Protein AF-A0A8H5ILB3-F1 (afdb_monomer)

Structure (mmCIF, N/CA/C/O backbone):
data_AF-A0A8H5ILB3-F1
#
_entry.id   AF-A0A8H5ILB3-F1
#
loop_
_atom_site.group_PDB
_atom_site.id
_atom_site.type_symbol
_atom_site.label_atom_id
_atom_site.label_alt_id
_atom_site.label_comp_id
_atom_site.label_asym_id
_atom_site.label_entity_id
_atom_site.label_seq_id
_atom_site.pdbx_PDB_ins_code
_atom_site.Cartn_x
_atom_site.Cartn_y
_atom_site.Cartn_z
_atom_site.occupancy
_atom_site.B_iso_or_equiv
_atom_site.auth_seq_id
_atom_site.auth_comp_id
_atom_site.auth_asym_id
_atom_site.auth_atom_id
_atom_site.pdbx_PDB_model_num
ATOM 1 N N . MET A 1 1 ? -3.597 3.595 -39.457 1.00 32.16 1 MET A N 1
ATOM 2 C CA . MET A 1 1 ? -3.509 2.310 -38.734 1.00 32.16 1 MET A CA 1
ATOM 3 C C . MET A 1 1 ? -4.910 1.921 -38.272 1.00 32.16 1 MET A C 1
ATOM 5 O O . MET A 1 1 ? -5.448 2.645 -37.449 1.00 32.16 1 MET A O 1
ATOM 9 N N . PRO A 1 2 ? -5.522 0.846 -38.797 1.00 24.64 2 PRO A N 1
ATOM 10 C CA . PRO A 1 2 ? -6.885 0.434 -38.424 1.00 24.64 2 PRO A CA 1
ATOM 11 C C . PRO A 1 2 ? -7.005 -0.183 -37.016 1.00 24.64 2 PRO A C 1
ATOM 13 O O . PRO A 1 2 ? -8.112 -0.353 -36.528 1.00 24.64 2 PRO A O 1
ATOM 16 N N . ALA A 1 3 ? -5.882 -0.511 -36.362 1.00 29.69 3 ALA A N 1
ATOM 17 C CA . ALA A 1 3 ? -5.843 -1.272 -35.107 1.00 29.69 3 ALA A CA 1
ATOM 18 C C . ALA A 1 3 ? -6.048 -0.444 -33.820 1.00 29.69 3 ALA A C 1
ATOM 20 O O . ALA A 1 3 ? -6.167 -1.019 -32.743 1.00 29.69 3 ALA A O 1
ATOM 21 N N . ILE A 1 4 ? -6.080 0.891 -33.908 1.00 30.83 4 ILE A N 1
ATOM 22 C CA . ILE A 1 4 ? -6.297 1.762 -32.735 1.00 30.83 4 ILE A CA 1
ATOM 23 C C . ILE A 1 4 ? -7.801 1.924 -32.447 1.00 30.83 4 ILE A C 1
ATOM 25 O O . ILE A 1 4 ? -8.192 2.034 -31.292 1.00 30.83 4 ILE A O 1
ATOM 29 N N . ASN A 1 5 ? -8.659 1.773 -33.465 1.00 26.22 5 ASN A N 1
ATOM 30 C CA . ASN A 1 5 ? -10.121 1.855 -33.333 1.00 26.22 5 ASN A CA 1
ATOM 31 C C . ASN A 1 5 ? -10.768 0.638 -32.637 1.00 26.22 5 ASN A C 1
ATOM 33 O O . ASN A 1 5 ? -11.984 0.609 -32.477 1.00 26.22 5 ASN A O 1
ATOM 37 N N . THR A 1 6 ? -9.991 -0.381 -32.254 1.00 27.75 6 THR A N 1
ATOM 38 C CA . THR A 1 6 ? -10.489 -1.605 -31.593 1.00 27.75 6 THR A CA 1
ATOM 39 C C . THR A 1 6 ? -10.186 -1.676 -30.096 1.00 27.75 6 THR A C 1
ATOM 41 O O . THR A 1 6 ? -10.576 -2.645 -29.450 1.00 27.75 6 THR A O 1
ATOM 44 N N . LEU A 1 7 ? -9.518 -0.674 -29.515 1.00 32.91 7 LEU A N 1
ATOM 45 C CA . LEU A 1 7 ? -9.335 -0.584 -28.065 1.00 32.91 7 LEU A CA 1
ATOM 46 C C . LEU A 1 7 ? -10.590 0.037 -27.437 1.00 32.91 7 LEU A C 1
ATOM 48 O O . LEU A 1 7 ? -10.611 1.218 -27.113 1.00 32.91 7 LEU A O 1
ATOM 52 N N . SER A 1 8 ? -11.649 -0.755 -27.253 1.00 27.66 8 SER A N 1
ATOM 53 C CA . SER A 1 8 ? -12.716 -0.389 -26.318 1.00 27.66 8 SER A CA 1
ATOM 54 C C . SER A 1 8 ? -12.145 -0.468 -24.900 1.00 27.66 8 SER A C 1
ATOM 56 O O . SER A 1 8 ? -12.172 -1.525 -24.267 1.00 27.66 8 SER A O 1
ATOM 58 N N . ILE A 1 9 ? -11.552 0.625 -24.425 1.00 37.00 9 ILE A N 1
ATOM 59 C CA . ILE A 1 9 ? -11.111 0.760 -23.037 1.00 37.00 9 ILE A CA 1
ATOM 60 C C . ILE A 1 9 ? -12.390 0.790 -22.194 1.00 37.00 9 ILE A C 1
ATOM 62 O O . ILE A 1 9 ? -13.141 1.762 -22.231 1.00 37.00 9 ILE A O 1
ATOM 66 N N . SER A 1 10 ? -12.697 -0.302 -21.489 1.00 28.42 10 SER A N 1
ATOM 67 C CA . SER A 1 10 ? -13.856 -0.349 -20.598 1.00 28.42 10 SER A CA 1
ATOM 68 C C . SER A 1 10 ? -13.665 0.682 -19.487 1.00 28.42 10 SER A C 1
ATOM 70 O O . SER A 1 10 ? -12.752 0.559 -18.669 1.00 28.42 10 SER A O 1
ATOM 72 N N . ALA A 1 11 ? -14.516 1.705 -19.474 1.00 31.69 11 ALA A N 1
ATOM 73 C CA . ALA A 1 11 ? -14.566 2.705 -18.422 1.00 31.69 11 ALA A CA 1
ATOM 74 C C . ALA A 1 11 ? -15.100 2.061 -17.132 1.00 31.69 11 ALA A C 1
ATOM 76 O O . ALA A 1 11 ? -16.307 2.029 -16.899 1.00 31.69 11 ALA A O 1
ATOM 77 N N . GLU A 1 12 ? -14.213 1.517 -16.296 1.00 31.14 12 GLU A N 1
ATOM 78 C CA . GLU A 1 12 ? -14.580 1.242 -14.909 1.00 31.14 12 GLU A CA 1
ATOM 79 C C . GLU A 1 12 ? -14.715 2.576 -14.141 1.00 31.14 12 GLU A C 1
ATOM 81 O O . GLU A 1 12 ? -13.792 3.396 -14.170 1.00 31.14 12 GLU A O 1
ATOM 86 N N . PRO A 1 13 ? -15.822 2.805 -13.407 1.00 30.56 13 PRO A N 1
ATOM 87 C CA . PRO A 1 13 ? -16.052 4.034 -12.634 1.00 30.56 13 PRO A CA 1
ATOM 88 C C . PRO A 1 13 ? -15.044 4.284 -11.495 1.00 30.56 13 PRO A C 1
ATOM 90 O O . PRO A 1 13 ? -15.031 5.363 -10.908 1.00 30.56 13 PRO A O 1
ATOM 93 N N . SER A 1 14 ? -14.192 3.306 -11.174 1.00 34.25 14 SER A N 1
ATOM 94 C CA . SER A 1 14 ? -13.179 3.349 -10.108 1.00 34.25 14 SER A CA 1
ATOM 95 C C . SER A 1 14 ? -11.934 4.191 -10.455 1.00 34.25 14 SER A C 1
ATOM 97 O O . SER A 1 14 ? -11.066 4.375 -9.602 1.00 34.25 14 SER A O 1
ATOM 99 N N . LEU A 1 15 ? -11.845 4.726 -11.683 1.00 41.03 15 LEU A N 1
ATOM 100 C CA . LEU A 1 15 ? -10.635 5.339 -12.258 1.00 41.03 15 LEU A CA 1
ATOM 101 C C . LEU A 1 15 ? -10.681 6.874 -12.432 1.00 41.03 15 LEU A C 1
ATOM 103 O O . LEU A 1 15 ? -9.700 7.455 -12.907 1.00 41.03 15 LEU A O 1
ATOM 107 N N . MET A 1 16 ? -11.776 7.543 -12.047 1.00 39.59 16 MET A N 1
ATOM 108 C CA . MET A 1 16 ? -11.887 9.010 -12.108 1.00 39.59 16 MET A CA 1
ATOM 109 C C . MET A 1 16 ? -11.169 9.689 -10.934 1.00 39.59 16 MET A C 1
ATOM 111 O O . MET A 1 16 ? -11.416 9.384 -9.765 1.00 39.59 16 MET A O 1
ATOM 115 N N . TYR A 1 17 ? -10.309 10.665 -11.234 1.00 37.97 17 TYR A N 1
ATOM 116 C CA . TYR A 1 17 ? -9.722 11.536 -10.219 1.00 37.97 17 TYR A CA 1
ATOM 117 C C . TYR A 1 17 ? -10.716 12.665 -9.903 1.00 37.97 17 TYR A C 1
ATOM 119 O O . TYR A 1 17 ? -10.871 13.592 -10.683 1.00 37.97 17 TYR A O 1
ATOM 127 N N . ARG A 1 18 ? -11.388 12.583 -8.746 1.00 41.00 18 ARG A N 1
ATOM 128 C CA . ARG A 1 18 ? -12.139 13.692 -8.117 1.00 41.00 18 ARG A CA 1
ATOM 129 C C . ARG A 1 18 ? -13.122 14.463 -9.024 1.00 41.00 18 ARG A C 1
ATOM 131 O O . ARG A 1 18 ? -12.971 15.662 -9.145 1.00 41.00 18 ARG A O 1
ATOM 138 N N . GLY A 1 19 ? -14.161 13.846 -9.586 1.00 44.94 19 GLY A N 1
ATOM 139 C CA . GLY A 1 19 ? -15.319 14.605 -10.113 1.00 44.94 19 GLY A CA 1
ATOM 140 C C . GLY A 1 19 ? -15.043 15.677 -11.190 1.00 44.94 19 GLY A C 1
ATOM 141 O O . GLY A 1 19 ? -15.964 16.414 -11.523 1.00 44.94 19 GLY A O 1
ATOM 142 N N . ASP A 1 20 ? -13.823 15.731 -11.729 1.00 53.34 20 ASP A N 1
ATOM 143 C CA . ASP A 1 20 ? -13.361 16.608 -12.798 1.00 53.34 20 ASP A CA 1
ATOM 144 C C . ASP A 1 20 ? -12.986 15.718 -13.999 1.00 53.34 20 ASP A C 1
ATOM 146 O O . ASP A 1 20 ? -12.512 14.595 -13.816 1.00 53.34 20 ASP A O 1
ATOM 150 N N . ASP A 1 21 ? -13.163 16.208 -15.230 1.00 81.38 21 ASP A N 1
ATOM 151 C CA . ASP A 1 21 ? -12.975 15.477 -16.503 1.00 81.38 21 ASP A CA 1
ATOM 152 C C . ASP A 1 21 ? -11.519 15.012 -16.802 1.00 81.38 21 ASP A C 1
ATOM 154 O O . ASP A 1 21 ? -11.167 14.758 -17.956 1.00 81.38 21 ASP A O 1
ATOM 158 N N . PHE A 1 22 ? -10.636 14.900 -15.803 1.00 86.06 22 PHE A N 1
ATOM 159 C CA . PHE A 1 22 ? -9.223 14.527 -15.953 1.00 86.06 22 PHE A CA 1
ATOM 160 C C . PHE A 1 22 ? -8.964 13.031 -15.725 1.00 86.06 22 PHE A C 1
ATOM 162 O O . PHE A 1 22 ? -9.469 12.405 -14.790 1.00 86.06 22 PHE A O 1
ATOM 169 N N . ALA A 1 23 ? -8.096 12.454 -16.555 1.00 86.50 23 ALA A N 1
ATOM 170 C CA . ALA A 1 23 ? -7.635 11.080 -16.414 1.00 86.50 23 ALA A CA 1
ATOM 171 C C . ALA A 1 23 ? -6.530 10.961 -15.354 1.00 86.50 23 ALA A C 1
ATOM 173 O O . ALA A 1 23 ? -5.608 11.778 -15.288 1.00 86.50 23 ALA A O 1
ATOM 174 N N . SER A 1 24 ? -6.575 9.899 -14.545 1.00 89.56 24 SER A N 1
ATOM 175 C CA . SER A 1 24 ? -5.477 9.598 -13.623 1.00 89.56 24 SER A CA 1
ATOM 176 C C . SER A 1 24 ? -4.210 9.177 -14.396 1.00 89.56 24 SER A C 1
ATOM 178 O O . SER A 1 24 ? -4.314 8.473 -15.405 1.00 89.56 24 SER A O 1
ATOM 180 N N . PRO A 1 25 ? -2.992 9.507 -13.921 1.00 92.25 25 PRO A N 1
ATOM 181 C CA . PRO A 1 25 ? -1.755 9.082 -14.588 1.00 92.25 25 PRO A CA 1
ATOM 182 C C . PRO A 1 25 ? -1.634 7.560 -14.748 1.00 92.25 25 PRO A C 1
ATOM 184 O O . PRO A 1 25 ? -1.048 7.079 -15.714 1.00 92.25 25 PRO A O 1
ATOM 187 N N . VAL A 1 26 ? -2.215 6.784 -13.823 1.00 91.12 26 VAL A N 1
ATOM 188 C CA . VAL A 1 26 ? -2.271 5.314 -13.907 1.00 91.12 26 VAL A CA 1
ATOM 189 C C . VAL A 1 26 ? -3.133 4.857 -15.084 1.00 91.12 26 VAL A C 1
ATOM 191 O O . VAL A 1 26 ? -2.754 3.924 -15.795 1.00 91.12 26 VAL A O 1
ATOM 194 N N . HIS A 1 27 ? -4.265 5.525 -15.318 1.00 90.19 27 HIS A N 1
ATOM 195 C CA . HIS A 1 27 ? -5.138 5.242 -16.452 1.00 90.19 27 HIS A CA 1
ATOM 196 C C . HIS A 1 27 ? -4.422 5.515 -17.780 1.00 90.19 27 HIS A C 1
ATOM 198 O O . HIS A 1 27 ? -4.328 4.619 -18.621 1.00 90.19 27 HIS A O 1
ATOM 204 N N . VAL A 1 28 ? -3.818 6.701 -17.929 1.00 95.00 28 VAL A N 1
ATOM 205 C CA . VAL A 1 28 ? -3.054 7.061 -19.138 1.00 95.00 28 VAL A CA 1
ATOM 206 C C . VAL A 1 28 ? -1.881 6.097 -19.350 1.00 95.00 28 VAL A C 1
ATOM 208 O O . VAL A 1 28 ? -1.667 5.613 -20.461 1.00 95.00 28 VAL A O 1
ATOM 211 N N . ARG A 1 29 ? -1.152 5.742 -18.282 1.00 95.38 29 ARG A N 1
ATOM 212 C CA . ARG A 1 29 ? -0.070 4.746 -18.327 1.00 95.38 29 ARG A CA 1
ATOM 213 C C . ARG A 1 29 ? -0.557 3.377 -18.782 1.00 95.38 29 ARG A C 1
ATOM 215 O O . ARG A 1 29 ? 0.105 2.754 -19.601 1.00 95.38 29 ARG A O 1
ATOM 222 N N . THR A 1 30 ? -1.712 2.925 -18.309 1.00 92.94 30 THR A N 1
ATOM 223 C CA . THR A 1 30 ? -2.283 1.632 -18.708 1.00 92.94 30 THR A CA 1
ATOM 224 C C . THR A 1 30 ? -2.681 1.615 -20.176 1.00 92.94 30 THR A C 1
ATOM 226 O O . THR A 1 30 ? -2.287 0.693 -20.893 1.00 92.94 30 THR A O 1
ATOM 229 N N . ALA A 1 31 ? -3.353 2.665 -20.654 1.00 92.88 31 ALA A N 1
ATOM 230 C CA . ALA A 1 31 ? -3.661 2.823 -22.073 1.00 92.88 31 ALA A CA 1
ATOM 231 C C . ALA A 1 31 ? -2.380 2.830 -22.930 1.00 92.88 31 ALA A C 1
ATOM 233 O O . ALA A 1 31 ? -2.296 2.123 -23.935 1.00 92.88 31 ALA A O 1
ATOM 234 N N . PHE A 1 32 ? -1.344 3.548 -22.483 1.00 95.38 32 PHE A N 1
ATOM 235 C CA . PHE A 1 32 ? -0.038 3.587 -23.140 1.00 95.38 32 PHE A CA 1
ATOM 236 C C . PHE A 1 32 ? 0.634 2.211 -23.202 1.00 95.38 32 PHE A C 1
ATOM 238 O O . PHE A 1 32 ? 1.083 1.800 -24.270 1.00 95.38 32 PHE A O 1
ATOM 245 N N . THR A 1 33 ? 0.689 1.471 -22.091 1.00 93.50 33 THR A N 1
ATOM 246 C CA . THR A 1 33 ? 1.309 0.137 -22.033 1.00 93.50 33 THR A CA 1
ATOM 247 C C . THR A 1 33 ? 0.614 -0.855 -22.965 1.00 93.50 33 THR A C 1
ATOM 249 O O . THR A 1 33 ? 1.290 -1.608 -23.670 1.00 93.50 33 THR A O 1
ATOM 252 N N . LEU A 1 34 ? -0.722 -0.851 -22.999 1.00 91.69 34 LEU A N 1
ATOM 253 C CA . LEU A 1 34 ? -1.508 -1.733 -23.864 1.00 91.69 34 LEU A CA 1
ATOM 254 C C . LEU A 1 34 ? -1.338 -1.381 -25.347 1.00 91.69 34 LEU A C 1
ATOM 256 O O . LEU A 1 34 ? -1.120 -2.275 -26.173 1.00 91.69 34 LEU A O 1
ATOM 260 N N . ALA A 1 35 ? -1.372 -0.089 -25.686 1.00 93.31 35 ALA A N 1
ATOM 261 C CA . ALA A 1 35 ? -1.130 0.382 -27.046 1.00 93.31 35 ALA A CA 1
ATOM 262 C C . ALA A 1 35 ? 0.285 0.017 -27.516 1.00 93.31 35 ALA A C 1
ATOM 264 O O . ALA A 1 35 ? 0.447 -0.556 -28.594 1.00 93.31 35 ALA A O 1
ATOM 265 N N . LEU A 1 36 ? 1.297 0.250 -26.674 1.00 93.06 36 LEU A N 1
ATOM 266 C CA . LEU A 1 36 ? 2.686 -0.069 -26.988 1.00 93.06 36 LEU A CA 1
ATOM 267 C C . LEU A 1 36 ? 2.900 -1.572 -27.186 1.00 93.06 36 LEU A C 1
ATOM 269 O O . LEU A 1 36 ? 3.560 -1.980 -28.140 1.00 93.06 36 LEU A O 1
ATOM 273 N N . SER A 1 37 ? 2.311 -2.404 -26.322 1.00 91.62 37 SER A N 1
ATOM 274 C CA . SER A 1 37 ? 2.369 -3.864 -26.457 1.00 91.62 37 SER A CA 1
ATOM 275 C C . SER A 1 37 ? 1.711 -4.342 -27.751 1.00 91.62 37 SER A C 1
ATOM 277 O O . SER A 1 37 ? 2.255 -5.211 -28.429 1.00 91.62 37 SER A O 1
ATOM 279 N N . THR A 1 38 ? 0.594 -3.727 -28.143 1.00 90.62 38 THR A N 1
ATOM 280 C CA . THR A 1 38 ? -0.105 -4.036 -29.398 1.00 90.62 38 THR A CA 1
ATOM 281 C C . THR A 1 38 ? 0.731 -3.655 -30.620 1.00 90.62 38 THR A C 1
ATOM 283 O O . THR A 1 38 ? 0.897 -4.470 -31.527 1.00 90.62 38 THR A O 1
ATOM 286 N N . VAL A 1 39 ? 1.301 -2.445 -30.639 1.00 89.56 39 VAL A N 1
ATOM 287 C CA . VAL A 1 39 ? 2.194 -1.988 -31.717 1.00 89.56 39 VAL A CA 1
ATOM 288 C C . VAL A 1 39 ? 3.404 -2.914 -31.831 1.00 89.56 39 VAL A C 1
ATOM 290 O O . VAL A 1 39 ? 3.675 -3.436 -32.911 1.00 89.56 39 VAL A O 1
ATOM 293 N N . TYR A 1 40 ? 4.073 -3.207 -30.714 1.00 89.81 40 TYR A N 1
ATOM 294 C CA . TYR A 1 40 ? 5.262 -4.056 -30.715 1.00 89.81 40 TYR A CA 1
ATOM 295 C C . TYR A 1 40 ? 4.958 -5.501 -31.135 1.00 89.81 40 TYR A C 1
ATOM 297 O O . TYR A 1 40 ? 5.730 -6.092 -31.883 1.00 89.81 40 TYR A O 1
ATOM 305 N N . ARG A 1 41 ? 3.806 -6.060 -30.737 1.00 89.50 41 ARG A N 1
ATOM 306 C CA . ARG A 1 41 ? 3.351 -7.391 -31.176 1.00 89.50 41 ARG A CA 1
ATOM 307 C C . ARG A 1 41 ? 3.121 -7.465 -32.683 1.00 89.50 41 ARG A C 1
ATOM 309 O O . ARG A 1 41 ? 3.440 -8.482 -33.291 1.00 89.50 41 ARG A O 1
ATOM 316 N N . ASN A 1 42 ? 2.581 -6.403 -33.277 1.00 88.38 42 ASN A N 1
ATOM 317 C CA . ASN A 1 42 ? 2.366 -6.334 -34.721 1.00 88.38 42 ASN A CA 1
ATOM 318 C C . ASN A 1 42 ? 3.689 -6.211 -35.493 1.00 88.38 42 ASN A C 1
ATOM 320 O O . ASN A 1 42 ? 3.804 -6.744 -36.593 1.00 88.38 42 ASN A O 1
ATOM 324 N N . GLU A 1 43 ? 4.682 -5.525 -34.922 1.00 86.19 43 GLU A N 1
ATOM 325 C CA . GLU A 1 43 ? 6.020 -5.395 -35.511 1.00 86.19 43 GLU A CA 1
ATOM 326 C C . GLU A 1 43 ? 6.876 -6.657 -35.325 1.00 86.19 43 GLU A C 1
ATOM 328 O O . GLU A 1 43 ? 7.649 -7.016 -36.211 1.00 86.19 43 GLU A O 1
ATOM 333 N N . VAL A 1 44 ? 6.732 -7.346 -34.189 1.00 87.69 44 VAL A N 1
ATOM 334 C CA . VAL A 1 44 ? 7.551 -8.497 -33.793 1.00 87.69 44 VAL A CA 1
ATOM 335 C C . VAL A 1 44 ? 6.641 -9.661 -33.370 1.00 87.69 44 VAL A C 1
ATOM 337 O O . VAL A 1 44 ? 6.370 -9.830 -32.182 1.00 87.69 44 VAL A O 1
ATOM 340 N N . PRO A 1 45 ? 6.178 -10.516 -34.304 1.00 88.12 45 PRO A N 1
ATOM 341 C CA . PRO A 1 45 ? 5.231 -11.590 -33.986 1.00 88.12 45 PRO A CA 1
ATOM 342 C C . PRO A 1 45 ? 5.699 -12.563 -32.891 1.00 88.12 45 PRO A C 1
ATOM 344 O O . PRO A 1 45 ? 4.890 -12.943 -32.048 1.00 88.12 45 PRO A O 1
ATOM 347 N N . LEU A 1 46 ? 7.004 -12.879 -32.817 1.00 89.38 46 LEU A N 1
ATOM 348 C CA . LEU A 1 46 ? 7.569 -13.752 -31.770 1.00 89.38 46 LEU A CA 1
ATOM 349 C C . LEU A 1 46 ? 7.422 -13.181 -30.346 1.00 89.38 46 LEU A C 1
ATOM 351 O O . LEU A 1 46 ? 7.451 -13.932 -29.372 1.00 89.38 46 LEU A O 1
ATOM 355 N N . TYR A 1 47 ? 7.229 -11.866 -30.191 1.00 90.31 47 TYR A N 1
ATOM 356 C CA . TYR A 1 47 ? 6.842 -11.288 -28.900 1.00 90.31 47 TYR A CA 1
ATOM 357 C C . TYR A 1 47 ? 5.432 -11.738 -28.490 1.00 90.31 47 TYR A C 1
ATOM 359 O O . TYR A 1 47 ? 5.163 -11.974 -27.314 1.00 90.31 47 TYR A O 1
ATOM 367 N N . GLY A 1 48 ? 4.527 -11.896 -29.458 1.00 90.19 48 GLY A N 1
ATOM 368 C CA . GLY A 1 48 ? 3.188 -12.415 -29.223 1.00 90.19 48 GLY A CA 1
ATOM 369 C C . GLY A 1 48 ? 3.187 -13.835 -28.667 1.00 90.19 48 GLY A C 1
ATOM 370 O O . GLY A 1 48 ? 2.390 -14.101 -27.765 1.00 90.19 48 GLY A O 1
ATOM 371 N N . ASP A 1 49 ? 4.089 -14.683 -29.163 1.00 90.50 49 ASP A N 1
ATOM 372 C CA . ASP A 1 49 ? 4.301 -16.051 -28.679 1.00 90.50 49 ASP A CA 1
ATOM 373 C C . ASP A 1 49 ? 4.914 -16.035 -27.273 1.00 90.50 49 ASP A C 1
ATOM 375 O O . ASP A 1 49 ? 4.430 -16.713 -26.368 1.00 90.50 49 ASP A O 1
ATOM 379 N N . LEU A 1 50 ? 5.908 -15.170 -27.037 1.00 92.06 50 LEU A N 1
ATOM 380 C CA . LEU A 1 50 ? 6.514 -14.982 -25.717 1.00 92.06 50 LEU A CA 1
ATOM 381 C C . LEU A 1 50 ? 5.481 -14.624 -24.643 1.00 92.06 50 LEU A C 1
ATOM 383 O O . LEU A 1 50 ? 5.485 -15.215 -23.566 1.00 92.06 50 LEU A O 1
ATOM 387 N N . VAL A 1 51 ? 4.590 -13.669 -24.924 1.00 91.81 51 VAL A N 1
ATOM 388 C CA . VAL A 1 51 ? 3.541 -13.259 -23.977 1.00 91.81 51 VAL A CA 1
ATOM 389 C C . VAL A 1 51 ? 2.618 -14.435 -23.637 1.00 91.81 51 VAL A C 1
ATOM 391 O O . VAL A 1 51 ? 2.222 -14.575 -22.482 1.00 91.81 51 VAL A O 1
ATOM 394 N N . GLN A 1 52 ? 2.316 -15.313 -24.599 1.00 92.00 52 GLN A N 1
ATOM 395 C CA . GLN A 1 52 ? 1.519 -16.519 -24.348 1.00 92.00 52 GLN A CA 1
ATOM 396 C C . GLN A 1 52 ? 2.272 -17.541 -23.487 1.00 92.00 52 GLN A C 1
ATOM 398 O O . GLN A 1 52 ? 1.683 -18.098 -22.560 1.00 92.00 52 GLN A O 1
ATOM 403 N N . ILE A 1 53 ? 3.569 -17.758 -23.745 1.00 93.12 53 ILE A N 1
ATOM 404 C CA . ILE A 1 53 ? 4.419 -18.626 -22.912 1.00 93.12 53 ILE A CA 1
ATOM 405 C C . ILE A 1 53 ? 4.430 -18.119 -21.468 1.00 93.12 53 ILE A C 1
ATOM 407 O O . ILE A 1 53 ? 4.209 -18.899 -20.542 1.00 93.12 53 ILE A O 1
ATOM 411 N N . VAL A 1 54 ? 4.668 -16.819 -21.283 1.00 93.00 54 VAL A N 1
ATOM 412 C CA . VAL A 1 54 ? 4.733 -16.176 -19.966 1.00 93.00 54 VAL A CA 1
ATOM 413 C C . VAL A 1 54 ? 3.412 -16.310 -19.226 1.00 93.00 54 VAL A C 1
ATOM 415 O O . VAL A 1 54 ? 3.417 -16.724 -18.070 1.00 93.00 54 VAL A O 1
ATOM 418 N N . HIS A 1 55 ? 2.294 -16.017 -19.893 1.00 91.56 55 HIS A N 1
ATOM 419 C CA . HIS A 1 55 ? 0.968 -16.176 -19.307 1.00 91.56 55 HIS A CA 1
ATOM 420 C C . HIS A 1 55 ? 0.748 -17.622 -18.845 1.00 91.56 55 HIS A C 1
ATOM 422 O O . HIS A 1 55 ? 0.420 -17.842 -17.685 1.00 91.56 55 HIS A O 1
ATOM 428 N N . ALA A 1 56 ? 1.025 -18.615 -19.700 1.00 91.25 56 ALA A N 1
ATOM 429 C CA . ALA A 1 56 ? 0.880 -20.025 -19.342 1.00 91.25 56 ALA A CA 1
ATOM 430 C C . ALA A 1 56 ? 1.752 -20.423 -18.137 1.00 91.25 56 ALA A C 1
ATOM 432 O O . ALA A 1 56 ? 1.263 -21.057 -17.213 1.00 91.25 56 ALA A O 1
ATOM 433 N N . VAL A 1 57 ? 3.031 -20.024 -18.110 1.00 92.50 57 VAL A N 1
ATOM 434 C CA . VAL A 1 57 ? 3.926 -20.303 -16.969 1.00 92.50 57 VAL A CA 1
ATOM 435 C C . VAL A 1 57 ? 3.439 -19.630 -15.689 1.00 92.50 57 VAL A C 1
ATOM 437 O O . VAL A 1 57 ? 3.478 -20.248 -14.631 1.00 92.50 57 VAL A O 1
ATOM 440 N N . ASN A 1 58 ? 2.975 -18.383 -15.763 1.00 91.94 58 ASN A N 1
ATOM 441 C CA . ASN A 1 58 ? 2.467 -17.676 -14.592 1.00 91.94 58 ASN A CA 1
ATOM 442 C C . ASN A 1 58 ? 1.193 -18.343 -14.057 1.00 91.94 58 ASN A C 1
ATOM 444 O O . ASN A 1 58 ? 1.073 -18.511 -12.847 1.00 91.94 58 ASN A O 1
ATOM 448 N N . THR A 1 59 ? 0.280 -18.770 -14.937 1.00 88.69 59 THR A N 1
ATOM 449 C CA . THR A 1 59 ? -0.910 -19.537 -14.546 1.00 88.69 59 THR A CA 1
ATOM 450 C C . THR A 1 59 ? -0.531 -20.855 -13.870 1.00 88.69 59 THR A C 1
ATOM 452 O O . THR A 1 59 ? -1.075 -21.152 -12.808 1.00 88.69 59 THR A O 1
ATOM 455 N N . ASP A 1 60 ? 0.428 -21.603 -14.429 1.00 89.81 60 ASP A N 1
ATOM 456 C CA . ASP A 1 60 ? 0.913 -22.862 -13.848 1.00 89.81 60 ASP A CA 1
ATOM 457 C C . ASP A 1 60 ? 1.453 -22.623 -12.422 1.00 89.81 60 ASP A C 1
ATOM 459 O O . ASP A 1 60 ? 0.982 -23.241 -11.468 1.00 89.81 60 ASP A O 1
ATOM 463 N N . VAL A 1 61 ? 2.353 -21.646 -12.246 1.00 87.19 61 VAL A N 1
ATOM 464 C CA . VAL A 1 61 ? 2.958 -21.317 -10.940 1.00 87.19 61 VAL A CA 1
ATOM 465 C C . VAL A 1 61 ? 1.914 -20.857 -9.917 1.00 87.19 61 VAL A C 1
ATOM 467 O O . VAL A 1 61 ? 1.978 -21.252 -8.754 1.00 87.19 61 VAL A O 1
ATOM 470 N N . LEU A 1 62 ? 0.943 -20.035 -10.325 1.00 84.12 62 LEU A N 1
ATOM 471 C CA . LEU A 1 62 ? -0.125 -19.571 -9.434 1.00 84.12 62 LEU A CA 1
ATOM 472 C C . LEU A 1 62 ? -1.089 -20.700 -9.047 1.00 84.12 62 LEU A C 1
ATOM 474 O O . LEU A 1 62 ? -1.639 -20.670 -7.950 1.00 84.12 62 LEU A O 1
ATOM 478 N N . SER A 1 63 ? -1.286 -21.698 -9.915 1.00 81.88 63 SER A N 1
ATOM 479 C CA . SER A 1 63 ? -2.140 -22.857 -9.624 1.00 81.88 63 SER A CA 1
ATOM 480 C C . SER A 1 63 ? -1.523 -23.831 -8.613 1.00 81.88 63 SER A C 1
ATOM 482 O O . SER A 1 63 ? -2.252 -24.516 -7.897 1.00 81.88 63 SER A O 1
ATOM 484 N N . GLU A 1 64 ? -0.190 -23.865 -8.523 1.00 79.00 64 GLU A N 1
ATOM 485 C CA . GLU A 1 64 ? 0.563 -24.704 -7.583 1.00 79.00 64 GLU A CA 1
ATOM 486 C C . GLU A 1 64 ? 0.668 -24.087 -6.172 1.00 79.00 64 GLU A C 1
ATOM 488 O O . GLU A 1 64 ? 0.982 -24.791 -5.210 1.00 79.00 64 GLU A O 1
ATOM 493 N N . GLN A 1 65 ? 0.392 -22.786 -6.013 1.00 68.31 65 GLN A N 1
ATOM 494 C CA . GLN A 1 65 ? 0.414 -22.097 -4.717 1.00 68.31 65 GLN A CA 1
ATOM 495 C C . GLN A 1 65 ? -0.953 -22.189 -4.004 1.00 68.31 65 GLN A C 1
ATOM 497 O O . GLN A 1 65 ? -1.997 -21.921 -4.595 1.00 68.31 65 GLN A O 1
ATOM 502 N N . SER A 1 66 ? -0.968 -22.561 -2.712 1.00 47.38 66 SER A N 1
ATOM 503 C CA . SER A 1 66 ? -2.206 -22.686 -1.912 1.00 47.38 66 SER A CA 1
ATOM 504 C C . SER A 1 66 ? -2.945 -21.347 -1.738 1.00 47.38 66 SER A C 1
ATOM 506 O O . SER A 1 66 ? -2.312 -20.295 -1.785 1.00 47.38 66 SER A O 1
ATOM 508 N N . ASP A 1 67 ? -4.254 -21.405 -1.450 1.00 47.00 67 ASP A N 1
ATOM 509 C CA . ASP A 1 67 ? -5.289 -20.343 -1.440 1.00 47.00 67 ASP A CA 1
ATOM 510 C C . ASP A 1 67 ? -4.959 -18.942 -0.852 1.00 47.00 67 ASP A C 1
ATOM 512 O O . ASP A 1 67 ? -5.753 -18.019 -1.024 1.00 47.00 67 ASP A O 1
ATOM 516 N N . SER A 1 68 ? -3.806 -18.711 -0.217 1.00 45.19 68 SER A N 1
ATOM 517 C CA . SER A 1 68 ? -3.414 -17.416 0.365 1.00 45.19 68 SER A CA 1
ATOM 518 C C . SER A 1 68 ? -2.851 -16.383 -0.628 1.00 45.19 68 SER A C 1
ATOM 520 O O . SER A 1 68 ? -2.503 -15.281 -0.204 1.00 45.19 68 SER A O 1
ATOM 522 N N . VAL A 1 69 ? -2.717 -16.715 -1.921 1.00 45.84 69 VAL A N 1
ATOM 523 C CA . VAL A 1 69 ? -2.187 -15.812 -2.977 1.00 45.84 69 VAL A CA 1
ATOM 524 C C . VAL A 1 69 ? -3.121 -15.740 -4.197 1.00 45.84 69 VAL A C 1
ATOM 526 O O . VAL A 1 69 ? -2.719 -15.380 -5.298 1.00 45.84 69 VAL A O 1
ATOM 529 N N . LYS A 1 70 ? -4.418 -16.018 -4.019 1.00 47.06 70 LYS A N 1
ATOM 530 C CA . LYS A 1 70 ? -5.455 -15.672 -5.012 1.00 47.06 70 LYS A CA 1
ATOM 531 C C . LYS A 1 70 ? -5.831 -14.192 -4.912 1.00 47.06 70 LYS A C 1
ATOM 533 O O . LYS A 1 70 ? -6.999 -13.835 -4.802 1.00 47.06 70 LYS A O 1
ATOM 538 N N . ASP A 1 71 ? -4.831 -13.318 -4.901 1.00 54.16 71 ASP A N 1
ATOM 539 C CA . ASP A 1 71 ? -5.071 -11.886 -4.975 1.00 54.16 71 ASP A CA 1
ATOM 540 C C . ASP A 1 71 ? -5.323 -11.544 -6.449 1.00 54.16 71 ASP A C 1
ATOM 542 O O . ASP A 1 71 ? -4.396 -11.524 -7.262 1.00 54.16 71 ASP A O 1
ATOM 546 N N . ALA A 1 72 ? -6.590 -11.333 -6.822 1.00 51.50 72 ALA A N 1
ATOM 547 C CA . ALA A 1 72 ? -6.980 -10.956 -8.186 1.00 51.50 72 ALA A CA 1
ATOM 548 C C . ALA A 1 72 ? -6.168 -9.747 -8.694 1.00 51.50 72 ALA A C 1
ATOM 550 O O . ALA A 1 72 ? -5.826 -9.660 -9.874 1.00 51.50 72 ALA A O 1
ATOM 551 N N . THR A 1 73 ? -5.771 -8.874 -7.767 1.00 56.19 73 THR A N 1
ATOM 552 C CA . THR A 1 73 ? -4.918 -7.707 -7.987 1.00 56.19 73 THR A CA 1
ATOM 553 C C . THR A 1 73 ? -3.502 -8.078 -8.450 1.00 56.19 73 THR A C 1
ATOM 555 O O . THR A 1 73 ? -2.939 -7.402 -9.310 1.00 56.19 73 THR A O 1
ATOM 558 N N . LEU A 1 74 ? -2.917 -9.169 -7.935 1.00 66.44 74 LEU A N 1
ATOM 559 C CA . LEU A 1 74 ? -1.595 -9.649 -8.354 1.00 66.44 74 LEU A CA 1
ATOM 560 C C . LEU A 1 74 ? -1.641 -10.232 -9.772 1.00 66.44 74 LEU A C 1
ATOM 562 O O . LEU A 1 74 ? -0.743 -9.959 -10.565 1.00 66.44 74 LEU A O 1
ATOM 566 N N . SER A 1 75 ? -2.695 -10.983 -10.107 1.00 65.06 75 SER A N 1
ATOM 567 C CA . SER A 1 75 ? -2.877 -11.526 -11.461 1.00 65.06 75 SER A CA 1
ATOM 568 C C . SER A 1 75 ? -3.026 -10.405 -12.493 1.00 65.06 75 SER A C 1
ATOM 570 O O . SER A 1 75 ? -2.317 -10.395 -13.495 1.00 65.06 75 SER A O 1
ATOM 572 N N . GLN A 1 76 ? -3.872 -9.407 -12.206 1.00 67.75 76 GLN A N 1
ATOM 573 C CA . GLN A 1 76 ? -4.043 -8.231 -13.066 1.00 67.75 76 GLN A CA 1
ATOM 574 C C . GLN A 1 76 ? -2.736 -7.445 -13.238 1.00 67.75 76 GLN A C 1
ATOM 576 O O . GLN A 1 76 ? -2.397 -7.037 -14.351 1.00 67.75 76 GLN A O 1
ATOM 581 N N . ARG A 1 77 ? -1.965 -7.270 -12.154 1.00 77.19 77 ARG A N 1
ATOM 582 C CA . ARG A 1 77 ? -0.638 -6.647 -12.215 1.00 77.19 77 ARG A CA 1
ATOM 583 C C . ARG A 1 77 ? 0.296 -7.422 -13.145 1.00 77.19 77 ARG A C 1
ATOM 585 O O . ARG A 1 77 ? 0.925 -6.802 -13.997 1.00 77.19 77 ARG A O 1
ATOM 592 N N . LEU A 1 78 ? 0.406 -8.743 -12.985 1.00 81.19 78 LEU A N 1
ATOM 593 C CA . LEU A 1 78 ? 1.345 -9.582 -13.741 1.00 81.19 78 LEU A CA 1
ATOM 594 C C . LEU A 1 78 ? 1.085 -9.542 -15.254 1.00 81.19 78 LEU A C 1
ATOM 596 O O . LEU A 1 78 ? 2.041 -9.477 -16.025 1.00 81.19 78 LEU A O 1
ATOM 600 N N . ASP A 1 79 ? -0.178 -9.499 -15.679 1.00 78.25 79 ASP A N 1
ATOM 601 C CA . ASP A 1 79 ? -0.541 -9.426 -17.102 1.00 78.25 79 ASP A CA 1
ATOM 602 C C . ASP A 1 79 ? -0.225 -8.065 -17.739 1.00 78.25 79 ASP A C 1
ATOM 604 O O . ASP A 1 79 ? 0.024 -7.962 -18.949 1.00 78.25 79 ASP A O 1
ATOM 608 N N . LEU A 1 80 ? -0.224 -6.996 -16.939 1.00 84.56 80 LEU A N 1
ATOM 609 C CA . LEU A 1 80 ? 0.138 -5.644 -17.369 1.00 84.56 80 LEU A CA 1
ATOM 610 C C . LEU A 1 80 ? 1.645 -5.377 -17.273 1.00 84.56 80 LEU A C 1
ATOM 612 O O . LEU A 1 80 ? 2.172 -4.557 -18.032 1.00 84.56 80 LEU A O 1
ATOM 616 N N . GLU A 1 81 ? 2.336 -6.084 -16.384 1.00 90.88 81 GLU A N 1
ATOM 617 C CA . GLU A 1 81 ? 3.713 -5.820 -16.003 1.00 90.88 81 GLU A CA 1
ATOM 618 C C . GLU A 1 81 ? 4.706 -6.030 -17.157 1.00 90.88 81 GLU A C 1
ATOM 620 O O . GLU A 1 81 ? 4.983 -7.146 -17.601 1.00 90.88 81 GLU A O 1
ATOM 625 N N . ARG A 1 82 ? 5.270 -4.913 -17.634 1.00 93.12 82 ARG A N 1
ATOM 626 C CA . ARG A 1 82 ? 6.245 -4.874 -18.730 1.00 93.12 82 ARG A CA 1
ATOM 627 C C . ARG A 1 82 ? 7.315 -3.816 -18.480 1.00 93.12 82 ARG A C 1
ATOM 629 O O . ARG A 1 82 ? 7.098 -2.879 -17.702 1.00 93.12 82 ARG A O 1
ATOM 636 N N . HIS A 1 83 ? 8.442 -3.924 -19.170 1.00 94.81 83 HIS A N 1
ATOM 637 C CA . HIS A 1 83 ? 9.339 -2.790 -19.368 1.00 94.81 83 HIS A CA 1
ATOM 638 C C . HIS A 1 83 ? 9.731 -2.639 -20.837 1.00 94.81 83 HIS A C 1
ATOM 640 O O . HIS A 1 83 ? 9.879 -3.629 -21.549 1.00 94.81 83 HIS A O 1
ATOM 646 N N . GLY A 1 84 ? 9.878 -1.400 -21.298 1.00 92.88 84 GLY A N 1
ATOM 647 C CA . GLY A 1 84 ? 10.450 -1.087 -22.607 1.00 92.88 84 GLY A CA 1
ATOM 648 C C . GLY A 1 84 ? 11.883 -0.578 -22.486 1.00 92.88 84 GLY A C 1
ATOM 649 O O . GLY A 1 84 ? 12.268 -0.067 -21.435 1.00 92.88 84 GLY A O 1
ATOM 650 N N . ALA A 1 85 ? 12.650 -0.645 -23.572 1.00 92.00 85 ALA A N 1
ATOM 651 C CA . ALA A 1 85 ? 13.931 0.050 -23.678 1.00 92.00 85 ALA A CA 1
ATOM 652 C C . ALA A 1 85 ? 14.019 0.892 -24.951 1.00 92.00 85 ALA A C 1
ATOM 654 O O . ALA A 1 85 ? 13.743 0.404 -26.049 1.00 92.00 85 ALA A O 1
ATOM 655 N N . ILE A 1 86 ? 14.477 2.137 -24.822 1.00 93.50 86 ILE A N 1
ATOM 656 C CA . ILE A 1 86 ? 14.630 3.096 -25.926 1.00 93.50 86 ILE A CA 1
ATOM 657 C C . ILE A 1 86 ? 16.002 3.768 -25.894 1.00 93.50 86 ILE A C 1
ATOM 659 O O . ILE A 1 86 ? 16.628 3.905 -24.840 1.00 93.50 86 ILE A O 1
ATOM 663 N N . ARG A 1 87 ? 16.453 4.223 -27.065 1.00 92.75 87 ARG A N 1
ATOM 664 C CA . ARG A 1 87 ? 17.723 4.932 -27.235 1.00 92.75 87 ARG A CA 1
ATOM 665 C C . ARG A 1 87 ? 17.494 6.296 -27.871 1.00 92.75 87 ARG A C 1
ATOM 667 O O . ARG A 1 87 ? 16.816 6.407 -28.888 1.00 92.75 87 ARG A O 1
ATOM 674 N N . LEU A 1 88 ? 18.084 7.325 -27.280 1.00 95.44 88 LEU A N 1
ATOM 675 C CA . LEU A 1 88 ? 17.990 8.716 -27.708 1.00 95.44 88 LEU A CA 1
ATOM 676 C C . LEU A 1 88 ? 19.376 9.237 -28.097 1.00 95.44 88 LEU A C 1
ATOM 678 O O . LEU A 1 88 ? 20.399 8.775 -27.589 1.00 95.44 88 LEU A O 1
ATOM 682 N N . GLY A 1 89 ? 19.411 10.192 -29.022 1.00 93.81 89 GLY A N 1
ATOM 683 C CA . GLY A 1 89 ? 20.651 10.683 -29.620 1.00 93.81 89 GLY A CA 1
ATOM 684 C C . GLY A 1 89 ? 21.117 12.029 -29.079 1.00 93.81 89 GLY A C 1
ATOM 685 O O . GLY A 1 89 ? 22.321 12.276 -29.049 1.00 93.81 89 GLY A O 1
ATOM 686 N N . ILE A 1 90 ? 20.192 12.899 -28.657 1.00 94.19 90 ILE A N 1
ATOM 687 C CA . ILE A 1 90 ? 20.514 14.266 -28.217 1.00 94.19 90 ILE A CA 1
ATOM 688 C C . ILE A 1 90 ? 19.763 14.675 -26.936 1.00 94.19 90 ILE A C 1
ATOM 690 O O . ILE A 1 90 ? 18.654 14.199 -26.687 1.00 94.19 90 ILE A O 1
ATOM 694 N N . PRO A 1 91 ? 20.314 15.604 -26.126 1.00 95.25 91 PRO A N 1
ATOM 695 C CA . PRO A 1 91 ? 19.698 16.042 -24.867 1.00 95.25 91 PRO A CA 1
ATOM 696 C C . PRO A 1 91 ? 18.261 16.573 -24.979 1.00 95.25 91 PRO A C 1
ATOM 698 O O . PRO A 1 91 ? 17.441 16.332 -24.095 1.00 95.25 91 PRO A O 1
ATOM 701 N N . SER A 1 92 ? 17.928 17.284 -26.061 1.00 94.69 92 SER A N 1
ATOM 702 C CA . SER A 1 92 ? 16.573 17.814 -26.273 1.00 94.69 92 SER A CA 1
ATOM 703 C C . SER A 1 92 ? 15.528 16.706 -26.417 1.00 94.69 92 SER A C 1
ATOM 705 O O . SER A 1 92 ? 14.399 16.875 -25.957 1.00 94.69 92 SER A O 1
ATOM 707 N N . GLU A 1 93 ? 15.906 15.560 -26.991 1.00 95.88 93 GLU A N 1
ATOM 708 C CA . GLU A 1 93 ? 15.039 14.385 -27.083 1.00 95.88 93 GLU A CA 1
ATOM 709 C C . GLU A 1 93 ? 14.777 13.786 -25.705 1.00 95.88 93 GLU A C 1
ATOM 711 O O . GLU A 1 93 ? 13.627 13.498 -25.384 1.00 95.88 93 GLU A O 1
ATOM 716 N N . LEU A 1 94 ? 15.817 13.655 -24.872 1.00 96.88 94 LEU A N 1
ATOM 717 C CA . LEU A 1 94 ? 15.683 13.146 -23.504 1.00 96.88 94 LEU A CA 1
ATOM 718 C C . LEU A 1 94 ? 14.746 14.025 -22.672 1.00 96.88 94 LEU A C 1
ATOM 720 O O . LEU A 1 94 ? 13.878 13.509 -21.972 1.00 96.88 94 LEU A O 1
ATOM 724 N N . ARG A 1 95 ? 14.867 15.350 -22.794 1.00 96.19 95 ARG A N 1
ATOM 725 C CA . ARG A 1 95 ? 14.012 16.297 -22.069 1.00 96.19 95 ARG A CA 1
ATOM 726 C C . ARG A 1 95 ? 12.552 16.235 -22.512 1.00 96.19 95 ARG A C 1
ATOM 728 O O . ARG A 1 95 ? 11.655 16.240 -21.674 1.00 96.19 95 ARG A O 1
ATOM 735 N N . ALA A 1 96 ? 12.297 16.168 -23.817 1.00 96.19 96 ALA A N 1
ATOM 736 C CA . ALA A 1 96 ? 10.939 16.011 -24.334 1.00 96.19 96 ALA A CA 1
ATOM 737 C C . ALA A 1 96 ? 10.334 14.653 -23.935 1.00 96.19 96 ALA A C 1
ATOM 739 O O . ALA A 1 96 ? 9.175 14.595 -23.526 1.00 96.19 96 ALA A O 1
ATOM 740 N N . MET A 1 97 ? 11.137 13.586 -23.960 1.00 97.06 97 MET A N 1
ATOM 741 C CA . MET A 1 97 ? 10.725 12.255 -23.522 1.00 97.06 97 MET A CA 1
ATOM 742 C C . MET A 1 97 ? 10.392 12.217 -22.025 1.00 97.06 97 MET A C 1
ATOM 744 O O . MET A 1 97 ? 9.371 11.660 -21.635 1.00 97.06 97 MET A O 1
ATOM 748 N N . ALA A 1 98 ? 11.195 12.873 -21.182 1.00 96.81 98 ALA A N 1
ATOM 749 C CA . ALA A 1 98 ? 10.923 12.987 -19.751 1.00 96.81 98 ALA A CA 1
ATOM 750 C C . ALA A 1 98 ? 9.581 13.684 -19.469 1.00 96.81 98 ALA A C 1
ATOM 752 O O . ALA A 1 98 ? 8.842 13.260 -18.583 1.00 96.81 98 ALA A O 1
ATOM 753 N N . ARG A 1 99 ? 9.234 14.714 -20.253 1.00 97.38 99 ARG A N 1
ATOM 754 C CA . ARG A 1 99 ? 7.943 15.418 -20.156 1.00 97.38 99 ARG A CA 1
ATOM 755 C C . ARG A 1 99 ? 6.771 14.541 -20.606 1.00 97.38 99 ARG A C 1
ATOM 757 O O . ARG A 1 99 ? 5.739 14.540 -19.948 1.00 97.38 99 ARG A O 1
ATOM 764 N N . LEU A 1 100 ? 6.942 13.750 -21.668 1.00 97.50 100 LEU A N 1
ATOM 765 C CA . LEU A 1 100 ? 5.955 12.743 -22.083 1.00 97.50 100 LEU A CA 1
ATOM 766 C C . LEU A 1 100 ? 5.719 11.717 -20.966 1.00 97.50 100 LEU A C 1
ATOM 768 O O . LEU A 1 100 ? 4.582 11.439 -20.595 1.00 97.50 100 LEU A O 1
ATOM 772 N N . PHE A 1 101 ? 6.795 11.185 -20.389 1.00 97.56 101 PHE A N 1
ATOM 773 C CA . PHE A 1 101 ? 6.735 10.202 -19.310 1.00 97.56 101 PHE A CA 1
ATOM 774 C C . PHE A 1 101 ? 6.172 10.758 -17.998 1.00 97.56 101 PHE A C 1
ATOM 776 O O . PHE A 1 101 ? 5.534 10.011 -17.255 1.00 97.56 101 PHE A O 1
ATOM 783 N N . ALA A 1 102 ? 6.307 12.061 -17.740 1.00 96.44 102 ALA A N 1
ATOM 784 C CA . ALA A 1 102 ? 5.681 12.707 -16.591 1.00 96.44 102 ALA A CA 1
ATOM 785 C C . ALA A 1 102 ? 4.141 12.622 -16.626 1.00 96.44 102 ALA A C 1
ATOM 787 O O . ALA A 1 102 ? 3.538 12.412 -15.576 1.00 96.44 102 ALA A O 1
ATOM 788 N N . ILE A 1 103 ? 3.519 12.685 -17.812 1.00 97.12 103 ILE A N 1
ATOM 789 C CA . ILE A 1 103 ? 2.061 12.510 -18.002 1.00 97.12 103 ILE A CA 1
ATOM 790 C C . ILE A 1 103 ? 1.619 11.092 -17.619 1.00 97.12 103 ILE A C 1
ATOM 792 O O . ILE A 1 103 ? 0.564 10.882 -17.028 1.00 97.12 103 ILE A O 1
ATOM 796 N N . LEU A 1 104 ? 2.469 10.101 -17.896 1.00 96.25 104 LEU A N 1
ATOM 797 C CA . LEU A 1 104 ? 2.256 8.710 -17.493 1.00 96.25 104 LEU A CA 1
ATOM 798 C C . LEU A 1 104 ? 2.535 8.479 -15.994 1.00 96.25 104 LEU A C 1
ATOM 800 O O . LEU A 1 104 ? 2.484 7.341 -15.524 1.00 96.25 104 LEU A O 1
ATOM 804 N N . GLY A 1 105 ? 2.887 9.518 -15.231 1.00 95.50 105 GLY A N 1
ATOM 805 C CA . GLY A 1 105 ? 3.274 9.407 -13.824 1.00 95.50 105 GLY A CA 1
ATOM 806 C C . GLY A 1 105 ? 4.631 8.729 -13.603 1.00 95.50 105 GLY A C 1
ATOM 807 O O . GLY A 1 105 ? 4.889 8.229 -12.511 1.00 95.50 105 GLY A O 1
ATOM 808 N N . LEU A 1 106 ? 5.494 8.682 -14.622 1.00 97.12 106 LEU A N 1
ATOM 809 C CA . LEU A 1 106 ? 6.828 8.097 -14.519 1.00 97.12 106 LEU A CA 1
ATOM 810 C C . LEU A 1 106 ? 7.854 9.165 -14.123 1.00 97.12 106 LEU A C 1
ATOM 812 O O . LEU A 1 106 ? 7.810 10.306 -14.588 1.00 97.12 106 LEU A O 1
ATOM 816 N N . LYS A 1 107 ? 8.816 8.786 -13.284 1.00 96.62 107 LYS A N 1
ATOM 817 C CA . LYS A 1 107 ? 9.947 9.618 -12.857 1.00 96.62 107 LYS A CA 1
ATOM 818 C C . LYS A 1 107 ? 11.256 8.935 -13.231 1.00 96.62 107 LYS A C 1
ATOM 820 O O . LYS A 1 107 ? 11.293 7.712 -13.301 1.00 96.62 107 LYS A O 1
ATOM 825 N N . ALA A 1 108 ? 12.305 9.720 -13.466 1.00 97.19 108 ALA A N 1
ATOM 826 C CA . ALA A 1 108 ? 13.645 9.200 -13.721 1.00 97.19 108 ALA A CA 1
ATOM 827 C C . ALA A 1 108 ? 14.272 8.692 -12.413 1.00 97.19 108 ALA A C 1
ATOM 829 O O . ALA A 1 108 ? 14.421 9.453 -11.454 1.00 97.19 108 ALA A O 1
ATOM 830 N N . VAL A 1 109 ? 14.615 7.409 -12.383 1.00 96.50 109 VAL A N 1
ATOM 831 C CA . VAL A 1 109 ? 15.128 6.686 -11.221 1.00 96.50 109 VAL A CA 1
ATOM 832 C C . VAL A 1 109 ? 16.410 5.954 -11.609 1.00 96.50 109 VAL A C 1
ATOM 834 O O . VAL A 1 109 ? 16.450 5.204 -12.588 1.00 96.50 109 VAL A O 1
ATOM 837 N N . GLY A 1 110 ? 17.460 6.168 -10.820 1.00 92.75 110 GLY A N 1
ATOM 838 C CA . GLY A 1 110 ? 18.764 5.539 -10.999 1.00 92.75 110 GLY A CA 1
ATOM 839 C C . GLY A 1 110 ? 19.566 6.068 -12.191 1.00 92.75 110 GLY A C 1
ATOM 840 O O . GLY A 1 110 ? 19.027 6.574 -13.178 1.00 92.75 110 GLY A O 1
ATOM 841 N N . TYR A 1 111 ? 20.884 5.911 -12.094 1.00 93.25 111 TYR A N 1
ATOM 842 C CA . TYR A 1 111 ? 21.845 6.242 -13.141 1.00 93.25 111 TYR A CA 1
ATOM 843 C C . TYR A 1 111 ? 22.609 4.991 -13.576 1.00 93.25 111 TYR A C 1
ATOM 845 O O . TYR A 1 111 ? 23.128 4.242 -12.748 1.00 93.25 111 TYR A O 1
ATOM 853 N N . TYR A 1 112 ? 22.699 4.784 -14.888 1.00 90.62 112 TYR A N 1
ATOM 854 C CA . TYR A 1 112 ? 23.331 3.620 -15.500 1.00 90.62 112 TYR A CA 1
ATOM 855 C C . TYR A 1 112 ? 24.406 4.071 -16.486 1.00 90.62 112 TYR A C 1
ATOM 857 O O . TYR A 1 112 ? 24.096 4.533 -17.585 1.00 90.62 112 TYR A O 1
ATOM 865 N N . ASP A 1 113 ? 25.679 3.926 -16.120 1.00 88.19 113 ASP A N 1
ATOM 866 C CA . ASP A 1 113 ? 26.785 4.130 -17.057 1.00 88.19 113 ASP A CA 1
ATOM 867 C C . ASP A 1 113 ? 27.028 2.844 -17.853 1.00 88.19 113 ASP A C 1
ATOM 869 O O . ASP A 1 113 ? 27.426 1.828 -17.289 1.00 88.19 113 ASP A O 1
ATOM 873 N N . LEU A 1 114 ? 26.785 2.879 -19.165 1.00 86.50 114 LEU A N 1
ATOM 874 C CA . LEU A 1 114 ? 26.976 1.722 -20.043 1.00 86.50 114 LEU A CA 1
ATOM 875 C C . LEU A 1 114 ? 28.366 1.713 -20.700 1.00 86.50 114 LEU A C 1
ATOM 877 O O . LEU A 1 114 ? 28.743 0.719 -21.327 1.00 86.50 114 LEU A O 1
ATOM 881 N N . SER A 1 115 ? 29.162 2.774 -20.514 1.00 82.38 115 SER A N 1
ATOM 882 C CA . SER A 1 115 ? 30.532 2.845 -21.041 1.00 82.38 115 SER A CA 1
ATOM 883 C C . SER A 1 115 ? 31.455 1.792 -20.431 1.00 82.38 115 SER A C 1
ATOM 885 O O . SER A 1 115 ? 32.350 1.292 -21.112 1.00 82.38 115 SER A O 1
ATOM 887 N N . VAL A 1 116 ? 31.148 1.339 -19.212 1.00 74.56 116 VAL A N 1
ATOM 888 C CA . VAL A 1 116 ? 31.832 0.221 -18.541 1.00 74.56 116 VAL A CA 1
ATOM 889 C C . VAL A 1 116 ? 31.711 -1.107 -19.297 1.00 74.56 116 VAL A C 1
ATOM 891 O O . VAL A 1 116 ? 32.563 -1.974 -19.141 1.00 74.56 116 VAL A O 1
ATOM 894 N N . ALA A 1 117 ? 30.692 -1.270 -20.150 1.00 71.19 117 ALA A N 1
ATOM 895 C CA . ALA A 1 117 ? 30.540 -2.435 -21.025 1.00 71.19 117 ALA A CA 1
ATOM 896 C C . ALA A 1 117 ? 30.981 -2.168 -22.471 1.00 71.19 117 ALA A C 1
ATOM 898 O O . ALA A 1 117 ? 30.739 -2.991 -23.351 1.00 71.19 117 ALA A O 1
ATOM 899 N N . GLY A 1 118 ? 31.644 -1.038 -22.727 1.00 74.75 118 GLY A N 1
ATOM 900 C CA . GLY A 1 118 ? 32.092 -0.646 -24.061 1.00 74.75 118 GLY A CA 1
ATOM 901 C C . GLY A 1 118 ? 30.999 -0.017 -24.926 1.00 74.75 118 GLY A C 1
ATOM 902 O O . GLY A 1 118 ? 31.160 0.047 -26.136 1.00 74.75 118 GLY A O 1
ATOM 903 N N . LEU A 1 119 ? 29.896 0.455 -24.335 1.00 82.44 119 LEU A N 1
ATOM 904 C CA . LEU A 1 119 ? 28.803 1.096 -25.069 1.00 82.44 119 LEU A CA 1
ATOM 905 C C . LEU A 1 119 ? 28.890 2.620 -24.925 1.00 82.44 119 LEU A C 1
ATOM 907 O O . LEU A 1 119 ? 28.997 3.112 -23.802 1.00 82.44 119 LEU A O 1
ATOM 911 N N . PRO A 1 120 ? 28.790 3.409 -26.009 1.00 87.81 120 PRO A N 1
ATOM 912 C CA . PRO A 1 120 ? 28.975 4.859 -25.949 1.00 87.81 120 PRO A CA 1
ATOM 913 C C . PRO A 1 120 ? 27.724 5.589 -25.418 1.00 87.81 120 PRO A C 1
ATOM 915 O O . PRO A 1 120 ? 27.228 6.515 -26.053 1.00 87.81 120 PRO A O 1
ATOM 918 N N . MET A 1 121 ? 27.159 5.155 -24.287 1.00 89.75 121 MET A N 1
ATOM 919 C CA . MET A 1 121 ? 25.879 5.638 -23.755 1.00 89.75 121 MET A CA 1
ATOM 920 C C . MET A 1 121 ? 25.827 5.614 -22.221 1.00 89.75 121 MET A C 1
ATOM 922 O O . MET A 1 121 ? 26.604 4.937 -21.554 1.00 89.75 121 MET A O 1
ATOM 926 N N . HIS A 1 122 ? 24.856 6.332 -21.673 1.00 92.56 122 HIS A N 1
ATOM 927 C CA . HIS A 1 122 ? 24.407 6.271 -20.277 1.00 92.56 122 HIS A CA 1
ATOM 928 C C . HIS A 1 122 ? 22.870 6.311 -20.240 1.00 92.56 122 HIS A C 1
ATOM 930 O O . HIS A 1 122 ? 22.257 6.665 -21.246 1.00 92.56 122 HIS A O 1
ATOM 936 N N . GLY A 1 123 ? 22.223 5.934 -19.139 1.00 93.38 123 GLY A N 1
ATOM 937 C CA . GLY A 1 123 ? 20.761 5.874 -19.075 1.00 93.38 123 GLY A CA 1
ATOM 938 C C . GLY A 1 123 ? 20.160 5.972 -17.678 1.00 93.38 123 GLY A C 1
ATOM 939 O O . GLY A 1 123 ? 20.871 6.021 -16.678 1.00 93.38 123 GLY A O 1
ATOM 940 N N . THR A 1 124 ? 18.828 5.986 -17.641 1.00 96.00 124 THR A N 1
ATOM 941 C CA . THR A 1 124 ? 17.984 6.004 -16.435 1.00 96.00 124 THR A CA 1
ATOM 942 C C . THR A 1 124 ? 16.736 5.139 -16.648 1.00 96.00 124 THR A C 1
ATOM 944 O O . THR A 1 124 ? 16.386 4.811 -17.787 1.00 96.00 124 THR A O 1
ATOM 947 N N . CYS A 1 125 ? 16.051 4.772 -15.567 1.00 95.88 125 CYS A N 1
ATOM 948 C CA . CYS A 1 125 ? 14.757 4.098 -15.612 1.00 95.88 125 CYS A CA 1
ATOM 949 C C . CYS A 1 125 ? 13.633 5.112 -15.381 1.00 95.88 125 CYS A C 1
ATOM 951 O O . CYS A 1 125 ? 13.578 5.738 -14.329 1.00 95.88 125 CYS A O 1
ATOM 953 N N . PHE A 1 126 ? 12.702 5.252 -16.324 1.00 97.94 126 PHE A N 1
ATOM 954 C CA . PHE A 1 126 ? 11.454 5.969 -16.068 1.00 97.94 126 PHE A CA 1
ATOM 955 C C . PHE A 1 126 ? 10.404 5.013 -15.516 1.00 97.94 126 PHE A C 1
ATOM 957 O O . PHE A 1 126 ? 9.989 4.092 -16.222 1.00 97.94 126 PHE A O 1
ATOM 964 N N . ARG A 1 127 ? 9.958 5.230 -14.275 1.00 97.12 127 ARG A N 1
ATOM 965 C CA . ARG A 1 127 ? 8.968 4.368 -13.608 1.00 97.12 127 ARG A CA 1
ATOM 966 C C . ARG A 1 127 ? 8.089 5.109 -12.594 1.00 97.12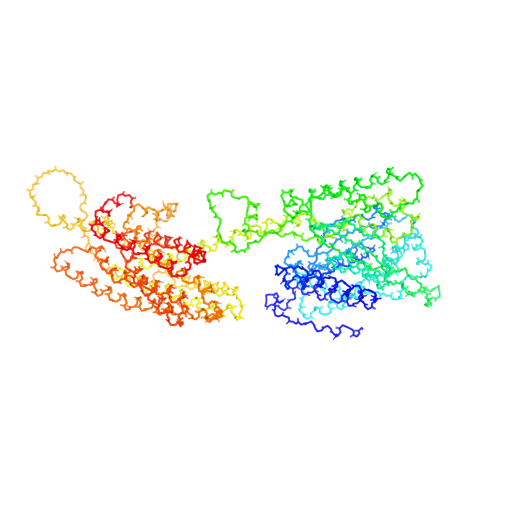 127 ARG A C 1
ATOM 968 O O . ARG A 1 127 ? 8.479 6.192 -12.152 1.00 97.12 127 ARG A O 1
ATOM 975 N N . PRO A 1 128 ? 6.937 4.549 -12.182 1.00 96.00 128 PRO A N 1
ATOM 976 C CA . PRO A 1 128 ? 6.213 5.033 -11.013 1.00 96.00 128 PRO A CA 1
ATOM 977 C C . PRO A 1 128 ? 7.055 4.833 -9.746 1.00 96.00 128 PRO A C 1
ATOM 979 O O . PRO A 1 128 ? 7.901 3.935 -9.673 1.00 96.00 128 PRO A O 1
ATOM 982 N N . VAL A 1 129 ? 6.825 5.677 -8.742 1.00 92.44 129 VAL A N 1
ATOM 983 C CA . VAL A 1 129 ? 7.597 5.662 -7.486 1.00 92.44 129 VAL A CA 1
ATOM 984 C C . VAL A 1 129 ? 6.743 5.375 -6.257 1.00 92.44 129 VAL A C 1
ATOM 986 O O . VAL A 1 129 ? 7.270 4.898 -5.258 1.00 92.44 129 VAL A O 1
ATOM 989 N N . ASP A 1 130 ? 5.435 5.621 -6.322 1.00 84.88 130 ASP A N 1
ATOM 990 C CA . ASP A 1 130 ? 4.509 5.309 -5.241 1.00 84.88 130 ASP A CA 1
ATOM 991 C C . ASP A 1 130 ? 4.018 3.855 -5.312 1.00 84.88 130 ASP A C 1
ATOM 993 O O . ASP A 1 130 ? 3.761 3.300 -6.384 1.00 84.88 130 ASP A O 1
ATOM 997 N N . LEU A 1 131 ? 3.876 3.236 -4.138 1.00 85.12 131 LEU A N 1
ATOM 998 C CA . LEU A 1 131 ? 3.533 1.819 -4.013 1.00 85.12 131 LEU A CA 1
ATOM 999 C C . LEU A 1 131 ? 2.160 1.486 -4.622 1.00 85.12 131 LEU A C 1
ATOM 1001 O O . LEU A 1 131 ? 2.001 0.425 -5.216 1.00 85.12 131 LEU A O 1
ATOM 1005 N N . GLU A 1 132 ? 1.177 2.379 -4.495 1.00 85.25 132 GLU A N 1
ATOM 1006 C CA . GLU A 1 132 ? -0.177 2.153 -5.018 1.00 85.25 132 GLU A CA 1
ATOM 1007 C C . GLU A 1 132 ? -0.196 2.168 -6.557 1.00 85.25 132 GLU A C 1
ATOM 1009 O O . GLU A 1 132 ? -0.773 1.273 -7.177 1.00 85.25 132 GLU A O 1
ATOM 1014 N N . SER A 1 133 ? 0.512 3.105 -7.198 1.00 88.38 133 SER A N 1
ATOM 1015 C CA . SER A 1 133 ? 0.685 3.127 -8.656 1.00 88.38 133 SER A CA 1
ATOM 1016 C C . SER A 1 133 ? 1.463 1.926 -9.179 1.00 88.38 133 SER A C 1
ATOM 1018 O O . SER A 1 133 ? 1.126 1.422 -10.251 1.00 88.38 133 SER A O 1
ATOM 1020 N N . LEU A 1 134 ? 2.490 1.469 -8.451 1.00 89.38 134 LEU A N 1
ATOM 1021 C CA . LEU A 1 134 ? 3.260 0.267 -8.796 1.00 89.38 134 LEU A CA 1
ATOM 1022 C C . LEU A 1 134 ? 2.409 -1.005 -8.701 1.00 89.38 134 LEU A C 1
ATOM 1024 O O . LEU A 1 134 ? 2.538 -1.889 -9.545 1.00 89.38 134 LEU A O 1
ATOM 1028 N N . LYS A 1 135 ? 1.509 -1.095 -7.713 1.00 86.12 135 LYS A N 1
ATOM 1029 C CA . LYS A 1 135 ? 0.564 -2.216 -7.592 1.00 86.12 135 LYS A CA 1
ATOM 1030 C C . LYS A 1 135 ? -0.409 -2.282 -8.769 1.00 86.12 135 LYS A C 1
ATOM 1032 O O . LYS A 1 135 ? -0.687 -3.378 -9.237 1.00 86.12 135 LYS A O 1
ATOM 1037 N N . GLN A 1 136 ? -0.895 -1.136 -9.248 1.00 86.94 136 GLN A N 1
ATOM 1038 C CA . GLN A 1 136 ? -1.859 -1.078 -10.354 1.00 86.94 136 GLN A CA 1
ATOM 1039 C C . GLN A 1 136 ? -1.201 -1.261 -11.726 1.00 86.94 136 GLN A C 1
ATOM 1041 O O . GLN A 1 136 ? -1.660 -2.056 -12.539 1.00 86.94 136 GLN A O 1
ATOM 1046 N N . ASN A 1 137 ? -0.127 -0.517 -12.004 1.00 91.88 137 ASN A N 1
ATOM 1047 C CA . ASN A 1 137 ? 0.602 -0.619 -13.263 1.00 91.88 137 ASN A CA 1
ATOM 1048 C C . ASN A 1 137 ? 2.075 -0.208 -13.069 1.00 91.88 137 ASN A C 1
ATOM 1050 O O . ASN A 1 137 ? 2.368 0.997 -13.055 1.00 91.88 137 ASN A O 1
ATOM 1054 N N . PRO A 1 138 ? 3.001 -1.181 -12.981 1.00 94.00 138 PRO A N 1
ATOM 1055 C CA . PRO A 1 138 ? 4.427 -0.940 -12.781 1.00 94.00 138 PRO A CA 1
ATOM 1056 C C . PRO A 1 138 ? 5.196 -0.722 -14.096 1.00 94.00 138 PRO A C 1
ATOM 1058 O O . PRO A 1 138 ? 6.379 -1.023 -14.156 1.00 94.00 138 PRO A O 1
ATOM 1061 N N . PHE A 1 139 ? 4.573 -0.253 -15.182 1.00 96.31 139 PHE A N 1
ATOM 1062 C CA . PHE A 1 139 ? 5.267 -0.067 -16.460 1.00 96.31 139 PHE A CA 1
ATOM 1063 C C . PHE A 1 139 ? 6.518 0.819 -16.330 1.00 96.31 139 PHE A C 1
ATOM 1065 O O . PHE A 1 139 ? 6.471 1.903 -15.747 1.00 96.31 139 PHE A O 1
ATOM 1072 N N . ARG A 1 140 ? 7.634 0.347 -16.896 1.00 96.75 140 ARG A N 1
ATOM 1073 C CA . ARG A 1 140 ? 8.954 0.995 -16.829 1.00 96.75 140 ARG A CA 1
ATOM 1074 C C . ARG A 1 140 ? 9.521 1.213 -18.227 1.00 96.75 140 ARG A C 1
ATOM 1076 O O . ARG A 1 140 ? 9.287 0.396 -19.118 1.00 96.75 140 ARG A O 1
ATOM 1083 N N . VAL A 1 141 ? 10.318 2.263 -18.410 1.00 96.94 141 VAL A N 1
ATOM 1084 C CA . VAL A 1 141 ? 11.075 2.475 -19.652 1.00 96.94 141 VAL A CA 1
ATOM 1085 C C . VAL A 1 141 ? 12.540 2.776 -19.356 1.00 96.94 141 VAL A C 1
ATOM 1087 O O . VAL A 1 141 ? 12.878 3.843 -18.840 1.00 96.94 141 VAL A O 1
ATOM 1090 N N . PHE A 1 142 ? 13.424 1.854 -19.731 1.00 95.62 142 PHE A N 1
ATOM 1091 C CA . PHE A 1 142 ? 14.864 2.073 -19.705 1.00 95.62 142 PHE A CA 1
ATOM 1092 C C . PHE A 1 142 ? 15.263 2.991 -20.862 1.00 95.62 142 PHE A C 1
ATOM 1094 O O . PHE A 1 142 ? 15.108 2.647 -22.034 1.00 95.62 142 PHE A O 1
ATOM 1101 N N . THR A 1 143 ? 15.741 4.189 -20.542 1.00 96.19 143 THR A N 1
ATOM 1102 C CA . THR A 1 143 ? 16.012 5.237 -21.531 1.00 96.19 143 THR A CA 1
ATOM 1103 C C . THR A 1 143 ? 17.488 5.583 -21.523 1.00 96.19 143 THR A C 1
ATOM 1105 O O . THR A 1 143 ? 18.010 6.077 -20.522 1.00 96.19 143 THR A O 1
ATOM 1108 N N . THR A 1 144 ? 18.162 5.348 -22.648 1.00 94.69 144 THR A N 1
ATOM 1109 C CA . THR A 1 144 ? 19.587 5.658 -22.808 1.00 94.69 144 THR A CA 1
ATOM 1110 C C . THR A 1 144 ? 19.802 6.872 -23.698 1.00 94.69 144 THR A C 1
ATOM 1112 O O . THR A 1 144 ? 19.098 7.047 -24.690 1.00 94.69 144 THR A O 1
ATOM 1115 N N . LEU A 1 145 ? 20.828 7.659 -23.398 1.00 95.44 145 LEU A N 1
ATOM 1116 C CA . LEU A 1 145 ? 21.308 8.774 -24.201 1.00 95.44 145 LEU A CA 1
ATOM 1117 C C . LEU A 1 145 ? 22.696 8.446 -24.773 1.00 95.44 145 LEU A C 1
ATOM 1119 O O . LEU A 1 145 ? 23.583 7.966 -24.060 1.00 95.44 145 LEU A O 1
ATOM 1123 N N . LEU A 1 146 ? 22.881 8.704 -26.067 1.00 92.88 146 LEU A N 1
ATOM 1124 C CA . LEU A 1 146 ? 24.178 8.620 -26.732 1.00 92.88 146 LEU A CA 1
ATOM 1125 C C . LEU A 1 146 ? 25.170 9.617 -26.114 1.00 92.88 146 LEU A C 1
ATOM 1127 O O . LEU A 1 146 ? 24.812 10.756 -25.831 1.00 92.88 146 LEU A O 1
ATOM 1131 N N . ARG A 1 147 ? 26.430 9.197 -25.955 1.00 89.94 147 ARG A N 1
ATOM 1132 C CA . ARG A 1 147 ? 27.568 10.022 -25.523 1.00 89.94 147 ARG A CA 1
ATOM 1133 C C . ARG A 1 147 ? 28.531 10.210 -26.699 1.00 89.94 147 ARG A C 1
ATOM 1135 O O . ARG A 1 147 ? 29.474 9.431 -26.850 1.00 89.94 147 ARG A O 1
ATOM 1142 N N . PRO A 1 148 ? 28.329 11.227 -27.553 1.00 81.56 148 PRO A N 1
ATOM 1143 C CA . PRO A 1 148 ? 29.097 11.386 -28.786 1.00 81.56 148 PRO A CA 1
ATOM 1144 C C . PRO A 1 148 ? 30.595 11.611 -28.551 1.00 81.56 148 PRO A C 1
ATOM 1146 O O . PRO A 1 148 ? 31.406 11.311 -29.421 1.00 81.56 148 PRO A O 1
ATOM 1149 N N . GLN A 1 149 ? 30.974 12.091 -27.363 1.00 82.50 149 GLN A N 1
ATOM 1150 C CA . GLN A 1 149 ? 32.363 12.238 -26.926 1.00 82.50 149 GLN A CA 1
ATOM 1151 C C . GLN A 1 149 ? 33.124 10.906 -26.827 1.00 82.50 149 GLN A C 1
ATOM 1153 O O . GLN A 1 149 ? 34.350 10.915 -26.850 1.00 82.50 149 GLN A O 1
ATOM 1158 N N . LEU A 1 150 ? 32.415 9.775 -26.730 1.00 85.38 150 LEU A N 1
ATOM 1159 C CA . LEU A 1 150 ? 33.015 8.440 -26.703 1.00 85.38 150 LEU A CA 1
ATOM 1160 C C . LEU A 1 150 ? 33.242 7.862 -28.112 1.00 85.38 150 LEU A C 1
ATOM 1162 O O . LEU A 1 150 ? 33.874 6.821 -28.242 1.00 85.38 150 LEU A O 1
ATOM 1166 N N . ILE A 1 151 ? 32.762 8.527 -29.170 1.00 84.31 151 ILE A N 1
ATOM 1167 C CA . ILE A 1 151 ? 32.954 8.091 -30.561 1.00 84.31 151 ILE A CA 1
ATOM 1168 C C . ILE A 1 151 ? 34.345 8.530 -31.034 1.00 84.31 151 ILE A C 1
ATOM 1170 O O . ILE A 1 151 ? 34.621 9.732 -31.141 1.00 84.31 151 ILE A O 1
ATOM 1174 N N . ALA A 1 152 ? 35.215 7.565 -31.337 1.00 81.00 152 ALA A N 1
ATOM 1175 C CA . ALA A 1 152 ? 36.615 7.817 -31.666 1.00 81.00 152 ALA A CA 1
ATOM 1176 C C . ALA A 1 152 ? 36.764 8.576 -32.993 1.00 81.00 152 ALA A C 1
ATOM 1178 O O . ALA A 1 152 ? 37.468 9.587 -33.049 1.00 81.00 152 ALA A O 1
ATOM 1179 N N . ASN A 1 153 ? 36.059 8.145 -34.043 1.00 88.31 153 ASN A N 1
ATOM 1180 C CA . ASN A 1 153 ? 36.143 8.772 -35.360 1.00 88.31 153 ASN A CA 1
ATOM 1181 C C . ASN A 1 153 ? 35.374 10.109 -35.422 1.00 88.31 153 ASN A C 1
ATOM 1183 O O . ASN A 1 153 ? 34.148 10.147 -35.283 1.00 88.31 153 ASN A O 1
ATOM 1187 N N . ALA A 1 154 ? 36.093 11.210 -35.667 1.00 87.88 154 ALA A N 1
ATOM 1188 C CA . ALA A 1 154 ? 35.520 12.554 -35.745 1.00 87.88 154 ALA A CA 1
ATOM 1189 C C . ALA A 1 154 ? 34.518 12.716 -36.904 1.00 87.88 154 ALA A C 1
ATOM 1191 O O . ALA A 1 154 ? 33.447 13.280 -36.698 1.00 87.88 154 ALA A O 1
ATOM 1192 N N . GLU A 1 155 ? 34.802 12.156 -38.084 1.00 90.19 155 GLU A N 1
ATOM 1193 C CA . GLU A 1 155 ? 33.894 12.243 -39.236 1.00 90.19 155 GLU A CA 1
ATOM 1194 C C . GLU A 1 155 ? 32.583 11.491 -38.981 1.00 90.19 155 GLU A C 1
ATOM 1196 O O . GLU A 1 155 ? 31.501 11.962 -39.330 1.00 90.19 155 GLU A O 1
ATOM 1201 N N . THR A 1 156 ? 32.666 10.306 -38.368 1.00 89.12 156 THR A N 1
ATOM 1202 C CA . THR A 1 156 ? 31.481 9.506 -38.029 1.00 89.12 156 THR A CA 1
ATOM 1203 C C . THR A 1 156 ? 30.644 10.194 -36.951 1.00 89.12 156 THR A C 1
ATOM 1205 O O . THR A 1 156 ? 29.414 10.184 -37.014 1.00 89.12 156 THR A O 1
ATOM 1208 N N . ARG A 1 157 ? 31.302 10.847 -35.987 1.00 90.06 157 ARG A N 1
ATOM 1209 C CA . ARG A 1 157 ? 30.652 11.656 -34.951 1.00 90.06 157 ARG A CA 1
ATOM 1210 C C . ARG A 1 157 ? 29.899 12.844 -35.554 1.00 90.06 157 ARG A C 1
ATOM 1212 O O . ARG A 1 157 ? 28.735 13.054 -35.221 1.00 90.06 157 ARG A O 1
ATOM 1219 N N . GLU A 1 158 ? 30.530 13.593 -36.456 1.00 91.00 158 GLU A N 1
ATOM 1220 C CA . GLU A 1 158 ? 29.897 14.714 -37.163 1.00 91.00 158 GLU A CA 1
ATOM 1221 C C . GLU A 1 158 ? 28.714 14.257 -38.022 1.00 91.00 158 GLU A C 1
ATOM 1223 O O . GLU A 1 158 ? 27.654 14.887 -37.998 1.00 91.00 158 GLU A O 1
ATOM 1228 N N . LEU A 1 159 ? 28.850 13.125 -38.721 1.00 91.44 159 LEU A N 1
ATOM 1229 C CA . LEU A 1 159 ? 27.758 12.528 -39.487 1.00 91.44 159 LEU A CA 1
ATOM 1230 C C . LEU A 1 159 ? 26.566 12.161 -38.590 1.00 91.44 159 LEU A C 1
ATOM 1232 O O . LEU A 1 159 ? 25.428 12.504 -38.916 1.00 91.44 159 LEU A O 1
ATOM 1236 N N . ALA A 1 160 ? 26.814 11.517 -37.447 1.00 90.69 160 ALA A N 1
ATOM 1237 C CA . ALA A 1 160 ? 25.764 11.175 -36.492 1.00 90.69 160 ALA A CA 1
ATOM 1238 C C . ALA A 1 160 ? 25.022 12.429 -36.004 1.00 90.69 160 ALA A C 1
ATOM 1240 O O . ALA A 1 160 ? 23.793 12.471 -36.042 1.00 90.69 160 ALA A O 1
ATOM 1241 N N . PHE A 1 161 ? 25.743 13.491 -35.631 1.00 90.25 161 PHE A N 1
ATOM 1242 C CA . PHE A 1 161 ? 25.126 14.762 -35.238 1.00 90.25 161 PHE A CA 1
ATOM 1243 C C . PHE A 1 161 ? 24.341 15.428 -36.373 1.00 90.25 161 PHE A C 1
ATOM 1245 O O . PHE A 1 161 ? 23.265 15.984 -36.140 1.00 90.25 161 PHE A O 1
ATOM 1252 N N . LYS A 1 162 ? 24.838 15.362 -37.611 1.00 91.56 162 LYS A N 1
ATOM 1253 C CA . LYS A 1 162 ? 24.143 15.900 -38.787 1.00 91.56 162 LYS A CA 1
ATOM 1254 C C . LYS A 1 162 ? 22.810 15.191 -39.035 1.00 91.56 162 LYS A C 1
ATOM 1256 O O . LYS A 1 162 ? 21.838 15.848 -39.393 1.00 91.56 162 LYS A O 1
ATOM 1261 N N . LEU A 1 163 ? 22.745 13.875 -38.842 1.00 91.12 163 LEU A N 1
ATOM 1262 C CA . LEU A 1 163 ? 21.499 13.114 -38.975 1.00 91.12 163 LEU A CA 1
ATOM 1263 C C . LEU A 1 163 ? 20.546 13.379 -37.801 1.00 91.12 163 LEU A C 1
ATOM 1265 O O . LEU A 1 163 ? 19.372 13.678 -38.017 1.00 91.12 163 LEU A O 1
ATOM 1269 N N . LEU A 1 164 ? 21.063 13.366 -36.568 1.00 91.62 164 LEU A N 1
ATOM 1270 C CA . LEU A 1 164 ? 20.281 13.616 -35.353 1.00 91.62 164 LEU A CA 1
ATOM 1271 C C . LEU A 1 164 ? 19.703 15.038 -35.288 1.00 91.62 164 LEU A C 1
ATOM 1273 O O . LEU A 1 164 ? 18.584 15.227 -34.832 1.00 91.62 164 LEU A O 1
ATOM 1277 N N . SER A 1 165 ? 20.421 16.046 -35.786 1.00 89.38 165 SER A N 1
ATOM 1278 C CA . SER A 1 165 ? 19.927 17.433 -35.828 1.00 89.38 165 SER A CA 1
ATOM 1279 C C . SER A 1 165 ? 18.800 17.660 -36.839 1.00 89.38 165 SER A C 1
ATOM 1281 O O . SER A 1 165 ? 18.068 18.640 -36.726 1.00 89.38 165 SER A O 1
ATOM 1283 N N . ARG A 1 166 ? 18.643 16.766 -37.823 1.00 88.56 166 ARG A N 1
ATOM 1284 C CA . ARG A 1 166 ? 17.602 16.848 -38.859 1.00 88.56 166 ARG A CA 1
ATOM 1285 C C . ARG A 1 166 ? 16.334 16.072 -38.512 1.00 88.56 166 ARG A C 1
ATOM 1287 O O . ARG A 1 166 ? 15.341 16.216 -39.225 1.00 88.56 166 ARG A O 1
ATOM 1294 N N . ARG A 1 167 ? 16.358 15.212 -37.488 1.00 89.50 167 ARG A N 1
ATOM 1295 C CA . ARG A 1 167 ? 15.196 14.389 -37.133 1.00 89.50 167 ARG A CA 1
ATOM 1296 C C . ARG A 1 167 ? 14.315 15.075 -36.094 1.00 89.50 167 ARG A C 1
ATOM 1298 O O . ARG A 1 167 ? 14.787 15.794 -35.219 1.00 89.50 167 ARG A O 1
ATOM 1305 N N . HIS A 1 168 ? 13.025 14.774 -36.165 1.00 89.75 168 HIS A N 1
ATOM 1306 C CA . HIS A 1 168 ? 12.031 15.207 -35.192 1.00 89.75 168 HIS A CA 1
ATOM 1307 C C . HIS A 1 168 ? 11.267 13.979 -34.697 1.00 89.75 168 HIS A C 1
ATOM 1309 O O . HIS A 1 168 ? 10.453 13.426 -35.430 1.00 89.75 168 HIS A O 1
ATOM 1315 N N . LEU A 1 169 ? 11.556 13.541 -33.467 1.00 91.81 169 LEU A N 1
ATOM 1316 C CA . LEU A 1 169 ? 10.943 12.343 -32.872 1.00 91.81 169 LEU A CA 1
ATOM 1317 C C . LEU A 1 169 ? 9.475 12.541 -32.464 1.00 91.81 169 LEU A C 1
ATOM 1319 O O . LEU A 1 169 ? 8.707 11.581 -32.412 1.00 91.81 169 LEU A O 1
ATOM 1323 N N . PHE A 1 170 ? 9.103 13.775 -32.126 1.00 94.88 170 PHE A N 1
ATOM 1324 C CA . PHE A 1 170 ? 7.795 14.1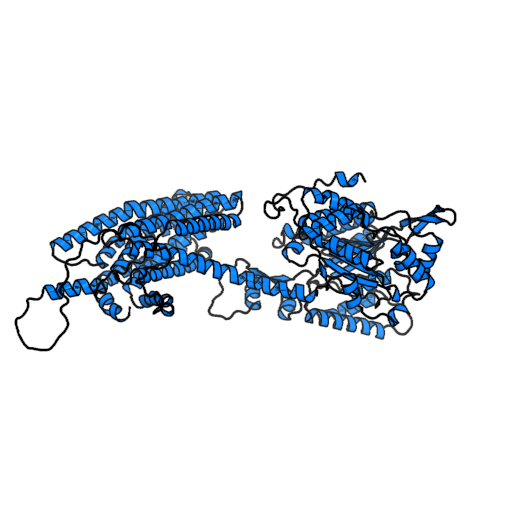23 -31.575 1.00 94.88 170 PHE A CA 1
ATOM 1325 C C . PHE A 1 170 ? 7.013 14.933 -32.604 1.00 94.88 170 PHE A C 1
ATOM 1327 O O . PHE A 1 170 ? 7.551 15.876 -33.191 1.00 94.88 170 PHE A O 1
ATOM 1334 N N . SER A 1 171 ? 5.746 14.577 -32.827 1.00 94.88 171 SER A N 1
ATOM 1335 C CA . SER A 1 171 ? 4.865 15.371 -33.682 1.00 94.88 171 SER A CA 1
ATOM 1336 C C . SER A 1 171 ? 4.570 16.728 -33.034 1.00 94.88 171 SER A C 1
ATOM 1338 O O . SER A 1 171 ? 4.610 16.865 -31.809 1.00 94.88 171 SER A O 1
ATOM 1340 N N . GLY A 1 172 ? 4.242 17.739 -33.847 1.00 96.56 172 GLY A N 1
ATOM 1341 C CA . GLY A 1 172 ? 3.826 19.047 -33.323 1.00 96.56 172 GLY A CA 1
ATOM 1342 C C . GLY A 1 172 ? 2.640 18.918 -32.363 1.00 96.56 172 GLY A C 1
ATOM 1343 O O . GLY A 1 172 ? 2.682 19.451 -31.259 1.00 96.56 172 GLY A O 1
ATOM 1344 N N . ARG A 1 173 ? 1.654 18.085 -32.726 1.00 96.62 173 ARG A N 1
ATOM 1345 C CA . ARG A 1 173 ? 0.480 17.824 -31.888 1.00 96.62 173 ARG A CA 1
ATOM 1346 C C . ARG A 1 173 ? 0.832 17.156 -30.555 1.00 96.62 173 ARG A C 1
ATOM 1348 O O . ARG A 1 173 ? 0.285 17.549 -29.530 1.00 96.62 173 ARG A O 1
ATOM 1355 N N . LEU A 1 174 ? 1.762 16.197 -30.543 1.00 97.25 174 LEU A N 1
ATOM 1356 C CA . LEU A 1 174 ? 2.235 15.575 -29.302 1.00 97.25 174 LEU A CA 1
ATOM 1357 C C . LEU A 1 174 ? 2.874 16.606 -28.369 1.00 97.25 174 LEU A C 1
ATOM 1359 O O . LEU A 1 174 ? 2.609 16.604 -27.170 1.00 97.25 174 LEU A O 1
ATOM 1363 N N . LEU A 1 175 ? 3.699 17.503 -28.915 1.00 97.69 175 LEU A N 1
ATOM 1364 C CA . LEU A 1 175 ? 4.318 18.572 -28.133 1.00 97.69 175 LEU A CA 1
ATOM 1365 C C . LEU A 1 175 ? 3.273 19.550 -27.583 1.00 97.69 175 LEU A C 1
ATOM 1367 O O . LEU A 1 175 ? 3.404 19.968 -26.434 1.00 97.69 175 LEU A O 1
ATOM 1371 N N . ASP A 1 176 ? 2.229 19.872 -28.348 1.00 97.44 176 ASP A N 1
ATOM 1372 C CA . ASP A 1 176 ? 1.119 20.710 -27.880 1.00 97.44 176 ASP A CA 1
ATOM 1373 C C . ASP A 1 176 ? 0.364 20.063 -26.713 1.00 97.44 176 ASP A C 1
ATOM 1375 O O . ASP A 1 176 ? 0.116 20.729 -25.707 1.00 97.44 176 ASP A O 1
ATOM 1379 N N . LEU A 1 177 ? 0.063 18.763 -26.808 1.00 97.06 177 LEU A N 1
ATOM 1380 C CA . LEU A 1 177 ? -0.564 17.996 -25.725 1.00 97.06 177 LEU A CA 1
ATOM 1381 C C . LEU A 1 177 ? 0.327 17.952 -24.478 1.00 97.06 177 LEU A C 1
ATOM 1383 O O . LEU A 1 177 ? -0.153 18.190 -23.374 1.00 97.06 177 LEU A O 1
ATOM 1387 N N . ILE A 1 178 ? 1.638 17.743 -24.644 1.00 97.44 178 ILE A N 1
ATOM 1388 C CA . ILE A 1 178 ? 2.596 17.774 -23.528 1.00 97.44 178 ILE A CA 1
ATOM 1389 C C . ILE A 1 178 ? 2.644 19.160 -22.871 1.00 97.44 178 ILE A C 1
ATOM 1391 O O . ILE A 1 178 ? 2.629 19.263 -21.646 1.00 97.44 178 ILE A O 1
ATOM 1395 N N . ASN A 1 179 ? 2.679 20.233 -23.668 1.00 97.19 179 ASN A N 1
ATOM 1396 C CA . ASN A 1 179 ? 2.657 21.609 -23.166 1.00 97.19 179 ASN A CA 1
ATOM 1397 C C . ASN A 1 179 ? 1.348 21.918 -22.417 1.00 97.19 179 ASN A C 1
ATOM 1399 O O . ASN A 1 179 ? 1.365 22.662 -21.436 1.00 97.19 179 ASN A O 1
ATOM 1403 N N . CYS A 1 180 ? 0.221 21.379 -22.890 1.00 94.62 180 CYS A N 1
ATOM 1404 C CA . CYS A 1 180 ? -1.081 21.513 -22.242 1.00 94.62 180 CYS A CA 1
ATOM 1405 C C . CYS A 1 180 ? -1.089 20.805 -20.883 1.00 94.62 180 CYS A C 1
ATOM 1407 O O . CYS A 1 180 ? -1.349 21.444 -19.862 1.00 94.62 180 CYS A O 1
ATOM 1409 N N . ALA A 1 181 ? -0.686 19.532 -20.867 1.00 94.81 181 ALA A N 1
ATOM 1410 C CA . ALA A 1 181 ? -0.607 18.725 -19.659 1.00 94.81 181 ALA A CA 1
ATOM 1411 C C . ALA A 1 181 ? 0.329 19.350 -18.618 1.00 94.81 181 ALA A C 1
ATOM 1413 O O . ALA A 1 181 ? -0.017 19.424 -17.446 1.00 94.81 181 ALA A O 1
ATOM 1414 N N . GLU A 1 182 ? 1.490 19.879 -19.020 1.00 94.56 182 GLU A N 1
ATOM 1415 C CA . GLU A 1 182 ? 2.422 20.552 -18.104 1.00 94.56 182 GLU A CA 1
ATOM 1416 C C . GLU A 1 182 ? 1.777 21.751 -17.383 1.00 94.56 182 GLU A C 1
ATOM 1418 O O . GLU A 1 182 ? 1.953 21.911 -16.175 1.00 94.56 182 GLU A O 1
ATOM 1423 N N . ARG A 1 183 ? 0.954 22.553 -18.080 1.00 94.75 183 ARG A N 1
ATOM 1424 C CA . ARG A 1 183 ? 0.178 23.648 -17.458 1.00 94.75 183 ARG A CA 1
ATOM 1425 C C . ARG A 1 183 ? -0.929 23.141 -16.531 1.00 94.75 183 ARG A C 1
ATOM 1427 O O . ARG A 1 183 ? -1.337 23.863 -15.628 1.00 94.75 183 ARG A O 1
ATOM 1434 N N . GLN A 1 184 ? -1.395 21.916 -16.751 1.00 91.75 184 GLN A N 1
ATOM 1435 C CA . GLN A 1 184 ? -2.419 21.219 -15.972 1.00 91.75 184 GLN A CA 1
ATOM 1436 C C . GLN A 1 184 ? -1.803 20.247 -14.948 1.00 91.75 184 GLN A C 1
ATOM 1438 O O . GLN A 1 184 ? -2.430 19.269 -14.547 1.00 91.75 184 GLN A O 1
ATOM 1443 N N . ASN A 1 185 ? -0.564 20.504 -14.510 1.00 91.75 185 ASN A N 1
ATOM 1444 C CA . ASN A 1 185 ? 0.151 19.680 -13.531 1.00 91.75 185 ASN A CA 1
ATOM 1445 C C . ASN A 1 185 ? 0.286 18.199 -13.949 1.00 91.75 185 ASN A C 1
ATOM 1447 O O . ASN A 1 185 ? 0.123 17.286 -13.140 1.00 91.75 185 ASN A O 1
ATOM 1451 N N . TRP A 1 186 ? 0.615 17.983 -15.222 1.00 93.88 186 TRP A N 1
ATOM 1452 C CA . TRP A 1 186 ? 0.819 16.684 -15.875 1.00 93.88 186 TRP A CA 1
ATOM 1453 C C . TRP A 1 186 ? -0.437 15.818 -16.020 1.00 93.88 186 TRP A C 1
ATOM 1455 O O . TRP A 1 186 ? -0.322 14.621 -16.275 1.00 93.88 186 TRP A O 1
ATOM 1465 N N . LEU A 1 187 ? -1.626 16.406 -15.882 1.00 92.31 187 LEU A N 1
ATOM 1466 C CA . LEU A 1 187 ? -2.902 15.730 -16.108 1.00 92.31 187 LEU A CA 1
ATOM 1467 C C . LEU A 1 187 ? -3.409 15.998 -17.529 1.00 92.31 187 LEU A C 1
ATOM 1469 O O . LEU A 1 187 ? -3.171 17.067 -18.081 1.00 92.31 187 LEU A O 1
ATOM 1473 N N . LEU A 1 188 ? -4.104 15.015 -18.103 1.00 91.31 188 LEU A N 1
ATOM 1474 C CA . LEU A 1 188 ? -4.812 15.128 -19.381 1.00 91.31 188 LEU A CA 1
ATOM 1475 C C . LEU A 1 188 ? -6.314 15.046 -19.143 1.00 91.31 188 LEU A C 1
ATOM 1477 O O . LEU A 1 188 ? -6.753 14.305 -18.256 1.00 91.31 188 LEU A O 1
ATOM 1481 N N . GLN A 1 189 ? -7.105 15.745 -19.953 1.00 90.56 189 GLN A N 1
ATOM 1482 C CA . GLN A 1 189 ? -8.546 15.506 -19.985 1.00 90.56 189 GLN A CA 1
ATOM 1483 C C . GLN A 1 189 ? -8.830 14.109 -20.542 1.00 90.56 189 GLN A C 1
ATOM 1485 O O . GLN A 1 189 ? -8.097 13.608 -21.395 1.00 90.56 189 GLN A O 1
ATOM 1490 N N . MET A 1 190 ? -9.917 13.478 -20.100 1.00 86.94 190 MET A N 1
ATOM 1491 C CA . MET A 1 190 ? -10.283 12.129 -20.537 1.00 86.94 190 MET A CA 1
ATOM 1492 C C . MET A 1 190 ? -10.446 12.043 -22.064 1.00 86.94 190 MET A C 1
ATOM 1494 O O . MET A 1 190 ? -10.020 11.070 -22.679 1.00 86.94 190 MET A O 1
ATOM 1498 N N . SER A 1 191 ? -10.971 13.101 -22.692 1.00 88.19 191 SER A N 1
ATOM 1499 C CA . SER A 1 191 ? -11.101 13.217 -24.151 1.00 88.19 191 SER A CA 1
ATOM 1500 C C . SER A 1 191 ? -9.768 13.338 -24.897 1.00 88.19 191 SER A C 1
ATOM 1502 O O . SER A 1 191 ? -9.710 13.050 -26.088 1.00 88.19 191 SER A O 1
ATOM 1504 N N . GLU A 1 192 ? -8.700 13.777 -24.229 1.00 92.25 192 GLU A N 1
ATOM 1505 C CA . GLU A 1 192 ? -7.374 13.958 -24.833 1.00 92.25 192 GLU A CA 1
ATOM 1506 C C . GLU A 1 192 ? -6.523 12.683 -24.761 1.00 92.25 192 GLU A C 1
ATOM 1508 O O . GLU A 1 192 ? -5.520 12.579 -25.468 1.00 92.25 192 GLU A O 1
ATOM 1513 N N . VAL A 1 193 ? -6.903 11.705 -23.927 1.00 92.62 193 VAL A N 1
ATOM 1514 C CA . VAL A 1 193 ? -6.108 10.489 -23.688 1.00 92.62 193 VAL A CA 1
ATOM 1515 C C . VAL A 1 193 ? -5.896 9.705 -24.978 1.00 92.62 193 VAL A C 1
ATOM 1517 O O . VAL A 1 193 ? -4.757 9.388 -25.311 1.00 92.62 193 VAL A O 1
ATOM 1520 N N . GLU A 1 194 ? -6.956 9.412 -25.732 1.00 92.44 194 GLU A N 1
ATOM 1521 C CA . GLU A 1 194 ? -6.845 8.624 -26.968 1.00 92.44 194 GLU A CA 1
ATOM 1522 C C . GLU A 1 194 ? -5.940 9.301 -28.004 1.00 92.44 194 GLU A C 1
ATOM 1524 O O . GLU A 1 194 ? -5.073 8.653 -28.599 1.00 92.44 194 GLU A O 1
ATOM 1529 N N . GLU A 1 195 ? -6.091 10.616 -28.179 1.00 95.50 195 GLU A N 1
ATOM 1530 C CA . GLU A 1 195 ? -5.266 11.403 -29.095 1.00 95.50 195 GLU A CA 1
ATOM 1531 C C . GLU A 1 195 ? -3.801 11.431 -28.642 1.00 95.50 195 GLU A C 1
ATOM 1533 O O . GLU A 1 195 ? -2.893 11.223 -29.450 1.00 95.50 195 GLU A O 1
ATOM 1538 N N . PHE A 1 196 ? -3.560 11.620 -27.342 1.00 97.12 196 PHE A N 1
ATOM 1539 C CA . PHE A 1 196 ? -2.223 11.567 -26.763 1.00 97.12 196 PHE A CA 1
ATOM 1540 C C . PHE A 1 196 ? -1.553 10.213 -27.004 1.00 97.12 196 PHE A C 1
ATOM 1542 O O . PHE A 1 196 ? -0.409 10.180 -27.458 1.00 97.12 196 PHE A O 1
ATOM 1549 N N . ILE A 1 197 ? -2.253 9.099 -26.759 1.00 96.69 197 ILE A N 1
ATOM 1550 C CA . ILE A 1 197 ? -1.717 7.755 -27.010 1.00 96.69 197 ILE A CA 1
ATOM 1551 C C . ILE A 1 197 ? -1.407 7.573 -28.496 1.00 96.69 197 ILE A C 1
ATOM 1553 O O . ILE A 1 197 ? -0.312 7.122 -28.839 1.00 96.69 197 ILE A O 1
ATOM 1557 N N . PHE A 1 198 ? -2.322 7.967 -29.383 1.00 94.50 198 PHE A N 1
ATOM 1558 C CA . PHE A 1 198 ? -2.125 7.877 -30.827 1.00 94.50 198 PHE A CA 1
ATOM 1559 C C . PHE A 1 198 ? -0.880 8.643 -31.295 1.00 94.50 198 PHE A C 1
ATOM 1561 O O . PHE A 1 198 ? -0.051 8.102 -32.032 1.00 94.50 198 PHE A O 1
ATOM 1568 N N . GLU A 1 199 ? -0.721 9.893 -30.858 1.00 96.00 199 GLU A N 1
ATOM 1569 C CA . GLU A 1 199 ? 0.427 10.721 -31.219 1.00 96.00 199 GLU A CA 1
ATOM 1570 C C . GLU A 1 199 ? 1.730 10.214 -30.586 1.00 96.00 199 GLU A C 1
ATOM 1572 O O . GLU A 1 199 ? 2.759 10.180 -31.263 1.00 96.00 199 GLU A O 1
ATOM 1577 N N . ALA A 1 200 ? 1.694 9.748 -29.334 1.00 96.00 200 ALA A N 1
ATOM 1578 C CA . ALA A 1 200 ? 2.856 9.189 -28.648 1.00 96.00 200 ALA A CA 1
ATOM 1579 C C . ALA A 1 200 ? 3.363 7.900 -29.315 1.00 96.00 200 ALA A C 1
ATOM 1581 O O . ALA A 1 200 ? 4.572 7.719 -29.462 1.00 96.00 200 ALA A O 1
ATOM 1582 N N . MET A 1 201 ? 2.472 7.018 -29.788 1.00 95.00 201 MET A N 1
ATOM 1583 C CA . MET A 1 201 ? 2.869 5.774 -30.466 1.00 95.00 201 MET A CA 1
ATOM 1584 C C . MET A 1 201 ? 3.684 6.019 -31.743 1.00 95.00 201 MET A C 1
ATOM 1586 O O . MET A 1 201 ? 4.547 5.204 -32.077 1.00 95.00 201 MET A O 1
ATOM 1590 N N . LYS A 1 202 ? 3.500 7.157 -32.428 1.00 92.56 202 LYS A N 1
ATOM 1591 C CA . LYS A 1 202 ? 4.308 7.524 -33.607 1.00 92.56 202 LYS A CA 1
ATOM 1592 C C . LYS A 1 202 ? 5.791 7.693 -33.275 1.00 92.56 202 LYS A C 1
ATOM 1594 O O . LYS A 1 202 ? 6.629 7.445 -34.136 1.00 92.56 202 LYS A O 1
ATOM 1599 N N . THR A 1 203 ? 6.121 8.079 -32.042 1.00 94.00 203 THR A N 1
ATOM 1600 C CA . THR A 1 203 ? 7.510 8.217 -31.584 1.00 94.00 203 THR A CA 1
ATOM 1601 C C . THR A 1 203 ? 8.200 6.861 -31.406 1.00 94.00 203 THR A C 1
ATOM 1603 O O . THR A 1 203 ? 9.406 6.770 -31.638 1.00 94.00 203 THR A O 1
ATOM 1606 N N . PHE A 1 204 ? 7.449 5.817 -31.039 1.00 92.12 204 PHE A N 1
ATOM 1607 C CA . PHE A 1 204 ? 7.978 4.490 -30.682 1.00 92.12 204 PHE A CA 1
ATOM 1608 C C . PHE A 1 204 ? 7.797 3.419 -31.764 1.00 92.12 204 PHE A C 1
ATOM 1610 O O . PHE A 1 204 ? 8.368 2.335 -31.647 1.00 92.12 204 PHE A O 1
ATOM 1617 N N . SER A 1 205 ? 7.009 3.703 -32.802 1.00 84.56 205 SER A N 1
ATOM 1618 C CA . SER A 1 205 ? 6.762 2.757 -33.893 1.00 84.56 205 SER A CA 1
ATOM 1619 C C . SER A 1 205 ? 8.008 2.575 -34.769 1.00 84.56 205 SER A C 1
ATOM 1621 O O . SER A 1 205 ? 8.728 3.534 -35.082 1.00 84.56 205 SER A O 1
ATOM 1623 N N . GLY A 1 206 ? 8.252 1.339 -35.193 1.00 70.56 206 GLY A N 1
ATOM 1624 C CA . GLY A 1 206 ? 9.272 0.994 -36.173 1.00 70.56 206 GLY A CA 1
ATOM 1625 C C . GLY A 1 206 ? 8.962 1.585 -37.548 1.00 70.56 206 GLY A C 1
ATOM 1626 O O . GLY A 1 206 ? 7.813 1.621 -37.989 1.00 70.56 206 GLY A O 1
ATOM 1627 N N . MET A 1 207 ? 10.000 2.046 -38.249 1.00 71.75 207 MET A N 1
ATOM 1628 C CA . MET A 1 207 ? 9.881 2.587 -39.604 1.00 71.75 207 MET A CA 1
ATOM 1629 C C . MET A 1 207 ? 10.675 1.722 -40.588 1.00 71.75 207 MET A C 1
ATOM 1631 O O . MET A 1 207 ? 11.868 1.511 -40.382 1.00 71.75 207 MET A O 1
ATOM 1635 N N . PRO A 1 208 ? 10.070 1.277 -41.704 1.00 71.38 208 PRO A N 1
ATOM 1636 C CA . PRO A 1 208 ? 10.754 0.461 -42.708 1.00 71.38 208 PRO A CA 1
ATOM 1637 C C . PRO A 1 208 ? 11.681 1.277 -43.628 1.00 71.38 208 PRO A C 1
ATOM 1639 O O . PRO A 1 208 ? 12.189 0.735 -44.607 1.00 71.38 208 PRO A O 1
ATOM 1642 N N . GLU A 1 209 ? 11.850 2.581 -43.390 1.00 82.69 209 GLU A N 1
ATOM 1643 C CA . GLU A 1 209 ? 12.702 3.482 -44.177 1.00 82.69 209 GLU A CA 1
ATOM 1644 C C . GLU A 1 209 ? 13.685 4.212 -43.253 1.00 82.69 209 GLU A C 1
ATOM 1646 O O . GLU A 1 209 ? 13.275 4.881 -42.298 1.00 82.69 209 GLU A O 1
ATOM 1651 N N . ALA A 1 210 ? 14.979 4.092 -43.550 1.00 85.50 210 ALA A N 1
ATOM 1652 C CA . ALA A 1 210 ? 16.034 4.816 -42.854 1.00 85.50 210 ALA A CA 1
ATOM 1653 C C . ALA A 1 210 ? 16.101 6.280 -43.321 1.00 85.50 210 ALA A C 1
ATOM 1655 O O . ALA A 1 210 ? 15.878 6.607 -44.485 1.00 85.50 210 ALA A O 1
ATOM 1656 N N . SER A 1 211 ? 16.446 7.178 -42.402 1.00 84.88 211 SER A N 1
ATOM 1657 C CA . SER A 1 211 ? 16.765 8.583 -42.703 1.00 84.88 211 SER A CA 1
ATOM 1658 C C . SER A 1 211 ? 18.161 8.766 -43.303 1.00 84.88 211 SER A C 1
ATOM 1660 O O . SER A 1 211 ? 18.397 9.781 -43.954 1.00 84.88 211 SER A O 1
ATOM 1662 N N . ALA A 1 212 ? 19.069 7.820 -43.061 1.00 86.44 212 ALA A N 1
ATOM 1663 C CA . ALA A 1 212 ? 20.409 7.797 -43.634 1.00 86.44 212 ALA A CA 1
ATOM 1664 C C . ALA A 1 212 ? 20.417 7.077 -44.993 1.00 86.44 212 ALA A C 1
ATOM 1666 O O . ALA A 1 212 ? 19.633 6.150 -45.218 1.00 86.44 212 ALA A O 1
ATOM 1667 N N . SER A 1 213 ? 21.335 7.466 -45.876 1.00 89.19 213 SER A N 1
ATOM 1668 C CA . SER A 1 213 ? 21.685 6.654 -47.048 1.00 89.19 213 SER A CA 1
ATOM 1669 C C . SER A 1 213 ? 22.354 5.340 -46.629 1.00 89.19 213 SER A C 1
ATOM 1671 O O . SER A 1 213 ? 22.846 5.206 -45.504 1.00 89.19 213 SER A O 1
ATOM 1673 N N . GLU A 1 214 ? 22.399 4.353 -47.526 1.00 86.81 214 GLU A N 1
ATOM 1674 C CA . GLU A 1 214 ? 23.050 3.068 -47.224 1.00 86.81 214 GLU A CA 1
ATOM 1675 C C . GLU A 1 214 ? 24.538 3.249 -46.872 1.00 86.81 214 GLU A C 1
ATOM 1677 O O . GLU A 1 214 ? 25.056 2.599 -45.961 1.00 86.81 214 GLU A O 1
ATOM 1682 N N . GLU A 1 215 ? 25.227 4.161 -47.559 1.00 88.00 215 GLU A N 1
ATOM 1683 C CA . GLU A 1 215 ? 26.635 4.461 -47.303 1.00 88.00 215 GLU A CA 1
ATOM 1684 C C . GLU A 1 215 ? 26.840 5.086 -45.915 1.00 88.00 215 GLU A C 1
ATOM 1686 O O . GLU A 1 215 ? 27.697 4.631 -45.151 1.00 88.00 215 GLU A O 1
ATOM 1691 N N . GLU A 1 216 ? 26.014 6.073 -45.553 1.00 90.38 216 GLU A N 1
ATOM 1692 C CA . GLU A 1 216 ? 26.034 6.701 -44.228 1.00 90.38 216 GLU A CA 1
ATOM 1693 C C . GLU A 1 216 ? 25.735 5.676 -43.124 1.00 90.38 216 GLU A C 1
ATOM 1695 O O . GLU A 1 216 ? 26.461 5.613 -42.129 1.00 90.38 216 GLU A O 1
ATOM 1700 N N . TYR A 1 217 ? 24.726 4.819 -43.323 1.00 88.94 217 TYR A N 1
ATOM 1701 C CA . TYR A 1 217 ? 24.384 3.742 -42.393 1.00 88.94 217 TYR A CA 1
ATOM 1702 C C . TYR A 1 217 ? 25.558 2.776 -42.193 1.00 88.94 217 TYR A C 1
ATOM 1704 O O . TYR A 1 217 ? 25.943 2.482 -41.059 1.00 88.94 217 TYR A O 1
ATOM 1712 N N . ARG A 1 218 ? 26.184 2.312 -43.284 1.00 88.31 218 ARG A N 1
ATOM 1713 C CA . ARG A 1 218 ? 27.347 1.414 -43.219 1.00 88.31 218 ARG A CA 1
ATOM 1714 C C . ARG A 1 218 ? 28.541 2.083 -42.536 1.00 88.31 218 ARG A C 1
ATOM 1716 O O . ARG A 1 218 ? 29.242 1.410 -41.781 1.00 88.31 218 ARG A O 1
ATOM 1723 N N . LYS A 1 219 ? 28.770 3.384 -42.755 1.00 89.75 219 LYS A N 1
ATOM 1724 C CA . LYS A 1 219 ? 29.838 4.145 -42.080 1.00 89.75 219 LYS A CA 1
ATOM 1725 C C . LYS A 1 219 ? 29.617 4.182 -40.566 1.00 89.75 219 LYS A C 1
ATOM 1727 O O . LYS A 1 219 ? 30.535 3.860 -39.817 1.00 89.75 219 LYS A O 1
ATOM 1732 N N . LEU A 1 220 ? 28.397 4.485 -40.121 1.00 89.19 220 LEU A N 1
ATOM 1733 C CA . LEU A 1 220 ? 28.031 4.480 -38.700 1.00 89.19 220 LEU A CA 1
ATOM 1734 C C . LEU A 1 220 ? 28.119 3.074 -38.094 1.00 89.19 220 LEU A C 1
ATOM 1736 O O . LEU A 1 220 ? 28.664 2.905 -37.007 1.00 89.19 220 LEU A O 1
ATOM 1740 N N . SER A 1 221 ? 27.632 2.058 -38.810 1.00 85.94 221 SER A N 1
ATOM 1741 C CA . SER A 1 221 ? 27.587 0.680 -38.313 1.00 85.94 221 SER A CA 1
ATOM 1742 C C . SER A 1 221 ? 28.974 0.053 -38.174 1.00 85.94 221 SER A C 1
ATOM 1744 O O . SER A 1 221 ? 29.141 -0.818 -37.323 1.00 85.94 221 SER A O 1
ATOM 1746 N N . ARG A 1 222 ? 29.950 0.466 -38.996 1.00 85.81 222 ARG A N 1
ATOM 1747 C CA . ARG A 1 222 ? 31.355 0.035 -38.880 1.00 85.81 222 ARG A CA 1
ATOM 1748 C C . ARG A 1 222 ? 32.047 0.608 -37.648 1.00 85.81 222 ARG A C 1
ATOM 1750 O O . ARG A 1 222 ? 32.930 -0.053 -37.114 1.00 85.81 222 ARG A O 1
ATOM 1757 N N . GLU A 1 223 ? 31.677 1.821 -37.239 1.00 84.50 223 GLU A N 1
ATOM 1758 C CA . GLU A 1 223 ? 32.187 2.434 -36.009 1.00 84.50 223 GLU A CA 1
ATOM 1759 C C . GLU A 1 223 ? 31.543 1.783 -34.784 1.00 84.50 223 GLU A C 1
ATOM 1761 O O . GLU A 1 223 ? 32.244 1.336 -33.883 1.00 84.50 223 GLU A O 1
ATOM 1766 N N . HIS A 1 224 ? 30.207 1.731 -34.750 1.00 82.62 224 HIS A N 1
ATOM 1767 C CA . HIS A 1 224 ? 29.471 1.039 -33.700 1.00 82.62 224 HIS A CA 1
ATOM 1768 C C . HIS A 1 224 ? 28.021 0.745 -34.142 1.00 82.62 224 HIS A C 1
ATOM 1770 O O . HIS A 1 224 ? 27.288 1.679 -34.477 1.00 82.62 224 HIS A O 1
ATOM 1776 N N . PRO A 1 225 ? 27.514 -0.501 -34.058 1.00 82.00 225 PRO A N 1
ATOM 1777 C CA . PRO A 1 225 ? 26.151 -0.835 -34.497 1.00 82.00 225 PRO A CA 1
ATOM 1778 C C . PRO A 1 225 ? 25.045 -0.018 -33.810 1.00 82.00 225 PRO A C 1
ATOM 1780 O O . PRO A 1 225 ? 24.111 0.433 -34.465 1.00 82.00 225 PRO A O 1
ATOM 1783 N N . ILE A 1 226 ? 25.175 0.246 -32.502 1.00 83.00 226 ILE A N 1
ATOM 1784 C CA . ILE A 1 226 ? 24.228 1.113 -31.768 1.00 83.00 226 ILE A CA 1
ATOM 1785 C C . ILE A 1 226 ? 24.238 2.561 -32.285 1.00 83.00 226 ILE A C 1
ATOM 1787 O O . ILE A 1 226 ? 23.215 3.235 -32.250 1.00 83.00 226 ILE A O 1
ATOM 1791 N N . LEU A 1 227 ? 25.368 3.061 -32.792 1.00 86.62 227 LEU A N 1
ATOM 1792 C CA . LEU A 1 227 ? 25.415 4.412 -33.346 1.00 86.62 227 LEU A CA 1
ATOM 1793 C C . LEU A 1 227 ? 24.574 4.506 -34.626 1.00 86.62 227 LEU A C 1
ATOM 1795 O O . LEU A 1 227 ? 23.841 5.478 -34.806 1.00 86.62 227 LEU A O 1
ATOM 1799 N N . ALA A 1 228 ? 24.641 3.481 -35.481 1.00 87.00 228 ALA A N 1
ATOM 1800 C CA . ALA A 1 228 ? 23.794 3.383 -36.665 1.00 87.00 228 ALA A CA 1
ATOM 1801 C C . ALA A 1 228 ? 22.311 3.268 -36.288 1.00 87.00 228 ALA A C 1
ATOM 1803 O O . ALA A 1 228 ? 21.489 3.980 -36.862 1.00 87.00 228 ALA A O 1
ATOM 1804 N N . ASP A 1 229 ? 21.995 2.446 -35.289 1.00 86.56 229 ASP A N 1
ATOM 1805 C CA . ASP A 1 229 ? 20.647 2.274 -34.737 1.00 86.56 229 ASP A CA 1
ATOM 1806 C C . ASP A 1 229 ? 2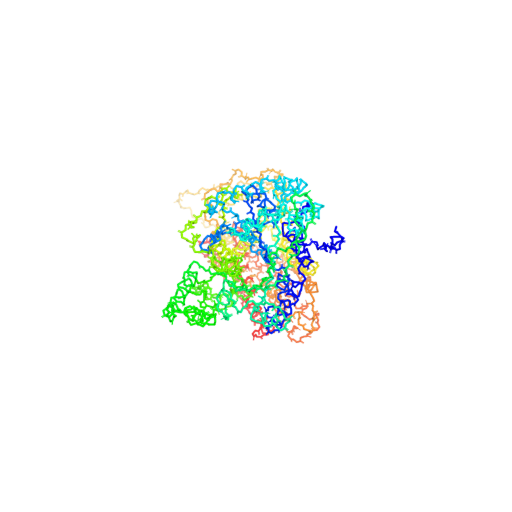0.054 3.576 -34.171 1.00 86.56 229 ASP A C 1
ATOM 1808 O O . ASP A 1 229 ? 18.875 3.865 -34.332 1.00 86.56 229 ASP A O 1
ATOM 1812 N N . ILE A 1 230 ? 20.873 4.426 -33.556 1.00 89.25 230 ILE A N 1
ATOM 1813 C CA . ILE A 1 230 ? 20.389 5.691 -32.998 1.00 89.25 230 ILE A CA 1
ATOM 1814 C C . ILE A 1 230 ? 20.275 6.764 -34.076 1.00 89.25 230 ILE A C 1
ATOM 1816 O O . ILE A 1 230 ? 19.255 7.442 -34.145 1.00 89.25 230 ILE A O 1
ATOM 1820 N N . ALA A 1 231 ? 21.304 6.964 -34.899 1.00 90.31 231 ALA A N 1
ATOM 1821 C CA . ALA A 1 231 ? 21.374 8.120 -35.795 1.00 90.31 231 ALA A CA 1
ATOM 1822 C C . ALA A 1 231 ? 20.617 7.931 -37.119 1.00 90.31 231 ALA A C 1
ATOM 1824 O O . ALA A 1 231 ? 20.267 8.919 -37.764 1.00 90.31 231 ALA A O 1
ATOM 1825 N N . SER A 1 232 ? 20.350 6.691 -37.538 1.00 89.19 232 SER A N 1
ATOM 1826 C CA . SER A 1 232 ? 19.832 6.423 -38.888 1.00 89.19 232 SER A CA 1
ATOM 1827 C C . SER A 1 232 ? 18.311 6.432 -38.992 1.00 89.19 232 SER A C 1
ATOM 1829 O O . SER A 1 232 ? 17.806 6.419 -40.114 1.00 89.19 232 SER A O 1
ATOM 1831 N N . PHE A 1 233 ? 17.567 6.510 -37.884 1.00 88.31 233 PHE A N 1
ATOM 1832 C CA . PHE A 1 233 ? 16.099 6.432 -37.880 1.00 88.31 233 PHE A CA 1
ATOM 1833 C C . PHE A 1 233 ? 15.415 7.699 -37.360 1.00 88.31 233 PHE A C 1
ATOM 1835 O O . PHE A 1 233 ? 15.937 8.433 -36.514 1.00 88.31 233 PHE A O 1
ATOM 1842 N N . LYS A 1 234 ? 14.198 7.926 -37.874 1.00 86.25 234 LYS A N 1
ATOM 1843 C CA . LYS A 1 234 ? 13.333 9.068 -37.535 1.00 86.25 234 LYS A CA 1
ATOM 1844 C C . LYS A 1 234 ? 12.505 8.862 -36.262 1.00 86.25 234 LYS A C 1
ATOM 1846 O O . LYS A 1 234 ? 11.873 9.812 -35.817 1.00 86.25 234 LYS A O 1
ATOM 1851 N N . THR A 1 235 ? 12.488 7.655 -35.704 1.00 88.44 235 THR A N 1
ATOM 1852 C CA . THR A 1 235 ? 11.739 7.291 -34.494 1.00 88.44 235 THR A CA 1
ATOM 1853 C C . THR A 1 235 ? 12.684 6.757 -33.423 1.00 88.44 235 THR A C 1
ATOM 1855 O O . THR A 1 235 ? 13.777 6.276 -33.728 1.00 88.44 235 THR A O 1
ATOM 1858 N N . ALA A 1 236 ? 12.262 6.840 -32.161 1.00 89.62 236 ALA A N 1
ATOM 1859 C CA . ALA A 1 236 ? 12.921 6.181 -31.038 1.00 89.62 236 ALA A CA 1
ATOM 1860 C C . ALA A 1 236 ? 12.238 4.830 -30.815 1.00 89.62 236 ALA A C 1
ATOM 1862 O O . ALA A 1 236 ? 11.526 4.630 -29.829 1.00 89.62 236 ALA A O 1
ATOM 1863 N N . HIS A 1 237 ? 12.393 3.944 -31.799 1.00 87.25 237 HIS A N 1
ATOM 1864 C CA . HIS A 1 237 ? 11.727 2.651 -31.814 1.00 87.25 237 HIS A CA 1
ATOM 1865 C C . HIS A 1 237 ? 12.052 1.827 -30.557 1.00 87.25 237 HIS A C 1
ATOM 1867 O O . HIS A 1 237 ? 13.122 1.959 -29.953 1.00 87.25 237 HIS A O 1
ATOM 1873 N N . ILE A 1 238 ? 11.112 0.976 -30.144 1.00 87.94 238 ILE A N 1
ATOM 1874 C CA . ILE A 1 238 ? 11.315 0.087 -28.996 1.00 87.94 238 ILE A CA 1
ATOM 1875 C C . ILE A 1 238 ? 12.375 -0.962 -29.339 1.00 87.94 238 ILE A C 1
ATOM 1877 O O . ILE A 1 238 ? 12.179 -1.771 -30.245 1.00 87.94 238 ILE A O 1
ATOM 1881 N N . ASN A 1 239 ? 13.468 -0.986 -28.573 1.00 85.88 239 ASN A N 1
ATOM 1882 C CA . ASN A 1 239 ? 14.522 -1.991 -28.731 1.00 85.88 239 ASN A CA 1
ATOM 1883 C C . ASN A 1 239 ? 13.997 -3.384 -28.371 1.00 85.88 239 ASN A C 1
ATOM 1885 O O . ASN A 1 239 ? 14.124 -4.335 -29.140 1.00 85.88 239 ASN A O 1
ATOM 1889 N N . HIS A 1 240 ? 13.389 -3.476 -27.191 1.00 87.25 240 HIS A N 1
ATOM 1890 C CA . HIS A 1 240 ? 12.705 -4.653 -26.682 1.00 87.25 240 HIS A CA 1
ATOM 1891 C C . HIS A 1 240 ? 11.563 -4.226 -25.763 1.00 87.25 240 HIS A C 1
ATOM 1893 O O . HIS A 1 240 ? 11.607 -3.158 -25.140 1.00 87.25 240 HIS A O 1
ATOM 1899 N N . LEU A 1 241 ? 10.545 -5.078 -25.689 1.00 91.56 241 LEU A N 1
ATOM 1900 C CA . LEU A 1 241 ? 9.472 -4.987 -24.713 1.00 91.56 241 LEU A CA 1
ATOM 1901 C C . LEU A 1 241 ? 9.442 -6.299 -23.935 1.00 91.56 241 LEU A C 1
ATOM 1903 O O . LEU A 1 241 ? 9.220 -7.363 -24.511 1.00 91.56 241 LEU A O 1
ATOM 1907 N N . THR A 1 242 ? 9.674 -6.211 -22.636 1.00 93.38 242 THR A N 1
ATOM 1908 C CA . THR A 1 242 ? 9.967 -7.360 -21.784 1.00 93.38 242 THR A CA 1
ATOM 1909 C C . THR A 1 242 ? 8.779 -7.641 -20.870 1.00 93.38 242 THR A C 1
ATOM 1911 O O . THR A 1 242 ? 8.425 -6.769 -20.072 1.00 93.38 242 THR A O 1
ATOM 1914 N N . PRO A 1 243 ? 8.124 -8.809 -20.976 1.00 94.62 243 PRO A N 1
ATOM 1915 C CA . PRO A 1 243 ? 7.109 -9.245 -20.025 1.00 94.62 243 PRO A CA 1
ATOM 1916 C C . PRO A 1 243 ? 7.739 -9.876 -18.772 1.00 94.62 243 PRO A C 1
ATOM 1918 O O . PRO A 1 243 ? 8.831 -10.452 -18.834 1.00 94.62 243 PRO A O 1
ATOM 1921 N N . ARG A 1 244 ? 7.016 -9.819 -17.646 1.00 94.56 244 ARG A N 1
ATOM 1922 C CA . ARG A 1 244 ? 7.417 -10.474 -16.393 1.00 94.56 244 ARG A CA 1
ATOM 1923 C C . ARG A 1 244 ? 6.900 -11.911 -16.301 1.00 94.56 244 ARG A C 1
ATOM 1925 O O . ARG A 1 244 ? 5.701 -12.157 -16.403 1.00 94.56 244 ARG A O 1
ATOM 1932 N N . THR A 1 245 ? 7.793 -12.845 -15.988 1.00 94.69 245 THR A N 1
ATOM 1933 C CA . THR A 1 245 ? 7.457 -14.220 -15.597 1.00 94.69 245 THR A CA 1
ATOM 1934 C C . THR A 1 245 ? 7.742 -14.475 -14.117 1.00 94.69 245 THR A C 1
ATOM 1936 O O . THR A 1 245 ? 8.661 -13.897 -13.538 1.00 94.69 245 THR A O 1
ATOM 1939 N N . LEU A 1 246 ? 6.949 -15.352 -13.500 1.00 92.12 246 LEU A N 1
ATOM 1940 C CA . LEU A 1 246 ? 7.168 -15.866 -12.148 1.00 92.12 246 LEU A CA 1
ATOM 1941 C C . LEU A 1 246 ? 8.221 -16.979 -12.094 1.00 92.12 246 LEU A C 1
ATOM 1943 O O . LEU A 1 246 ? 8.699 -17.297 -11.013 1.00 92.12 246 LEU A O 1
ATOM 1947 N N . ASN A 1 247 ? 8.564 -17.590 -13.234 1.00 93.69 247 ASN A N 1
ATOM 1948 C CA . ASN A 1 247 ? 9.600 -18.616 -13.313 1.00 93.69 247 ASN A CA 1
ATOM 1949 C C . ASN A 1 247 ? 10.311 -18.549 -14.670 1.00 93.69 247 ASN A C 1
ATOM 1951 O O . ASN A 1 247 ? 9.863 -19.107 -15.681 1.00 93.69 247 ASN A O 1
ATOM 1955 N N . ILE A 1 248 ? 11.460 -17.873 -14.694 1.00 94.31 248 ILE A N 1
ATOM 1956 C CA . ILE A 1 248 ? 12.235 -17.700 -15.928 1.00 94.31 248 ILE A CA 1
ATOM 1957 C C . ILE A 1 248 ? 12.850 -19.005 -16.432 1.00 94.31 248 ILE A C 1
ATOM 1959 O O . ILE A 1 248 ? 13.028 -19.156 -17.635 1.00 94.31 248 ILE A O 1
ATOM 1963 N N . GLY A 1 249 ? 13.130 -19.972 -15.551 1.00 93.25 249 GLY A N 1
ATOM 1964 C CA . GLY A 1 249 ? 13.662 -21.278 -15.952 1.00 93.25 249 GLY A CA 1
ATOM 1965 C C . GLY A 1 249 ? 12.644 -22.085 -16.758 1.00 93.25 249 GLY A C 1
ATOM 1966 O O . GLY A 1 249 ? 12.966 -22.604 -17.827 1.00 93.25 249 GLY A O 1
ATOM 1967 N N . ALA A 1 250 ? 11.396 -22.129 -16.286 1.00 94.00 250 ALA A N 1
ATOM 1968 C CA . ALA A 1 250 ? 10.293 -22.775 -16.993 1.00 94.00 250 ALA A CA 1
ATOM 1969 C C . ALA A 1 250 ? 9.980 -22.069 -18.322 1.00 94.00 250 ALA A C 1
ATOM 1971 O O . ALA A 1 250 ? 9.829 -22.727 -19.354 1.00 94.00 250 ALA A O 1
ATOM 1972 N N . SER A 1 251 ? 9.949 -20.732 -18.317 1.00 94.56 251 SER A N 1
ATOM 1973 C CA . SER A 1 251 ? 9.748 -19.943 -19.537 1.00 94.56 251 SER A CA 1
ATOM 1974 C C . SER A 1 251 ? 10.862 -20.176 -20.560 1.00 94.56 251 SER A C 1
ATOM 1976 O O . SER A 1 251 ? 10.572 -20.437 -21.724 1.00 94.56 251 SER A O 1
ATOM 1978 N N . HIS A 1 252 ? 12.128 -20.179 -20.133 1.00 93.50 252 HIS A N 1
ATOM 1979 C CA . HIS A 1 252 ? 13.287 -20.444 -20.993 1.00 93.50 252 HIS A CA 1
ATOM 1980 C C . HIS A 1 252 ? 13.225 -21.829 -21.651 1.00 93.50 252 HIS A C 1
ATOM 1982 O O . HIS A 1 252 ? 13.443 -21.956 -22.858 1.00 93.50 252 HIS A O 1
ATOM 1988 N N . ALA A 1 253 ? 12.845 -22.859 -20.889 1.00 93.25 253 ALA A N 1
ATOM 1989 C CA . ALA A 1 253 ? 12.649 -24.207 -21.415 1.00 93.25 253 ALA A CA 1
ATOM 1990 C C . ALA A 1 253 ? 11.509 -24.269 -22.449 1.00 93.25 253 ALA A C 1
ATOM 1992 O O . ALA A 1 253 ? 11.702 -24.827 -23.532 1.00 93.25 253 ALA A O 1
ATOM 1993 N N . LYS A 1 254 ? 10.349 -23.655 -22.161 1.00 94.19 254 LYS A N 1
ATOM 1994 C CA . LYS A 1 254 ? 9.211 -23.592 -23.099 1.00 94.19 254 LYS A CA 1
ATOM 1995 C C . LYS A 1 254 ? 9.563 -22.813 -24.373 1.00 94.19 254 LYS A C 1
ATOM 1997 O O . LYS A 1 254 ? 9.228 -23.259 -25.466 1.00 94.19 254 LYS A O 1
ATOM 2002 N N . MET A 1 255 ? 10.303 -21.707 -24.264 1.00 92.75 255 MET A N 1
ATOM 2003 C CA . MET A 1 255 ? 10.785 -20.948 -25.426 1.00 92.75 255 MET A CA 1
ATOM 2004 C C . MET A 1 255 ? 11.672 -21.806 -26.340 1.00 92.75 255 MET A C 1
ATOM 2006 O O . MET A 1 255 ? 11.476 -21.805 -27.555 1.00 92.75 255 MET A O 1
ATOM 2010 N N . ARG A 1 256 ? 12.605 -22.589 -25.776 1.00 91.25 256 ARG A N 1
ATOM 2011 C CA . ARG A 1 256 ? 13.432 -23.531 -26.554 1.00 91.25 256 ARG A CA 1
ATOM 2012 C C . ARG A 1 256 ? 12.594 -24.619 -27.228 1.00 91.25 256 ARG A C 1
ATOM 2014 O O . ARG A 1 256 ? 12.838 -24.933 -28.389 1.00 91.25 256 ARG A O 1
ATOM 2021 N N . GLN A 1 257 ? 11.600 -25.171 -26.529 1.00 92.38 257 GLN A N 1
ATOM 2022 C CA . GLN A 1 257 ? 10.686 -26.176 -27.091 1.00 92.38 257 GLN A CA 1
ATOM 2023 C C . GLN A 1 257 ? 9.870 -25.631 -28.272 1.00 92.38 257 GLN A C 1
ATOM 2025 O O . GLN A 1 257 ? 9.631 -26.358 -29.231 1.00 92.38 257 GLN A O 1
ATOM 2030 N N . GLN A 1 258 ? 9.488 -24.351 -28.231 1.00 89.81 258 GLN A N 1
ATOM 2031 C CA . GLN A 1 258 ? 8.779 -23.669 -29.319 1.00 89.81 258 GLN A CA 1
ATOM 2032 C C . GLN A 1 258 ? 9.706 -23.144 -30.432 1.00 89.81 258 GLN A C 1
ATOM 2034 O O . GLN A 1 258 ? 9.250 -22.482 -31.360 1.00 89.81 258 GLN A O 1
ATOM 2039 N N . GLY A 1 259 ? 11.007 -23.449 -30.375 1.00 86.81 259 GLY A N 1
ATOM 2040 C CA . GLY A 1 259 ? 11.963 -23.112 -31.431 1.00 86.81 259 GLY A CA 1
ATOM 2041 C C . GLY A 1 259 ? 12.475 -21.668 -31.412 1.00 86.81 259 GLY A C 1
ATOM 2042 O O . GLY A 1 259 ? 13.128 -21.252 -32.372 1.00 86.81 259 GLY A O 1
ATOM 2043 N N . LEU A 1 260 ? 12.234 -20.899 -30.341 1.00 86.69 260 LEU A N 1
ATOM 2044 C CA . LEU A 1 260 ? 12.834 -19.572 -30.189 1.00 86.69 260 LEU A CA 1
ATOM 2045 C C . LEU A 1 260 ? 14.350 -19.714 -29.985 1.00 86.69 260 LEU A C 1
ATOM 2047 O O . LEU A 1 260 ? 14.826 -20.542 -29.206 1.00 86.69 260 LEU A O 1
ATOM 2051 N N . ARG A 1 261 ? 15.130 -18.864 -30.660 1.00 85.50 261 ARG A N 1
ATOM 2052 C CA . ARG A 1 261 ? 16.598 -18.824 -30.543 1.00 85.50 261 ARG A CA 1
ATOM 2053 C C . ARG A 1 261 ? 17.019 -18.041 -29.300 1.00 85.50 261 ARG A C 1
ATOM 2055 O O . ARG A 1 261 ? 17.440 -16.887 -29.397 1.00 85.50 261 ARG A O 1
ATOM 2062 N N . VAL A 1 262 ? 16.843 -18.657 -28.135 1.00 85.81 262 VAL A N 1
ATOM 2063 C CA . VAL A 1 262 ? 17.170 -18.068 -26.827 1.00 85.81 262 VAL A CA 1
ATOM 2064 C C . VAL A 1 262 ? 18.647 -18.243 -26.501 1.00 85.81 262 VAL A C 1
ATOM 2066 O O . VAL A 1 262 ? 19.235 -19.272 -26.826 1.00 85.81 262 VAL A O 1
ATOM 2069 N N . LYS A 1 263 ? 19.245 -17.255 -25.830 1.00 82.75 263 LYS A N 1
ATOM 2070 C CA . LYS A 1 263 ? 20.597 -17.389 -25.282 1.00 82.75 263 LYS A CA 1
ATOM 2071 C C . LYS A 1 263 ? 20.649 -18.476 -24.214 1.00 82.75 263 LYS A C 1
ATOM 2073 O O . LYS A 1 263 ? 19.708 -18.651 -23.444 1.00 82.75 263 LYS A O 1
ATOM 2078 N N . ASP A 1 264 ? 21.784 -19.162 -24.121 1.00 77.06 264 ASP A N 1
ATOM 2079 C CA . ASP A 1 264 ? 21.944 -20.253 -23.157 1.00 77.06 264 ASP A CA 1
ATOM 2080 C C . ASP A 1 264 ? 22.029 -19.782 -21.705 1.00 77.06 264 ASP A C 1
ATOM 2082 O O . ASP A 1 264 ? 21.617 -20.507 -20.804 1.00 77.06 264 ASP A O 1
ATOM 2086 N N . ARG A 1 265 ? 22.526 -18.562 -21.485 1.00 81.06 265 ARG A N 1
ATOM 2087 C CA . ARG A 1 265 ? 22.743 -17.993 -20.156 1.00 81.06 265 ARG A CA 1
ATOM 2088 C C . ARG A 1 265 ? 21.578 -17.099 -19.725 1.00 81.06 265 ARG A C 1
ATOM 2090 O O . ARG A 1 265 ? 21.059 -16.306 -20.515 1.00 81.06 265 ARG A O 1
ATOM 2097 N N . ILE A 1 266 ? 21.219 -17.202 -18.448 1.00 86.00 266 ILE A N 1
ATOM 2098 C CA . ILE A 1 266 ? 20.296 -16.296 -17.757 1.00 86.00 266 ILE A CA 1
ATOM 2099 C C . ILE A 1 266 ? 21.145 -15.371 -16.889 1.00 86.00 266 ILE A C 1
ATOM 2101 O O . ILE A 1 266 ? 21.964 -15.831 -16.097 1.00 86.00 266 ILE A O 1
ATOM 2105 N N . GLU A 1 267 ? 20.991 -14.067 -17.066 1.00 83.19 267 GLU A N 1
ATOM 2106 C CA . GLU A 1 267 ? 21.709 -13.065 -16.290 1.00 83.19 267 GLU A CA 1
ATOM 2107 C C . GLU A 1 267 ? 20.991 -12.761 -14.970 1.00 83.19 267 GLU A C 1
ATOM 2109 O O . GLU A 1 267 ? 19.780 -12.949 -14.852 1.00 83.19 267 GLU A O 1
ATOM 2114 N N . GLY A 1 268 ? 21.741 -12.265 -13.983 1.00 85.56 268 GLY A N 1
ATOM 2115 C CA . GLY A 1 268 ? 21.258 -12.033 -12.621 1.00 85.56 268 GLY A CA 1
ATOM 2116 C C . GLY A 1 268 ? 21.638 -13.164 -11.658 1.00 85.56 268 GLY A C 1
ATOM 2117 O O . GLY A 1 268 ? 22.496 -13.983 -11.989 1.00 85.56 268 GLY A O 1
ATOM 2118 N N . PRO A 1 269 ? 21.043 -13.200 -10.453 1.00 88.38 269 PRO A N 1
ATOM 2119 C CA . PRO A 1 269 ? 21.273 -14.261 -9.479 1.00 88.38 269 PRO A CA 1
ATOM 2120 C C . PRO A 1 269 ? 20.908 -15.656 -10.034 1.00 88.38 269 PRO A C 1
ATOM 2122 O O . PRO A 1 269 ? 20.069 -15.770 -10.935 1.00 88.38 269 PRO A O 1
ATOM 2125 N N . PRO A 1 270 ? 21.473 -16.745 -9.481 1.00 89.38 270 PRO A N 1
ATOM 2126 C CA . PRO A 1 270 ? 21.029 -18.099 -9.785 1.00 89.38 270 PRO A CA 1
ATOM 2127 C C . PRO A 1 270 ? 19.589 -18.314 -9.269 1.00 89.38 270 PRO A C 1
ATOM 2129 O O . PRO A 1 270 ? 19.070 -17.471 -8.536 1.00 89.38 270 PRO A O 1
ATOM 2132 N N . PRO A 1 271 ? 18.918 -19.424 -9.632 1.00 90.69 271 PRO A N 1
ATOM 2133 C CA . PRO A 1 271 ? 17.614 -19.773 -9.066 1.00 90.69 271 PRO A CA 1
ATOM 2134 C C . PRO A 1 271 ? 17.648 -19.830 -7.532 1.00 90.69 271 PRO A C 1
ATOM 2136 O O . PRO A 1 271 ? 18.606 -20.354 -6.959 1.00 90.69 271 PRO A O 1
ATOM 2139 N N . ARG A 1 272 ? 16.602 -19.302 -6.889 1.00 90.69 272 ARG A N 1
ATOM 2140 C CA . ARG A 1 272 ? 16.476 -19.137 -5.432 1.00 90.69 272 ARG A CA 1
ATOM 2141 C C . ARG A 1 272 ? 15.040 -19.374 -4.978 1.00 90.69 272 ARG A C 1
ATOM 2143 O O . ARG A 1 272 ? 14.120 -19.125 -5.754 1.00 90.69 272 ARG A O 1
ATOM 2150 N N . GLN A 1 273 ? 14.853 -19.806 -3.732 1.00 90.50 273 GLN A N 1
ATOM 2151 C CA . GLN A 1 273 ? 13.527 -19.886 -3.107 1.00 90.50 273 GLN A CA 1
ATOM 2152 C C . GLN A 1 273 ? 12.958 -18.495 -2.823 1.00 90.50 273 GLN A C 1
ATOM 2154 O O . GLN A 1 273 ? 11.762 -18.274 -2.999 1.00 90.50 273 GLN A O 1
ATOM 2159 N N . CYS A 1 274 ? 13.822 -17.557 -2.428 1.00 92.88 274 CYS A N 1
ATOM 2160 C CA . CYS A 1 274 ? 13.490 -16.151 -2.238 1.00 92.88 274 CYS A CA 1
ATOM 2161 C C . CYS A 1 274 ? 14.232 -15.323 -3.301 1.00 92.88 274 CYS A C 1
ATOM 2163 O O . CYS A 1 274 ? 15.376 -14.909 -3.072 1.00 92.88 274 CYS A O 1
ATOM 2165 N N . PRO A 1 275 ? 13.636 -15.103 -4.494 1.00 93.94 275 PRO A N 1
ATOM 2166 C CA . PRO A 1 275 ? 14.279 -14.336 -5.552 1.00 93.94 275 PRO A CA 1
ATOM 2167 C C . PRO A 1 275 ? 14.621 -12.921 -5.079 1.00 93.94 275 PRO A C 1
ATOM 2169 O O . PRO A 1 275 ? 13.819 -12.261 -4.420 1.00 93.94 275 PRO A O 1
ATOM 2172 N N . ILE A 1 276 ? 15.796 -12.432 -5.465 1.00 94.06 276 ILE A N 1
ATOM 2173 C CA . ILE A 1 276 ? 16.278 -11.072 -5.188 1.00 94.06 276 ILE A CA 1
ATOM 2174 C C . ILE A 1 276 ? 16.617 -10.372 -6.501 1.00 94.06 276 ILE A C 1
ATOM 2176 O O . ILE A 1 276 ? 16.971 -11.037 -7.475 1.00 94.06 276 ILE A O 1
ATOM 2180 N N . LEU A 1 277 ? 16.554 -9.040 -6.519 1.00 93.25 277 LEU A N 1
ATOM 2181 C CA . LEU A 1 277 ? 16.840 -8.232 -7.707 1.00 93.25 277 LEU A CA 1
ATOM 2182 C C . LEU A 1 277 ? 15.992 -8.706 -8.902 1.00 93.25 277 LEU A C 1
ATOM 2184 O O . LEU A 1 277 ? 14.767 -8.764 -8.808 1.00 93.25 277 LEU A O 1
ATOM 2188 N N . LEU A 1 278 ? 16.624 -9.050 -10.022 1.00 93.62 278 LEU A N 1
ATOM 2189 C CA . LEU A 1 278 ? 15.959 -9.646 -11.172 1.00 93.62 278 LEU A CA 1
ATOM 2190 C C . LEU A 1 278 ? 16.859 -10.666 -11.858 1.00 93.62 278 LEU A C 1
ATOM 2192 O O . LEU A 1 278 ? 18.083 -10.641 -11.703 1.00 93.62 278 LEU A O 1
ATOM 2196 N N . ARG A 1 279 ? 16.234 -11.524 -12.656 1.00 92.06 279 ARG A N 1
ATOM 2197 C CA . ARG A 1 279 ? 16.873 -12.467 -13.569 1.00 92.06 279 ARG A CA 1
ATOM 2198 C C . ARG A 1 279 ? 16.315 -12.239 -14.963 1.00 92.06 279 ARG A C 1
ATOM 2200 O O . ARG A 1 279 ? 15.120 -12.001 -15.097 1.00 92.06 279 ARG A O 1
ATOM 2207 N N . GLN A 1 280 ? 17.150 -12.306 -15.991 1.00 90.88 280 GLN A N 1
ATOM 2208 C CA . GLN A 1 280 ? 16.726 -11.969 -17.352 1.00 90.88 280 GLN A CA 1
ATOM 2209 C C . GLN A 1 280 ? 17.481 -12.749 -18.424 1.00 90.88 280 GLN A C 1
ATOM 2211 O O . GLN A 1 280 ? 18.603 -13.209 -18.218 1.00 90.88 280 GLN A O 1
ATOM 2216 N N . THR A 1 281 ? 16.862 -12.920 -19.588 1.00 89.38 281 THR A N 1
ATOM 2217 C CA . THR A 1 281 ? 17.498 -13.530 -20.762 1.00 89.38 281 THR A CA 1
ATOM 2218 C C . THR A 1 281 ? 16.877 -12.992 -22.047 1.00 89.38 281 THR A C 1
ATOM 2220 O O . THR A 1 281 ? 15.773 -12.451 -22.040 1.00 89.38 281 THR A O 1
ATOM 2223 N N . SER A 1 282 ? 17.594 -13.130 -23.159 1.00 87.25 282 SER A N 1
ATOM 2224 C CA . SER A 1 282 ? 17.198 -12.590 -24.462 1.00 87.25 282 SER A CA 1
ATOM 2225 C C . SER A 1 282 ? 17.174 -13.665 -25.544 1.00 87.25 282 SER A C 1
ATOM 2227 O O . SER A 1 282 ? 17.815 -14.713 -25.434 1.00 87.25 282 SER A O 1
ATOM 2229 N N . PHE A 1 283 ? 16.430 -13.396 -26.612 1.00 85.00 283 PHE A N 1
ATOM 2230 C CA . PHE A 1 283 ? 16.342 -14.245 -27.794 1.00 85.00 283 PHE A CA 1
ATOM 2231 C C . PHE A 1 283 ? 16.317 -13.408 -29.069 1.00 85.00 283 PHE A C 1
ATOM 2233 O O . PHE A 1 283 ? 15.921 -12.241 -29.069 1.00 85.00 283 PHE A O 1
ATOM 2240 N N . LEU A 1 284 ? 16.742 -14.015 -30.174 1.00 81.94 284 LEU A N 1
ATOM 2241 C CA . LEU A 1 284 ? 16.661 -13.392 -31.490 1.00 81.94 284 LEU A CA 1
ATOM 2242 C C . LEU A 1 284 ? 15.200 -13.385 -31.957 1.00 81.94 284 LEU A C 1
ATOM 2244 O O . LEU A 1 284 ? 14.639 -14.457 -32.184 1.00 81.94 284 LEU A O 1
ATOM 2248 N N . ALA A 1 285 ? 14.589 -12.205 -32.089 1.00 73.19 285 ALA A N 1
ATOM 2249 C CA . ALA A 1 285 ? 13.162 -12.094 -32.375 1.00 73.19 285 ALA A CA 1
ATOM 2250 C C . ALA A 1 285 ? 12.852 -11.907 -33.869 1.00 73.19 285 ALA A C 1
ATOM 2252 O O . ALA A 1 285 ? 11.967 -12.574 -34.396 1.00 73.19 285 ALA A O 1
ATOM 2253 N N . LEU A 1 286 ? 13.555 -11.013 -34.571 1.00 75.19 286 LEU A N 1
ATOM 2254 C CA . LEU A 1 286 ? 13.290 -10.760 -35.994 1.00 75.19 286 LEU A CA 1
ATOM 2255 C C . LEU A 1 286 ? 14.461 -10.041 -36.668 1.00 75.19 286 LEU A C 1
ATOM 2257 O O . LEU A 1 286 ? 14.926 -9.042 -36.137 1.00 75.19 286 LEU A O 1
ATOM 2261 N N . GLU A 1 287 ? 14.893 -10.474 -37.854 1.00 71.38 287 GLU A N 1
ATOM 2262 C CA . GLU A 1 287 ? 15.749 -9.660 -38.736 1.00 71.38 287 GLU A CA 1
ATOM 2263 C C . GLU A 1 287 ? 14.897 -8.683 -39.557 1.00 71.38 287 GLU A C 1
ATOM 2265 O O . GLU A 1 287 ? 13.995 -9.098 -40.290 1.00 71.38 287 GLU A O 1
ATOM 2270 N N . GLU A 1 288 ? 15.164 -7.379 -39.438 1.00 72.62 288 GLU A N 1
ATOM 2271 C CA . GLU A 1 288 ? 14.346 -6.351 -40.083 1.00 72.62 288 GLU A CA 1
ATOM 2272 C C . GLU A 1 288 ? 14.837 -6.009 -41.490 1.00 72.62 288 GLU A C 1
ATOM 2274 O O . GLU A 1 288 ? 16.006 -5.696 -41.734 1.00 72.62 288 GLU A O 1
ATOM 2279 N N . LYS A 1 289 ? 13.895 -5.994 -42.434 1.00 78.25 289 LYS A N 1
ATOM 2280 C CA . LYS A 1 289 ? 14.118 -5.468 -43.783 1.00 78.25 289 LYS A CA 1
ATOM 2281 C C . LYS A 1 289 ? 13.938 -3.954 -43.747 1.00 78.25 289 LYS A C 1
ATOM 2283 O O . LYS A 1 289 ? 12.844 -3.480 -43.447 1.00 78.25 289 LYS A O 1
ATOM 2288 N N . ILE A 1 290 ? 14.987 -3.207 -44.086 1.00 82.19 290 ILE A N 1
ATOM 2289 C CA . ILE A 1 290 ? 14.983 -1.738 -44.058 1.00 82.19 290 ILE A CA 1
ATOM 2290 C C . ILE A 1 290 ? 15.296 -1.194 -45.442 1.00 82.19 290 ILE A C 1
ATOM 2292 O O . ILE A 1 290 ? 16.162 -1.704 -46.143 1.00 82.19 290 ILE A O 1
ATOM 2296 N N . ARG A 1 291 ? 14.573 -0.153 -45.849 1.00 86.44 291 ARG A N 1
ATOM 2297 C CA . ARG A 1 291 ? 14.806 0.549 -47.110 1.00 86.44 291 ARG A CA 1
ATOM 2298 C C . ARG A 1 291 ? 15.711 1.752 -46.875 1.00 86.44 291 ARG A C 1
ATOM 2300 O O . ARG A 1 291 ? 15.436 2.568 -45.995 1.00 86.44 291 ARG A O 1
ATOM 2307 N N . PHE A 1 292 ? 16.763 1.855 -47.673 1.00 86.44 292 PHE A N 1
ATOM 2308 C CA . PHE A 1 292 ? 17.698 2.976 -47.682 1.00 86.44 292 PHE A CA 1
ATOM 2309 C C . PHE A 1 292 ? 17.519 3.781 -48.963 1.00 86.44 292 PHE A C 1
ATOM 2311 O O . PHE A 1 292 ? 17.037 3.255 -49.963 1.00 86.44 292 PHE A O 1
ATOM 2318 N N . ARG A 1 293 ? 17.919 5.052 -48.937 1.00 84.88 293 ARG A N 1
ATOM 2319 C CA . ARG A 1 293 ? 18.044 5.857 -50.156 1.00 84.88 293 ARG A CA 1
ATOM 2320 C C . ARG A 1 293 ? 19.453 5.710 -50.712 1.00 84.88 293 ARG A C 1
ATOM 2322 O O . ARG A 1 293 ? 20.420 5.797 -49.950 1.00 84.88 293 ARG A O 1
ATOM 2329 N N . ASP A 1 294 ? 19.558 5.457 -52.007 1.00 81.75 294 ASP A N 1
ATOM 2330 C CA . ASP A 1 294 ? 20.835 5.446 -52.714 1.00 81.75 294 ASP A CA 1
ATOM 2331 C C . ASP A 1 294 ? 21.300 6.874 -53.072 1.00 81.75 294 ASP A C 1
ATOM 2333 O O . ASP A 1 294 ? 20.665 7.871 -52.716 1.00 81.75 294 ASP A O 1
ATOM 2337 N N . SER A 1 295 ? 22.427 6.980 -53.779 1.00 75.50 295 SER A N 1
ATOM 2338 C CA . SER A 1 295 ? 23.024 8.250 -54.220 1.00 75.50 295 SER A CA 1
ATOM 2339 C C . SER A 1 295 ? 22.130 9.063 -55.170 1.00 75.50 295 SER A C 1
ATOM 2341 O O . SER A 1 295 ? 22.311 10.274 -55.281 1.00 75.50 295 SER A O 1
ATOM 2343 N N . ASN A 1 296 ? 21.182 8.407 -55.847 1.00 75.31 296 ASN A N 1
ATOM 2344 C CA . ASN A 1 296 ? 20.253 9.001 -56.809 1.00 75.31 296 ASN A CA 1
ATOM 2345 C C . ASN A 1 296 ? 18.885 9.324 -56.176 1.00 75.31 296 ASN A C 1
ATOM 2347 O O . ASN A 1 296 ? 18.059 9.990 -56.798 1.00 75.31 296 ASN A O 1
ATOM 2351 N N . GLY A 1 297 ? 18.663 8.905 -54.926 1.00 73.81 297 GLY A N 1
ATOM 2352 C CA . GLY A 1 297 ? 17.430 9.114 -54.170 1.00 73.81 297 GLY A CA 1
ATOM 2353 C C . GLY A 1 297 ? 16.421 7.965 -54.264 1.00 73.81 297 GLY A C 1
ATOM 2354 O O . GLY A 1 297 ? 15.348 8.078 -53.657 1.00 73.81 297 GLY A O 1
ATOM 2355 N N . ASP A 1 298 ? 16.763 6.876 -54.957 1.00 83.19 298 ASP A N 1
ATOM 2356 C CA . ASP A 1 298 ? 15.926 5.691 -55.126 1.00 83.19 298 ASP A CA 1
ATOM 2357 C C . ASP A 1 298 ? 15.957 4.803 -53.874 1.00 83.19 298 ASP A C 1
ATOM 2359 O O . ASP A 1 298 ? 16.954 4.721 -53.152 1.00 83.19 298 ASP A O 1
ATOM 2363 N N . LEU A 1 299 ? 14.830 4.141 -53.587 1.00 84.31 299 LEU A N 1
ATOM 2364 C CA . LEU A 1 299 ? 14.697 3.260 -52.426 1.00 84.31 299 LEU A CA 1
ATOM 2365 C C . LEU A 1 299 ? 15.245 1.867 -52.740 1.00 84.31 299 LEU A C 1
ATOM 2367 O O . LEU A 1 299 ? 14.628 1.099 -53.477 1.00 84.31 299 LEU A O 1
ATOM 2371 N N . ILE A 1 300 ? 16.354 1.517 -52.101 1.00 85.25 300 ILE A N 1
ATOM 2372 C CA . ILE A 1 300 ? 16.968 0.193 -52.167 1.00 85.25 300 ILE A CA 1
ATOM 2373 C C . ILE A 1 300 ? 16.665 -0.609 -50.906 1.00 85.25 300 ILE A C 1
ATOM 2375 O O . ILE A 1 300 ? 16.571 -0.076 -49.798 1.00 85.25 300 ILE A O 1
ATOM 2379 N N . GLN A 1 301 ? 16.494 -1.916 -51.069 1.00 81.69 301 GLN A N 1
ATOM 2380 C CA . GLN A 1 301 ? 16.251 -2.817 -49.953 1.00 81.69 301 GLN A CA 1
ATOM 2381 C C . GLN A 1 301 ? 17.579 -3.254 -49.332 1.00 81.69 301 GLN A C 1
ATOM 2383 O O . GLN A 1 301 ? 18.407 -3.873 -49.994 1.00 81.69 301 GLN A O 1
ATOM 2388 N N . GLY A 1 302 ? 17.744 -2.974 -48.045 1.00 78.56 302 GLY A N 1
ATOM 2389 C CA . GLY A 1 302 ? 18.813 -3.498 -47.211 1.00 78.56 302 GLY A CA 1
ATOM 2390 C C . GLY A 1 302 ? 18.266 -4.283 -46.019 1.00 78.56 302 GLY A C 1
ATOM 2391 O O . GLY A 1 302 ? 17.062 -4.524 -45.872 1.00 78.56 302 GLY A O 1
ATOM 2392 N N . SER A 1 303 ? 19.178 -4.687 -45.147 1.00 70.25 303 SER A N 1
ATOM 2393 C CA . SER A 1 303 ? 18.870 -5.343 -43.878 1.00 70.25 303 SER A CA 1
ATOM 2394 C C . SER A 1 303 ? 19.419 -4.510 -42.732 1.00 70.25 303 SER A C 1
ATOM 2396 O O . SER A 1 303 ? 20.568 -4.068 -42.780 1.00 70.25 303 SER A O 1
ATOM 2398 N N . HIS A 1 304 ? 18.611 -4.341 -41.695 1.00 69.94 304 HIS A N 1
ATOM 2399 C CA . HIS A 1 304 ? 19.058 -3.857 -40.400 1.00 69.94 304 HIS A CA 1
ATOM 2400 C C . HIS A 1 304 ? 19.139 -5.025 -39.432 1.00 69.94 304 HIS A C 1
ATOM 2402 O O . HIS A 1 304 ? 18.472 -6.047 -39.595 1.00 69.94 304 HIS A O 1
ATOM 2408 N N . ARG A 1 305 ? 19.998 -4.870 -38.430 1.00 64.56 305 ARG A N 1
ATOM 2409 C CA . ARG A 1 305 ? 20.273 -5.888 -37.425 1.00 64.56 305 ARG A CA 1
ATOM 2410 C C . ARG A 1 305 ? 18.990 -6.390 -36.759 1.00 64.56 305 ARG A C 1
ATOM 2412 O O . ARG A 1 305 ? 17.998 -5.672 -36.669 1.00 64.56 305 ARG A O 1
ATOM 2419 N N . ALA A 1 306 ? 19.038 -7.624 -36.272 1.00 62.38 306 ALA A N 1
ATOM 2420 C CA . ALA A 1 306 ? 17.889 -8.263 -35.663 1.00 62.38 306 ALA A CA 1
ATOM 2421 C C . ALA A 1 306 ? 17.403 -7.556 -34.387 1.00 62.38 306 ALA A C 1
ATOM 2423 O O . ALA A 1 306 ? 18.208 -7.201 -33.523 1.00 62.38 306 ALA A O 1
ATOM 2424 N N . ARG A 1 307 ? 16.080 -7.417 -34.246 1.00 74.31 307 ARG A N 1
ATOM 2425 C CA . ARG A 1 307 ? 15.424 -7.107 -32.976 1.00 74.31 307 ARG A CA 1
ATOM 2426 C C . ARG A 1 307 ? 15.557 -8.297 -32.038 1.00 74.31 307 ARG A C 1
ATOM 2428 O O . ARG A 1 307 ? 15.399 -9.453 -32.445 1.00 74.31 307 ARG A O 1
ATOM 2435 N N . PHE A 1 308 ? 15.817 -7.997 -30.775 1.00 74.38 308 PHE A N 1
ATOM 2436 C CA . PHE A 1 308 ? 15.888 -8.989 -29.714 1.00 74.38 308 PHE A CA 1
ATOM 2437 C C . PHE A 1 308 ? 14.636 -8.888 -28.857 1.00 74.38 308 PHE A C 1
ATOM 2439 O O . PHE A 1 308 ? 14.177 -7.791 -28.546 1.00 74.38 308 PHE A O 1
ATOM 2446 N N . GLY A 1 309 ? 14.091 -10.039 -28.486 1.00 84.00 309 GLY A N 1
ATOM 2447 C CA . GLY A 1 309 ? 13.109 -10.126 -27.420 1.00 84.00 309 GLY A CA 1
ATOM 2448 C C . GLY A 1 309 ? 13.813 -10.433 -26.106 1.00 84.00 309 GLY A C 1
ATOM 2449 O O . GLY A 1 309 ? 14.902 -11.014 -26.087 1.00 84.00 309 GLY A O 1
ATOM 2450 N N . GLU A 1 310 ? 13.190 -10.044 -25.007 1.00 89.94 310 GLU A N 1
ATOM 2451 C CA . GLU A 1 310 ? 13.724 -10.217 -23.661 1.00 89.94 310 GLU A CA 1
ATOM 2452 C C . GLU A 1 310 ? 12.602 -10.664 -22.723 1.00 89.94 310 GLU A C 1
ATOM 2454 O O . GLU A 1 310 ? 11.428 -10.403 -22.985 1.00 89.94 310 GLU A O 1
ATOM 2459 N N . ILE A 1 311 ? 12.958 -11.391 -21.666 1.00 92.81 311 ILE A N 1
ATOM 2460 C CA . ILE A 1 311 ? 12.054 -11.874 -20.617 1.00 92.81 311 ILE A CA 1
ATOM 2461 C C . ILE A 1 311 ? 12.736 -11.719 -19.257 1.00 92.81 311 ILE A C 1
ATOM 2463 O O . ILE A 1 311 ? 13.942 -11.960 -19.145 1.00 92.81 311 ILE A O 1
ATOM 2467 N N . GLU A 1 312 ? 11.969 -11.358 -18.225 1.00 94.00 312 GLU A N 1
ATOM 2468 C CA . GLU A 1 312 ? 12.502 -11.133 -16.879 1.00 94.00 312 GLU A CA 1
ATOM 2469 C C . GLU A 1 312 ? 11.677 -11.789 -15.763 1.00 94.00 312 GLU A C 1
ATOM 2471 O O . GLU A 1 312 ? 10.454 -11.898 -15.838 1.00 94.00 312 GLU A O 1
ATOM 2476 N N . GLU A 1 313 ? 12.357 -12.168 -14.687 1.00 94.62 313 GLU A N 1
ATOM 2477 C CA . GLU A 1 313 ? 11.801 -12.575 -13.397 1.00 94.62 313 GLU A CA 1
ATOM 2478 C C . GLU A 1 313 ? 12.270 -11.569 -12.342 1.00 94.62 313 GLU A C 1
ATOM 2480 O O . GLU A 1 313 ? 13.468 -11.325 -12.200 1.00 94.62 313 GLU A O 1
ATOM 2485 N N . ARG A 1 314 ? 11.333 -10.966 -11.603 1.00 94.25 314 ARG A N 1
ATOM 2486 C CA . ARG A 1 314 ? 11.620 -9.933 -10.592 1.00 94.25 314 ARG A CA 1
ATOM 2487 C C . ARG A 1 314 ? 11.406 -10.470 -9.184 1.00 94.25 314 ARG A C 1
ATOM 2489 O O . ARG A 1 314 ? 10.315 -10.954 -8.871 1.00 94.25 314 ARG A O 1
ATOM 2496 N N . GLY A 1 315 ? 12.443 -10.338 -8.361 1.00 94.19 315 GLY A N 1
ATOM 2497 C CA . GLY A 1 315 ? 12.469 -10.696 -6.949 1.00 94.19 315 GLY A CA 1
ATOM 2498 C C . GLY A 1 315 ? 12.363 -9.488 -6.020 1.00 94.19 315 GLY A C 1
ATOM 2499 O O . GLY A 1 315 ? 11.836 -8.439 -6.391 1.00 94.19 315 GLY A O 1
ATOM 2500 N N . ALA A 1 316 ? 12.865 -9.641 -4.797 1.00 95.00 316 ALA A N 1
ATOM 2501 C CA . ALA A 1 316 ? 12.852 -8.606 -3.773 1.00 95.00 316 ALA A CA 1
ATOM 2502 C C . ALA A 1 316 ? 13.910 -7.517 -4.006 1.00 95.00 316 ALA A C 1
ATOM 2504 O O . ALA A 1 316 ? 15.053 -7.798 -4.386 1.00 95.00 316 ALA A O 1
ATOM 2505 N N . ALA A 1 317 ? 13.539 -6.272 -3.717 1.00 94.50 317 ALA A N 1
ATOM 2506 C CA . ALA A 1 317 ? 14.455 -5.150 -3.624 1.00 94.50 317 ALA A CA 1
ATOM 2507 C C . ALA A 1 317 ? 15.379 -5.338 -2.414 1.00 94.50 317 ALA A C 1
ATOM 2509 O O . ALA A 1 317 ? 14.929 -5.549 -1.284 1.00 94.50 317 ALA A O 1
ATOM 2510 N N . VAL A 1 318 ? 16.683 -5.255 -2.661 1.00 94.06 318 VAL A N 1
ATOM 2511 C CA . VAL A 1 318 ? 17.716 -5.416 -1.633 1.00 94.06 318 VAL A CA 1
ATOM 2512 C C . VAL A 1 318 ? 18.093 -4.067 -1.031 1.00 94.06 318 VAL A C 1
ATOM 2514 O O . VAL A 1 318 ? 18.072 -3.045 -1.717 1.00 94.06 318 VAL A O 1
ATOM 2517 N N . THR A 1 319 ? 18.478 -4.065 0.242 1.00 94.12 319 THR A N 1
ATOM 2518 C CA . THR A 1 319 ? 19.034 -2.877 0.903 1.00 94.12 319 THR A CA 1
ATOM 2519 C C . THR A 1 319 ? 20.445 -2.586 0.406 1.00 94.12 319 THR A C 1
ATOM 2521 O O . THR A 1 319 ? 21.067 -3.403 -0.273 1.00 94.12 319 THR A O 1
ATOM 2524 N N . THR A 1 320 ? 21.021 -1.451 0.806 1.00 90.12 320 THR A N 1
ATOM 2525 C CA . THR A 1 320 ? 22.441 -1.161 0.553 1.00 90.12 320 THR A CA 1
ATOM 2526 C C . THR A 1 320 ? 23.361 -2.267 1.084 1.00 90.12 320 THR A C 1
ATOM 2528 O O . THR A 1 320 ? 24.364 -2.589 0.450 1.00 90.12 320 THR A O 1
ATOM 2531 N N . MET A 1 321 ? 23.021 -2.880 2.223 1.00 92.00 321 MET A N 1
ATOM 2532 C CA . MET A 1 321 ? 23.760 -4.025 2.764 1.00 92.00 321 MET A CA 1
ATOM 2533 C C . MET A 1 321 ? 23.579 -5.275 1.904 1.00 92.00 321 MET A C 1
ATOM 2535 O O . MET A 1 321 ? 24.570 -5.899 1.528 1.00 92.00 321 MET A O 1
ATOM 2539 N N . GLY A 1 322 ? 22.335 -5.602 1.538 1.00 92.81 322 GLY A N 1
ATOM 2540 C CA . GLY A 1 322 ? 22.050 -6.725 0.644 1.00 92.81 322 GLY A CA 1
ATOM 2541 C C . GLY A 1 322 ? 22.739 -6.577 -0.712 1.00 92.81 322 GLY A C 1
ATOM 2542 O O . GLY A 1 322 ? 23.277 -7.547 -1.243 1.00 92.81 322 GLY A O 1
ATOM 2543 N N . ARG A 1 323 ? 22.810 -5.352 -1.244 1.00 89.81 323 ARG A N 1
ATOM 2544 C CA . ARG A 1 323 ? 23.494 -5.072 -2.505 1.00 89.81 323 ARG A CA 1
ATOM 2545 C C . ARG A 1 323 ? 25.005 -5.253 -2.408 1.00 89.81 323 ARG A C 1
ATOM 2547 O O . ARG A 1 323 ? 25.576 -5.900 -3.279 1.00 89.81 323 ARG A O 1
ATOM 2554 N N . LYS A 1 324 ? 25.638 -4.735 -1.350 1.00 90.06 324 LYS A N 1
ATOM 2555 C CA . LYS A 1 324 ? 27.076 -4.930 -1.105 1.00 90.06 324 LYS A CA 1
ATOM 2556 C C . LYS A 1 324 ? 27.430 -6.412 -1.021 1.00 90.06 324 LYS A C 1
ATOM 2558 O O . LYS A 1 324 ? 28.341 -6.847 -1.717 1.00 90.06 324 LYS A O 1
ATOM 2563 N N . LEU A 1 325 ? 26.661 -7.188 -0.253 1.00 92.25 325 LEU A N 1
ATOM 2564 C CA . LEU A 1 325 ? 26.863 -8.633 -0.142 1.00 92.25 325 LEU A CA 1
ATOM 2565 C C . LEU A 1 325 ? 26.712 -9.326 -1.504 1.00 92.25 325 LEU A C 1
ATOM 2567 O O . LEU A 1 325 ? 27.543 -10.148 -1.878 1.00 92.25 325 LEU A O 1
ATOM 2571 N N . TYR A 1 326 ? 25.681 -8.973 -2.277 1.00 90.56 326 TYR A N 1
ATOM 2572 C CA . TYR A 1 326 ? 25.497 -9.518 -3.622 1.00 90.56 326 TYR A CA 1
ATOM 2573 C C . TYR A 1 326 ? 26.695 -9.217 -4.538 1.00 90.56 326 TYR A C 1
ATOM 2575 O O . TYR A 1 326 ? 27.218 -10.128 -5.184 1.00 90.56 326 TYR A O 1
ATOM 2583 N N . ASP A 1 327 ? 27.160 -7.966 -4.566 1.00 86.62 327 ASP A N 1
ATOM 2584 C CA . ASP A 1 327 ? 28.282 -7.542 -5.406 1.00 86.62 327 ASP A CA 1
ATOM 2585 C C . ASP A 1 327 ? 29.606 -8.216 -4.966 1.00 86.62 327 ASP A C 1
ATOM 2587 O O . ASP A 1 327 ? 30.403 -8.637 -5.808 1.00 86.62 327 ASP A O 1
ATOM 2591 N N . GLU A 1 328 ? 29.837 -8.404 -3.662 1.00 88.06 328 GLU A N 1
ATOM 2592 C CA . GLU A 1 328 ? 30.986 -9.150 -3.121 1.00 88.06 328 GLU A CA 1
ATOM 2593 C C . GLU A 1 328 ? 30.989 -10.620 -3.567 1.00 88.06 328 GLU A C 1
ATOM 2595 O O . GLU A 1 328 ? 32.012 -11.132 -4.038 1.00 88.06 328 GLU A O 1
ATOM 2600 N N . LEU A 1 329 ? 29.842 -11.298 -3.476 1.00 88.56 329 LEU A N 1
ATOM 2601 C CA . LEU A 1 329 ? 29.704 -12.696 -3.892 1.00 88.56 329 LEU A CA 1
ATOM 2602 C C . LEU A 1 329 ? 29.817 -12.853 -5.415 1.00 88.56 329 LEU A C 1
ATOM 2604 O O . LEU A 1 329 ? 30.448 -13.801 -5.893 1.00 88.56 329 LEU A O 1
ATOM 2608 N N . LEU A 1 330 ? 29.289 -11.897 -6.184 1.00 83.81 330 LEU A N 1
ATOM 2609 C CA . LEU A 1 330 ? 29.458 -11.838 -7.636 1.00 83.81 330 LEU A CA 1
ATOM 2610 C C . LEU A 1 330 ? 30.940 -11.704 -8.028 1.00 83.81 330 LEU A C 1
ATOM 2612 O O . LEU A 1 330 ? 31.426 -12.412 -8.918 1.00 83.81 330 LEU A O 1
ATOM 2616 N N . ASN A 1 331 ? 31.682 -10.838 -7.337 1.00 82.56 331 ASN A N 1
ATOM 2617 C CA . ASN A 1 331 ? 33.117 -10.658 -7.552 1.00 82.56 331 ASN A CA 1
ATOM 2618 C C . ASN A 1 331 ? 33.910 -11.920 -7.171 1.00 82.56 331 ASN A C 1
ATOM 2620 O O . ASN A 1 331 ? 34.803 -12.342 -7.913 1.00 82.56 331 ASN A O 1
ATOM 2624 N N . LYS A 1 332 ? 33.548 -12.580 -6.063 1.00 83.69 332 LYS A N 1
ATOM 2625 C CA . LYS A 1 332 ? 34.126 -13.867 -5.636 1.00 83.69 332 LYS A CA 1
ATOM 2626 C C . LYS A 1 332 ? 33.932 -14.946 -6.707 1.00 83.69 332 LYS A C 1
ATOM 2628 O O . LYS A 1 332 ? 34.916 -15.587 -7.094 1.00 83.69 332 LYS A O 1
ATOM 2633 N N . ALA A 1 333 ? 32.720 -15.093 -7.246 1.00 82.19 333 ALA A N 1
ATOM 2634 C CA . ALA A 1 333 ? 32.419 -16.034 -8.329 1.00 82.19 333 ALA A CA 1
ATOM 2635 C C . ALA A 1 333 ? 33.259 -15.746 -9.586 1.00 82.19 333 ALA A C 1
ATOM 2637 O O . ALA A 1 333 ? 33.957 -16.629 -10.087 1.00 82.19 333 ALA A O 1
ATOM 2638 N N . THR A 1 334 ? 33.283 -14.485 -10.027 1.00 77.69 334 THR A N 1
ATOM 2639 C CA . THR A 1 334 ? 34.039 -14.050 -11.215 1.00 77.69 334 THR A CA 1
ATOM 2640 C C . THR A 1 334 ? 35.542 -14.317 -11.057 1.00 77.69 334 THR A C 1
ATOM 2642 O O . THR A 1 334 ? 36.183 -14.869 -11.952 1.00 77.69 334 THR A O 1
ATOM 2645 N N . SER A 1 335 ? 36.113 -14.009 -9.887 1.00 76.62 335 SER A N 1
ATOM 2646 C CA . SER A 1 335 ? 37.538 -14.234 -9.607 1.00 76.62 335 SER A CA 1
ATOM 2647 C C . SER A 1 335 ? 37.930 -15.717 -9.598 1.00 76.62 335 SER A C 1
ATOM 2649 O O . SER A 1 335 ? 39.047 -16.066 -9.983 1.00 76.62 335 SER A O 1
ATOM 2651 N N . THR A 1 336 ? 37.014 -16.598 -9.191 1.00 77.06 336 THR A N 1
ATOM 2652 C CA . THR A 1 336 ? 37.236 -18.051 -9.152 1.00 77.06 336 THR A CA 1
ATOM 2653 C C . THR A 1 336 ? 37.357 -18.613 -10.567 1.00 77.06 336 THR A C 1
ATOM 2655 O O . THR A 1 336 ? 38.255 -19.405 -10.855 1.00 77.06 336 THR A O 1
ATOM 2658 N N . ILE A 1 337 ? 36.529 -18.120 -11.488 1.00 70.38 337 ILE A N 1
ATOM 2659 C CA . ILE A 1 337 ? 36.570 -18.516 -12.900 1.00 70.38 337 ILE A CA 1
ATOM 2660 C C . ILE A 1 337 ? 37.859 -18.041 -13.559 1.00 70.38 337 ILE A C 1
ATOM 2662 O O . ILE A 1 337 ? 38.533 -18.851 -14.197 1.00 70.38 337 ILE A O 1
ATOM 2666 N N . CYS A 1 338 ? 38.249 -16.779 -13.345 1.00 63.97 338 CYS A N 1
ATOM 2667 C CA . CYS A 1 338 ? 39.499 -16.230 -13.876 1.00 63.97 338 CYS A CA 1
ATOM 2668 C C . CYS A 1 338 ? 40.736 -17.020 -13.418 1.00 63.97 338 CYS A C 1
ATOM 2670 O O . CYS A 1 338 ? 41.698 -17.132 -14.169 1.00 63.97 338 CYS A O 1
ATOM 2672 N N . LYS A 1 339 ? 40.715 -17.596 -12.208 1.00 64.75 339 LYS A N 1
ATOM 2673 C CA . LYS A 1 339 ? 41.803 -18.448 -11.694 1.00 64.75 339 LYS A CA 1
ATOM 2674 C C . LYS A 1 339 ? 41.784 -19.866 -12.272 1.00 64.75 339 LYS A C 1
ATOM 2676 O O . LYS A 1 339 ? 42.843 -20.455 -12.454 1.00 64.75 339 LYS A O 1
ATOM 2681 N N . SER A 1 340 ? 40.600 -20.415 -12.547 1.00 58.81 340 SER A N 1
ATOM 2682 C CA . SER A 1 340 ? 40.430 -21.771 -13.101 1.00 58.81 340 SER A CA 1
ATOM 2683 C C . SER A 1 340 ? 40.680 -21.860 -14.614 1.00 58.81 340 SER A C 1
ATOM 2685 O O . SER A 1 340 ? 41.076 -22.908 -15.119 1.00 58.81 340 SER A O 1
ATOM 2687 N N . SER A 1 341 ? 40.486 -20.754 -15.336 1.00 52.81 341 SER A N 1
ATOM 2688 C CA . SER A 1 341 ? 40.669 -20.659 -16.785 1.00 52.81 341 SER A CA 1
ATOM 2689 C C . SER A 1 341 ? 42.052 -20.080 -17.088 1.00 52.81 341 SER A C 1
ATOM 2691 O O . SER A 1 341 ? 42.203 -18.870 -17.237 1.00 52.81 341 SER A O 1
ATOM 2693 N N . GLY A 1 342 ? 43.084 -20.927 -17.158 1.00 45.00 342 GLY A N 1
ATOM 2694 C CA . GLY A 1 342 ? 44.384 -20.522 -17.713 1.00 45.00 342 GLY A CA 1
ATOM 2695 C C . GLY A 1 342 ? 44.240 -19.919 -19.123 1.00 45.00 342 GLY A C 1
ATOM 2696 O O . GLY A 1 342 ? 43.203 -20.077 -19.762 1.00 45.00 342 GLY A O 1
ATOM 2697 N N . ALA A 1 343 ? 45.282 -19.238 -19.610 1.00 39.69 343 ALA A N 1
ATOM 2698 C CA . ALA A 1 343 ? 45.313 -18.329 -20.771 1.00 39.69 343 ALA A CA 1
ATOM 2699 C C . ALA A 1 343 ? 44.812 -18.837 -22.160 1.00 39.69 343 ALA A C 1
ATOM 2701 O O . ALA A 1 343 ? 45.043 -18.162 -23.159 1.00 39.69 343 ALA A O 1
ATOM 2702 N N . SER A 1 344 ? 44.099 -19.965 -22.271 1.00 38.53 344 SER A N 1
ATOM 2703 C CA . SER A 1 344 ? 43.456 -20.456 -23.502 1.00 38.53 344 SER A CA 1
ATOM 2704 C C . SER A 1 344 ? 41.914 -20.451 -23.425 1.00 38.53 344 SER A C 1
ATOM 2706 O O . SER A 1 344 ? 41.252 -21.485 -23.412 1.00 38.53 344 SER A O 1
ATOM 2708 N N . GLY A 1 345 ? 41.336 -19.254 -23.356 1.00 45.09 345 GLY A N 1
ATOM 2709 C CA . GLY A 1 345 ? 40.258 -18.773 -24.236 1.00 45.09 345 GLY A CA 1
ATOM 2710 C C . GLY A 1 345 ? 39.090 -19.661 -24.702 1.00 45.09 345 GLY A C 1
ATOM 2711 O O . GLY A 1 345 ? 38.703 -19.522 -25.854 1.00 45.09 345 GLY A O 1
ATOM 2712 N N . THR A 1 346 ? 38.454 -20.489 -23.867 1.00 37.38 346 THR A N 1
ATOM 2713 C CA . THR A 1 346 ? 37.035 -20.869 -24.089 1.00 37.38 346 THR A CA 1
ATOM 2714 C C . THR A 1 346 ? 36.281 -20.933 -22.760 1.00 37.38 346 THR A C 1
ATOM 2716 O O . THR A 1 346 ? 36.296 -21.937 -22.054 1.00 37.38 346 THR A O 1
ATOM 2719 N N . GLN A 1 347 ? 35.626 -19.829 -22.390 1.00 53.97 347 GLN A N 1
ATOM 2720 C CA . GLN A 1 347 ? 34.750 -19.779 -21.217 1.00 53.97 347 GLN A CA 1
ATOM 2721 C C . GLN A 1 347 ? 33.480 -20.588 -21.509 1.00 53.97 347 GLN A C 1
ATOM 2723 O O . GLN A 1 347 ? 32.677 -20.191 -22.351 1.00 53.97 347 GLN A O 1
ATOM 2728 N N . ARG A 1 348 ? 33.279 -21.724 -20.829 1.00 58.62 348 ARG A N 1
ATOM 2729 C CA . ARG A 1 348 ? 31.982 -22.420 -20.858 1.00 58.62 348 ARG A CA 1
ATOM 2730 C C . ARG A 1 348 ? 30.963 -21.592 -20.060 1.00 58.62 348 ARG A C 1
ATOM 2732 O O . ARG A 1 348 ? 31.225 -21.351 -18.882 1.00 58.62 348 ARG A O 1
ATOM 2739 N N . PRO A 1 349 ? 29.811 -21.192 -20.636 1.00 60.28 349 PRO A N 1
ATOM 2740 C CA . PRO A 1 349 ? 28.778 -20.431 -19.921 1.00 60.28 349 PRO A CA 1
ATOM 2741 C C . PRO A 1 349 ? 28.318 -21.100 -18.615 1.00 60.28 349 PRO A C 1
ATOM 2743 O O . PRO A 1 349 ? 28.132 -20.425 -17.607 1.00 60.28 349 PRO A O 1
ATOM 2746 N N . GLU A 1 350 ? 28.251 -22.433 -18.605 1.00 67.25 350 GLU A N 1
ATOM 2747 C CA . GLU A 1 350 ? 27.863 -23.252 -17.447 1.00 67.25 350 GLU A CA 1
ATOM 2748 C C . GLU A 1 350 ? 28.794 -23.084 -16.231 1.00 67.25 350 GLU A C 1
ATOM 2750 O O . GLU A 1 350 ? 28.350 -23.189 -15.089 1.00 67.25 350 GLU A O 1
ATOM 2755 N N . ALA A 1 351 ? 30.080 -22.781 -16.451 1.00 71.75 351 ALA A N 1
ATOM 2756 C CA . ALA A 1 351 ? 31.050 -22.613 -15.367 1.00 71.75 351 ALA A CA 1
ATOM 2757 C C . ALA A 1 351 ? 30.788 -21.343 -14.539 1.00 71.75 351 ALA A C 1
ATOM 2759 O O . ALA A 1 351 ? 31.080 -21.318 -13.343 1.00 71.75 351 ALA A O 1
ATOM 2760 N N . MET A 1 352 ? 30.217 -20.301 -15.159 1.00 72.25 352 MET A N 1
ATOM 2761 C CA . MET A 1 352 ? 29.834 -19.073 -14.459 1.00 72.25 352 MET A CA 1
ATOM 2762 C C . MET A 1 352 ? 28.617 -19.287 -13.573 1.00 72.25 352 MET A C 1
ATOM 2764 O O . MET A 1 352 ? 28.623 -18.861 -12.420 1.00 72.25 352 MET A O 1
ATOM 2768 N N . ASP A 1 353 ? 27.609 -19.985 -14.084 1.00 74.94 353 ASP A N 1
ATOM 2769 C CA . ASP A 1 353 ? 26.385 -20.254 -13.335 1.00 74.94 353 ASP A CA 1
ATOM 2770 C C . ASP A 1 353 ? 26.663 -21.177 -12.136 1.00 74.94 353 ASP A C 1
ATOM 2772 O O . ASP A 1 353 ? 26.114 -20.961 -11.056 1.00 74.94 353 ASP A O 1
ATOM 2776 N N . GLU A 1 354 ? 27.571 -22.150 -12.280 1.00 81.44 354 GLU A N 1
ATOM 2777 C CA . GLU A 1 354 ? 28.005 -23.010 -11.173 1.00 81.44 354 GLU A CA 1
ATOM 2778 C C . GLU A 1 354 ? 28.817 -22.241 -10.120 1.00 81.44 354 GLU A C 1
ATOM 2780 O O . GLU A 1 354 ? 28.534 -22.334 -8.925 1.00 81.44 354 GLU A O 1
ATOM 2785 N N . ALA A 1 355 ? 29.778 -21.412 -10.543 1.00 82.50 355 ALA A N 1
ATOM 2786 C CA . ALA A 1 355 ? 30.544 -20.569 -9.623 1.00 82.50 355 ALA A CA 1
ATOM 2787 C C . ALA A 1 355 ? 29.647 -19.565 -8.881 1.00 82.50 355 ALA A C 1
ATOM 2789 O O . ALA A 1 355 ? 29.842 -19.311 -7.691 1.00 82.50 355 ALA A O 1
ATOM 2790 N N . MET A 1 356 ? 28.645 -19.013 -9.567 1.00 81.25 356 MET A N 1
ATOM 2791 C CA . MET A 1 356 ? 27.675 -18.097 -8.983 1.00 81.25 356 MET A CA 1
ATOM 2792 C C . MET A 1 356 ? 26.747 -18.814 -7.998 1.00 81.25 356 MET A C 1
ATOM 2794 O O . MET A 1 356 ? 26.515 -18.294 -6.910 1.00 81.25 356 MET A O 1
ATOM 2798 N N . ARG A 1 357 ? 26.273 -20.025 -8.324 1.00 86.06 357 ARG A N 1
ATOM 2799 C CA . ARG A 1 357 ? 25.496 -20.878 -7.409 1.00 86.06 357 ARG A CA 1
ATOM 2800 C C . ARG A 1 357 ? 26.292 -21.224 -6.150 1.00 86.06 357 ARG A C 1
ATOM 2802 O O . ARG A 1 357 ? 25.748 -21.146 -5.051 1.00 86.06 357 ARG A O 1
ATOM 2809 N N . ALA A 1 358 ? 27.577 -21.548 -6.296 1.00 86.94 358 ALA A N 1
ATOM 2810 C CA . ALA A 1 358 ? 28.461 -21.826 -5.169 1.00 86.94 358 ALA A CA 1
ATOM 2811 C C . ALA A 1 358 ? 28.699 -20.585 -4.292 1.00 86.94 358 ALA A C 1
ATOM 2813 O O . ALA A 1 358 ? 28.631 -20.685 -3.070 1.00 86.94 358 ALA A O 1
ATOM 2814 N N . ALA A 1 359 ? 28.940 -19.415 -4.895 1.00 87.00 359 ALA A N 1
ATOM 2815 C CA . ALA A 1 359 ? 29.164 -18.174 -4.154 1.00 87.00 359 ALA A CA 1
ATOM 2816 C C . ALA A 1 359 ? 27.894 -17.669 -3.449 1.00 87.00 359 ALA A C 1
ATOM 2818 O O . ALA A 1 359 ? 27.955 -17.287 -2.285 1.00 87.00 359 ALA A O 1
ATOM 2819 N N . LEU A 1 360 ? 26.731 -17.702 -4.113 1.00 88.62 360 LEU A N 1
ATOM 2820 C CA . LEU A 1 360 ? 25.465 -17.208 -3.551 1.00 88.62 360 LEU A CA 1
ATOM 2821 C C . LEU A 1 360 ? 24.817 -18.152 -2.530 1.00 88.62 360 LEU A C 1
ATOM 2823 O O . LEU A 1 360 ? 23.775 -17.807 -1.968 1.00 88.62 360 LEU A O 1
ATOM 2827 N N . LYS A 1 361 ? 25.446 -19.296 -2.236 1.00 89.00 361 LYS A N 1
ATOM 2828 C CA . LYS A 1 361 ? 25.113 -20.115 -1.065 1.00 89.00 361 LYS A CA 1
ATOM 2829 C C . LYS A 1 361 ? 25.339 -19.352 0.248 1.00 89.00 361 LYS A C 1
ATOM 2831 O O . LYS A 1 361 ? 24.629 -19.603 1.214 1.00 89.00 361 LYS A O 1
ATOM 2836 N N . ASP A 1 362 ? 26.270 -18.395 0.250 1.00 88.75 362 ASP A N 1
ATOM 2837 C CA . ASP A 1 362 ? 26.549 -17.506 1.386 1.00 88.75 362 ASP A CA 1
ATOM 2838 C C . ASP A 1 362 ? 25.481 -16.388 1.537 1.00 88.75 362 ASP A C 1
ATOM 2840 O O . ASP A 1 362 ? 25.530 -15.614 2.490 1.00 88.75 362 ASP A O 1
ATOM 2844 N N . PHE A 1 363 ? 24.510 -16.283 0.615 1.00 92.56 363 PHE A N 1
ATOM 2845 C CA . PHE A 1 363 ? 23.395 -15.329 0.687 1.00 92.56 363 PHE A CA 1
ATOM 2846 C C . PHE A 1 363 ? 22.134 -16.029 1.245 1.00 92.56 363 PHE A C 1
ATOM 2848 O O . PHE A 1 363 ? 21.691 -17.003 0.623 1.00 92.56 363 PHE A O 1
ATOM 2855 N N . PRO A 1 364 ? 21.506 -15.552 2.341 1.00 94.81 364 PRO A N 1
ATOM 2856 C CA . PRO A 1 364 ? 20.342 -16.205 2.961 1.00 94.81 364 PRO A CA 1
ATOM 2857 C C . PRO A 1 364 ? 19.154 -16.379 2.007 1.00 94.81 364 PRO A C 1
ATOM 2859 O O . PRO A 1 364 ? 18.818 -15.454 1.272 1.00 94.81 364 PRO A O 1
ATOM 2862 N N . ASP A 1 365 ? 18.501 -17.544 1.996 1.00 94.56 365 ASP A N 1
ATOM 2863 C CA . ASP A 1 365 ? 17.412 -17.862 1.044 1.00 94.56 365 ASP A CA 1
ATOM 2864 C C 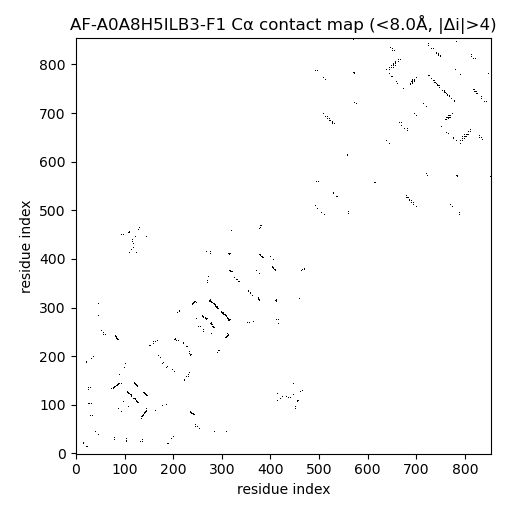. ASP A 1 365 ? 16.046 -18.093 1.709 1.00 94.56 365 ASP A C 1
ATOM 2866 O O . ASP A 1 365 ? 15.187 -18.789 1.175 1.00 94.56 365 ASP A O 1
ATOM 2870 N N . SER A 1 366 ? 15.844 -17.487 2.881 1.00 94.56 366 SER A N 1
ATOM 2871 C CA . SER A 1 366 ? 14.566 -17.447 3.595 1.00 94.56 366 SER A CA 1
ATOM 2872 C C . SER A 1 366 ? 14.127 -16.002 3.819 1.00 94.56 366 SER A C 1
ATOM 2874 O O . SER A 1 366 ? 14.926 -15.175 4.268 1.00 94.56 366 SER A O 1
ATOM 2876 N N . TRP A 1 367 ? 12.845 -15.698 3.583 1.00 92.62 367 TRP A N 1
ATOM 2877 C CA . TRP A 1 367 ? 12.278 -14.365 3.814 1.00 92.62 367 TRP A CA 1
ATOM 2878 C C . TRP A 1 367 ? 12.490 -13.863 5.247 1.00 92.62 367 TRP A C 1
ATOM 2880 O O . TRP A 1 367 ? 12.743 -12.676 5.448 1.00 92.62 367 TRP A O 1
ATOM 2890 N N . SER A 1 368 ? 12.429 -14.753 6.245 1.00 91.50 368 SER A N 1
ATOM 2891 C CA . SER A 1 368 ? 12.642 -14.383 7.648 1.00 91.50 368 SER A CA 1
ATOM 2892 C C . SER A 1 368 ? 14.084 -13.956 7.913 1.00 91.50 368 SER A C 1
ATOM 2894 O O . SER A 1 368 ? 14.319 -12.928 8.541 1.00 91.50 368 SER A O 1
ATOM 2896 N N . GLU A 1 369 ? 15.055 -14.703 7.396 1.00 93.19 369 GLU A N 1
ATOM 2897 C CA . GLU A 1 369 ? 16.477 -14.448 7.618 1.00 93.19 369 GLU A CA 1
ATOM 2898 C C . GLU A 1 369 ? 16.959 -13.214 6.842 1.00 93.19 369 GLU A C 1
ATOM 2900 O O . GLU A 1 369 ? 17.659 -12.366 7.396 1.00 93.19 369 GLU A O 1
ATOM 2905 N N . LEU A 1 370 ? 16.490 -13.051 5.600 1.00 94.25 370 LEU A N 1
ATOM 2906 C CA . LEU A 1 370 ? 16.731 -11.861 4.780 1.00 94.25 370 LEU A CA 1
ATOM 2907 C C . LEU A 1 370 ? 16.239 -10.576 5.457 1.00 94.25 370 LEU A C 1
ATOM 2909 O O . LEU A 1 370 ? 16.923 -9.551 5.414 1.00 94.25 370 LEU A O 1
ATOM 2913 N N . ARG A 1 371 ? 15.065 -10.632 6.093 1.00 93.31 371 ARG A N 1
ATOM 2914 C CA . ARG A 1 371 ? 14.479 -9.507 6.828 1.00 93.31 371 ARG A CA 1
ATOM 2915 C C . ARG A 1 371 ? 15.221 -9.236 8.138 1.00 93.31 371 ARG A C 1
ATOM 2917 O O . ARG A 1 371 ? 15.622 -8.096 8.358 1.00 93.31 371 ARG A O 1
ATOM 2924 N N . LYS A 1 372 ? 15.496 -10.270 8.948 1.00 91.50 372 LYS A N 1
ATOM 2925 C CA . LYS A 1 372 ? 16.231 -10.155 10.226 1.00 91.50 372 LYS A CA 1
ATOM 2926 C C . LYS A 1 372 ? 17.635 -9.575 10.053 1.00 91.50 372 LYS A C 1
ATOM 2928 O O . LYS A 1 372 ? 18.079 -8.788 10.881 1.00 91.50 372 LYS A O 1
ATOM 2933 N N . GLN A 1 373 ? 18.320 -9.926 8.965 1.00 93.69 373 GLN A N 1
ATOM 2934 C CA . GLN A 1 373 ? 19.641 -9.381 8.632 1.00 93.69 373 GLN A CA 1
ATOM 2935 C C . GLN A 1 373 ? 19.581 -8.022 7.907 1.00 93.69 373 GLN A C 1
ATOM 2937 O O . GLN A 1 373 ? 20.623 -7.458 7.574 1.00 93.69 373 GLN A O 1
ATOM 2942 N N . GLY A 1 374 ? 18.385 -7.487 7.635 1.00 92.69 374 GLY A N 1
ATOM 2943 C CA . GLY A 1 374 ? 18.208 -6.208 6.948 1.00 92.69 374 GLY A CA 1
ATOM 2944 C C . GLY A 1 374 ? 18.735 -6.207 5.510 1.00 92.69 374 GLY A C 1
ATOM 2945 O O . GLY A 1 374 ? 19.229 -5.182 5.043 1.00 92.69 374 GLY A O 1
ATOM 2946 N N . LEU A 1 375 ? 18.678 -7.343 4.808 1.00 95.19 375 LEU A N 1
ATOM 2947 C CA . LEU A 1 375 ? 19.203 -7.499 3.443 1.00 95.19 375 LEU A CA 1
ATOM 2948 C C . LEU A 1 375 ? 18.181 -7.126 2.361 1.00 95.19 375 LEU A C 1
ATOM 2950 O O . LEU A 1 375 ? 18.572 -6.826 1.232 1.00 95.19 375 LEU A O 1
ATOM 2954 N N . ILE A 1 376 ? 16.890 -7.105 2.699 1.00 95.62 376 ILE A N 1
ATOM 2955 C CA . ILE A 1 376 ? 15.787 -6.733 1.801 1.00 95.62 376 ILE A CA 1
ATOM 2956 C C . ILE A 1 376 ? 14.874 -5.684 2.434 1.00 95.62 376 ILE A C 1
ATOM 2958 O O . ILE A 1 376 ? 14.807 -5.568 3.658 1.00 95.62 376 ILE A O 1
ATOM 2962 N N . TYR A 1 377 ? 14.138 -4.959 1.595 1.00 94.25 377 TYR A N 1
ATOM 2963 C CA . TYR A 1 377 ? 13.053 -4.093 2.050 1.00 94.25 377 TYR A CA 1
ATOM 2964 C C . TYR A 1 377 ? 11.725 -4.857 2.115 1.00 94.25 377 TYR A C 1
ATOM 2966 O O . TYR A 1 377 ? 11.410 -5.640 1.215 1.00 94.25 377 TYR A O 1
ATOM 2974 N N . CYS A 1 378 ? 10.924 -4.586 3.148 1.00 92.94 378 CYS A N 1
ATOM 2975 C CA . CYS A 1 378 ? 9.601 -5.187 3.339 1.00 92.94 378 CYS A CA 1
ATOM 2976 C C . CYS A 1 378 ? 8.520 -4.125 3.589 1.00 92.94 378 CYS A C 1
ATOM 2978 O O . CYS A 1 378 ? 8.765 -3.103 4.229 1.00 92.94 378 CYS A O 1
ATOM 2980 N N . THR A 1 379 ? 7.297 -4.402 3.142 1.00 91.44 379 THR A N 1
ATOM 2981 C CA . THR A 1 379 ? 6.082 -3.723 3.613 1.00 91.44 379 THR A CA 1
ATOM 2982 C C . THR A 1 379 ? 5.404 -4.535 4.701 1.00 91.44 379 THR A C 1
ATOM 2984 O O . THR A 1 379 ? 5.378 -5.762 4.625 1.00 91.44 379 THR A O 1
ATOM 2987 N N . TYR A 1 380 ? 4.812 -3.847 5.673 1.00 88.56 380 TYR A N 1
ATOM 2988 C CA . TYR A 1 380 ? 4.097 -4.457 6.789 1.00 88.56 380 TYR A CA 1
ATOM 2989 C C . TYR A 1 380 ? 2.602 -4.168 6.686 1.00 88.56 380 TYR A C 1
ATOM 2991 O O . TYR A 1 380 ? 2.197 -3.054 6.342 1.00 88.56 380 TYR A O 1
ATOM 2999 N N . GLN A 1 381 ? 1.790 -5.186 6.957 1.00 86.12 381 GLN A N 1
ATOM 3000 C CA . GLN A 1 381 ? 0.332 -5.104 6.969 1.00 86.12 381 GLN A CA 1
ATOM 3001 C C . GLN A 1 381 ? -0.207 -5.845 8.194 1.00 86.12 381 GLN A C 1
ATOM 3003 O O . GLN A 1 381 ? 0.286 -6.923 8.522 1.00 86.12 381 GLN A O 1
ATOM 3008 N N . CYS A 1 382 ? -1.225 -5.302 8.859 1.00 82.12 382 CYS A N 1
ATOM 3009 C CA . CYS A 1 382 ? -1.905 -6.009 9.945 1.00 82.12 382 CYS A CA 1
ATOM 3010 C C . CYS A 1 382 ? -2.651 -7.232 9.388 1.00 82.12 382 CYS A C 1
ATOM 3012 O O . CYS A 1 382 ? -3.396 -7.116 8.416 1.00 82.12 382 CYS A O 1
ATOM 3014 N N . THR A 1 383 ? -2.469 -8.402 10.001 1.00 73.75 383 THR A N 1
ATOM 3015 C CA . THR A 1 383 ? -3.087 -9.675 9.567 1.00 73.75 383 THR A CA 1
ATOM 3016 C C . THR A 1 383 ? -4.541 -9.836 10.011 1.00 73.75 383 THR A C 1
ATOM 3018 O O . THR A 1 383 ? -5.180 -10.824 9.661 1.00 73.75 383 THR A O 1
ATOM 3021 N N . GLY A 1 384 ? -5.057 -8.901 10.814 1.00 67.06 384 GLY A N 1
ATOM 3022 C CA . GLY A 1 384 ? -6.351 -9.028 11.490 1.00 67.06 384 GLY A CA 1
ATOM 3023 C C . GLY A 1 384 ? -6.307 -9.891 12.757 1.00 67.06 384 GLY A C 1
ATOM 3024 O O . GLY A 1 384 ? -7.337 -10.058 13.402 1.00 67.06 384 GLY A O 1
ATOM 3025 N N . LYS A 1 385 ? -5.135 -10.422 13.147 1.00 66.94 385 LYS A N 1
ATOM 3026 C CA . LYS A 1 385 ? -4.944 -11.074 14.449 1.00 66.94 385 LYS A CA 1
ATOM 3027 C C . LYS A 1 385 ? -5.009 -10.013 15.555 1.00 66.94 385 LYS A C 1
ATOM 3029 O O . LYS A 1 385 ? -4.192 -9.095 15.572 1.00 66.94 385 LYS A O 1
ATOM 3034 N N . GLU A 1 386 ? -5.988 -10.120 16.452 1.00 61.41 386 GLU A N 1
ATOM 3035 C CA . GLU A 1 386 ? -6.225 -9.113 17.493 1.00 61.41 386 GLU A CA 1
ATOM 3036 C C . GLU A 1 386 ? -5.310 -9.275 18.716 1.00 61.41 386 GLU A C 1
ATOM 3038 O O . GLU A 1 386 ? -5.120 -10.388 19.199 1.00 61.41 386 GLU A O 1
ATOM 3043 N N . CYS A 1 387 ? -4.841 -8.124 19.220 1.00 53.12 387 CYS A N 1
ATOM 3044 C CA . CYS A 1 387 ? -4.172 -7.850 20.499 1.00 53.12 387 CYS A CA 1
ATOM 3045 C C . CYS A 1 387 ? -2.918 -8.680 20.843 1.00 53.12 387 CYS A C 1
ATOM 3047 O O . CYS A 1 387 ? -2.959 -9.897 20.978 1.00 53.12 387 CYS A O 1
ATOM 3049 N N . PHE A 1 388 ? -1.812 -7.983 21.103 1.00 50.88 388 PHE A N 1
ATOM 3050 C CA . PHE A 1 388 ? -0.645 -8.531 21.794 1.00 50.88 388 PHE A CA 1
ATOM 3051 C C . PHE A 1 388 ? -0.718 -8.198 23.291 1.00 50.88 388 PHE A C 1
ATOM 3053 O O . PHE A 1 388 ? -1.374 -7.229 23.685 1.00 50.88 388 PHE A O 1
ATOM 3060 N N . ASP A 1 389 ? -0.066 -9.001 24.132 1.00 45.12 389 ASP A N 1
ATOM 3061 C CA . ASP A 1 389 ? 0.036 -8.726 25.565 1.00 45.12 389 ASP A CA 1
ATOM 3062 C C . ASP A 1 389 ? 0.943 -7.499 25.772 1.00 45.12 389 ASP A C 1
ATOM 3064 O O . ASP A 1 389 ? 2.136 -7.530 25.476 1.00 45.12 389 ASP A O 1
ATOM 3068 N N . VAL A 1 390 ? 0.369 -6.379 26.226 1.00 49.34 390 VAL A N 1
ATOM 3069 C CA . VAL A 1 390 ? 1.054 -5.069 26.333 1.00 49.34 390 VAL A CA 1
ATOM 3070 C C . VAL A 1 390 ? 2.141 -5.077 27.425 1.00 49.34 390 VAL A C 1
ATOM 3072 O O . VAL A 1 390 ? 2.885 -4.110 27.581 1.00 49.34 390 VAL A O 1
ATOM 3075 N N . ALA A 1 391 ? 2.247 -6.166 28.193 1.00 45.78 391 ALA A N 1
ATOM 3076 C CA . ALA A 1 391 ? 3.266 -6.348 29.219 1.00 45.78 391 ALA A CA 1
ATOM 3077 C C . ALA A 1 391 ? 4.685 -6.563 28.651 1.00 45.78 391 ALA A C 1
ATOM 3079 O O . ALA A 1 391 ? 5.656 -6.279 29.354 1.00 45.78 391 ALA A O 1
ATOM 3080 N N . GLU A 1 392 ? 4.826 -7.017 27.400 1.00 51.38 392 GLU A N 1
ATOM 3081 C CA . GLU A 1 392 ? 6.127 -7.250 26.761 1.00 51.38 392 GLU A CA 1
ATOM 3082 C C . GLU A 1 392 ? 6.434 -6.196 25.686 1.00 51.38 392 GLU A C 1
ATOM 3084 O O . GLU A 1 392 ? 5.610 -5.874 24.829 1.00 51.38 392 GLU A O 1
ATOM 3089 N N . ILE A 1 393 ? 7.657 -5.655 25.708 1.00 54.88 393 ILE A N 1
ATOM 3090 C CA . ILE A 1 393 ? 8.170 -4.799 24.630 1.00 54.88 393 ILE A CA 1
ATOM 3091 C C . ILE A 1 393 ? 8.492 -5.712 23.442 1.00 54.88 393 ILE A C 1
ATOM 3093 O O . ILE A 1 393 ? 9.606 -6.219 23.327 1.00 54.88 393 ILE A O 1
ATOM 3097 N N . LEU A 1 394 ? 7.502 -5.948 22.581 1.00 66.62 394 LEU A N 1
ATOM 3098 C CA . LEU A 1 394 ? 7.663 -6.760 21.376 1.00 66.62 394 LEU A CA 1
ATOM 3099 C C . LEU A 1 394 ? 8.375 -5.967 20.276 1.00 66.62 394 LEU A C 1
ATOM 3101 O O . LEU A 1 394 ? 8.016 -4.826 19.968 1.00 66.62 394 LEU A O 1
ATOM 3105 N N . SER A 1 395 ? 9.381 -6.580 19.656 1.00 79.81 395 SER A N 1
ATOM 3106 C CA . SER A 1 395 ? 10.022 -6.039 18.460 1.00 79.81 395 SER A CA 1
ATOM 3107 C C . SER A 1 395 ? 9.143 -6.243 17.218 1.00 79.81 395 SER A C 1
ATOM 3109 O O . SER A 1 395 ? 8.217 -7.054 17.202 1.00 79.81 395 SER A O 1
ATOM 3111 N N . LEU A 1 396 ? 9.455 -5.534 16.128 1.00 80.81 396 LEU A N 1
ATOM 3112 C CA . LEU A 1 396 ? 8.782 -5.724 14.835 1.00 80.81 396 LEU A CA 1
ATOM 3113 C C . LEU A 1 396 ? 8.893 -7.174 14.331 1.00 80.81 396 LEU A C 1
ATOM 3115 O O . LEU A 1 396 ? 7.978 -7.682 13.687 1.00 80.81 396 LEU A O 1
ATOM 3119 N N . GLU A 1 397 ? 10.007 -7.841 14.637 1.00 85.06 397 GLU A N 1
ATOM 3120 C CA . GLU A 1 397 ? 10.215 -9.248 14.307 1.00 85.06 397 GLU A CA 1
ATOM 3121 C C . GLU A 1 397 ? 9.284 -10.149 15.108 1.00 85.06 397 GLU A C 1
ATOM 3123 O O . GLU A 1 397 ? 8.640 -11.009 14.513 1.00 85.06 397 GLU A O 1
ATOM 3128 N N . ASP A 1 398 ? 9.126 -9.889 16.406 1.00 83.00 398 ASP A N 1
ATOM 3129 C CA . ASP A 1 398 ? 8.209 -10.648 17.257 1.00 83.00 398 ASP A CA 1
ATOM 3130 C C . ASP A 1 398 ? 6.762 -10.488 16.784 1.00 83.00 398 ASP A C 1
ATOM 3132 O O . ASP A 1 398 ? 6.016 -11.461 16.737 1.00 83.00 398 ASP A O 1
ATOM 3136 N N . LEU A 1 399 ? 6.370 -9.286 16.348 1.00 83.12 399 LEU A N 1
ATOM 3137 C CA . LEU A 1 399 ? 5.035 -9.041 15.797 1.00 83.12 399 LEU A CA 1
ATOM 3138 C C . LEU A 1 399 ? 4.768 -9.832 14.509 1.00 83.12 399 LEU A C 1
ATOM 3140 O O . LEU A 1 399 ? 3.632 -10.249 14.273 1.00 83.12 399 LEU A O 1
ATOM 3144 N N . VAL A 1 400 ? 5.789 -10.055 13.679 1.00 87.00 400 VAL A N 1
ATOM 3145 C CA . VAL A 1 400 ? 5.656 -10.878 12.469 1.00 87.00 400 VAL A CA 1
ATOM 3146 C C . VAL A 1 400 ? 5.709 -12.367 12.796 1.00 87.00 400 VAL A C 1
ATOM 3148 O O . VAL A 1 400 ? 4.863 -13.117 12.315 1.00 87.00 400 VAL A O 1
ATOM 3151 N N . ASP A 1 401 ? 6.645 -12.797 13.642 1.00 85.81 401 ASP A N 1
ATOM 3152 C CA . ASP A 1 401 ? 6.809 -14.200 14.040 1.00 85.81 401 ASP A CA 1
ATOM 3153 C C . ASP A 1 401 ? 5.569 -14.699 14.812 1.00 85.81 401 ASP A C 1
ATOM 3155 O O . ASP A 1 401 ? 5.136 -15.839 14.641 1.00 85.81 401 ASP A O 1
ATOM 3159 N N . GLN A 1 402 ? 4.928 -13.823 15.593 1.00 82.69 402 GLN A N 1
ATOM 3160 C CA . GLN A 1 402 ? 3.654 -14.092 16.267 1.00 82.69 402 GLN A CA 1
ATOM 3161 C C . GLN A 1 402 ? 2.431 -13.893 15.355 1.00 82.69 402 GLN A C 1
ATOM 3163 O O . GLN A 1 402 ? 1.307 -14.181 15.771 1.00 82.69 402 GLN A O 1
ATOM 3168 N N . GLY A 1 403 ? 2.609 -13.439 14.113 1.00 83.12 403 GLY A N 1
ATOM 3169 C CA . GLY A 1 403 ? 1.550 -13.343 13.108 1.00 83.12 403 GLY A CA 1
ATOM 3170 C C . GLY A 1 403 ? 0.575 -12.178 13.284 1.00 83.12 403 GLY A C 1
ATOM 3171 O O . GLY A 1 403 ? -0.526 -12.257 12.746 1.00 83.12 403 GLY A O 1
ATOM 3172 N N . TYR A 1 404 ? 0.935 -11.119 14.017 1.00 79.88 404 TYR A N 1
ATOM 3173 C CA . TYR A 1 404 ? 0.168 -9.860 14.074 1.00 79.88 404 TYR A CA 1
ATOM 3174 C C . TYR A 1 404 ? 0.414 -8.982 12.846 1.00 79.88 404 TYR A C 1
ATOM 3176 O O . TYR A 1 404 ? -0.484 -8.294 12.358 1.00 79.88 404 TYR A O 1
ATOM 3184 N N . LEU A 1 405 ? 1.640 -9.029 12.328 1.00 85.12 405 LEU A N 1
ATOM 3185 C CA . LEU A 1 405 ? 2.029 -8.351 11.103 1.00 85.12 405 LEU A CA 1
ATOM 3186 C C . LEU A 1 405 ? 2.401 -9.376 10.035 1.00 85.12 405 LEU A C 1
ATOM 3188 O O . LEU A 1 405 ? 3.122 -10.337 10.284 1.00 85.12 405 LEU A O 1
ATOM 3192 N N . LYS A 1 406 ? 1.945 -9.133 8.812 1.00 88.00 406 LYS A N 1
ATOM 3193 C CA . LYS A 1 406 ? 2.435 -9.797 7.611 1.00 88.00 406 LYS A CA 1
ATOM 3194 C C . LYS A 1 406 ? 3.521 -8.914 7.019 1.00 88.00 406 LYS A C 1
ATOM 3196 O O . LYS A 1 406 ? 3.248 -7.769 6.658 1.00 88.00 406 LYS A O 1
ATOM 3201 N N . ALA A 1 407 ? 4.736 -9.441 6.928 1.00 90.44 407 ALA A N 1
ATOM 3202 C CA . ALA A 1 407 ? 5.811 -8.811 6.176 1.00 90.44 407 ALA A CA 1
ATOM 3203 C C . ALA A 1 407 ? 5.816 -9.361 4.746 1.00 90.44 407 ALA A C 1
ATOM 3205 O O . ALA A 1 407 ? 5.911 -10.570 4.543 1.00 90.44 407 ALA A O 1
ATOM 3206 N N . GLU A 1 408 ? 5.726 -8.474 3.762 1.00 90.44 408 GLU A N 1
ATOM 3207 C CA . GLU A 1 408 ? 5.811 -8.817 2.342 1.00 90.44 408 GLU A CA 1
ATOM 3208 C C . GLU A 1 408 ? 7.040 -8.137 1.724 1.00 90.44 408 GLU A C 1
ATOM 3210 O O . GLU A 1 408 ? 7.219 -6.930 1.921 1.00 90.44 408 GLU A O 1
ATOM 3215 N N . PRO A 1 409 ? 7.895 -8.868 0.987 1.00 93.12 409 PRO A N 1
ATOM 3216 C CA . PRO A 1 409 ? 9.064 -8.280 0.348 1.00 93.12 409 PRO A CA 1
ATOM 3217 C C . PRO A 1 409 ? 8.643 -7.289 -0.742 1.00 93.12 409 PRO A C 1
ATOM 3219 O O . PRO A 1 409 ? 7.756 -7.565 -1.553 1.00 93.12 409 PRO A O 1
ATOM 3222 N N . ILE A 1 410 ? 9.307 -6.135 -0.797 1.00 92.69 410 ILE A N 1
ATOM 3223 C CA . ILE A 1 410 ? 9.056 -5.149 -1.853 1.00 92.69 410 ILE A CA 1
ATOM 3224 C C . ILE A 1 410 ? 9.654 -5.672 -3.159 1.00 92.69 410 ILE A C 1
ATOM 3226 O O . ILE A 1 410 ? 10.820 -6.054 -3.189 1.00 92.69 410 ILE A O 1
ATOM 3230 N N . THR A 1 411 ? 8.877 -5.695 -4.245 1.00 93.25 411 THR A N 1
ATOM 3231 C CA . THR A 1 411 ? 9.376 -6.107 -5.570 1.00 93.25 411 THR A CA 1
ATOM 3232 C C . THR A 1 411 ? 10.436 -5.126 -6.079 1.00 93.25 411 THR A C 1
ATOM 3234 O O . THR A 1 411 ? 10.297 -3.916 -5.921 1.00 93.25 411 THR A O 1
ATOM 3237 N N . TYR A 1 412 ? 11.497 -5.641 -6.698 1.00 94.69 412 TYR A N 1
ATOM 3238 C CA . TYR A 1 412 ? 12.530 -4.832 -7.334 1.00 94.69 412 TYR A CA 1
ATOM 3239 C C . TYR A 1 412 ? 12.039 -4.273 -8.677 1.00 94.69 412 TYR A C 1
ATOM 3241 O O . TYR A 1 412 ? 11.816 -5.016 -9.633 1.00 94.69 412 TYR A O 1
ATOM 3249 N N . GLU A 1 413 ? 11.892 -2.953 -8.756 1.00 94.31 413 GLU A N 1
ATOM 3250 C CA . GLU A 1 413 ? 11.339 -2.206 -9.897 1.00 94.31 413 GLU A CA 1
ATOM 3251 C C . GLU A 1 413 ? 12.409 -1.597 -10.821 1.00 94.31 413 GLU A C 1
ATOM 3253 O O . GLU A 1 413 ? 12.080 -0.979 -11.833 1.00 94.31 413 GLU A O 1
ATOM 3258 N N . ASP A 1 414 ? 13.691 -1.761 -10.488 1.00 92.69 414 ASP A N 1
ATOM 3259 C CA . ASP A 1 414 ? 14.819 -1.168 -11.217 1.00 92.69 414 ASP A CA 1
ATOM 3260 C C . ASP A 1 414 ? 15.578 -2.217 -12.048 1.00 92.69 414 ASP A C 1
ATOM 3262 O O . ASP A 1 414 ? 15.105 -3.340 -12.238 1.00 92.69 414 ASP A O 1
ATOM 3266 N N . PHE A 1 415 ? 16.742 -1.840 -12.585 1.00 89.38 415 PHE A N 1
ATOM 3267 C CA . PHE A 1 415 ? 17.590 -2.689 -13.425 1.00 89.38 415 PHE A CA 1
ATOM 3268 C C . PHE A 1 415 ? 18.953 -2.978 -12.792 1.00 89.38 415 PHE A C 1
ATOM 3270 O O . PHE A 1 415 ? 19.498 -2.169 -12.039 1.00 89.38 415 PHE A O 1
ATOM 3277 N N . LEU A 1 416 ? 19.549 -4.110 -13.170 1.00 78.31 416 LEU A N 1
ATOM 3278 C CA . LEU A 1 416 ? 20.913 -4.474 -12.792 1.00 78.31 416 LEU A CA 1
ATOM 3279 C C . LEU A 1 416 ? 21.944 -3.658 -13.602 1.00 78.31 416 LEU A C 1
ATOM 3281 O O . LEU A 1 416 ? 21.950 -3.763 -14.832 1.00 78.31 416 LEU A O 1
ATOM 3285 N N . PRO A 1 417 ? 22.880 -2.930 -12.959 1.00 58.69 417 PRO A N 1
ATOM 3286 C CA . PRO A 1 417 ? 23.837 -2.067 -13.661 1.00 58.69 417 PRO A CA 1
ATOM 3287 C C . PRO A 1 417 ? 24.725 -2.795 -14.679 1.00 58.69 417 PRO A C 1
ATOM 3289 O O . PRO A 1 417 ? 24.880 -2.334 -15.805 1.00 58.69 417 PRO A O 1
ATOM 3292 N N . PHE A 1 418 ? 25.264 -3.965 -14.314 1.00 55.59 418 PHE A N 1
ATOM 3293 C CA . PHE A 1 418 ? 26.130 -4.756 -15.198 1.00 55.59 418 PHE A CA 1
ATOM 3294 C C . PHE A 1 418 ? 25.359 -5.616 -16.206 1.00 55.59 418 PHE A C 1
ATOM 3296 O O . PHE A 1 418 ? 25.881 -5.897 -17.279 1.00 55.59 418 PHE A O 1
ATOM 3303 N N . SER A 1 419 ? 24.126 -6.022 -15.889 1.00 50.56 419 SER A N 1
ATOM 3304 C CA . SER A 1 419 ? 23.334 -6.904 -16.758 1.00 50.56 419 SER A CA 1
ATOM 3305 C C . SER A 1 419 ? 22.675 -6.138 -17.903 1.00 50.56 419 SER A C 1
ATOM 3307 O O . SER A 1 419 ? 22.705 -6.600 -19.036 1.00 50.56 419 SER A O 1
ATOM 3309 N N . ALA A 1 420 ? 22.187 -4.912 -17.661 1.00 48.47 420 ALA A N 1
ATOM 3310 C CA . ALA A 1 420 ? 21.723 -4.041 -18.742 1.00 48.47 420 ALA A CA 1
ATOM 3311 C C . ALA A 1 420 ? 22.838 -3.852 -19.787 1.00 48.47 420 ALA A C 1
ATOM 3313 O O . ALA A 1 420 ? 22.642 -4.069 -20.978 1.00 48.47 420 ALA A O 1
ATOM 3314 N N . ALA A 1 421 ? 24.052 -3.554 -19.323 1.00 46.47 421 ALA A N 1
ATOM 3315 C CA . ALA A 1 421 ? 25.225 -3.372 -20.166 1.00 46.47 421 ALA A CA 1
ATOM 3316 C C . ALA A 1 421 ? 25.713 -4.690 -20.822 1.00 46.47 421 ALA A C 1
ATOM 3318 O O . ALA A 1 421 ? 26.122 -4.688 -21.984 1.00 46.47 421 ALA A O 1
ATOM 3319 N N . GLY A 1 422 ? 25.609 -5.819 -20.112 1.00 45.12 422 GLY A N 1
ATOM 3320 C CA . GLY A 1 422 ? 25.972 -7.168 -20.560 1.00 45.12 422 GLY A CA 1
ATOM 3321 C C . GLY A 1 422 ? 25.055 -7.750 -21.639 1.00 45.12 422 GLY A C 1
ATOM 3322 O O . GLY A 1 422 ? 25.559 -8.334 -22.600 1.00 45.12 422 GLY A O 1
ATOM 3323 N N . ILE A 1 423 ? 23.741 -7.520 -21.572 1.00 51.66 423 ILE A N 1
ATOM 3324 C CA . ILE A 1 423 ? 22.803 -7.890 -22.646 1.00 51.66 423 ILE A CA 1
ATOM 3325 C C . ILE A 1 423 ? 23.130 -7.116 -23.920 1.00 51.66 423 ILE A C 1
ATOM 3327 O O . ILE A 1 423 ? 23.222 -7.702 -25.001 1.00 51.66 423 ILE A O 1
ATOM 3331 N N . PHE A 1 424 ? 23.365 -5.807 -23.807 1.00 53.94 424 PHE A N 1
ATOM 3332 C CA . PHE A 1 424 ? 23.719 -4.979 -24.957 1.00 53.94 424 PHE A CA 1
ATOM 3333 C C . PHE A 1 424 ? 25.086 -5.356 -25.554 1.00 53.94 424 PHE A C 1
ATOM 3335 O O . PHE A 1 424 ? 25.201 -5.423 -26.777 1.00 53.94 424 PHE A O 1
ATOM 3342 N N . ALA A 1 425 ? 26.092 -5.657 -24.724 1.00 50.78 425 ALA A N 1
ATOM 3343 C CA . ALA A 1 425 ? 27.423 -6.074 -25.172 1.00 50.78 425 ALA A CA 1
ATOM 3344 C C . ALA A 1 425 ? 27.446 -7.500 -25.751 1.00 50.78 425 ALA A C 1
ATOM 3346 O O . ALA A 1 425 ? 28.094 -7.739 -26.764 1.00 50.78 425 ALA A O 1
ATOM 3347 N N . SER A 1 426 ? 26.710 -8.447 -25.160 1.00 43.84 426 SER A N 1
ATOM 3348 C CA . SER A 1 426 ? 26.595 -9.827 -25.665 1.00 43.84 426 SER A CA 1
ATOM 3349 C C . SER A 1 426 ? 25.760 -9.933 -26.942 1.00 43.84 426 SER A C 1
ATOM 3351 O O . SER A 1 426 ? 25.812 -10.946 -27.633 1.00 43.84 426 SER A O 1
ATOM 3353 N N . ASN A 1 427 ? 25.005 -8.883 -27.271 1.00 47.84 427 ASN A N 1
ATOM 3354 C CA . ASN A 1 427 ? 24.362 -8.716 -28.566 1.00 47.84 427 ASN A CA 1
ATOM 3355 C C . ASN A 1 427 ? 25.312 -8.123 -29.621 1.00 47.84 427 ASN A C 1
ATOM 3357 O O . ASN A 1 427 ? 24.852 -7.904 -30.732 1.00 47.84 427 ASN A O 1
ATOM 3361 N N . LEU A 1 428 ? 26.588 -7.821 -29.336 1.00 51.97 428 LEU A N 1
ATOM 3362 C CA . LEU A 1 428 ? 27.577 -7.216 -30.254 1.00 51.97 428 LEU A CA 1
ATOM 3363 C C . LEU A 1 428 ? 28.778 -8.161 -30.486 1.00 51.97 428 LEU A C 1
ATOM 3365 O O . LEU A 1 428 ? 29.174 -8.889 -29.579 1.00 51.97 428 LEU A O 1
ATOM 3369 N N . ASP A 1 429 ? 29.371 -8.153 -31.689 1.00 47.56 429 ASP A N 1
ATOM 3370 C CA . ASP A 1 429 ? 30.563 -8.965 -31.993 1.00 47.56 429 ASP A CA 1
ATOM 3371 C C . ASP A 1 429 ? 31.791 -8.447 -31.216 1.00 47.56 429 ASP A C 1
ATOM 3373 O O . ASP A 1 429 ? 32.074 -7.250 -31.188 1.00 47.56 429 ASP A O 1
ATOM 3377 N N . GLN A 1 430 ? 32.538 -9.354 -30.575 1.00 42.94 430 GLN A N 1
ATOM 3378 C CA . GLN A 1 430 ? 33.493 -9.058 -29.487 1.00 42.94 430 GLN A CA 1
ATOM 3379 C C . GLN A 1 430 ? 34.741 -8.223 -29.869 1.00 42.94 430 GLN A C 1
ATOM 3381 O O . GLN A 1 430 ? 35.527 -7.866 -28.992 1.00 42.94 430 GLN A O 1
ATOM 3386 N N . GLY A 1 431 ? 34.948 -7.893 -31.148 1.00 42.78 431 GLY A N 1
ATOM 3387 C CA . GLY A 1 431 ? 36.209 -7.335 -31.658 1.00 42.78 431 GLY A CA 1
ATOM 3388 C C . GLY A 1 431 ? 36.467 -5.841 -31.404 1.00 42.78 431 GLY A C 1
ATOM 3389 O O . GLY A 1 431 ? 37.622 -5.428 -31.449 1.00 42.78 431 GLY A O 1
ATOM 3390 N N . GLN A 1 432 ? 35.441 -5.021 -31.131 1.00 45.12 432 GLN A N 1
ATOM 3391 C CA . GLN A 1 432 ? 35.568 -3.547 -31.041 1.00 45.12 432 GLN A CA 1
ATOM 3392 C C . GLN A 1 432 ? 35.457 -2.967 -29.612 1.00 45.12 432 GLN A C 1
ATOM 3394 O O . GLN A 1 432 ? 35.664 -1.771 -29.409 1.00 45.12 432 GLN A O 1
ATOM 3399 N N . ASN A 1 433 ? 35.191 -3.798 -28.596 1.00 50.84 433 ASN A N 1
ATOM 3400 C CA . ASN A 1 433 ? 34.766 -3.342 -27.261 1.00 50.84 433 ASN A CA 1
ATOM 3401 C C . ASN A 1 433 ? 35.902 -2.891 -26.310 1.00 50.84 433 ASN A C 1
ATOM 3403 O O . ASN A 1 433 ? 35.625 -2.248 -25.298 1.00 50.84 433 ASN A O 1
ATOM 3407 N N . GLN A 1 434 ? 37.177 -3.191 -26.599 1.00 48.31 434 GLN A N 1
ATOM 3408 C CA . GLN A 1 434 ? 38.283 -2.994 -25.637 1.00 48.31 434 GLN A CA 1
ATOM 3409 C C . GLN A 1 434 ? 38.728 -1.529 -25.447 1.00 48.31 434 GLN A C 1
ATOM 3411 O O . GLN A 1 434 ? 39.128 -1.153 -24.348 1.00 48.31 434 GLN A O 1
ATOM 3416 N N . LEU A 1 435 ? 38.644 -0.678 -26.479 1.00 46.25 435 LEU A N 1
ATOM 3417 C CA . LEU A 1 435 ? 39.109 0.721 -26.406 1.00 46.25 435 LEU A CA 1
ATOM 3418 C C . LEU A 1 435 ? 38.136 1.648 -25.654 1.00 46.25 435 LEU A C 1
ATOM 3420 O O . LEU A 1 435 ? 38.566 2.598 -25.000 1.00 46.25 435 LEU A O 1
ATOM 3424 N N . LEU A 1 436 ? 36.830 1.366 -25.717 1.00 53.56 436 LEU A N 1
ATOM 3425 C CA . LEU A 1 436 ? 35.780 2.154 -25.054 1.00 53.56 436 LEU A CA 1
ATOM 3426 C C . LEU A 1 436 ? 35.755 1.926 -23.534 1.00 53.56 436 LEU A C 1
ATOM 3428 O O . LEU A 1 436 ? 35.532 2.869 -22.776 1.00 53.56 436 LEU A O 1
ATOM 3432 N N . GLN A 1 437 ? 36.068 0.705 -23.088 1.00 55.38 437 GLN A N 1
ATOM 3433 C CA . GLN A 1 437 ? 36.120 0.341 -21.666 1.00 55.38 437 GLN A CA 1
ATOM 3434 C C . GLN A 1 437 ? 37.237 1.066 -20.895 1.00 55.38 437 GLN A C 1
ATOM 3436 O O . GLN A 1 437 ? 37.090 1.319 -19.704 1.00 55.38 437 GLN A O 1
ATOM 3441 N N . ALA A 1 438 ? 38.335 1.447 -21.558 1.00 50.38 438 ALA A N 1
ATOM 3442 C CA . ALA A 1 438 ? 39.470 2.116 -20.915 1.00 50.38 438 ALA A CA 1
ATOM 3443 C C . ALA A 1 438 ? 39.257 3.626 -20.665 1.00 50.38 438 ALA A C 1
ATOM 3445 O O . ALA A 1 438 ? 39.912 4.199 -19.796 1.00 50.38 438 ALA A O 1
ATOM 3446 N N . ASN A 1 439 ? 38.348 4.272 -21.409 1.00 54.19 439 ASN A N 1
ATOM 3447 C CA . ASN A 1 439 ? 38.146 5.731 -21.396 1.00 54.19 439 ASN A CA 1
ATOM 3448 C C . ASN A 1 439 ? 36.786 6.178 -20.817 1.00 54.19 439 ASN A C 1
ATOM 3450 O O . ASN A 1 439 ? 36.557 7.378 -20.646 1.00 54.19 439 ASN A O 1
ATOM 3454 N N . GLY A 1 440 ? 35.878 5.244 -20.519 1.00 60.44 440 GLY A N 1
ATOM 3455 C CA . GLY A 1 440 ? 34.568 5.529 -19.935 1.00 60.44 440 GLY A CA 1
ATOM 3456 C C . GLY A 1 440 ? 34.663 5.989 -18.478 1.00 60.44 440 GLY A C 1
ATOM 3457 O O . GLY A 1 440 ? 35.210 5.289 -17.630 1.00 60.44 440 GLY A O 1
ATOM 3458 N N . ARG A 1 441 ? 34.130 7.178 -18.176 1.00 73.75 441 ARG A N 1
ATOM 3459 C CA . ARG A 1 441 ? 33.894 7.651 -16.802 1.00 73.75 441 ARG A CA 1
ATOM 3460 C C . ARG A 1 441 ? 32.402 7.931 -16.604 1.00 73.75 441 ARG A C 1
ATOM 3462 O O . ARG A 1 441 ? 31.781 8.442 -17.555 1.00 73.75 441 ARG A O 1
ATOM 3469 N N . PRO A 1 442 ? 31.856 7.680 -15.398 1.00 83.56 442 PRO A N 1
ATOM 3470 C CA . PRO A 1 442 ? 30.483 8.039 -15.081 1.00 83.56 442 PRO A CA 1
ATOM 3471 C C . PRO A 1 442 ? 30.308 9.553 -15.198 1.00 83.56 442 PRO A C 1
ATOM 3473 O O . PRO A 1 442 ? 31.154 10.334 -14.764 1.00 83.56 442 PRO A O 1
ATOM 3476 N N . ASP A 1 443 ? 29.210 9.956 -15.823 1.00 89.56 443 ASP A N 1
ATOM 3477 C CA . ASP A 1 443 ? 28.843 11.346 -16.089 1.00 89.56 443 ASP A CA 1
ATOM 3478 C C . ASP A 1 443 ? 27.365 11.541 -15.740 1.00 89.56 443 ASP A C 1
ATOM 3480 O O . ASP A 1 443 ? 26.501 11.714 -16.607 1.00 89.56 443 ASP A O 1
ATOM 3484 N N . GLN A 1 444 ? 27.075 11.403 -14.444 1.00 91.81 444 GLN A N 1
ATOM 3485 C CA . GLN A 1 444 ? 25.731 11.570 -13.900 1.00 91.81 444 GLN A CA 1
ATOM 3486 C C . GLN A 1 444 ? 25.271 13.024 -14.042 1.00 91.81 444 GLN A C 1
ATOM 3488 O O . GLN A 1 444 ? 24.182 13.272 -14.550 1.00 91.81 444 GLN A O 1
ATOM 3493 N N . GLN A 1 445 ? 26.130 13.985 -13.689 1.00 92.62 445 GLN A N 1
ATOM 3494 C CA . GLN A 1 445 ? 25.817 15.411 -13.785 1.00 92.62 445 GLN A CA 1
ATOM 3495 C C . GLN A 1 445 ? 25.500 15.832 -15.227 1.00 92.62 445 GLN A C 1
ATOM 3497 O O . GLN A 1 445 ? 24.543 16.569 -15.460 1.00 92.62 445 GLN A O 1
ATOM 3502 N N . GLY A 1 446 ? 26.271 15.358 -16.214 1.00 92.69 446 GLY A N 1
ATOM 3503 C CA . GLY A 1 446 ? 25.988 15.613 -17.625 1.00 92.69 446 GLY A CA 1
ATOM 3504 C C . GLY A 1 446 ? 24.645 15.029 -18.065 1.00 92.69 446 GLY A C 1
ATOM 3505 O O . GLY A 1 446 ? 23.909 15.681 -18.809 1.00 92.69 446 GLY A O 1
ATOM 3506 N N . PHE A 1 447 ? 24.284 13.845 -17.558 1.00 94.62 447 PHE A N 1
ATOM 3507 C CA . PHE A 1 447 ? 22.978 13.238 -17.817 1.00 94.62 447 PHE A CA 1
ATOM 3508 C C . PHE A 1 447 ? 21.828 14.032 -17.185 1.00 94.62 447 PHE A C 1
ATOM 3510 O O . PHE A 1 447 ? 20.842 14.298 -17.864 1.00 94.62 447 PHE A O 1
ATOM 3517 N N . GLU A 1 448 ? 21.955 14.471 -15.932 1.00 95.69 448 GLU A N 1
ATOM 3518 C CA . GLU A 1 448 ? 20.942 15.293 -15.246 1.00 95.69 448 GLU A CA 1
ATOM 3519 C C . GLU A 1 448 ? 20.747 16.645 -15.933 1.00 95.69 448 GLU A C 1
ATOM 3521 O O . GLU A 1 448 ? 19.617 17.091 -16.137 1.00 95.69 448 GLU A O 1
ATOM 3526 N N . ASN A 1 449 ? 21.837 17.265 -16.392 1.00 95.31 449 ASN A N 1
ATOM 3527 C CA . ASN A 1 449 ? 21.780 18.493 -17.182 1.00 95.31 449 ASN A CA 1
ATOM 3528 C C . ASN A 1 449 ? 21.030 18.275 -18.511 1.00 95.31 449 ASN A C 1
ATOM 3530 O O . ASN A 1 449 ? 20.239 19.124 -18.938 1.00 95.31 449 ASN A O 1
ATOM 3534 N N . ALA A 1 450 ? 21.252 17.133 -19.171 1.00 94.69 450 ALA A N 1
ATOM 3535 C CA . ALA A 1 450 ? 20.520 16.765 -20.380 1.00 94.69 450 ALA A CA 1
ATOM 3536 C C . ALA A 1 450 ? 19.030 16.524 -20.083 1.00 94.69 450 ALA A C 1
ATOM 3538 O O . ALA A 1 450 ? 18.165 17.095 -20.753 1.00 94.69 450 ALA A O 1
ATOM 3539 N N . LEU A 1 451 ? 18.743 15.757 -19.031 1.00 94.44 451 LEU A N 1
ATOM 3540 C CA . LEU A 1 451 ? 17.406 15.412 -18.558 1.00 94.44 451 LEU A CA 1
ATOM 3541 C C . LEU A 1 451 ? 16.596 16.649 -18.131 1.00 94.44 451 LEU A C 1
ATOM 3543 O O . LEU A 1 451 ? 15.402 16.732 -18.411 1.00 94.44 451 LEU A O 1
ATOM 3547 N N . GLY A 1 452 ? 17.248 17.641 -17.519 1.00 91.94 452 GLY A N 1
ATOM 3548 C CA . GLY A 1 452 ? 16.621 18.851 -16.977 1.00 91.94 452 GLY A CA 1
ATOM 3549 C C . GLY A 1 452 ? 16.062 18.689 -15.559 1.00 91.94 452 GLY A C 1
ATOM 3550 O O . GLY A 1 452 ? 15.359 19.575 -15.081 1.00 91.94 452 GLY A O 1
ATOM 3551 N N . THR A 1 453 ? 16.351 17.573 -14.889 1.00 90.06 453 THR A N 1
ATOM 3552 C CA . THR A 1 453 ? 15.990 17.320 -13.489 1.00 90.06 453 THR A CA 1
ATOM 3553 C C . THR A 1 453 ? 16.983 16.345 -12.852 1.00 90.06 453 THR A C 1
ATOM 3555 O O . THR A 1 453 ? 17.750 15.691 -13.562 1.00 90.06 453 THR A O 1
ATOM 3558 N N . VAL A 1 454 ? 16.973 16.263 -11.523 1.00 92.19 454 VAL A N 1
ATOM 3559 C CA . VAL A 1 454 ? 17.814 15.342 -10.746 1.00 92.19 454 VAL A CA 1
ATOM 3560 C C . VAL A 1 454 ? 17.172 13.956 -10.755 1.00 92.19 454 VAL A C 1
ATOM 3562 O O . VAL A 1 454 ? 15.950 13.836 -10.635 1.00 92.19 454 VAL A O 1
ATOM 3565 N N . MET A 1 455 ? 17.978 12.906 -10.917 1.00 93.94 455 MET A N 1
ATOM 3566 C CA . MET A 1 455 ? 17.469 11.534 -10.865 1.00 93.94 455 MET A CA 1
ATOM 3567 C C . MET A 1 455 ? 17.191 11.123 -9.421 1.00 93.94 455 MET A C 1
ATOM 3569 O O . MET A 1 455 ? 17.931 11.469 -8.504 1.00 93.94 455 MET A O 1
ATOM 3573 N N . LEU A 1 456 ? 16.126 10.353 -9.217 1.00 94.75 456 LEU A N 1
ATOM 3574 C CA . LEU A 1 456 ? 15.813 9.798 -7.906 1.00 94.75 456 LEU A CA 1
ATOM 3575 C C . LEU A 1 456 ? 16.710 8.594 -7.614 1.00 94.75 456 LEU A C 1
ATOM 3577 O O . LEU A 1 456 ? 16.951 7.764 -8.494 1.00 94.75 456 LEU A O 1
ATOM 3581 N N . GLU A 1 457 ? 17.158 8.472 -6.369 1.00 91.38 457 GLU A N 1
ATOM 3582 C CA . GLU A 1 457 ? 17.928 7.316 -5.914 1.00 91.38 457 GLU A CA 1
ATOM 3583 C C . GLU A 1 457 ? 16.990 6.125 -5.641 1.00 91.38 457 GLU A C 1
ATOM 3585 O O . GLU A 1 457 ? 16.094 6.240 -4.796 1.00 91.38 457 GLU A O 1
ATOM 3590 N N . PRO A 1 458 ? 17.166 4.978 -6.327 1.00 89.81 458 PRO A N 1
ATOM 3591 C CA . PRO A 1 458 ? 16.334 3.793 -6.126 1.00 89.81 458 PRO A CA 1
ATOM 3592 C C . PRO A 1 458 ? 16.264 3.353 -4.660 1.00 89.81 458 PRO A C 1
ATOM 3594 O O . PRO A 1 458 ? 15.188 3.063 -4.138 1.00 89.81 458 PRO A O 1
ATOM 3597 N N . GLU A 1 459 ? 17.412 3.333 -3.983 1.00 87.44 459 GLU A N 1
ATOM 3598 C CA . GLU A 1 459 ? 17.556 2.875 -2.603 1.00 87.44 459 GLU A CA 1
ATOM 3599 C C . GLU A 1 459 ? 16.757 3.750 -1.632 1.00 87.44 459 GLU A C 1
ATOM 3601 O O . GLU A 1 459 ? 16.101 3.228 -0.729 1.00 87.44 459 GLU A O 1
ATOM 3606 N N . ALA A 1 460 ? 16.754 5.069 -1.845 1.00 90.06 460 ALA A N 1
ATOM 3607 C CA . ALA A 1 460 ? 15.988 6.009 -1.033 1.00 90.06 460 ALA A CA 1
ATOM 3608 C C . ALA A 1 460 ? 14.475 5.782 -1.175 1.00 90.06 460 ALA A C 1
ATOM 3610 O O . ALA A 1 460 ? 13.745 5.849 -0.186 1.00 90.06 460 ALA A O 1
ATOM 3611 N N . LEU A 1 461 ? 14.004 5.452 -2.384 1.00 91.44 461 LEU A N 1
ATOM 3612 C CA . LEU A 1 461 ? 12.590 5.158 -2.632 1.00 91.44 461 LEU A CA 1
ATOM 3613 C C . LEU A 1 461 ? 12.137 3.892 -1.897 1.00 91.44 461 LEU A C 1
ATOM 3615 O O . LEU A 1 461 ? 11.096 3.905 -1.243 1.00 91.44 461 LEU A O 1
ATOM 3619 N N . TYR A 1 462 ? 12.916 2.808 -1.952 1.00 90.62 462 TYR A N 1
ATOM 3620 C CA . TYR A 1 462 ? 12.577 1.591 -1.205 1.00 90.62 462 TYR A CA 1
ATOM 3621 C C . TYR A 1 462 ? 12.660 1.797 0.312 1.00 90.62 462 TYR A C 1
ATOM 3623 O O . TYR A 1 462 ? 11.790 1.319 1.046 1.00 90.62 462 TYR A O 1
ATOM 3631 N N . ALA A 1 463 ? 13.662 2.548 0.780 1.00 88.75 463 ALA A N 1
ATOM 3632 C CA . ALA A 1 463 ? 13.841 2.867 2.193 1.00 88.75 463 ALA A CA 1
ATOM 3633 C C . ALA A 1 463 ? 12.704 3.720 2.773 1.00 88.75 463 ALA A C 1
ATOM 3635 O O . ALA A 1 463 ? 12.420 3.607 3.961 1.00 88.75 463 ALA A O 1
ATOM 3636 N N . ASP A 1 464 ? 12.037 4.536 1.955 1.00 88.69 464 ASP A N 1
ATOM 3637 C CA . ASP A 1 464 ? 10.896 5.364 2.359 1.00 88.69 464 ASP A CA 1
ATOM 3638 C C . ASP A 1 464 ? 9.578 4.566 2.465 1.00 88.69 464 ASP A C 1
ATOM 3640 O O . ASP A 1 464 ? 8.744 4.836 3.335 1.00 88.69 464 ASP A O 1
ATOM 3644 N N . ILE A 1 465 ? 9.391 3.528 1.639 1.00 87.31 465 ILE A N 1
ATOM 3645 C CA . ILE A 1 465 ? 8.160 2.715 1.629 1.00 87.31 465 ILE A CA 1
ATOM 3646 C C . ILE A 1 465 ? 7.988 1.920 2.935 1.00 87.31 465 ILE A C 1
ATOM 3648 O O . ILE A 1 465 ? 6.892 1.877 3.505 1.00 87.31 465 ILE A O 1
ATOM 3652 N N . GLN A 1 466 ? 9.062 1.298 3.426 1.00 86.12 466 GLN A N 1
ATOM 3653 C CA . GLN A 1 466 ? 9.030 0.447 4.618 1.00 86.12 466 GLN A CA 1
ATOM 3654 C C . GLN A 1 466 ? 8.506 1.168 5.884 1.00 86.12 466 GLN A C 1
ATOM 3656 O O . GLN A 1 466 ? 7.503 0.709 6.440 1.00 86.12 466 GLN A O 1
ATOM 3661 N N . PRO A 1 467 ? 9.088 2.293 6.351 1.00 83.44 467 PRO A N 1
ATOM 3662 C CA . PRO A 1 467 ? 8.624 2.983 7.556 1.00 83.44 467 PRO A CA 1
ATOM 3663 C C . PRO A 1 467 ? 7.202 3.529 7.406 1.00 83.44 467 PRO A C 1
ATOM 3665 O O . PRO A 1 467 ? 6.425 3.468 8.358 1.00 83.44 467 PRO A O 1
ATOM 3668 N N . LYS A 1 468 ? 6.810 3.988 6.208 1.00 83.88 468 LYS A N 1
ATOM 3669 C CA . LYS A 1 468 ? 5.430 4.419 5.934 1.00 83.88 468 LYS A CA 1
ATOM 3670 C C . LYS A 1 468 ? 4.421 3.289 6.132 1.00 83.88 468 LYS A C 1
ATOM 3672 O O . LYS A 1 468 ? 3.344 3.534 6.676 1.00 83.88 468 LYS A O 1
ATOM 3677 N N . SER A 1 469 ? 4.766 2.060 5.741 1.00 84.38 469 SER A N 1
ATOM 3678 C CA . SER A 1 469 ? 3.901 0.893 5.969 1.00 84.38 469 SER A CA 1
ATOM 3679 C C . SER A 1 469 ? 3.736 0.568 7.460 1.00 84.38 469 SER A C 1
ATOM 3681 O O . SER A 1 469 ? 2.622 0.304 7.906 1.00 84.38 469 SER A O 1
ATOM 3683 N N . ILE A 1 470 ? 4.806 0.703 8.250 1.00 82.50 470 ILE A N 1
ATOM 3684 C CA . ILE A 1 470 ? 4.782 0.495 9.706 1.00 82.50 470 ILE A CA 1
ATOM 3685 C C . ILE A 1 470 ? 3.923 1.568 10.387 1.00 82.50 470 ILE A C 1
ATOM 3687 O O . ILE A 1 470 ? 3.046 1.247 11.185 1.00 82.50 470 ILE A O 1
ATOM 3691 N N . ILE A 1 471 ? 4.118 2.843 10.034 1.00 78.38 471 ILE A N 1
ATOM 3692 C CA . ILE A 1 471 ? 3.348 3.964 10.594 1.00 78.38 471 ILE A CA 1
ATOM 3693 C C . ILE A 1 471 ? 1.850 3.796 10.319 1.00 78.38 471 ILE A C 1
ATOM 3695 O O . ILE A 1 471 ? 1.030 4.010 11.214 1.00 78.38 471 ILE A O 1
ATOM 3699 N N . ARG A 1 472 ? 1.485 3.378 9.101 1.00 74.44 472 ARG A N 1
ATOM 3700 C CA . ARG A 1 472 ? 0.089 3.120 8.722 1.00 74.44 472 ARG A CA 1
ATOM 3701 C C . ARG A 1 472 ? -0.569 2.052 9.600 1.00 74.44 472 ARG A C 1
ATOM 3703 O O . ARG A 1 472 ? -1.768 2.139 9.821 1.00 74.44 472 ARG A O 1
ATOM 3710 N N . CYS A 1 473 ? 0.195 1.090 10.114 1.00 72.69 473 CYS A N 1
ATOM 3711 C CA . CYS A 1 473 ? -0.328 0.072 11.022 1.00 72.69 473 CYS A CA 1
ATOM 3712 C C . CYS A 1 473 ? -0.649 0.625 12.427 1.00 72.69 473 CYS A C 1
ATOM 3714 O O . CYS A 1 473 ? -1.526 0.084 13.081 1.00 72.69 473 CYS A O 1
ATOM 3716 N N . GLY A 1 474 ? 0.010 1.698 12.895 1.00 61.31 474 GLY A N 1
ATOM 3717 C CA . GLY A 1 474 ? -0.156 2.198 14.273 1.00 61.31 474 GLY A CA 1
ATOM 3718 C C . GLY A 1 474 ? -0.956 3.499 14.442 1.00 61.31 474 GLY A C 1
ATOM 3719 O O . GLY A 1 474 ? -1.632 3.688 15.450 1.00 61.31 474 GLY A O 1
ATOM 3720 N N . LEU A 1 475 ? -0.885 4.436 13.490 1.00 51.03 475 LEU A N 1
ATOM 3721 C CA . LEU A 1 475 ? -1.282 5.836 13.733 1.00 51.03 475 LEU A CA 1
ATOM 3722 C C . LEU A 1 475 ? -2.778 6.119 13.482 1.00 51.03 475 LEU A C 1
ATOM 3724 O O . LEU A 1 475 ? -3.375 6.974 14.139 1.00 51.03 475 LEU A O 1
ATOM 3728 N N . THR A 1 476 ? -3.408 5.386 12.563 1.00 55.66 476 THR A N 1
ATOM 3729 C CA . THR A 1 476 ? -4.833 5.540 12.217 1.00 55.66 476 THR A CA 1
ATOM 3730 C C . THR A 1 476 ? -5.776 5.119 13.342 1.00 55.66 476 THR A C 1
ATOM 3732 O O . THR A 1 476 ? -6.789 5.782 13.564 1.00 55.66 476 THR A O 1
ATOM 3735 N N . GLU A 1 477 ? -5.440 4.061 14.079 1.00 54.78 477 GLU A N 1
ATOM 3736 C CA . GLU A 1 477 ? -6.289 3.533 15.155 1.00 54.78 477 GLU A CA 1
ATOM 3737 C C . GLU A 1 477 ? -6.260 4.439 16.392 1.00 54.78 477 GLU A C 1
ATOM 3739 O O . GLU A 1 477 ? -7.304 4.745 16.972 1.00 54.78 477 GLU A O 1
ATOM 3744 N N . ILE A 1 478 ? -5.079 4.966 16.734 1.00 53.38 478 ILE A N 1
ATOM 3745 C CA . ILE A 1 478 ? -4.886 5.858 17.884 1.00 53.38 478 ILE A CA 1
ATOM 3746 C C . ILE A 1 478 ? -5.628 7.190 17.684 1.00 53.38 478 ILE A C 1
ATOM 3748 O O . ILE A 1 478 ? -6.360 7.631 18.575 1.00 53.38 478 ILE A O 1
ATOM 3752 N N . ILE A 1 479 ? -5.489 7.827 16.513 1.00 54.84 479 ILE A N 1
ATOM 3753 C CA . ILE A 1 479 ? -6.141 9.120 16.235 1.00 54.84 479 ILE A CA 1
ATOM 3754 C C . ILE A 1 479 ? -7.667 8.971 16.157 1.00 54.84 479 ILE A C 1
ATOM 3756 O O . ILE A 1 479 ? -8.393 9.782 16.738 1.00 54.84 479 ILE A O 1
ATOM 3760 N N . GLY A 1 480 ? -8.167 7.931 15.478 1.00 56.47 480 GLY A N 1
ATOM 3761 C CA . GLY A 1 480 ? -9.607 7.672 15.380 1.00 56.47 480 GLY A CA 1
ATOM 3762 C C . GLY A 1 480 ? -10.247 7.388 16.744 1.00 56.47 480 GLY A C 1
ATOM 3763 O O . GLY A 1 480 ? -11.323 7.911 17.056 1.00 56.47 480 GLY A O 1
ATOM 3764 N N . GLY A 1 481 ? -9.552 6.624 17.593 1.00 56.66 481 GLY A N 1
ATOM 3765 C CA . GLY A 1 481 ? -9.974 6.345 18.963 1.00 56.66 481 GLY A CA 1
ATOM 3766 C C . GLY A 1 481 ? -10.121 7.618 19.797 1.00 56.66 481 GLY A C 1
ATOM 3767 O O . GLY A 1 481 ? -11.192 7.860 20.353 1.00 56.66 481 GLY A O 1
ATOM 3768 N N . PHE A 1 482 ? -9.091 8.468 19.830 1.00 59.91 482 PHE A N 1
ATOM 3769 C CA . PHE A 1 482 ? -9.100 9.695 20.634 1.00 59.91 482 PHE A CA 1
ATOM 3770 C C . PHE A 1 482 ? -10.204 10.677 20.204 1.00 59.91 482 PHE A C 1
ATOM 3772 O O 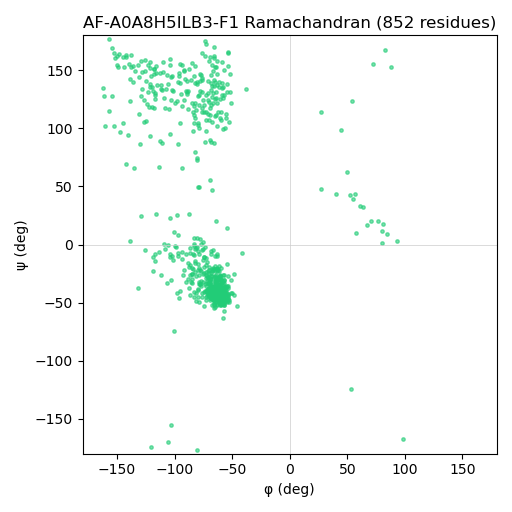. PHE A 1 482 ? -10.971 11.159 21.041 1.00 59.91 482 PHE A O 1
ATOM 3779 N N . ALA A 1 483 ? -10.341 10.926 18.897 1.00 62.25 483 ALA A N 1
ATOM 3780 C CA . ALA A 1 483 ? -11.327 11.870 18.369 1.00 62.25 483 ALA A CA 1
ATOM 3781 C C . ALA A 1 483 ? -12.780 11.420 18.616 1.00 62.25 483 ALA A C 1
ATOM 3783 O O . ALA A 1 483 ? -13.620 12.231 19.004 1.00 62.25 483 ALA A O 1
ATOM 3784 N N . SER A 1 484 ? -13.079 10.125 18.449 1.00 63.12 484 SER A N 1
ATOM 3785 C CA . SER A 1 484 ? -14.445 9.600 18.616 1.00 63.12 484 SER A CA 1
ATOM 3786 C C . SER A 1 484 ? -14.947 9.591 20.066 1.00 63.12 484 SER A C 1
ATOM 3788 O O . SER A 1 484 ? -16.153 9.534 20.294 1.00 63.12 484 SER A O 1
ATOM 3790 N N . ARG A 1 485 ? -14.053 9.610 21.067 1.00 65.75 485 ARG A N 1
ATOM 3791 C CA . ARG A 1 485 ? -14.443 9.611 22.490 1.00 65.75 485 ARG A CA 1
ATOM 3792 C C . ARG A 1 485 ? -14.723 11.009 23.030 1.00 65.75 485 ARG A C 1
ATOM 3794 O O . ARG A 1 485 ? -15.607 11.165 23.872 1.00 65.75 485 ARG A O 1
ATOM 3801 N N . ALA A 1 486 ? -14.027 12.024 22.518 1.00 64.94 486 ALA A N 1
ATOM 3802 C CA . ALA A 1 486 ? -14.243 13.408 22.928 1.00 64.94 486 ALA A CA 1
ATOM 3803 C C . ALA A 1 486 ? -15.699 13.854 22.683 1.00 64.94 486 ALA A C 1
ATOM 3805 O O . ALA A 1 486 ? -16.309 14.468 23.557 1.00 64.94 486 ALA A O 1
ATOM 3806 N N . SER A 1 487 ? -16.293 13.479 21.543 1.00 68.94 487 SER A N 1
ATOM 3807 C CA . SER A 1 487 ? -17.644 13.912 21.151 1.00 68.94 487 SER A CA 1
ATOM 3808 C C . SER A 1 487 ? -18.762 13.431 22.078 1.00 68.94 487 SER A C 1
ATOM 3810 O O . SER A 1 487 ? -19.752 14.136 22.252 1.00 68.94 487 SER A O 1
ATOM 3812 N N . GLU A 1 488 ? -18.629 12.253 22.689 1.00 69.69 488 GLU A N 1
ATOM 3813 C CA . GLU A 1 488 ? -19.695 11.682 23.523 1.00 69.69 488 GLU A CA 1
ATOM 3814 C C . GLU A 1 488 ? -19.827 12.380 24.883 1.00 69.69 488 GLU A C 1
ATOM 3816 O O . GLU A 1 488 ? -20.898 12.392 25.485 1.00 69.69 488 GLU A O 1
ATOM 3821 N N . THR A 1 489 ? -18.746 13.004 25.350 1.00 69.94 489 THR A N 1
ATOM 3822 C CA . THR A 1 489 ? -18.688 13.608 26.686 1.00 69.94 489 THR A CA 1
ATOM 3823 C C . THR A 1 489 ? -19.248 15.031 26.715 1.00 69.94 489 THR A C 1
ATOM 3825 O O . THR A 1 489 ? -19.740 15.475 27.750 1.00 69.94 489 THR A O 1
ATOM 3828 N N . PHE A 1 490 ? -19.233 15.743 25.583 1.00 74.94 490 PHE A N 1
ATOM 3829 C CA . PHE A 1 490 ? -19.697 17.133 25.512 1.00 74.94 490 PHE A CA 1
ATOM 3830 C C . PHE A 1 490 ? -21.204 17.284 25.722 1.00 74.94 490 PHE A C 1
ATOM 3832 O O . PHE A 1 490 ? -21.635 18.165 26.459 1.00 74.94 490 PHE A O 1
ATOM 3839 N N . ALA A 1 491 ? -22.016 16.432 25.097 1.00 76.38 491 ALA A N 1
ATOM 3840 C CA . ALA A 1 491 ? -23.471 16.552 25.170 1.00 76.38 491 ALA A CA 1
ATOM 3841 C C . ALA A 1 491 ? -24.033 16.436 26.606 1.00 76.38 491 ALA A C 1
ATOM 3843 O O . ALA A 1 491 ? -24.841 17.284 26.983 1.00 76.38 491 ALA A O 1
ATOM 3844 N N . PRO A 1 492 ? -23.600 15.475 27.445 1.00 69.75 492 PRO A N 1
ATOM 3845 C CA . PRO A 1 492 ? -24.023 15.438 28.838 1.00 69.75 492 PRO A CA 1
ATOM 3846 C C . PRO A 1 492 ? -23.606 16.683 29.644 1.00 69.75 492 PRO A C 1
ATOM 3848 O O . PRO A 1 492 ? -24.397 17.160 30.455 1.00 69.75 492 PRO A O 1
ATOM 3851 N N . VAL A 1 493 ? -22.415 17.242 29.394 1.00 71.25 493 VAL A N 1
ATOM 3852 C CA . VAL A 1 493 ? -21.956 18.486 30.044 1.00 71.25 493 VAL A CA 1
ATOM 3853 C C . VAL A 1 493 ? -22.857 19.663 29.661 1.00 71.25 493 VAL A C 1
ATOM 3855 O O . VAL A 1 493 ? -23.377 20.340 30.542 1.00 71.25 493 VAL A O 1
ATOM 3858 N N . ILE A 1 494 ? -23.145 19.829 28.366 1.00 75.31 494 ILE A N 1
ATOM 3859 C CA . ILE A 1 494 ? -24.063 20.859 27.853 1.00 75.31 494 ILE A CA 1
ATOM 3860 C C . ILE A 1 494 ? -25.458 20.728 28.487 1.00 75.31 494 ILE A C 1
ATOM 3862 O O . ILE A 1 494 ? -26.092 21.720 28.844 1.00 75.31 494 ILE A O 1
ATOM 3866 N N . ILE A 1 495 ? -25.955 19.501 28.658 1.00 72.38 495 ILE A N 1
ATOM 3867 C CA . ILE A 1 495 ? -27.244 19.259 29.320 1.00 72.38 495 ILE A CA 1
ATOM 3868 C C . ILE A 1 495 ? -27.192 19.677 30.796 1.00 72.38 495 ILE A C 1
ATOM 3870 O O . ILE A 1 495 ? -28.149 20.283 31.278 1.00 72.38 495 ILE A O 1
ATOM 3874 N N . GLY A 1 496 ? -26.087 19.389 31.491 1.00 64.44 496 GLY A N 1
ATOM 3875 C CA . GLY A 1 496 ? -25.842 19.835 32.866 1.00 64.44 496 GLY A CA 1
ATOM 3876 C C . GLY A 1 496 ? -25.826 21.358 33.018 1.00 64.44 496 GLY A C 1
ATOM 3877 O O . GLY A 1 496 ? -26.333 21.882 34.013 1.00 64.44 496 GLY A O 1
ATOM 3878 N N . ASP A 1 497 ? -25.319 22.068 32.013 1.00 67.19 497 ASP A N 1
ATOM 3879 C CA . ASP A 1 497 ? -25.297 23.529 31.998 1.00 67.19 497 ASP A CA 1
ATOM 3880 C C . ASP A 1 497 ? -26.700 24.135 31.816 1.00 67.19 497 ASP A C 1
ATOM 3882 O O . ASP A 1 497 ? -27.057 25.089 32.508 1.00 67.19 497 ASP A O 1
ATOM 3886 N N . ILE A 1 498 ? -27.516 23.566 30.917 1.00 71.00 498 ILE A N 1
ATOM 3887 C CA . ILE A 1 498 ? -28.815 24.136 30.511 1.00 71.00 498 ILE A CA 1
ATOM 3888 C C . ILE A 1 498 ? -29.963 23.751 31.463 1.00 71.00 498 ILE A C 1
ATOM 3890 O O . ILE A 1 498 ? -30.900 24.531 31.647 1.00 71.00 498 ILE A O 1
ATOM 3894 N N . TRP A 1 499 ? -29.939 22.550 32.055 1.00 62.72 499 TRP A N 1
ATOM 3895 C CA . TRP A 1 499 ? -31.074 22.015 32.818 1.00 62.72 499 TRP A CA 1
ATOM 3896 C C . TRP A 1 499 ? -30.896 22.115 34.341 1.00 62.72 499 TRP A C 1
ATOM 3898 O O . TRP A 1 499 ? -29.879 21.717 34.914 1.00 62.72 499 TRP A O 1
ATOM 3908 N N . TYR A 1 500 ? -31.944 22.593 35.020 1.00 59.34 500 TYR A N 1
ATOM 3909 C CA . TYR A 1 500 ? -32.058 22.569 36.484 1.00 59.34 500 TYR A CA 1
ATOM 3910 C C . TYR A 1 500 ? -32.340 21.155 37.017 1.00 59.34 500 TYR A C 1
ATOM 3912 O O . TYR A 1 500 ? -32.786 20.281 36.271 1.00 59.34 500 TYR A O 1
ATOM 3920 N N . GLU A 1 501 ? -32.104 20.943 38.316 1.00 54.03 501 GLU A N 1
ATOM 3921 C CA . GLU A 1 501 ? -32.175 19.636 38.997 1.00 54.03 501 GLU A CA 1
ATOM 3922 C C . GLU A 1 501 ? -33.482 18.872 38.713 1.00 54.03 501 GLU A C 1
ATOM 3924 O O . GLU A 1 501 ? -33.440 17.690 38.373 1.00 54.03 501 GLU A O 1
ATOM 3929 N N . ASP A 1 502 ? -34.624 19.567 38.712 1.00 51.38 502 ASP A N 1
ATOM 3930 C CA . ASP A 1 502 ? -35.951 18.970 38.498 1.00 51.38 502 ASP A CA 1
ATOM 3931 C C . ASP A 1 502 ? -36.170 18.399 37.080 1.00 51.38 502 ASP A C 1
ATOM 3933 O O . ASP A 1 502 ? -37.028 17.538 36.872 1.00 51.38 502 ASP A O 1
ATOM 3937 N N . GLY A 1 503 ? -35.396 18.853 36.086 1.00 58.97 503 GLY A N 1
ATOM 3938 C CA . GLY A 1 503 ? -35.505 18.424 34.685 1.00 58.97 503 GLY A CA 1
ATOM 3939 C C . GLY A 1 503 ? -34.263 17.720 34.127 1.00 58.97 503 GLY A C 1
ATOM 3940 O O . GLY A 1 503 ? -34.349 17.058 33.089 1.00 58.97 503 GLY A O 1
ATOM 3941 N N . LEU A 1 504 ? -33.129 17.806 34.828 1.00 62.28 504 LEU A N 1
ATOM 3942 C CA . LEU A 1 504 ? -31.828 17.299 34.389 1.00 62.28 504 LEU A CA 1
ATOM 3943 C C . LEU A 1 504 ? -31.852 15.794 34.098 1.00 62.28 504 LEU A C 1
ATOM 3945 O O . LEU A 1 504 ? -31.399 15.353 33.042 1.00 62.28 504 LEU A O 1
ATOM 3949 N N . ALA A 1 505 ? -32.447 15.001 34.991 1.00 60.34 505 ALA A N 1
ATOM 3950 C CA . ALA A 1 505 ? -32.543 13.551 34.817 1.00 60.34 505 ALA A CA 1
ATOM 3951 C C . ALA A 1 505 ? -33.361 13.158 33.571 1.00 60.34 505 ALA A C 1
ATOM 3953 O O . ALA A 1 505 ? -33.031 12.188 32.888 1.00 60.34 505 ALA A O 1
ATOM 3954 N N . THR A 1 506 ? -34.403 13.927 33.237 1.00 69.06 506 THR A N 1
ATOM 3955 C CA . THR A 1 506 ? -35.235 13.689 32.047 1.00 69.06 506 THR A CA 1
ATOM 3956 C C . THR A 1 506 ? -34.463 14.001 30.767 1.00 69.06 506 THR A C 1
ATOM 3958 O O . THR A 1 506 ? -34.480 13.204 29.828 1.00 69.06 506 THR A O 1
ATOM 3961 N N . ALA A 1 507 ? -33.744 15.126 30.737 1.00 70.88 507 ALA A N 1
ATOM 3962 C CA . ALA A 1 507 ? -32.924 15.522 29.596 1.00 70.88 507 ALA A CA 1
ATOM 3963 C C . ALA A 1 507 ? -31.767 14.538 29.348 1.00 70.88 507 ALA A C 1
ATOM 3965 O O . ALA A 1 507 ? -31.556 14.099 28.216 1.00 70.88 507 ALA A O 1
ATOM 3966 N N . LEU A 1 508 ? -31.076 14.111 30.410 1.00 70.88 508 LEU A N 1
ATOM 3967 C CA . LEU A 1 508 ? -30.034 13.082 30.333 1.00 70.88 508 LEU A CA 1
ATOM 3968 C C . LEU A 1 508 ? -30.591 11.717 29.913 1.00 70.88 508 LEU A C 1
ATOM 3970 O O . LEU A 1 508 ? -29.949 10.999 29.144 1.00 70.88 508 LEU A O 1
ATOM 3974 N N . GLY A 1 509 ? -31.799 11.370 30.364 1.00 71.06 509 GLY A N 1
ATOM 3975 C CA . GLY A 1 509 ? -32.507 10.170 29.923 1.00 71.06 509 GLY A CA 1
ATOM 3976 C C . GLY A 1 509 ? -32.813 10.189 28.423 1.00 71.06 509 GLY A C 1
ATOM 3977 O O . GLY A 1 509 ? -32.569 9.199 27.734 1.00 71.06 509 GLY A O 1
ATOM 3978 N N . PHE A 1 510 ? -33.272 11.327 27.893 1.00 78.19 510 PHE A N 1
ATOM 3979 C CA . PHE A 1 510 ? -33.512 11.498 26.458 1.00 78.19 510 PHE A CA 1
ATOM 3980 C C . PHE A 1 510 ? -32.215 11.448 25.639 1.00 78.19 510 PHE A C 1
ATOM 3982 O O . PHE A 1 510 ? -32.161 10.763 24.621 1.00 78.19 510 PHE A O 1
ATOM 3989 N N . PHE A 1 511 ? -31.146 12.098 26.105 1.00 79.88 511 PHE A N 1
ATOM 3990 C CA . PHE A 1 511 ? -29.826 11.995 25.478 1.00 79.88 511 PHE A CA 1
ATOM 3991 C C . PHE A 1 511 ? -29.333 10.546 25.419 1.00 79.88 511 PHE A C 1
ATOM 3993 O O . PHE A 1 511 ? -28.935 10.070 24.358 1.00 79.88 511 PHE A O 1
ATOM 4000 N N . THR A 1 512 ? -29.422 9.825 26.538 1.00 76.75 512 THR A N 1
ATOM 4001 C CA . THR A 1 512 ? -29.022 8.414 26.616 1.00 76.75 512 THR A CA 1
ATOM 4002 C C . THR A 1 512 ? -29.821 7.568 25.624 1.00 76.75 512 THR A C 1
ATOM 4004 O O . THR A 1 512 ? -29.242 6.765 24.896 1.00 76.75 512 THR A O 1
ATOM 4007 N N . LEU A 1 513 ? -31.137 7.788 25.530 1.00 83.56 513 LEU A N 1
ATOM 4008 C CA . LEU A 1 513 ? -31.990 7.133 24.539 1.00 83.56 513 LEU A CA 1
ATOM 4009 C C . LEU A 1 513 ? -31.510 7.404 23.106 1.00 83.56 513 LEU A C 1
ATOM 4011 O O . LEU A 1 513 ? -31.339 6.453 22.347 1.00 83.56 513 LEU A O 1
ATOM 4015 N N . CYS A 1 514 ? -31.261 8.664 22.742 1.00 86.00 514 CYS A N 1
ATOM 4016 C CA . CYS A 1 514 ? -30.778 9.033 21.410 1.00 86.00 514 CYS A CA 1
ATOM 4017 C C . CYS A 1 514 ? -29.429 8.383 21.079 1.00 86.00 514 CYS A C 1
ATOM 4019 O O . CYS A 1 514 ? -29.273 7.833 19.991 1.00 86.00 514 CYS A O 1
ATOM 4021 N N . THR A 1 515 ? -28.481 8.382 22.018 1.00 82.69 515 THR A N 1
ATOM 4022 C CA . THR A 1 515 ? -27.154 7.773 21.837 1.00 82.69 515 THR A CA 1
ATOM 4023 C C . THR A 1 515 ? -27.255 6.268 21.595 1.00 82.69 515 THR A C 1
ATOM 4025 O O . THR A 1 515 ? -26.671 5.740 20.647 1.00 82.69 515 THR A O 1
ATOM 4028 N N . LEU A 1 516 ? -28.045 5.565 22.409 1.00 84.31 516 LEU A N 1
ATOM 4029 C CA . LEU A 1 516 ? -28.205 4.116 22.291 1.00 84.31 516 LEU A CA 1
ATOM 4030 C C . LEU A 1 516 ? -29.019 3.714 21.051 1.00 84.31 516 LEU A C 1
ATOM 4032 O O . LEU A 1 516 ? -28.685 2.743 20.369 1.00 84.31 516 LEU A O 1
ATOM 4036 N N . ALA A 1 517 ? -30.072 4.468 20.733 1.00 87.50 517 ALA A N 1
ATOM 4037 C CA . ALA A 1 517 ? -30.892 4.244 19.549 1.00 87.50 517 ALA A CA 1
ATOM 4038 C C . ALA A 1 517 ? -30.094 4.514 18.263 1.00 87.50 517 ALA A C 1
ATOM 4040 O O . ALA A 1 517 ? -30.138 3.711 17.330 1.00 87.50 517 ALA A O 1
ATOM 4041 N N . GLY A 1 518 ? -29.313 5.599 18.244 1.00 87.69 518 GLY A N 1
ATOM 4042 C CA . GLY A 1 518 ? -28.431 5.967 17.139 1.00 87.69 518 GLY A CA 1
ATOM 4043 C C . GLY A 1 518 ? -27.375 4.903 16.852 1.00 87.69 518 GLY A C 1
ATOM 4044 O O . GLY A 1 518 ? -27.174 4.559 15.690 1.00 87.69 518 GLY A O 1
ATOM 4045 N N . ALA A 1 519 ? -26.773 4.304 17.887 1.00 83.38 519 ALA A N 1
ATOM 4046 C CA . ALA A 1 519 ? -25.830 3.197 17.715 1.00 83.38 519 ALA A CA 1
ATOM 4047 C C . ALA A 1 519 ? -26.466 1.992 16.992 1.00 83.38 519 ALA A C 1
ATOM 4049 O O . ALA A 1 519 ? -25.860 1.418 16.088 1.00 83.38 519 ALA A O 1
ATOM 4050 N N . CYS A 1 520 ? -27.713 1.645 17.333 1.00 86.50 520 CYS A N 1
ATOM 4051 C CA . CYS A 1 520 ? -28.427 0.538 16.691 1.00 86.50 520 CYS A CA 1
ATOM 4052 C C . CYS A 1 520 ? -28.823 0.863 15.239 1.00 86.50 520 CYS A C 1
ATOM 4054 O O . CYS A 1 520 ? -28.695 0.014 14.358 1.00 86.50 520 CYS A O 1
ATOM 4056 N N . LEU A 1 521 ? -29.278 2.093 14.974 1.00 89.50 521 LEU A N 1
ATOM 4057 C CA . LEU A 1 521 ? -29.608 2.552 13.618 1.00 89.50 521 LEU A CA 1
ATOM 4058 C C . LEU A 1 521 ? -28.365 2.632 12.724 1.00 89.50 521 LEU A C 1
ATOM 4060 O O . LEU A 1 521 ? -28.429 2.266 11.552 1.00 89.50 521 LEU A O 1
ATOM 4064 N N . GLY A 1 522 ? -27.231 3.059 13.283 1.00 87.62 522 GLY A N 1
ATOM 4065 C CA . GLY A 1 522 ? -25.950 3.105 12.584 1.00 87.62 522 GLY A CA 1
ATOM 4066 C C . GLY A 1 522 ? -25.492 1.723 12.122 1.00 87.62 522 GLY A C 1
ATOM 4067 O O . GLY A 1 522 ? -25.069 1.580 10.979 1.00 87.62 522 GLY A O 1
ATOM 4068 N N . GLN A 1 523 ? -25.650 0.690 12.958 1.00 84.75 523 GLN A N 1
ATOM 4069 C CA . GLN A 1 523 ? -25.361 -0.694 12.560 1.00 84.75 523 GLN A CA 1
ATOM 4070 C C . GLN A 1 523 ? -26.271 -1.182 11.426 1.00 84.75 523 GLN A C 1
ATOM 4072 O O . GLN A 1 523 ? -25.796 -1.834 10.497 1.00 84.75 523 GLN A O 1
ATOM 4077 N N . ALA A 1 524 ? -27.560 -0.833 11.467 1.00 88.94 524 ALA A N 1
ATOM 4078 C CA . ALA A 1 524 ? -28.487 -1.182 10.396 1.00 88.94 524 ALA A CA 1
ATOM 4079 C C . ALA A 1 524 ? -28.097 -0.515 9.069 1.00 88.94 524 ALA A C 1
ATOM 4081 O O . ALA A 1 524 ? -28.010 -1.196 8.050 1.00 88.94 524 ALA A O 1
ATOM 4082 N N . ALA A 1 525 ? -27.790 0.786 9.088 1.00 89.12 525 ALA A N 1
ATOM 4083 C CA . ALA A 1 525 ? -27.314 1.508 7.909 1.00 89.12 525 ALA A CA 1
ATOM 4084 C C . ALA A 1 525 ? -25.992 0.931 7.374 1.00 89.12 525 ALA A C 1
ATOM 4086 O O . ALA A 1 525 ? -25.847 0.737 6.168 1.00 89.12 525 ALA A O 1
ATOM 4087 N N . LEU A 1 526 ? -25.055 0.593 8.266 1.00 84.69 526 LEU A N 1
ATOM 4088 C CA . LEU A 1 526 ? -23.756 0.024 7.907 1.00 84.69 526 LEU A CA 1
ATOM 4089 C C . LEU A 1 526 ? -23.881 -1.301 7.143 1.00 84.69 526 LEU A C 1
ATOM 4091 O O . LEU A 1 526 ? -23.112 -1.527 6.207 1.00 84.69 526 LEU A O 1
ATOM 4095 N N . GLY A 1 527 ? -24.840 -2.155 7.514 1.00 84.62 527 GLY A N 1
ATOM 4096 C CA . GLY A 1 527 ? -25.095 -3.424 6.826 1.00 84.62 527 GLY A CA 1
ATOM 4097 C C . GLY A 1 527 ? -25.402 -3.234 5.339 1.00 84.62 527 GLY A C 1
ATOM 4098 O O . GLY A 1 527 ? -24.738 -3.839 4.500 1.00 84.62 527 GLY A O 1
ATOM 4099 N N . TYR A 1 528 ? -26.334 -2.331 5.014 1.00 87.25 528 TYR A N 1
ATOM 4100 C CA . TYR A 1 528 ? -26.696 -1.999 3.627 1.00 87.25 528 TYR A CA 1
ATOM 4101 C C . TYR A 1 528 ? -25.566 -1.285 2.881 1.00 87.25 528 TYR A C 1
ATOM 4103 O O . TYR A 1 528 ? -25.242 -1.636 1.752 1.00 87.25 528 TYR A O 1
ATOM 4111 N N . MET A 1 529 ? -24.905 -0.320 3.526 1.00 86.75 529 MET A N 1
ATOM 4112 C CA . MET A 1 529 ? -23.788 0.397 2.904 1.00 86.75 529 MET A CA 1
ATOM 4113 C C . MET A 1 529 ? -22.636 -0.536 2.524 1.00 86.75 529 MET A C 1
ATOM 4115 O O . MET A 1 529 ? -22.008 -0.355 1.482 1.00 86.75 529 MET A O 1
ATOM 4119 N N . THR A 1 530 ? -22.349 -1.529 3.366 1.00 80.06 530 THR A N 1
ATOM 4120 C CA . THR A 1 530 ? -21.282 -2.503 3.112 1.00 80.06 530 THR A CA 1
ATOM 4121 C C . THR A 1 530 ? -21.591 -3.379 1.900 1.00 80.06 530 THR A C 1
ATOM 4123 O O . THR A 1 530 ? -20.663 -3.717 1.168 1.00 80.06 530 THR A O 1
ATOM 4126 N N . GLU A 1 531 ? -22.865 -3.702 1.673 1.00 78.88 531 GLU A N 1
ATOM 4127 C CA . GLU A 1 531 ? -23.326 -4.517 0.544 1.00 78.88 531 GLU A CA 1
ATOM 4128 C C . GLU A 1 531 ? -23.344 -3.728 -0.777 1.00 78.88 531 GLU A C 1
ATOM 4130 O O . GLU A 1 531 ? -22.817 -4.217 -1.773 1.00 78.88 531 GLU A O 1
ATOM 4135 N N . ASP A 1 532 ? -23.860 -2.493 -0.777 1.00 81.50 532 ASP A N 1
ATOM 4136 C CA . ASP A 1 532 ? -24.094 -1.728 -2.015 1.00 81.50 532 ASP A CA 1
ATOM 4137 C C . ASP A 1 532 ? -22.875 -0.928 -2.504 1.00 81.50 532 ASP A C 1
ATOM 4139 O O . ASP A 1 532 ? -22.593 -0.863 -3.701 1.00 81.50 532 ASP A O 1
ATOM 4143 N N . VAL A 1 533 ? -22.165 -0.258 -1.589 1.00 81.06 533 VAL A N 1
ATOM 4144 C CA . VAL A 1 533 ? -21.106 0.721 -1.921 1.00 81.06 533 VAL A CA 1
ATOM 4145 C C . VAL A 1 533 ? -19.764 0.415 -1.245 1.00 81.06 533 VAL A C 1
ATOM 4147 O O . VAL A 1 533 ? -18.755 1.066 -1.521 1.00 81.06 533 VAL A O 1
ATOM 4150 N N . GLY A 1 534 ? -19.727 -0.604 -0.384 1.00 73.94 534 GLY A N 1
ATOM 4151 C CA . GLY A 1 534 ? -18.546 -1.062 0.337 1.00 73.94 534 GLY A CA 1
ATOM 4152 C C . GLY A 1 534 ? -18.316 -0.354 1.677 1.00 73.94 534 GLY A C 1
ATOM 4153 O O . GLY A 1 534 ? -18.650 0.813 1.883 1.00 73.94 534 GLY A O 1
ATOM 4154 N N . TRP A 1 535 ? -17.658 -1.058 2.602 1.00 75.31 535 TRP A N 1
ATOM 4155 C CA . TRP A 1 535 ? -17.460 -0.629 3.998 1.00 75.31 535 TRP A CA 1
ATOM 4156 C C . TRP A 1 535 ? -16.761 0.733 4.162 1.00 75.31 535 TRP A C 1
ATOM 4158 O O . TRP A 1 535 ? -16.980 1.432 5.150 1.00 75.31 535 TRP A O 1
ATOM 4168 N N . ARG A 1 536 ? -15.939 1.156 3.189 1.00 77.25 536 ARG A N 1
ATOM 4169 C CA . ARG A 1 536 ? -15.224 2.445 3.238 1.00 77.25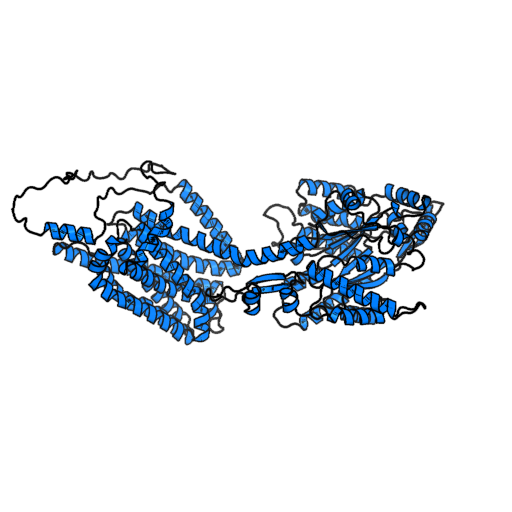 536 ARG A CA 1
ATOM 4170 C C . ARG A 1 536 ? -16.172 3.646 3.240 1.00 77.25 536 ARG A C 1
ATOM 4172 O O . ARG A 1 536 ? -15.856 4.670 3.843 1.00 77.25 536 ARG A O 1
ATOM 4179 N N . TRP A 1 537 ? -17.339 3.522 2.611 1.00 83.62 537 TRP A N 1
ATOM 4180 C CA . TRP A 1 537 ? -18.338 4.591 2.571 1.00 83.62 537 TRP A CA 1
ATOM 4181 C C . TRP A 1 537 ? -18.954 4.902 3.933 1.00 83.62 537 TRP A C 1
ATOM 4183 O O . TRP A 1 537 ? -19.415 6.025 4.135 1.00 83.62 53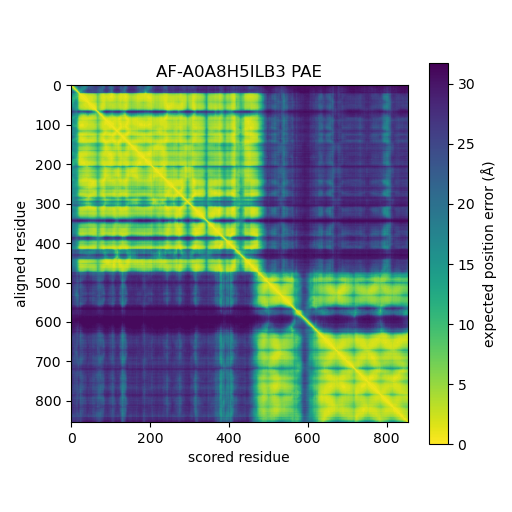7 TRP A O 1
ATOM 4193 N N . ALA A 1 538 ? -18.881 3.979 4.896 1.00 79.69 538 ALA A N 1
ATOM 4194 C CA . ALA A 1 538 ? -19.276 4.249 6.275 1.00 79.69 538 ALA A CA 1
ATOM 4195 C C . ALA A 1 538 ? -18.512 5.448 6.863 1.00 79.69 538 ALA A C 1
ATOM 4197 O O . ALA A 1 538 ? -19.102 6.301 7.531 1.00 79.69 538 ALA A O 1
ATOM 4198 N N . PHE A 1 539 ? -17.216 5.569 6.554 1.00 81.06 539 PHE A N 1
ATOM 4199 C CA . PHE A 1 539 ? -16.393 6.690 7.012 1.00 81.06 539 PHE A CA 1
ATOM 4200 C C . PHE A 1 539 ? -16.766 7.994 6.315 1.00 81.06 539 PHE A C 1
ATOM 4202 O O . PHE A 1 539 ? -16.810 9.029 6.972 1.00 81.06 539 PHE A O 1
ATOM 4209 N N . TRP A 1 540 ? -17.086 7.952 5.019 1.00 85.25 540 TRP A N 1
ATOM 4210 C CA . TRP A 1 540 ? -17.514 9.139 4.276 1.00 85.25 540 TRP A CA 1
ATOM 4211 C C . TRP A 1 540 ? -18.851 9.680 4.776 1.00 85.25 540 TRP A C 1
ATOM 4213 O O . TRP A 1 540 ? -18.964 10.877 5.021 1.00 85.25 540 TRP A O 1
ATOM 4223 N N . VAL A 1 541 ? -19.842 8.815 5.001 1.00 86.56 541 VAL A N 1
ATOM 4224 C CA . VAL A 1 541 ? -21.137 9.238 5.560 1.00 86.56 541 VAL A CA 1
ATOM 4225 C C . VAL A 1 541 ? -20.975 9.776 6.977 1.00 86.56 541 VAL A C 1
ATOM 4227 O O . VAL A 1 541 ? -21.521 10.833 7.287 1.00 86.56 541 VAL A O 1
ATOM 4230 N N . THR A 1 542 ? -20.172 9.112 7.813 1.00 83.56 542 THR A N 1
ATOM 4231 C CA . THR A 1 542 ? -19.861 9.610 9.161 1.00 83.56 542 THR A CA 1
ATOM 4232 C C . THR A 1 542 ? -19.159 10.967 9.097 1.00 83.56 542 THR A C 1
ATOM 4234 O O . THR A 1 542 ? -19.520 11.873 9.841 1.00 83.56 542 THR A O 1
ATOM 4237 N N . PHE A 1 543 ? -18.206 11.154 8.179 1.00 85.69 543 PHE A N 1
ATOM 4238 C CA . PHE A 1 543 ? -17.522 12.429 7.974 1.00 85.69 543 PHE A CA 1
ATOM 4239 C C . PHE A 1 543 ? -18.503 13.531 7.569 1.00 85.69 543 PHE A C 1
ATOM 4241 O O . PHE A 1 543 ? -18.531 14.571 8.216 1.00 85.69 543 PHE A O 1
ATOM 4248 N N . ILE A 1 544 ? -19.358 13.281 6.572 1.00 90.94 544 ILE A N 1
ATOM 4249 C CA . ILE A 1 544 ? -20.379 14.234 6.115 1.00 90.94 544 ILE A CA 1
ATOM 4250 C C . ILE A 1 544 ? -21.321 14.609 7.265 1.00 90.94 544 ILE A C 1
ATOM 4252 O O . ILE A 1 544 ? -21.552 15.794 7.503 1.00 90.94 544 ILE A O 1
ATOM 4256 N N . ALA A 1 545 ? -21.823 13.623 8.013 1.00 87.12 545 ALA A N 1
ATOM 4257 C CA . ALA A 1 545 ? -22.703 13.851 9.155 1.00 87.12 545 ALA A CA 1
ATOM 4258 C C . ALA A 1 545 ? -22.011 14.664 10.263 1.00 87.12 545 ALA A C 1
ATOM 4260 O O . ALA A 1 545 ? -22.596 15.610 10.786 1.00 87.12 545 ALA A O 1
ATOM 4261 N N . CYS A 1 546 ? -20.752 14.354 10.582 1.00 85.62 546 CYS A N 1
ATOM 4262 C CA . CYS A 1 546 ? -19.958 15.109 11.551 1.00 85.62 546 CYS A CA 1
ATOM 4263 C C . CYS A 1 546 ? -19.653 16.536 11.073 1.00 85.62 546 CYS A C 1
ATOM 4265 O O . CYS A 1 546 ? -19.728 17.463 11.875 1.00 85.62 546 CYS A O 1
ATOM 4267 N N . SER A 1 547 ? -19.345 16.743 9.788 1.00 86.81 547 SER A N 1
ATOM 4268 C CA . SER A 1 547 ? -19.119 18.073 9.205 1.00 86.81 547 SER A CA 1
ATOM 4269 C C . SER A 1 547 ? -20.387 18.923 9.219 1.00 86.81 547 SER A C 1
ATOM 4271 O O . SER A 1 547 ? -20.330 20.098 9.580 1.00 86.81 547 SER A O 1
ATOM 4273 N N . LEU A 1 548 ? -21.535 18.328 8.885 1.00 91.81 548 LEU A N 1
ATOM 4274 C CA . LEU A 1 548 ? -22.841 18.972 9.010 1.00 91.81 548 LEU A CA 1
ATOM 4275 C C . LEU A 1 548 ? -23.127 19.328 10.470 1.00 91.81 548 LEU A C 1
ATOM 4277 O O . LEU A 1 548 ? -23.453 20.477 10.749 1.00 91.81 548 LEU A O 1
ATOM 4281 N N . ASN A 1 549 ? -22.935 18.393 11.405 1.00 85.81 549 ASN A N 1
ATOM 4282 C CA . ASN A 1 549 ? -23.138 18.650 12.830 1.00 85.81 549 ASN A CA 1
ATOM 4283 C C . ASN A 1 549 ? -22.245 19.798 13.331 1.00 85.81 549 ASN A C 1
ATOM 4285 O O . ASN A 1 549 ? -22.738 20.730 13.961 1.00 85.81 549 ASN A O 1
ATOM 4289 N N . LEU A 1 550 ? -20.957 19.798 12.975 1.00 85.25 550 LEU A N 1
ATOM 4290 C CA . LEU A 1 550 ? -20.024 20.876 13.309 1.00 85.25 550 LEU A CA 1
ATOM 4291 C C . LEU A 1 550 ? -20.502 22.232 12.774 1.00 85.25 550 LEU A C 1
ATOM 4293 O O . LEU A 1 550 ? -20.501 23.216 13.511 1.00 85.25 550 LEU A O 1
ATOM 4297 N N . PHE A 1 551 ? -20.948 22.280 11.516 1.00 86.88 551 PHE A N 1
ATOM 4298 C CA . PHE A 1 551 ? -21.518 23.490 10.929 1.00 86.88 551 PHE A CA 1
ATOM 4299 C C . PHE A 1 551 ? -22.760 23.958 11.700 1.00 86.88 551 PHE A C 1
ATOM 4301 O O . PHE A 1 551 ? -22.865 25.135 12.042 1.00 86.88 551 PHE A O 1
ATOM 4308 N N . THR A 1 552 ? -23.674 23.044 12.045 1.00 84.88 552 THR A N 1
ATOM 4309 C CA . THR A 1 552 ? -24.873 23.394 12.820 1.00 84.88 552 THR A CA 1
ATOM 4310 C C . THR A 1 552 ? -24.548 23.886 14.229 1.00 84.88 552 THR A C 1
ATOM 4312 O O . THR A 1 552 ? -25.162 24.849 14.682 1.00 84.88 552 THR A O 1
ATOM 4315 N N . MET A 1 553 ? -23.553 23.298 14.902 1.00 79.50 553 MET A N 1
ATOM 4316 C CA . MET A 1 553 ? -23.099 23.761 16.215 1.00 79.50 553 MET A CA 1
ATOM 4317 C C . MET A 1 553 ? -22.488 25.161 16.117 1.00 79.50 553 MET A C 1
ATOM 4319 O O . MET A 1 553 ? -22.812 26.017 16.929 1.00 79.50 553 MET A O 1
ATOM 4323 N N . PHE A 1 554 ? -21.678 25.431 15.090 1.00 79.69 554 PHE A N 1
ATOM 4324 C CA . PHE A 1 554 ? -21.076 26.750 14.886 1.00 79.69 554 PHE A CA 1
ATOM 4325 C C . PHE A 1 554 ? -22.116 27.861 14.662 1.00 79.69 554 PHE A C 1
ATOM 4327 O O . PHE A 1 554 ? -21.924 28.985 15.116 1.00 79.69 554 PHE A O 1
ATOM 4334 N N . VAL A 1 555 ? -23.218 27.559 13.965 1.00 80.31 555 VAL A N 1
ATOM 4335 C CA . VAL A 1 555 ? -24.249 28.554 13.624 1.00 80.31 555 VAL A CA 1
ATOM 4336 C C . VAL A 1 555 ? -25.308 28.710 14.722 1.00 80.31 555 VAL A C 1
ATOM 4338 O O . VAL A 1 555 ? -25.777 29.824 14.955 1.00 80.31 555 VAL A O 1
ATOM 4341 N N . TRP A 1 556 ? -25.711 27.619 15.383 1.00 78.44 556 TRP A N 1
ATOM 4342 C CA . TRP A 1 556 ? -26.904 27.601 16.241 1.00 78.44 556 TRP A CA 1
ATOM 4343 C C . TRP A 1 556 ? -26.663 27.271 17.713 1.00 78.44 556 TRP A C 1
ATOM 4345 O O . TRP A 1 556 ? -27.597 27.442 18.496 1.00 78.44 556 TRP A O 1
ATOM 4355 N N . LEU A 1 557 ? -25.473 26.816 18.119 1.00 73.50 557 LEU A N 1
ATOM 4356 C CA . LEU A 1 557 ? -25.199 26.504 19.523 1.00 73.50 557 LEU A CA 1
ATOM 4357 C C . LEU A 1 557 ? -24.520 27.705 20.212 1.00 73.50 557 LEU A C 1
ATOM 4359 O O . LEU A 1 557 ? -23.338 27.950 19.969 1.00 73.50 557 LEU A O 1
ATOM 4363 N N . PRO A 1 558 ? -25.235 28.480 21.052 1.00 70.62 558 PRO A N 1
ATOM 4364 C CA . PRO A 1 558 ? -24.605 29.516 21.866 1.00 70.62 558 PRO A CA 1
ATOM 4365 C C . PRO A 1 558 ? -23.725 28.892 22.961 1.00 70.62 558 PRO A C 1
ATOM 4367 O O . PRO A 1 558 ? -23.905 27.729 23.316 1.00 70.62 558 PRO A O 1
ATOM 4370 N N . GLU A 1 559 ? -22.802 29.674 23.527 1.00 69.19 559 GLU A N 1
ATOM 4371 C CA . GLU A 1 559 ? -22.023 29.269 24.706 1.00 69.19 559 GLU A CA 1
ATOM 4372 C C . GLU A 1 559 ? -22.955 28.935 25.880 1.00 69.19 559 GLU A C 1
ATOM 4374 O O . GLU A 1 559 ? -23.806 29.747 26.252 1.00 69.19 559 GLU A O 1
ATOM 4379 N N . THR A 1 560 ? -22.793 27.739 26.449 1.00 67.69 560 THR A N 1
ATOM 4380 C CA . THR A 1 560 ? -23.683 27.198 27.487 1.00 67.69 560 THR A CA 1
ATOM 4381 C C . THR A 1 560 ? -23.109 27.323 28.892 1.00 67.69 560 THR A C 1
ATOM 4383 O O . THR A 1 560 ? -23.862 27.184 29.850 1.00 67.69 560 THR A O 1
ATOM 4386 N N . THR A 1 561 ? -21.815 27.626 29.040 1.00 60.91 561 THR A N 1
ATOM 4387 C CA . THR A 1 561 ? -21.139 27.659 30.344 1.00 60.91 561 THR A CA 1
ATOM 4388 C C . THR A 1 561 ? -21.784 28.679 31.292 1.00 60.91 561 THR A C 1
ATOM 4390 O O . THR A 1 561 ? -21.676 29.891 31.087 1.00 60.91 561 THR A O 1
ATOM 4393 N N . PHE A 1 562 ? -22.393 28.199 32.383 1.00 54.75 562 PHE A N 1
ATOM 4394 C CA . PHE A 1 562 ? -23.020 29.031 33.416 1.00 54.75 562 PHE A CA 1
ATOM 4395 C C . PHE A 1 562 ? -22.437 28.732 34.805 1.00 54.75 562 PHE A C 1
ATOM 4397 O O . PHE A 1 562 ? -22.533 27.614 35.312 1.00 54.75 562 PHE A O 1
ATOM 4404 N N . GLN A 1 563 ? -21.855 29.737 35.470 1.00 51.88 563 GLN A N 1
ATOM 4405 C CA . GLN A 1 563 ? -21.399 29.588 36.856 1.00 51.88 563 GLN A CA 1
ATOM 4406 C C . GLN A 1 563 ? -22.591 29.687 37.813 1.00 51.88 563 GLN A C 1
ATOM 4408 O O . GLN A 1 563 ? -23.042 30.777 38.163 1.00 51.88 563 GLN A O 1
ATOM 4413 N N . ARG A 1 564 ? -23.092 28.537 38.278 1.00 50.97 564 ARG A N 1
ATOM 4414 C CA . ARG A 1 564 ? -24.038 28.498 39.400 1.00 50.97 564 ARG A CA 1
ATOM 4415 C C . ARG A 1 564 ? -23.302 29.021 40.636 1.00 50.97 564 ARG A C 1
ATOM 4417 O O . ARG A 1 564 ? -22.389 28.362 41.123 1.00 50.97 564 ARG A O 1
ATOM 4424 N N . GLY A 1 565 ? -23.678 30.200 41.133 1.00 41.19 565 GLY A N 1
ATOM 4425 C CA . GLY A 1 565 ? -23.141 30.820 42.354 1.00 41.19 565 GLY A CA 1
ATOM 4426 C C . GLY A 1 565 ? -23.507 30.068 43.642 1.00 41.19 565 GLY A C 1
ATOM 4427 O O . GLY A 1 565 ? -23.983 30.669 44.600 1.00 41.19 565 GLY A O 1
ATOM 4428 N N . LEU A 1 566 ? -23.343 28.745 43.658 1.00 40.88 566 LEU A N 1
ATOM 4429 C CA . LEU A 1 566 ? -23.595 27.879 44.801 1.00 40.88 566 LEU A CA 1
ATOM 4430 C C . LEU A 1 566 ? -22.404 27.970 45.758 1.00 40.88 566 LEU A C 1
ATOM 4432 O O . LEU A 1 566 ? -21.335 27.411 45.514 1.00 40.88 566 LEU A O 1
ATOM 4436 N N . GLY A 1 567 ? -22.588 28.690 46.864 1.00 36.69 567 GLY A N 1
ATOM 4437 C CA . GLY A 1 567 ? -21.666 28.636 47.992 1.00 36.69 567 GLY A CA 1
ATOM 4438 C C . GLY A 1 567 ? -21.662 27.239 48.620 1.00 36.69 567 GLY A C 1
ATOM 4439 O O . GLY A 1 567 ? -22.721 26.731 48.958 1.00 36.69 567 GLY A O 1
ATOM 4440 N N . VAL A 1 568 ? -20.471 26.643 48.750 1.00 37.72 568 VAL A N 1
ATOM 4441 C CA . VAL A 1 568 ? -20.035 25.573 49.684 1.00 37.72 568 VAL A CA 1
ATOM 4442 C C . VAL A 1 568 ? -21.118 24.598 50.204 1.00 37.72 568 VAL A C 1
ATOM 4444 O O . VAL A 1 568 ? -21.183 24.303 51.394 1.00 37.72 568 VAL A O 1
ATOM 4447 N N . ILE A 1 569 ? -21.964 24.057 49.331 1.00 42.59 569 ILE A N 1
ATOM 4448 C CA . ILE A 1 569 ? -22.743 22.841 49.601 1.00 42.59 569 ILE A CA 1
ATOM 4449 C C . ILE A 1 569 ? -22.333 21.867 48.503 1.00 42.59 569 ILE A C 1
ATOM 4451 O O . ILE A 1 569 ? -22.795 21.940 47.369 1.00 42.59 569 ILE A O 1
ATOM 4455 N N . THR A 1 570 ? -21.334 21.050 48.819 1.00 52.28 570 THR A N 1
ATOM 4456 C CA . THR A 1 570 ? -20.511 20.337 47.837 1.00 52.28 570 THR A CA 1
ATOM 4457 C C . THR A 1 570 ? -21.095 18.991 47.393 1.00 52.28 570 THR A C 1
ATOM 4459 O O . THR A 1 570 ? -20.734 18.508 46.323 1.00 52.28 570 THR A O 1
ATOM 4462 N N . THR A 1 571 ? -22.050 18.413 48.133 1.00 53.44 571 THR A N 1
ATOM 4463 C CA . THR A 1 571 ? -22.716 17.134 47.820 1.00 53.44 571 THR A CA 1
ATOM 4464 C C . THR A 1 571 ? -24.118 17.014 48.425 1.00 53.44 571 THR A C 1
ATOM 4466 O O . THR A 1 571 ? -24.489 17.763 49.328 1.00 53.44 571 THR A O 1
ATOM 4469 N N . ALA A 1 572 ? -24.877 15.990 48.014 1.00 49.69 572 ALA A N 1
ATOM 4470 C CA . ALA A 1 572 ? -26.115 15.606 48.699 1.00 49.69 572 ALA A CA 1
ATOM 4471 C C . ALA A 1 572 ? -25.896 15.262 50.192 1.00 49.69 572 ALA A C 1
ATOM 4473 O O . ALA A 1 572 ? -26.806 15.438 50.995 1.00 49.69 572 ALA A O 1
ATOM 4474 N N . GLY A 1 573 ? -24.691 14.828 50.593 1.00 48.50 573 GLY A N 1
ATOM 4475 C CA . GLY A 1 573 ? -24.332 14.643 52.008 1.00 48.50 573 GLY A CA 1
ATOM 4476 C C . GLY A 1 573 ? -24.230 15.964 52.782 1.00 48.50 573 GLY A C 1
ATOM 4477 O O . GLY A 1 573 ? -24.609 16.030 53.951 1.00 48.50 573 GLY A O 1
ATOM 4478 N N . ASP A 1 574 ? -23.811 17.048 52.125 1.00 51.22 574 ASP A N 1
ATOM 4479 C CA . ASP A 1 574 ? -23.753 18.384 52.733 1.00 51.22 574 ASP A CA 1
ATOM 4480 C C . ASP A 1 574 ? -25.155 18.983 52.932 1.00 51.22 574 ASP A C 1
ATOM 4482 O O . ASP A 1 574 ? -25.404 19.636 53.949 1.00 51.22 574 ASP A O 1
ATOM 4486 N N . LEU A 1 575 ? -26.098 18.680 52.028 1.00 54.34 575 LEU A N 1
ATOM 4487 C CA . LEU A 1 575 ? -27.528 18.972 52.209 1.00 54.34 575 LEU A CA 1
ATOM 4488 C C . LEU A 1 575 ? -28.109 18.206 53.413 1.00 54.34 575 LEU A C 1
ATOM 4490 O O . LEU A 1 575 ? -28.735 18.813 54.284 1.00 54.34 575 LEU A O 1
ATOM 4494 N N . GLU A 1 576 ? -27.834 16.899 53.529 1.00 51.16 576 GLU A N 1
ATOM 4495 C CA . GLU A 1 576 ? -28.264 16.091 54.684 1.00 51.16 576 GLU A CA 1
ATOM 4496 C C . GLU A 1 576 ? -27.658 16.581 56.012 1.00 51.16 576 GLU A C 1
ATOM 4498 O O . GLU A 1 576 ? -28.317 16.567 57.059 1.00 51.16 576 GLU A O 1
ATOM 4503 N N . ARG A 1 577 ? -26.391 17.018 55.997 1.00 49.97 577 ARG A N 1
ATOM 4504 C CA . ARG A 1 577 ? -25.691 17.555 57.172 1.00 49.97 577 ARG A CA 1
ATOM 4505 C C . ARG A 1 577 ? -26.262 18.901 57.608 1.00 49.97 577 ARG A C 1
ATOM 4507 O O . ARG A 1 577 ? -26.456 19.103 58.808 1.00 49.97 577 ARG A O 1
ATOM 4514 N N . SER A 1 578 ? -26.566 19.780 56.653 1.00 50.94 578 SER A N 1
ATOM 4515 C CA . SER A 1 578 ? -27.227 21.064 56.905 1.00 50.94 578 SER A CA 1
ATOM 4516 C C . SER A 1 578 ? -28.606 20.864 57.544 1.00 50.94 578 SER A C 1
ATOM 4518 O O . SER A 1 578 ? -28.933 21.506 58.543 1.00 50.94 578 SER A O 1
ATOM 4520 N N . GLU A 1 579 ? -29.389 19.892 57.067 1.00 50.12 579 GLU A N 1
ATOM 4521 C CA . GLU A 1 579 ? -30.683 19.558 57.669 1.00 50.12 579 GLU A CA 1
ATOM 4522 C C . GLU A 1 579 ? -30.579 18.953 59.074 1.00 50.12 579 GLU A C 1
ATOM 4524 O O . GLU A 1 579 ? -31.392 19.286 59.939 1.00 50.12 579 GLU A O 1
ATOM 4529 N N . LYS A 1 580 ? -29.592 18.081 59.333 1.00 51.88 580 LYS A N 1
ATOM 4530 C CA . LYS A 1 580 ? -29.344 17.549 60.687 1.00 51.88 580 LYS A CA 1
ATOM 4531 C C . LYS A 1 580 ? -28.977 18.663 61.664 1.00 51.88 580 LYS A C 1
ATOM 4533 O O . LYS A 1 580 ? -29.527 18.696 62.759 1.00 51.88 580 LYS A O 1
ATOM 4538 N N . GLN A 1 581 ? -28.128 19.603 61.247 1.00 51.91 581 GLN A N 1
ATOM 4539 C CA . GLN A 1 581 ? -27.795 20.789 62.045 1.00 51.91 581 GLN A CA 1
ATOM 4540 C C . GLN A 1 581 ? -29.006 21.706 62.269 1.00 51.91 581 GLN A C 1
ATOM 4542 O O . GLN A 1 581 ? -29.112 22.329 63.320 1.00 51.91 581 GLN A O 1
ATOM 4547 N N . ARG A 1 582 ? -29.958 21.753 61.327 1.00 51.06 582 ARG A N 1
ATOM 4548 C CA . ARG A 1 582 ? -31.207 22.524 61.457 1.00 51.06 582 ARG A CA 1
ATOM 4549 C C . ARG A 1 582 ? -32.236 21.886 62.403 1.00 51.06 582 ARG A C 1
ATOM 4551 O O . ARG A 1 582 ? -33.152 22.577 62.839 1.00 51.06 582 ARG A O 1
ATOM 4558 N N . LYS A 1 583 ? -32.117 20.582 62.690 1.00 43.03 583 LYS A N 1
ATOM 4559 C CA . LYS A 1 583 ? -33.039 19.806 63.544 1.00 43.03 583 LYS A CA 1
ATOM 4560 C C . LYS A 1 583 ? -32.578 19.653 64.999 1.00 43.03 583 LYS A C 1
ATOM 4562 O O . LYS A 1 583 ? -33.375 19.192 65.814 1.00 43.03 583 LYS A O 1
ATOM 4567 N N . GLU A 1 584 ? -31.350 20.033 65.351 1.00 37.41 584 GLU A N 1
ATOM 4568 C CA . GLU A 1 584 ? -30.941 20.093 66.759 1.00 37.41 584 GLU A CA 1
ATOM 4569 C C . GLU A 1 584 ? -31.537 21.342 67.439 1.00 37.41 584 GLU A C 1
ATOM 4571 O O . GLU A 1 584 ? -31.454 22.442 66.884 1.00 37.41 584 GLU A O 1
ATOM 4576 N N . PRO A 1 585 ? -32.163 21.219 68.627 1.00 36.84 585 PRO A N 1
ATOM 4577 C CA . PRO A 1 585 ? -32.639 22.382 69.360 1.00 36.84 585 PRO A CA 1
ATOM 4578 C C . PRO A 1 585 ? -31.431 23.219 69.780 1.00 36.84 585 PRO A C 1
ATOM 4580 O O . PRO A 1 585 ? -30.515 22.715 70.427 1.00 36.84 585 PRO A O 1
ATOM 4583 N N . ILE A 1 586 ? -31.442 24.502 69.417 1.00 39.47 586 ILE A N 1
ATOM 4584 C CA . ILE A 1 586 ? -30.440 25.486 69.832 1.00 39.47 586 ILE A CA 1
ATOM 4585 C C . ILE A 1 586 ? -30.401 25.495 71.365 1.00 39.47 586 ILE A C 1
ATOM 4587 O O . ILE A 1 586 ? -31.252 26.100 72.018 1.00 39.47 586 ILE A O 1
ATOM 4591 N N . SER A 1 587 ? -29.416 24.818 71.955 1.00 34.31 587 SER A N 1
ATOM 4592 C CA . SER A 1 587 ? -29.088 24.990 73.362 1.00 34.31 587 SER A CA 1
ATOM 4593 C C . SER A 1 587 ? -28.469 26.374 73.511 1.00 34.31 587 SER A C 1
ATOM 4595 O O . SER A 1 587 ? -27.345 26.624 73.074 1.00 34.31 587 SER A O 1
ATOM 4597 N N . THR A 1 588 ? -29.229 27.287 74.102 1.00 36.66 588 THR A N 1
ATOM 4598 C CA . THR A 1 588 ? -28.758 28.593 74.546 1.00 36.66 588 THR A CA 1
ATOM 4599 C C . THR A 1 588 ? -27.573 28.421 75.489 1.00 36.66 588 THR A C 1
ATOM 4601 O O . THR A 1 588 ? -27.751 28.011 76.630 1.00 36.66 588 THR A O 1
ATOM 4604 N N . ASN A 1 589 ? -26.379 28.773 75.022 1.00 32.31 589 ASN A N 1
ATOM 4605 C CA . ASN A 1 589 ? -25.300 29.264 75.867 1.00 32.31 589 ASN A CA 1
ATOM 4606 C C . ASN A 1 589 ? -24.518 30.313 75.074 1.00 32.31 589 ASN A C 1
ATOM 4608 O O . ASN A 1 589 ? -23.771 29.999 74.150 1.00 32.31 589 ASN A O 1
ATOM 4612 N N . LEU A 1 590 ? -24.740 31.581 75.432 1.00 39.06 590 LEU A N 1
ATOM 4613 C CA . LEU A 1 590 ? -23.875 32.688 75.047 1.00 39.06 590 LEU A CA 1
ATOM 4614 C C . LEU A 1 590 ? -22.487 32.467 75.669 1.00 39.06 590 LEU A C 1
ATOM 4616 O O . LEU A 1 590 ? -22.351 32.431 76.889 1.00 39.06 590 LEU A O 1
ATOM 4620 N N . GLY A 1 591 ? -21.463 32.396 74.823 1.00 27.70 591 GLY A N 1
ATOM 4621 C CA . GLY A 1 591 ? -20.053 32.483 75.195 1.00 27.70 591 GLY A CA 1
ATOM 4622 C C . GLY A 1 591 ? -19.252 32.938 73.978 1.00 27.70 591 GLY A C 1
ATOM 4623 O O . GLY A 1 591 ? -19.247 32.270 72.952 1.00 27.70 591 GLY A O 1
ATOM 4624 N N . ALA A 1 592 ? -18.659 34.125 74.065 1.00 35.09 592 ALA A N 1
ATOM 4625 C CA . ALA A 1 592 ? -18.036 34.846 72.962 1.00 35.09 592 ALA A CA 1
ATOM 4626 C C . ALA A 1 592 ? -16.815 34.129 72.350 1.00 35.09 592 ALA A C 1
ATOM 4628 O O . ALA A 1 592 ? -15.881 33.795 73.074 1.00 35.09 592 ALA A O 1
ATOM 4629 N N . ALA A 1 593 ? -16.782 34.006 71.015 1.00 26.69 593 ALA A N 1
ATOM 4630 C CA . ALA A 1 593 ? -15.555 33.935 70.213 1.00 26.69 593 ALA A CA 1
ATOM 4631 C C . ALA A 1 593 ? -15.831 34.292 68.731 1.00 26.69 593 ALA A C 1
ATOM 4633 O O . ALA A 1 593 ? -16.381 33.505 67.972 1.00 26.69 593 ALA A O 1
ATOM 4634 N N . ASN A 1 594 ? -15.476 35.528 68.378 1.00 26.50 594 ASN A N 1
ATOM 4635 C CA . ASN A 1 594 ? -15.048 36.091 67.090 1.00 26.50 594 ASN A CA 1
ATOM 4636 C C . ASN A 1 594 ? -15.494 35.468 65.745 1.00 26.50 594 ASN A C 1
ATOM 4638 O O . ASN A 1 594 ? -15.010 34.431 65.307 1.00 26.50 594 ASN A O 1
ATOM 4642 N N . SER A 1 595 ? -16.288 36.278 65.030 1.00 32.88 595 SER A N 1
ATOM 4643 C CA . SER A 1 595 ? -16.243 36.547 63.582 1.00 32.88 595 SER A CA 1
ATOM 4644 C C . SER A 1 595 ? -16.072 35.360 62.626 1.00 32.88 595 SER A C 1
ATOM 4646 O O . SER A 1 595 ? -14.965 34.976 62.255 1.00 32.88 595 SER A O 1
ATOM 4648 N N . SER A 1 596 ? -17.192 34.904 62.073 1.00 26.80 596 SER A N 1
ATOM 4649 C CA . SER A 1 596 ? -17.263 34.407 60.698 1.00 26.80 596 SER A CA 1
ATOM 4650 C C . SER A 1 596 ? -18.557 34.933 60.089 1.00 26.80 596 SER A C 1
ATOM 4652 O O . SER A 1 596 ? -19.633 34.820 60.669 1.00 26.80 596 SER A O 1
ATOM 4654 N N . THR A 1 597 ? -18.401 35.626 58.974 1.00 24.92 597 THR A N 1
ATOM 4655 C CA . THR A 1 597 ? -19.361 36.489 58.297 1.00 24.92 597 THR A CA 1
ATOM 4656 C C . THR A 1 597 ? -20.663 35.752 57.979 1.00 24.92 597 THR A C 1
ATOM 4658 O O . THR A 1 597 ? -20.698 34.861 57.137 1.00 24.92 597 THR A O 1
ATOM 4661 N N . CYS A 1 598 ? -21.752 36.149 58.638 1.00 22.56 598 CYS A N 1
ATOM 4662 C CA . CYS A 1 598 ? -23.103 35.801 58.221 1.00 22.56 598 CYS A CA 1
ATOM 4663 C C . CYS A 1 598 ? -23.419 36.636 56.973 1.00 22.56 598 CYS A C 1
ATOM 4665 O O . CYS A 1 598 ? -23.729 37.823 57.078 1.00 22.56 598 CYS A O 1
ATOM 4667 N N . VAL A 1 599 ? -23.266 36.045 55.787 1.00 25.94 599 VAL A N 1
ATOM 4668 C CA . VAL A 1 599 ? -23.818 36.624 54.560 1.00 25.94 599 VAL A CA 1
ATOM 4669 C C . VAL A 1 599 ? -25.326 36.420 54.642 1.00 25.94 599 VAL A C 1
ATOM 4671 O O . VAL A 1 599 ? -25.818 35.296 54.555 1.00 25.94 599 VAL A O 1
ATOM 4674 N N . GLN A 1 600 ? -26.049 37.513 54.889 1.00 27.47 600 GLN A N 1
ATOM 4675 C CA . GLN A 1 600 ? -27.499 37.562 54.760 1.00 27.47 600 GLN A CA 1
ATOM 4676 C C . GLN A 1 600 ? -27.883 37.018 53.383 1.00 27.47 600 GLN A C 1
ATOM 4678 O O . GLN A 1 600 ? -27.435 37.539 52.364 1.00 27.47 600 GLN A O 1
ATOM 4683 N N . GLY A 1 601 ? -28.703 35.965 53.366 1.00 29.56 601 GLY A N 1
ATOM 4684 C CA . GLY A 1 601 ? -29.318 35.470 52.147 1.00 29.56 601 GLY A CA 1
ATOM 4685 C C . GLY A 1 601 ? -30.159 36.579 51.531 1.00 29.56 601 GLY A C 1
ATOM 4686 O O . GLY A 1 601 ? -31.223 36.915 52.050 1.00 29.56 601 GLY A O 1
ATOM 4687 N N . SER A 1 602 ? -29.675 37.151 50.431 1.00 28.27 602 SER A N 1
ATOM 4688 C CA . SER A 1 602 ? -30.542 37.822 49.479 1.00 28.27 602 SER A CA 1
ATOM 4689 C C . SER A 1 602 ? -31.553 36.789 48.998 1.00 28.27 602 SER A C 1
ATOM 4691 O O . SER A 1 602 ? -31.171 35.687 48.596 1.00 28.27 602 SER A O 1
ATOM 4693 N N . SER A 1 603 ? -32.836 37.136 49.070 1.00 29.00 603 SER A N 1
ATOM 4694 C CA . SER A 1 603 ? -33.917 36.438 48.379 1.00 29.00 603 SER A CA 1
ATOM 4695 C C . SER A 1 603 ? -33.426 36.007 46.992 1.00 29.00 603 SER A C 1
ATOM 4697 O O . SER A 1 603 ? -32.797 36.838 46.331 1.00 29.00 603 SER A O 1
ATOM 4699 N N . PRO A 1 604 ? -33.655 34.761 46.537 1.00 35.59 604 PRO A N 1
ATOM 4700 C CA . PRO A 1 604 ? -33.312 34.411 45.171 1.00 35.59 604 PRO A CA 1
ATOM 4701 C C . PRO A 1 604 ? -34.132 35.337 44.273 1.00 35.59 604 PRO A C 1
ATOM 4703 O O . PRO A 1 604 ? -35.359 35.230 44.228 1.00 35.59 604 PRO A O 1
ATOM 4706 N N . GLU A 1 605 ? -33.478 36.301 43.618 1.00 29.58 605 GLU A N 1
ATOM 4707 C CA . GLU A 1 605 ? -34.104 36.968 42.485 1.00 29.58 605 GLU A CA 1
ATOM 4708 C C . GLU A 1 605 ? -34.565 35.850 41.545 1.00 29.58 605 GLU A C 1
ATOM 4710 O O . GLU A 1 605 ? -33.788 34.920 41.292 1.00 29.58 605 GLU A O 1
ATOM 4715 N N . PRO A 1 606 ? -35.822 35.865 41.071 1.00 31.66 606 PRO A N 1
ATOM 4716 C CA . PRO A 1 606 ? -36.229 34.920 40.055 1.00 31.66 606 PRO A CA 1
ATOM 4717 C C . PRO A 1 606 ? -35.373 35.242 38.836 1.00 31.66 606 PRO A C 1
ATOM 4719 O O . PRO A 1 606 ? -35.601 36.244 38.160 1.00 31.66 606 PRO A O 1
ATOM 4722 N N . LEU A 1 607 ? -34.342 34.426 38.616 1.00 39.19 607 LEU A N 1
ATOM 4723 C CA . LEU A 1 607 ? -33.485 34.495 37.446 1.00 39.19 607 LEU A CA 1
ATOM 4724 C C . LEU A 1 607 ? -34.404 34.326 36.241 1.00 39.19 607 LEU A C 1
ATOM 4726 O O . LEU A 1 607 ? -34.846 33.225 35.912 1.00 39.19 607 LEU A O 1
ATOM 4730 N N . THR A 1 608 ? -34.759 35.450 35.626 1.00 33.62 608 THR A N 1
ATOM 4731 C CA . THR A 1 608 ? -35.398 35.466 34.325 1.00 33.62 608 THR A CA 1
ATOM 4732 C C . THR A 1 608 ? -34.456 34.728 33.393 1.00 33.62 608 THR A C 1
ATOM 4734 O O . THR A 1 608 ? -33.254 34.994 33.383 1.00 33.62 608 THR A O 1
ATOM 4737 N N . SER A 1 609 ? -34.983 33.748 32.654 1.00 36.00 609 SER A N 1
ATOM 4738 C CA . SER A 1 609 ? -34.222 33.084 31.600 1.00 36.00 609 SER A CA 1
ATOM 4739 C C . SER A 1 609 ? -33.686 34.200 30.701 1.00 36.00 609 SER A C 1
ATOM 4741 O O . SER A 1 609 ? -34.450 34.875 30.008 1.00 36.00 609 SER A O 1
ATOM 4743 N N . MET A 1 610 ? -32.387 34.493 30.803 1.00 39.28 610 MET A N 1
ATOM 4744 C CA . MET A 1 610 ? -31.790 35.519 29.967 1.00 39.28 610 MET A CA 1
ATOM 4745 C C . MET A 1 610 ? -31.981 35.049 28.529 1.00 39.28 610 MET A C 1
ATOM 4747 O O . MET A 1 610 ? -31.657 33.909 28.193 1.00 39.28 610 MET A O 1
ATOM 4751 N N . GLY A 1 611 ? -32.591 35.903 27.706 1.00 43.69 611 GLY A N 1
ATOM 4752 C CA . GLY A 1 611 ? -32.724 35.659 26.275 1.00 43.69 611 GLY A CA 1
ATOM 4753 C C . GLY A 1 611 ? -31.360 35.368 25.633 1.00 43.69 611 GLY A C 1
ATOM 4754 O O . GLY A 1 611 ? -30.322 35.619 26.251 1.00 43.69 611 GLY A O 1
ATOM 4755 N N . PRO A 1 612 ? -31.349 34.835 24.401 1.00 41.78 612 PRO A N 1
ATOM 4756 C CA . PRO A 1 612 ? -30.158 34.298 23.752 1.00 41.78 612 PRO A CA 1
ATOM 4757 C C . PRO A 1 612 ? -29.135 35.409 23.483 1.00 41.78 612 PRO A C 1
ATOM 4759 O O . PRO A 1 612 ? -29.124 36.026 22.421 1.00 41.78 612 PRO A O 1
ATOM 4762 N N . ASN A 1 613 ? -28.271 35.686 24.457 1.00 44.44 613 ASN A N 1
ATOM 4763 C CA . ASN A 1 613 ? -27.119 36.552 24.275 1.00 44.44 613 ASN A CA 1
ATOM 4764 C C . ASN A 1 613 ? -25.996 35.718 23.654 1.00 44.44 613 ASN A C 1
ATOM 4766 O O . ASN A 1 613 ? -25.410 34.842 24.283 1.00 44.44 613 ASN A O 1
ATOM 4770 N N . LEU A 1 614 ? -25.744 36.011 22.381 1.00 48.50 614 LEU A N 1
ATOM 4771 C CA . LEU A 1 614 ? -24.857 35.342 21.428 1.00 48.50 614 LEU A CA 1
ATOM 4772 C C . LEU A 1 614 ? -23.355 35.517 21.752 1.00 48.50 614 LEU A C 1
ATOM 4774 O O . LEU A 1 614 ? -22.583 35.990 20.919 1.00 48.50 614 LEU A O 1
ATOM 4778 N N . TRP A 1 615 ? -22.902 35.155 22.953 1.00 53.38 615 TRP A N 1
ATOM 4779 C CA . TRP A 1 615 ? -21.467 35.112 23.266 1.00 53.38 615 TRP A CA 1
ATOM 4780 C C . TRP A 1 615 ? -20.848 33.813 22.738 1.00 53.38 615 TRP A C 1
ATOM 4782 O O . TRP A 1 615 ? -20.515 32.924 23.500 1.00 53.38 615 TRP A O 1
ATOM 4792 N N . PHE A 1 616 ? -20.690 33.698 21.419 1.00 53.88 616 PHE A N 1
ATOM 4793 C CA . PHE A 1 616 ? -20.294 32.462 20.723 1.00 53.88 616 PHE A CA 1
ATOM 4794 C C . PHE A 1 616 ? -18.903 31.884 21.048 1.00 53.88 616 PHE A C 1
ATOM 4796 O O . PHE A 1 616 ? -18.579 30.811 20.551 1.00 53.88 616 PHE A O 1
ATOM 4803 N N . ILE A 1 617 ? -18.041 32.584 21.798 1.00 52.47 617 ILE A N 1
ATOM 4804 C CA . ILE A 1 617 ? -16.626 32.175 21.932 1.00 52.47 617 ILE A CA 1
ATOM 4805 C C . ILE A 1 617 ? -16.130 32.145 23.381 1.00 52.47 617 ILE A C 1
ATOM 4807 O O . ILE A 1 617 ? -15.324 31.279 23.714 1.00 52.47 617 ILE A O 1
ATOM 4811 N N . ARG A 1 618 ? -16.547 33.083 24.244 1.00 51.00 618 ARG A N 1
ATOM 4812 C CA . ARG A 1 618 ? -16.155 33.102 25.664 1.00 51.00 618 ARG A CA 1
ATOM 4813 C C . ARG A 1 618 ? -17.183 33.824 26.518 1.00 51.00 618 ARG A C 1
ATOM 4815 O O . ARG A 1 618 ? -17.471 34.995 26.273 1.00 51.00 618 ARG A O 1
ATOM 4822 N N . HIS A 1 619 ? -17.629 33.167 27.586 1.00 54.69 619 HIS A N 1
ATOM 4823 C CA . HIS A 1 619 ? -18.323 33.845 28.675 1.00 54.69 619 HIS A CA 1
ATOM 4824 C C . HIS A 1 619 ? -17.342 34.794 29.407 1.00 54.69 619 HIS A C 1
ATOM 4826 O O . HIS A 1 619 ? -16.323 34.317 29.917 1.00 54.69 619 HIS A O 1
ATOM 4832 N N . PRO A 1 620 ? -17.606 36.114 29.500 1.00 53.44 620 PRO A N 1
ATOM 4833 C CA . PRO A 1 620 ? -16.654 37.104 30.032 1.00 53.44 620 PRO A CA 1
ATOM 4834 C C . PRO A 1 620 ? -16.235 36.899 31.496 1.00 53.44 620 PRO A C 1
ATOM 4836 O O . PRO A 1 620 ? -15.245 37.472 31.939 1.00 53.44 620 PRO A O 1
ATOM 4839 N N . GLN A 1 621 ? -17.006 36.117 32.256 1.00 54.06 621 GLN A N 1
ATOM 4840 C CA . GLN A 1 621 ? -16.836 35.929 33.702 1.00 54.06 621 GLN A CA 1
ATOM 4841 C C . GLN A 1 621 ? -16.105 34.627 34.086 1.00 54.06 621 GLN A C 1
ATOM 4843 O O . GLN A 1 621 ? -15.900 34.378 35.270 1.00 54.06 621 GLN A O 1
ATOM 4848 N N . VAL A 1 622 ? -15.715 33.786 33.119 1.00 55.44 622 VAL A N 1
ATOM 4849 C CA . VAL A 1 622 ? -15.055 32.495 33.388 1.00 55.44 622 VAL A CA 1
ATOM 4850 C C . VAL A 1 622 ? -13.561 32.592 33.071 1.00 55.44 622 VAL A C 1
ATOM 4852 O O . VAL A 1 622 ? -13.172 32.801 31.922 1.00 55.44 622 VAL A O 1
ATOM 4855 N N . ASP A 1 623 ? -12.710 32.430 34.088 1.00 56.41 623 ASP A N 1
ATOM 4856 C CA . ASP A 1 623 ? -11.256 32.357 33.908 1.00 56.41 623 ASP A CA 1
ATOM 4857 C C . ASP A 1 623 ? -10.822 30.931 33.534 1.00 56.41 623 ASP A C 1
ATOM 4859 O O . ASP A 1 623 ? -10.653 30.049 34.377 1.00 56.41 623 ASP A O 1
ATOM 4863 N N . TYR A 1 624 ? -10.636 30.715 32.234 1.00 57.06 624 TYR A N 1
ATOM 4864 C CA . TYR A 1 624 ? -10.193 29.440 31.668 1.00 57.06 624 TYR A CA 1
ATOM 4865 C C . TYR A 1 624 ? -8.692 29.157 31.884 1.00 57.06 624 TYR A C 1
ATOM 4867 O O . TYR A 1 624 ? -8.243 28.034 31.651 1.00 57.06 624 TYR A O 1
ATOM 4875 N N . SER A 1 625 ? -7.893 30.150 32.297 1.00 55.84 625 SER A N 1
ATOM 4876 C CA . SER A 1 625 ? -6.426 30.053 32.303 1.00 55.84 625 SER A CA 1
ATOM 4877 C C . SER A 1 625 ? -5.850 29.380 33.553 1.00 55.84 625 SER A C 1
ATOM 4879 O O . SER A 1 625 ? -4.826 28.702 33.467 1.00 55.84 625 SER A O 1
ATOM 4881 N N . ALA A 1 626 ? -6.531 29.494 34.697 1.00 55.03 626 ALA A N 1
ATOM 4882 C CA . ALA A 1 626 ? -5.980 29.104 35.994 1.00 55.03 626 ALA A CA 1
ATOM 4883 C C . ALA A 1 626 ? -5.871 27.581 36.227 1.00 55.03 626 ALA A C 1
ATOM 4885 O O . ALA A 1 626 ? -5.135 27.161 37.114 1.00 55.03 626 ALA A O 1
ATOM 4886 N N . ASN A 1 627 ? -6.576 26.738 35.457 1.00 56.34 627 ASN A N 1
ATOM 4887 C CA . ASN A 1 627 ? -6.726 25.304 35.766 1.00 56.34 627 ASN A CA 1
ATOM 4888 C C . ASN A 1 627 ? -6.629 24.342 34.568 1.00 56.34 627 ASN A C 1
ATOM 4890 O O . ASN A 1 627 ? -6.763 23.129 34.751 1.00 56.34 627 ASN A O 1
ATOM 4894 N N . TRP A 1 628 ? -6.366 24.849 33.360 1.00 65.00 628 TRP A N 1
ATOM 4895 C CA . TRP A 1 628 ? -6.369 24.049 32.129 1.00 65.00 628 TRP A CA 1
ATOM 4896 C C . TRP A 1 628 ? -5.479 22.782 32.155 1.00 65.00 628 TRP A C 1
ATOM 4898 O O . TRP A 1 628 ? -5.941 21.762 31.641 1.00 65.00 628 TRP A O 1
ATOM 4908 N N . PRO A 1 629 ? -4.271 22.761 32.774 1.00 69.50 629 PRO A N 1
ATOM 4909 C CA . PRO A 1 629 ? -3.402 21.580 32.731 1.00 69.50 629 PRO A CA 1
ATOM 4910 C C . PRO A 1 629 ? -3.913 20.434 33.609 1.00 69.50 629 PRO A C 1
ATOM 4912 O O . PRO A 1 629 ? -3.570 19.277 33.387 1.00 69.50 629 PRO A O 1
ATOM 4915 N N . LEU A 1 630 ? -4.716 20.751 34.629 1.00 67.75 630 LEU A N 1
ATOM 4916 C CA . LEU A 1 630 ? -5.230 19.783 35.599 1.00 67.75 630 LEU A CA 1
ATOM 4917 C C . LEU A 1 630 ? -6.595 19.219 35.184 1.00 67.75 630 LEU A C 1
ATOM 4919 O O . LEU A 1 630 ? -6.947 18.122 35.614 1.00 67.75 630 LEU A O 1
ATOM 4923 N N . CYS A 1 631 ? -7.346 19.927 34.333 1.00 70.81 631 CYS A N 1
ATOM 4924 C CA . CYS A 1 631 ? -8.668 19.506 33.857 1.00 70.81 631 CYS A CA 1
ATOM 4925 C C . CYS A 1 631 ? -8.714 18.071 33.289 1.00 70.81 631 CYS A C 1
ATOM 4927 O O . CYS A 1 631 ? -9.645 17.352 33.649 1.00 70.81 631 CYS A O 1
ATOM 4929 N N . PRO A 1 632 ? -7.733 17.591 32.492 1.00 74.69 632 PRO A N 1
ATOM 4930 C CA . PRO A 1 632 ? -7.758 16.219 31.975 1.00 74.69 632 PRO A CA 1
ATOM 4931 C C . PRO A 1 632 ? -7.649 15.135 33.057 1.00 74.69 632 PRO A C 1
ATOM 4933 O O . PRO A 1 632 ? -8.127 14.022 32.864 1.00 74.69 632 PRO A O 1
ATOM 4936 N N . VAL A 1 633 ? -7.019 15.441 34.197 1.00 79.25 633 VAL A N 1
ATOM 4937 C CA . VAL A 1 633 ? -6.728 14.457 35.254 1.00 79.25 633 VAL A CA 1
ATOM 4938 C C . VAL A 1 633 ? -7.835 14.413 36.313 1.00 79.25 633 VAL A C 1
ATOM 4940 O O . VAL A 1 633 ? -8.060 13.377 36.936 1.00 79.25 633 VAL A O 1
ATOM 4943 N N . ARG A 1 634 ? -8.578 15.512 36.501 1.00 78.88 634 ARG A N 1
ATOM 4944 C CA . ARG A 1 634 ? -9.623 15.643 37.535 1.00 78.88 634 ARG A CA 1
ATOM 4945 C C . ARG A 1 634 ? -10.687 14.539 37.521 1.00 78.88 634 ARG A C 1
ATOM 4947 O O . ARG A 1 634 ? -10.967 14.024 38.607 1.00 78.88 634 ARG A O 1
ATOM 4954 N N . PRO A 1 635 ? -11.238 14.102 36.371 1.00 83.62 635 PRO A N 1
ATOM 4955 C CA . PRO A 1 635 ? -12.201 13.001 36.342 1.00 83.62 635 PRO A CA 1
ATOM 4956 C C . PRO A 1 635 ? -11.669 11.698 36.961 1.00 83.62 635 PRO A C 1
ATOM 4958 O O . PRO A 1 635 ? -12.427 10.952 37.570 1.00 83.62 635 PRO A O 1
ATOM 4961 N N . PHE A 1 636 ? -10.361 11.431 36.895 1.00 84.81 636 PHE A N 1
ATOM 4962 C CA . PHE A 1 636 ? -9.777 10.196 37.433 1.00 84.81 636 PHE A CA 1
ATOM 4963 C C . PHE A 1 636 ? -9.691 10.166 38.965 1.00 84.81 636 PHE A C 1
ATOM 4965 O O . PHE A 1 636 ? -9.493 9.098 39.541 1.00 84.81 636 PHE A O 1
ATOM 4972 N N . SER A 1 637 ? -9.920 11.291 39.651 1.00 84.69 637 SER A N 1
ATOM 4973 C CA . SER A 1 637 ? -10.074 11.289 41.116 1.00 84.69 637 SER A CA 1
ATOM 4974 C C . SER A 1 637 ? -11.260 10.429 41.580 1.00 84.69 637 SER A C 1
ATOM 4976 O O . SER A 1 637 ? -11.193 9.832 42.652 1.00 84.69 637 SER A O 1
ATOM 4978 N N . PHE A 1 638 ? -12.291 10.249 40.741 1.00 88.12 638 PHE A N 1
ATOM 4979 C CA . PHE A 1 638 ? -13.449 9.398 41.040 1.00 88.12 638 PHE A CA 1
ATOM 4980 C C . PHE A 1 638 ? -13.132 7.894 41.102 1.00 88.12 638 PHE A C 1
ATOM 4982 O O . PHE A 1 638 ? -13.963 7.128 41.586 1.00 88.12 638 PHE A O 1
ATOM 4989 N N . VAL A 1 639 ? -11.917 7.460 40.736 1.00 88.06 639 VAL A N 1
ATOM 4990 C CA . VAL A 1 639 ? -11.422 6.106 41.064 1.00 88.06 639 VAL A CA 1
ATOM 4991 C C . VAL A 1 639 ? -11.394 5.886 42.581 1.00 88.06 639 VAL A C 1
ATOM 4993 O O . VAL A 1 639 ? -11.642 4.779 43.054 1.00 88.06 639 VAL A O 1
ATOM 4996 N N . LEU A 1 640 ? -11.147 6.945 43.358 1.00 87.62 640 LEU A N 1
ATOM 4997 C CA . LEU A 1 640 ? -11.145 6.904 44.820 1.00 87.62 640 LEU A CA 1
ATOM 4998 C C . LEU A 1 640 ? -12.551 6.998 45.428 1.00 87.62 640 LEU A C 1
ATOM 5000 O O . LEU A 1 640 ? -12.667 6.904 46.646 1.00 87.62 640 LEU A O 1
ATOM 5004 N N . ALA A 1 641 ? -13.603 7.172 44.618 1.00 89.12 641 ALA A N 1
ATOM 5005 C CA . ALA A 1 641 ? -14.997 7.229 45.054 1.00 89.12 641 ALA A CA 1
ATOM 5006 C C . ALA A 1 641 ? -15.712 5.901 44.728 1.00 89.12 641 ALA A C 1
ATOM 5008 O O . ALA A 1 641 ? -16.226 5.741 43.618 1.00 89.12 641 ALA A O 1
ATOM 5009 N N . PRO A 1 642 ? -15.802 4.934 45.670 1.00 90.19 642 PRO A N 1
ATOM 5010 C CA . PRO A 1 642 ? -16.286 3.584 45.370 1.00 90.19 642 PRO A CA 1
ATOM 5011 C C . PRO A 1 642 ? -17.720 3.545 44.833 1.00 90.19 642 PRO A C 1
ATOM 5013 O O . PRO A 1 642 ? -18.053 2.666 44.046 1.00 90.19 642 PRO A O 1
ATOM 5016 N N . THR A 1 643 ? -18.563 4.499 45.236 1.00 89.75 643 THR A N 1
ATOM 5017 C CA . THR A 1 643 ? -19.956 4.627 44.787 1.00 89.75 643 THR A CA 1
ATOM 5018 C C . THR A 1 643 ? -20.048 4.965 43.296 1.00 89.75 643 THR A C 1
ATOM 5020 O O . THR A 1 643 ? -20.770 4.301 42.552 1.00 89.75 643 THR A O 1
ATOM 5023 N N . VAL A 1 644 ? -19.272 5.954 42.841 1.00 90.25 644 VAL A N 1
ATOM 5024 C CA . VAL A 1 644 ? -19.212 6.389 41.435 1.00 90.25 644 VAL A CA 1
ATOM 5025 C C . VAL A 1 644 ? -18.447 5.381 40.585 1.00 90.25 644 VAL A C 1
ATOM 5027 O O . VAL A 1 644 ? -18.887 5.063 39.479 1.00 90.25 644 VAL A O 1
ATOM 5030 N N . LEU A 1 645 ? -17.345 4.832 41.106 1.00 92.62 645 LEU A N 1
ATOM 5031 C CA . LEU A 1 645 ? -16.586 3.773 40.444 1.00 92.62 645 LEU A CA 1
ATOM 5032 C C . LEU A 1 645 ? -17.470 2.555 40.177 1.00 92.62 645 LEU A C 1
ATOM 5034 O O . LEU A 1 645 ? -17.535 2.086 39.043 1.00 92.62 645 LEU A O 1
ATOM 5038 N N . TRP A 1 646 ? -18.199 2.081 41.189 1.00 94.44 646 TRP A N 1
ATOM 5039 C CA . TRP A 1 646 ? -19.128 0.967 41.033 1.00 94.44 646 TRP A CA 1
ATOM 5040 C C . TRP A 1 646 ? -20.200 1.265 39.981 1.00 94.44 646 TRP A C 1
ATOM 5042 O O . TRP A 1 646 ? -20.403 0.453 39.080 1.00 94.44 646 TRP A O 1
ATOM 5052 N N . ALA A 1 647 ? -20.843 2.436 40.046 1.00 91.94 647 ALA A N 1
ATOM 5053 C CA . ALA A 1 647 ? -21.873 2.817 39.081 1.00 91.94 647 ALA A CA 1
ATOM 5054 C C . ALA A 1 647 ? -21.322 2.856 37.644 1.00 91.94 647 ALA A C 1
ATOM 5056 O O . ALA A 1 647 ? -21.980 2.384 36.714 1.00 91.94 647 ALA A O 1
ATOM 5057 N N . SER A 1 648 ? -20.091 3.350 37.480 1.00 92.06 648 SER A N 1
ATOM 5058 C CA . SER A 1 648 ? -19.414 3.455 36.184 1.00 92.06 648 SER A CA 1
ATOM 5059 C C . SER A 1 648 ? -18.993 2.096 35.626 1.00 92.06 648 SER A C 1
ATOM 5061 O O . SER A 1 648 ? -19.167 1.826 34.438 1.00 92.06 648 SER A O 1
ATOM 5063 N N . VAL A 1 649 ? -18.490 1.202 36.481 1.00 94.44 649 VAL A N 1
ATOM 5064 C CA . VAL A 1 649 ? -18.132 -0.171 36.101 1.00 94.44 649 VAL A CA 1
ATOM 5065 C C . VAL A 1 649 ? -19.382 -0.991 35.781 1.00 94.44 649 VAL A C 1
ATOM 5067 O O . VAL A 1 649 ? -19.404 -1.684 34.767 1.00 94.44 649 VAL A O 1
ATOM 5070 N N . ALA A 1 650 ? -20.449 -0.885 36.580 1.00 93.31 650 ALA A N 1
ATOM 5071 C CA . ALA A 1 650 ? -21.714 -1.576 36.329 1.00 93.31 650 ALA A CA 1
ATOM 5072 C C . ALA A 1 650 ? -22.322 -1.165 34.978 1.00 93.31 650 ALA A C 1
ATOM 5074 O O . ALA A 1 650 ? -22.720 -2.023 34.187 1.00 93.31 650 ALA A O 1
ATOM 5075 N N . TYR A 1 651 ? -22.322 0.136 34.681 1.00 90.19 651 TYR A N 1
ATOM 5076 C CA . TYR A 1 651 ? -22.715 0.657 33.375 1.00 90.19 651 TYR A CA 1
ATOM 5077 C C . TYR A 1 651 ? -21.805 0.148 32.247 1.00 90.19 651 TYR A C 1
ATOM 5079 O O . TYR A 1 651 ? -22.298 -0.323 31.222 1.00 90.19 651 TYR A O 1
ATOM 5087 N N . GLY A 1 652 ? -20.485 0.199 32.444 1.00 91.31 652 GLY A N 1
ATOM 5088 C CA . GLY A 1 652 ? -19.492 -0.222 31.460 1.00 91.31 652 GLY A CA 1
ATOM 5089 C C . GLY A 1 652 ? -19.551 -1.697 31.091 1.00 91.31 652 GLY A C 1
ATOM 5090 O O . GLY A 1 652 ? -19.509 -2.026 29.909 1.00 91.31 652 GLY A O 1
ATOM 5091 N N . VAL A 1 653 ? -19.705 -2.589 32.068 1.00 94.00 653 VAL A N 1
ATOM 5092 C CA . VAL A 1 653 ? -19.823 -4.030 31.807 1.00 94.00 653 VAL A CA 1
ATOM 5093 C C . VAL A 1 653 ? -21.167 -4.369 31.159 1.00 94.00 653 VAL A C 1
ATOM 5095 O O . VAL A 1 653 ? -21.210 -5.185 30.240 1.00 94.00 653 VAL A O 1
ATOM 5098 N N . ALA A 1 654 ? -22.260 -3.714 31.564 1.00 92.88 654 ALA A N 1
ATOM 5099 C CA . ALA A 1 654 ? -23.552 -3.898 30.904 1.00 92.88 654 ALA A CA 1
ATOM 5100 C C . ALA A 1 654 ? -23.527 -3.417 29.439 1.00 92.88 654 ALA A C 1
ATOM 5102 O O . ALA A 1 654 ? -24.037 -4.112 28.564 1.00 92.88 654 ALA A O 1
ATOM 5103 N N . ALA A 1 655 ? -22.871 -2.284 29.157 1.00 91.06 655 ALA A N 1
ATOM 5104 C CA . ALA A 1 655 ? -22.602 -1.821 27.790 1.00 91.06 655 ALA A CA 1
ATOM 5105 C C . ALA A 1 655 ? -21.679 -2.785 27.022 1.00 91.06 655 ALA A C 1
ATOM 5107 O O . ALA A 1 655 ? -21.843 -2.989 25.816 1.00 91.06 655 ALA A O 1
ATOM 5108 N N . GLY A 1 656 ? -20.741 -3.414 27.734 1.00 91.50 656 GLY A N 1
ATOM 5109 C CA . GLY A 1 656 ? -19.922 -4.518 27.249 1.00 91.50 656 GLY A CA 1
ATOM 5110 C C . GLY A 1 656 ? -20.768 -5.659 26.694 1.00 91.50 656 GLY A C 1
ATOM 5111 O O . GLY A 1 656 ? -20.531 -6.068 25.569 1.00 91.50 656 GLY A O 1
ATOM 5112 N N . GLY A 1 657 ? -21.824 -6.080 27.400 1.00 92.31 657 GLY A N 1
ATOM 5113 C CA . GLY A 1 657 ? -22.799 -7.068 26.908 1.00 92.31 657 GLY A CA 1
ATOM 5114 C C . GLY A 1 657 ? -23.411 -6.720 25.552 1.00 92.31 657 GLY A C 1
ATOM 5115 O O . GLY A 1 657 ? -23.423 -7.550 24.639 1.00 92.31 657 GLY A O 1
ATOM 5116 N N . LEU A 1 658 ? -23.849 -5.471 25.392 1.00 90.44 658 LEU A N 1
ATOM 5117 C CA . LEU A 1 658 ? -24.416 -4.983 24.137 1.00 90.44 658 LEU A CA 1
ATOM 5118 C C . LEU A 1 658 ? -23.372 -4.997 23.010 1.00 90.44 658 LEU A C 1
ATOM 5120 O O . LEU A 1 658 ? -23.669 -5.407 21.885 1.00 90.44 658 LEU A O 1
ATOM 5124 N N . THR A 1 659 ? -22.149 -4.575 23.332 1.00 90.25 659 THR A N 1
ATOM 5125 C CA . THR A 1 659 ? -21.008 -4.538 22.409 1.00 90.25 659 THR A CA 1
ATOM 5126 C C . THR A 1 659 ? -20.596 -5.946 21.982 1.00 90.25 659 THR A C 1
ATOM 5128 O O . THR A 1 659 ? -20.434 -6.200 20.792 1.00 90.25 659 THR A O 1
ATOM 5131 N N . SER A 1 660 ? -20.505 -6.880 22.930 1.00 92.38 660 SER A N 1
ATOM 5132 C CA . SER A 1 660 ? -20.187 -8.289 22.706 1.00 92.38 660 SER A CA 1
ATOM 5133 C C . SER A 1 660 ? -21.158 -8.949 21.734 1.00 92.38 660 SER A C 1
ATOM 5135 O O . SER A 1 660 ? -20.723 -9.677 20.846 1.00 92.38 660 SER A O 1
ATOM 5137 N N . ILE A 1 661 ? -22.468 -8.705 21.873 1.00 92.88 661 ILE A N 1
ATOM 5138 C CA . ILE A 1 661 ? -23.446 -9.197 20.893 1.00 92.88 661 ILE A CA 1
ATOM 5139 C C . ILE A 1 661 ? -23.181 -8.550 19.532 1.00 92.88 661 ILE A C 1
ATOM 5141 O O . ILE A 1 661 ? -23.010 -9.270 18.554 1.00 92.88 661 ILE A O 1
ATOM 5145 N N . GLY A 1 662 ? -23.095 -7.217 19.476 1.00 89.00 662 GLY A N 1
ATOM 5146 C CA . GLY A 1 662 ? -22.950 -6.472 18.223 1.00 89.00 662 GLY A CA 1
ATOM 5147 C C . GLY A 1 662 ? -21.727 -6.876 17.392 1.00 89.00 662 GLY A C 1
ATOM 5148 O O . GLY A 1 662 ? -21.851 -7.076 16.188 1.00 89.00 662 GLY A O 1
ATOM 5149 N N . VAL A 1 663 ? -20.565 -7.044 18.030 1.00 87.75 663 VAL A N 1
ATOM 5150 C CA . VAL A 1 663 ? -19.315 -7.449 17.360 1.00 87.75 663 VAL A CA 1
ATOM 5151 C C . VAL A 1 663 ? -19.374 -8.901 16.880 1.00 87.75 663 VAL A C 1
ATOM 5153 O O . VAL A 1 663 ? -18.827 -9.222 15.829 1.00 87.75 663 VAL A O 1
ATOM 5156 N N . CYS A 1 664 ? -20.077 -9.779 17.601 1.00 90.62 664 CYS A N 1
ATOM 5157 C CA . CYS A 1 664 ? -20.169 -11.195 17.245 1.00 90.62 664 CYS A CA 1
ATOM 5158 C C . CYS A 1 664 ? -21.292 -11.509 16.240 1.00 90.62 664 CYS A C 1
ATOM 5160 O O . CYS A 1 664 ? -21.406 -12.660 15.825 1.00 90.62 664 CYS A O 1
ATOM 5162 N N . ILE A 1 665 ? -22.119 -10.538 15.820 1.00 90.50 665 ILE A N 1
ATOM 5163 C CA . ILE A 1 665 ? -23.203 -10.767 14.843 1.00 90.50 665 ILE A CA 1
ATOM 5164 C C . ILE A 1 665 ? -22.695 -11.449 13.556 1.00 90.50 665 ILE A C 1
ATOM 5166 O O . ILE A 1 665 ? -23.279 -12.470 13.188 1.00 90.50 665 ILE A O 1
ATOM 5170 N N . PRO A 1 666 ? -21.618 -10.980 12.888 1.00 84.75 666 PRO A N 1
ATOM 5171 C CA . PRO A 1 666 ? -21.142 -11.617 11.658 1.00 84.75 666 PRO A CA 1
ATOM 5172 C C . PRO A 1 666 ? -20.667 -13.057 11.882 1.00 84.75 666 PRO A C 1
ATOM 5174 O O . PRO A 1 666 ? -20.947 -13.938 11.073 1.00 84.75 666 PRO A O 1
ATOM 5177 N N . GLN A 1 667 ? -20.001 -13.310 13.011 1.00 84.69 667 GLN A N 1
ATOM 5178 C CA . GLN A 1 667 ? -19.492 -14.629 13.395 1.00 84.69 667 GLN A CA 1
ATOM 5179 C C . GLN A 1 667 ? -20.622 -15.610 13.739 1.00 84.69 667 GLN A C 1
ATOM 5181 O O . GLN A 1 667 ? -20.548 -16.782 13.384 1.00 84.69 667 GLN A O 1
ATOM 5186 N N . LEU A 1 668 ? -21.669 -15.143 14.426 1.00 87.94 668 LEU A N 1
ATOM 5187 C CA . LEU A 1 668 ? -22.748 -15.984 14.950 1.00 87.94 668 LEU A CA 1
ATOM 5188 C C . LEU A 1 668 ? -23.910 -16.178 13.973 1.00 87.94 668 LEU A C 1
ATOM 5190 O O . LEU A 1 668 ? -24.543 -17.229 13.989 1.00 87.94 668 LEU A O 1
ATOM 5194 N N . LEU A 1 669 ? -24.209 -15.178 13.140 1.00 88.50 669 LEU A N 1
ATOM 5195 C CA . LEU A 1 669 ? -25.325 -15.214 12.185 1.00 88.50 669 LEU A CA 1
ATOM 5196 C C . LEU A 1 669 ? -24.872 -15.467 10.738 1.00 88.50 669 LEU A C 1
ATOM 5198 O O . LEU A 1 669 ? -25.709 -15.716 9.871 1.00 88.50 669 LEU A O 1
ATOM 5202 N N . GLY A 1 670 ? -23.563 -15.452 10.474 1.00 81.56 670 GLY A N 1
ATOM 5203 C CA . GLY A 1 670 ? -22.983 -15.873 9.194 1.00 81.56 670 GLY A CA 1
ATOM 5204 C C . GLY A 1 670 ? -22.866 -17.394 9.030 1.00 81.56 670 GLY A C 1
ATOM 5205 O O . GLY A 1 670 ? -22.547 -17.867 7.943 1.00 81.56 670 GLY A O 1
ATOM 5206 N N . VAL A 1 671 ? -23.122 -18.176 10.085 1.00 81.62 671 VAL A N 1
ATOM 5207 C CA . VAL A 1 671 ? -23.072 -19.648 10.029 1.00 81.62 671 VAL A CA 1
ATOM 5208 C C . VAL A 1 671 ? -24.160 -20.215 9.101 1.00 81.62 671 VAL A C 1
ATOM 5210 O O . VAL A 1 671 ? -25.228 -19.605 8.997 1.00 81.62 671 VAL A O 1
ATOM 5213 N N . PRO A 1 672 ? -23.963 -21.402 8.484 1.00 76.50 672 PRO A N 1
ATOM 5214 C CA . PRO A 1 672 ? -24.887 -21.962 7.486 1.00 76.50 672 PRO A CA 1
ATOM 5215 C C . PRO A 1 672 ? -26.352 -22.078 7.930 1.00 76.50 672 PRO A C 1
ATOM 5217 O O . PRO A 1 672 ? -27.248 -22.037 7.093 1.00 76.50 672 PRO A O 1
ATOM 5220 N N . THR A 1 673 ? -26.604 -22.210 9.234 1.00 82.56 673 THR A N 1
ATOM 5221 C CA . THR A 1 673 ? -27.953 -22.284 9.814 1.00 82.56 673 THR A CA 1
ATOM 5222 C C . THR A 1 673 ? -28.766 -21.008 9.583 1.00 82.56 673 THR A C 1
ATOM 5224 O O . THR A 1 673 ? -29.948 -21.089 9.258 1.00 82.56 673 THR A O 1
ATOM 5227 N N . TYR A 1 674 ? -28.149 -19.835 9.760 1.00 87.19 674 TYR A N 1
ATOM 5228 C CA . TYR A 1 674 ? -28.810 -18.540 9.564 1.00 87.19 674 TYR A CA 1
ATOM 5229 C C . TYR A 1 674 ? -28.500 -17.966 8.179 1.00 87.19 674 TYR A C 1
ATOM 5231 O O . TYR A 1 674 ? -29.405 -17.480 7.508 1.00 87.19 674 TYR A O 1
ATOM 5239 N N . ASN A 1 675 ? -27.242 -18.071 7.737 1.00 87.44 675 ASN A N 1
ATOM 5240 C CA . ASN A 1 675 ? -26.748 -17.632 6.432 1.00 87.44 675 ASN A CA 1
ATOM 5241 C C . ASN A 1 675 ? -27.111 -16.169 6.103 1.00 87.44 675 ASN A C 1
ATOM 5243 O O . ASN A 1 675 ? -27.550 -15.850 4.997 1.00 87.44 675 ASN A O 1
ATOM 5247 N N . TYR A 1 676 ? -26.984 -15.272 7.087 1.00 91.38 676 TYR A N 1
ATOM 5248 C CA . TYR A 1 676 ? -27.325 -13.860 6.907 1.00 91.38 676 TYR A CA 1
ATOM 5249 C C . TYR A 1 676 ? -26.199 -13.115 6.187 1.00 91.38 676 TYR A C 1
ATOM 5251 O O . TYR A 1 676 ? -25.054 -13.135 6.638 1.00 91.38 676 TYR A O 1
ATOM 5259 N N . ASN A 1 677 ? -26.537 -12.410 5.103 1.00 87.56 677 ASN A N 1
ATOM 5260 C CA . ASN A 1 677 ? -25.646 -11.456 4.433 1.00 87.56 677 ASN A CA 1
ATOM 5261 C C . ASN A 1 677 ? -25.488 -10.155 5.251 1.00 87.56 677 ASN A C 1
ATOM 5263 O O . ASN A 1 677 ? -26.156 -9.961 6.271 1.00 87.56 677 ASN A O 1
ATOM 5267 N N . SER A 1 678 ? -24.618 -9.246 4.803 1.00 86.62 678 SER A N 1
ATOM 5268 C CA . SER A 1 678 ? -24.327 -7.989 5.506 1.00 86.62 678 SER A CA 1
ATOM 5269 C C . SER A 1 678 ? -25.569 -7.117 5.743 1.00 86.62 678 SER A C 1
ATOM 5271 O O . SER A 1 678 ? -25.739 -6.625 6.862 1.00 86.62 678 SER A O 1
ATOM 5273 N N . ALA A 1 679 ? -26.484 -6.975 4.773 1.00 87.25 679 ALA A N 1
ATOM 5274 C CA . ALA A 1 679 ? -27.735 -6.245 4.994 1.00 87.25 679 ALA A CA 1
ATOM 5275 C C . ALA A 1 679 ? -28.642 -6.912 6.040 1.00 87.25 679 ALA A C 1
ATOM 5277 O O . ALA A 1 679 ? -29.168 -6.232 6.924 1.00 87.25 679 ALA A O 1
ATOM 5278 N N . THR A 1 680 ? -28.806 -8.238 5.996 1.00 90.69 680 THR A N 1
ATOM 5279 C CA . THR A 1 680 ? -29.674 -8.965 6.942 1.00 90.69 680 THR A CA 1
ATOM 5280 C C . THR A 1 680 ? -29.094 -8.951 8.359 1.00 90.69 680 THR A C 1
ATOM 5282 O O . THR A 1 680 ? -29.836 -8.809 9.333 1.00 90.69 680 THR A O 1
ATOM 5285 N N . GLN A 1 681 ? -27.765 -9.018 8.491 1.00 89.94 681 GLN A N 1
ATOM 5286 C CA . GLN A 1 681 ? -27.062 -8.816 9.761 1.00 89.94 681 GLN A CA 1
ATOM 5287 C C . GLN A 1 681 ? -27.301 -7.405 10.319 1.00 89.94 681 GLN A C 1
ATOM 5289 O O . GLN A 1 681 ? -27.637 -7.263 11.494 1.00 89.94 681 GLN A O 1
ATOM 5294 N N . GLY A 1 682 ? -27.212 -6.368 9.478 1.00 88.69 682 GLY A N 1
ATOM 5295 C CA . GLY A 1 682 ? -27.553 -4.997 9.871 1.00 88.69 682 GLY A CA 1
ATOM 5296 C C . GLY A 1 682 ? -29.015 -4.862 10.308 1.00 88.69 682 GLY A C 1
ATOM 5297 O O . GLY A 1 682 ? -29.313 -4.241 11.329 1.00 88.69 682 GLY A O 1
ATOM 5298 N N . LEU A 1 683 ? -29.945 -5.497 9.590 1.00 91.31 683 LEU A N 1
ATOM 5299 C CA . LEU A 1 683 ? -31.365 -5.495 9.945 1.00 91.31 683 LEU A CA 1
ATOM 5300 C C . LEU A 1 683 ? -31.622 -6.178 11.297 1.00 91.31 683 LEU A C 1
ATOM 5302 O O . LEU A 1 683 ? -32.455 -5.710 12.076 1.00 91.31 683 LEU A O 1
ATOM 5306 N N . PHE A 1 684 ? -30.884 -7.244 11.615 1.00 93.06 684 PHE A N 1
ATOM 5307 C CA . PHE A 1 684 ? -30.982 -7.931 12.902 1.00 93.06 684 PHE A CA 1
ATOM 5308 C C . PHE A 1 684 ? -30.664 -7.001 14.088 1.00 93.06 684 PHE A C 1
ATOM 5310 O O . PHE A 1 684 ? -31.330 -7.095 15.125 1.00 93.06 684 PHE A O 1
ATOM 5317 N N . SER A 1 685 ? -29.752 -6.032 13.930 1.00 89.62 685 SER A N 1
ATOM 5318 C CA . SER A 1 685 ? -29.455 -5.018 14.958 1.00 89.62 685 SER A CA 1
ATOM 5319 C C . SER A 1 685 ? -30.662 -4.152 15.348 1.00 89.62 685 SER A C 1
ATOM 5321 O O . SER A 1 685 ? -30.707 -3.625 16.464 1.00 89.62 685 SER A O 1
ATOM 5323 N N . LEU A 1 686 ? -31.710 -4.063 14.515 1.00 92.56 686 LEU A N 1
ATOM 5324 C CA . LEU A 1 686 ? -32.957 -3.383 14.892 1.00 92.56 686 LEU A CA 1
ATOM 5325 C C . LEU A 1 686 ? -33.692 -4.076 16.052 1.00 92.56 686 LEU A C 1
ATOM 5327 O O . LEU A 1 686 ? -34.494 -3.444 16.742 1.00 92.56 686 LEU A O 1
ATOM 5331 N N . CYS A 1 687 ? -33.398 -5.348 16.339 1.00 93.62 687 CYS A N 1
ATOM 5332 C CA . CYS A 1 687 ? -33.927 -6.022 17.526 1.00 93.62 687 CYS A CA 1
ATOM 5333 C C . CYS A 1 687 ? -33.476 -5.321 18.815 1.00 93.62 687 CYS A C 1
ATOM 5335 O O . CYS A 1 687 ? -34.286 -5.139 19.731 1.00 93.62 687 CYS A O 1
ATOM 5337 N N . SER A 1 688 ? -32.216 -4.875 18.849 1.00 93.69 688 SER A N 1
ATOM 5338 C CA . SER A 1 688 ? -31.672 -4.067 19.939 1.00 93.69 688 SER A CA 1
ATOM 5339 C C . SER A 1 688 ? -32.321 -2.689 19.992 1.00 93.69 688 SER A C 1
ATOM 5341 O O . SER A 1 688 ? -32.725 -2.262 21.071 1.00 93.69 688 SER A O 1
ATOM 5343 N N . PHE A 1 689 ? -32.511 -2.033 18.839 1.00 93.75 689 PHE A N 1
ATOM 5344 C CA . PHE A 1 689 ? -33.181 -0.729 18.755 1.00 93.75 689 PHE A CA 1
ATOM 5345 C C . PHE A 1 689 ? -34.550 -0.750 19.447 1.00 93.75 689 PHE A C 1
ATOM 5347 O O . PHE A 1 689 ? -34.834 0.104 20.285 1.00 93.75 689 PHE A O 1
ATOM 5354 N N . VAL A 1 690 ? -35.375 -1.767 19.171 1.00 95.19 690 VAL A N 1
ATOM 5355 C CA . VAL A 1 690 ? -36.681 -1.930 19.832 1.00 95.19 690 VAL A CA 1
ATOM 5356 C C . VAL A 1 690 ? -36.524 -2.061 21.351 1.00 95.19 690 VAL A C 1
ATOM 5358 O O . VAL A 1 690 ? -37.278 -1.444 22.101 1.00 95.19 690 VAL A O 1
ATOM 5361 N N . GLY A 1 691 ? -35.540 -2.836 21.815 1.00 94.25 691 GLY A N 1
ATOM 5362 C CA . GLY A 1 691 ? -35.247 -2.993 23.242 1.00 94.25 691 GLY A CA 1
ATOM 5363 C C . GLY A 1 691 ? -34.845 -1.673 23.900 1.00 94.25 691 GLY A C 1
ATOM 5364 O O . GLY A 1 691 ? -35.442 -1.285 24.903 1.00 94.25 691 GLY A O 1
ATOM 5365 N N . VAL A 1 692 ? -33.901 -0.948 23.295 1.00 92.88 692 VAL A N 1
ATOM 5366 C CA . VAL A 1 692 ? -33.431 0.364 23.761 1.00 92.88 692 VAL A CA 1
ATOM 5367 C C . VAL A 1 692 ? -34.573 1.375 23.828 1.00 92.88 692 VAL A C 1
ATOM 5369 O O . VAL A 1 692 ? -34.710 2.063 24.837 1.00 92.88 692 VAL A O 1
ATOM 5372 N N . VAL A 1 693 ? -35.419 1.457 22.796 1.00 93.25 693 VAL A N 1
ATOM 5373 C CA . VAL A 1 693 ? -36.546 2.403 22.764 1.00 93.25 693 VAL A CA 1
ATOM 5374 C C . VAL A 1 693 ? -37.560 2.088 23.857 1.00 93.25 693 VAL A C 1
ATOM 5376 O O . VAL A 1 693 ? -37.982 2.991 24.581 1.00 93.25 693 VAL A O 1
ATOM 5379 N N . LEU A 1 694 ? -37.925 0.815 24.034 1.00 93.06 694 LEU A N 1
ATOM 5380 C CA . LEU A 1 694 ? -38.831 0.402 25.108 1.00 93.06 694 LEU A CA 1
ATOM 5381 C C . LEU A 1 694 ? -38.224 0.654 26.494 1.00 93.06 694 LEU A C 1
ATOM 5383 O O . LEU A 1 694 ? -38.936 1.086 27.402 1.00 93.06 694 LEU A O 1
ATOM 5387 N N . GLY A 1 695 ? -36.919 0.431 26.656 1.00 90.00 695 GLY A N 1
ATOM 5388 C CA . GLY A 1 695 ? -36.200 0.698 27.900 1.00 90.00 695 GLY A CA 1
ATOM 5389 C C . GLY A 1 695 ? -36.179 2.188 28.221 1.00 90.00 695 GLY A C 1
ATOM 5390 O O . GLY A 1 695 ? -36.663 2.602 29.271 1.00 90.00 695 GLY A O 1
ATOM 5391 N N . GLY A 1 696 ? -35.719 3.013 27.280 1.00 85.62 696 GLY A N 1
ATOM 5392 C CA . GLY A 1 696 ? -35.615 4.460 27.453 1.00 85.62 696 GLY A CA 1
ATOM 5393 C C . GLY A 1 696 ? -36.957 5.185 27.598 1.00 85.62 696 GLY A C 1
ATOM 5394 O O . GLY A 1 696 ? -36.986 6.274 28.164 1.00 85.62 696 GLY A O 1
ATOM 5395 N N . THR A 1 697 ? -38.067 4.590 27.147 1.00 87.19 697 THR A N 1
ATOM 5396 C CA . THR A 1 697 ? -39.419 5.160 27.287 1.00 87.19 697 THR A CA 1
ATOM 5397 C C . THR A 1 697 ? -40.202 4.522 28.437 1.00 87.19 697 THR A C 1
ATOM 5399 O O . THR A 1 697 ? -40.384 5.139 29.486 1.00 87.19 697 THR A O 1
ATOM 5402 N N . VAL A 1 698 ? -40.675 3.285 28.263 1.00 87.19 698 VAL A N 1
ATOM 5403 C CA . VAL A 1 698 ? -41.524 2.570 29.228 1.00 87.19 698 VAL A CA 1
ATOM 5404 C C . VAL A 1 698 ? -40.741 2.248 30.496 1.00 87.19 698 VAL A C 1
ATOM 5406 O O . VAL A 1 698 ? -41.225 2.524 31.593 1.00 87.19 698 VAL A O 1
ATOM 5409 N N . GLY A 1 699 ? -39.526 1.714 30.355 1.00 84.25 699 GLY A N 1
ATOM 5410 C CA . GLY A 1 699 ? -38.656 1.391 31.486 1.00 84.25 699 GLY A CA 1
ATOM 5411 C C . GLY A 1 699 ? -38.304 2.627 32.316 1.00 84.25 699 GLY A C 1
ATOM 5412 O O . GLY A 1 699 ? -38.555 2.655 33.521 1.00 84.25 699 GLY A O 1
ATOM 5413 N N . SER A 1 700 ? -37.845 3.699 31.668 1.00 82.56 700 SER A N 1
ATOM 5414 C CA . SER A 1 700 ? -37.569 4.984 32.323 1.00 82.56 700 SER A CA 1
ATOM 5415 C C . SER A 1 700 ? -38.806 5.590 32.992 1.00 82.56 700 SER A C 1
ATOM 5417 O O . SER A 1 700 ? -38.707 6.141 34.086 1.00 82.56 700 SER A O 1
ATOM 5419 N N . LYS A 1 701 ? -39.998 5.459 32.392 1.00 84.00 701 LYS A N 1
ATOM 5420 C CA . LYS A 1 701 ? -41.252 5.927 33.005 1.00 84.00 701 LYS A CA 1
ATOM 5421 C C . LYS A 1 701 ? -41.606 5.137 34.267 1.00 84.00 701 LYS A C 1
ATOM 5423 O O . LYS A 1 701 ? -42.085 5.726 35.235 1.00 84.00 701 LYS A O 1
ATOM 5428 N N . LEU A 1 702 ? -41.363 3.826 34.285 1.00 83.75 702 LEU A N 1
ATOM 5429 C CA . LEU A 1 702 ? -41.540 3.003 35.486 1.00 83.75 702 LEU A CA 1
ATOM 5430 C C . LEU A 1 702 ? -40.579 3.436 36.597 1.00 83.75 702 LEU A C 1
ATOM 5432 O O . LEU A 1 702 ? -41.017 3.633 37.731 1.00 83.75 702 LEU A O 1
ATOM 5436 N N . VAL A 1 703 ? -39.305 3.657 36.256 1.00 83.88 703 VAL A N 1
ATOM 5437 C CA . VAL A 1 703 ? -38.292 4.204 37.173 1.00 83.88 703 VAL A CA 1
ATOM 5438 C C . VAL A 1 703 ? -38.748 5.554 37.729 1.00 83.88 703 VAL A C 1
ATOM 5440 O O . VAL A 1 703 ? -38.760 5.747 38.940 1.00 83.88 703 VAL A O 1
ATOM 5443 N N . TYR A 1 704 ? -39.229 6.460 36.878 1.00 82.44 704 TYR A N 1
ATOM 5444 C CA . TYR A 1 704 ? -39.747 7.759 37.308 1.00 82.44 704 TYR A CA 1
ATOM 5445 C C . TYR A 1 704 ? -40.907 7.634 38.309 1.00 82.44 704 TYR A C 1
ATOM 5447 O O . TYR A 1 704 ? -40.893 8.287 39.349 1.00 82.44 704 TYR A O 1
ATOM 5455 N N . ILE A 1 705 ? -41.893 6.768 38.042 1.00 83.62 705 ILE A N 1
ATOM 5456 C CA . ILE A 1 705 ? -43.048 6.567 38.935 1.00 83.62 705 ILE A CA 1
ATOM 5457 C C . ILE A 1 705 ? -42.606 6.038 40.303 1.00 83.62 705 ILE A C 1
ATOM 5459 O O . ILE A 1 705 ? -43.120 6.481 41.333 1.00 83.62 705 ILE A O 1
ATOM 5463 N N . VAL A 1 706 ? -41.683 5.075 40.328 1.00 84.94 706 VAL A N 1
ATOM 5464 C CA . VAL A 1 706 ? -41.165 4.516 41.582 1.00 84.94 706 VAL A CA 1
ATOM 5465 C C . VAL A 1 706 ? -40.374 5.577 42.344 1.00 84.94 706 VAL A C 1
ATOM 5467 O O . VAL A 1 706 ? -40.645 5.784 43.525 1.00 84.94 706 VAL A O 1
ATOM 5470 N N . ASN A 1 707 ? -39.491 6.310 41.662 1.00 82.56 707 ASN A N 1
ATOM 5471 C CA . ASN A 1 707 ? -38.707 7.391 42.255 1.00 82.56 707 ASN A CA 1
ATOM 5472 C C . ASN A 1 707 ? -39.605 8.488 42.853 1.00 82.56 707 ASN A C 1
ATOM 5474 O O . ASN A 1 707 ? -39.450 8.845 44.014 1.00 82.56 707 ASN A O 1
ATOM 5478 N N . ALA A 1 708 ? -40.618 8.948 42.111 1.00 82.00 708 ALA A N 1
ATOM 5479 C CA . ALA A 1 708 ? -41.563 9.964 42.578 1.00 82.00 708 ALA A CA 1
ATOM 5480 C C . ALA A 1 708 ? -42.375 9.503 43.801 1.00 82.00 708 ALA A C 1
ATOM 5482 O O . ALA A 1 708 ? -42.682 10.298 44.687 1.00 82.00 708 ALA A O 1
ATOM 5483 N N . ARG A 1 709 ? -42.722 8.211 43.883 1.00 85.50 709 ARG A N 1
ATOM 5484 C CA . ARG A 1 709 ? -43.402 7.646 45.060 1.00 85.50 709 ARG A CA 1
ATOM 5485 C C . ARG A 1 709 ? -42.493 7.597 46.284 1.00 85.50 709 ARG A C 1
ATOM 5487 O O . ARG A 1 709 ? -42.981 7.839 47.385 1.00 85.50 709 ARG A O 1
ATOM 5494 N N . ILE A 1 710 ? -41.220 7.250 46.102 1.00 84.19 710 ILE A N 1
ATOM 5495 C CA . ILE A 1 710 ? -40.232 7.221 47.186 1.00 84.19 710 ILE A CA 1
ATOM 5496 C C . ILE A 1 710 ? -39.991 8.646 47.697 1.00 84.19 710 ILE A C 1
ATOM 5498 O O . ILE A 1 710 ? -40.155 8.891 48.891 1.00 84.19 710 ILE A O 1
ATOM 5502 N N . GLU A 1 711 ? -39.738 9.593 46.792 1.00 80.94 711 GLU A N 1
ATOM 5503 C CA . GLU A 1 711 ? -39.499 10.999 47.129 1.00 80.94 711 GLU A CA 1
ATOM 5504 C C . GLU A 1 711 ? -40.705 11.627 47.836 1.00 80.94 711 GLU A C 1
ATOM 5506 O O . GLU A 1 711 ? -40.564 12.258 48.880 1.00 80.94 711 GLU A O 1
ATOM 5511 N N . LYS A 1 712 ? -41.927 11.376 47.341 1.00 82.88 712 LYS A N 1
ATOM 5512 C CA . LYS A 1 712 ? -43.152 11.862 47.989 1.00 82.88 712 LYS A CA 1
ATOM 5513 C C . LYS A 1 712 ? -43.282 11.350 49.424 1.00 82.88 712 LYS A C 1
ATOM 5515 O O . LYS A 1 712 ? -43.527 12.140 50.330 1.00 82.88 712 LYS A O 1
ATOM 5520 N N . ARG A 1 713 ? -43.079 10.046 49.651 1.00 83.88 713 ARG A N 1
ATOM 5521 C CA . ARG A 1 713 ? -43.122 9.462 51.005 1.00 83.88 713 ARG A CA 1
ATOM 5522 C C . ARG A 1 713 ? -42.062 10.076 51.913 1.00 83.88 713 ARG A C 1
ATOM 5524 O O . ARG A 1 713 ? -42.316 10.285 53.091 1.00 83.88 713 ARG A O 1
ATOM 5531 N N . ARG A 1 714 ? -40.877 10.357 51.382 1.00 78.94 714 ARG A N 1
ATOM 5532 C CA . ARG A 1 714 ? -39.752 10.931 52.123 1.00 78.94 714 ARG A CA 1
ATOM 5533 C C . ARG A 1 714 ? -40.007 12.390 52.510 1.00 78.94 714 ARG A C 1
ATOM 5535 O O . ARG A 1 714 ? -39.834 12.749 53.676 1.00 78.94 714 ARG A O 1
ATOM 5542 N N . SER A 1 715 ? -40.527 13.176 51.570 1.00 76.88 715 SER A N 1
ATOM 5543 C CA . SER A 1 715 ? -40.985 14.551 51.784 1.00 76.88 715 SER A CA 1
ATOM 5544 C C . SER A 1 715 ? -42.095 14.622 52.841 1.00 76.88 715 SER A C 1
ATOM 5546 O O . SER A 1 715 ? -42.014 15.433 53.761 1.00 76.88 715 SER A O 1
ATOM 5548 N N . GLU A 1 716 ? -43.063 13.697 52.806 1.00 82.31 716 GLU A N 1
ATOM 5549 C CA . GLU A 1 716 ? -44.117 13.571 53.829 1.00 82.31 716 GLU A CA 1
ATOM 5550 C C . GLU A 1 716 ? -43.558 13.284 55.240 1.00 82.31 716 GLU A C 1
ATOM 5552 O O . GLU A 1 716 ? -44.169 13.671 56.233 1.00 82.31 716 GLU A O 1
ATOM 5557 N N . HIS A 1 717 ? -42.376 12.663 55.345 1.00 78.38 717 HIS A N 1
ATOM 5558 C CA . HIS A 1 717 ? -41.666 12.420 56.610 1.00 78.38 717 HIS A CA 1
ATOM 5559 C C . HIS A 1 717 ? -40.588 13.482 56.918 1.00 78.38 717 HIS A C 1
ATOM 5561 O O . HIS A 1 717 ? -39.804 13.315 57.858 1.00 78.38 717 HIS A O 1
ATOM 5567 N N . GLY A 1 718 ? -40.523 14.570 56.139 1.00 71.38 718 GLY A N 1
ATOM 5568 C CA . GLY A 1 718 ? -39.579 15.675 56.324 1.00 71.38 718 GLY A CA 1
ATOM 5569 C C . GLY A 1 718 ? -38.105 15.270 56.210 1.00 71.38 718 GLY A C 1
ATOM 5570 O O . GLY A 1 718 ? -37.276 15.790 56.962 1.00 71.38 718 GLY A O 1
ATOM 5571 N N . GLN A 1 719 ? -37.778 14.296 55.360 1.00 72.88 719 GLN A N 1
ATOM 5572 C CA . GLN A 1 719 ? -36.412 13.818 55.105 1.00 72.88 719 GLN A CA 1
ATOM 5573 C C . GLN A 1 719 ? -35.882 14.359 53.758 1.00 72.88 719 GLN A C 1
ATOM 5575 O O . GLN A 1 719 ? -36.653 14.456 52.809 1.00 72.88 719 GLN A O 1
ATOM 5580 N N . SER A 1 720 ? -34.583 14.671 53.670 1.00 68.94 720 SER A N 1
ATOM 5581 C CA . SER A 1 720 ? -33.876 15.141 52.455 1.00 68.94 720 SER A CA 1
ATOM 5582 C C . SER A 1 720 ? -33.724 14.061 51.391 1.00 68.94 720 SER A C 1
ATOM 5584 O O . SER A 1 720 ? -33.713 12.881 51.720 1.00 68.94 720 SER A O 1
ATOM 5586 N N . HIS A 1 721 ? -33.526 14.440 50.129 1.00 72.62 721 HIS A N 1
ATOM 5587 C CA . HIS A 1 721 ? -33.281 13.511 49.021 1.00 72.62 721 HIS A CA 1
ATOM 5588 C C . HIS A 1 721 ? -32.030 12.628 49.231 1.00 72.62 721 HIS A C 1
ATOM 5590 O O . HIS A 1 721 ? -30.960 13.128 49.581 1.00 72.62 721 HIS A O 1
ATOM 5596 N N . LYS A 1 722 ? -32.147 11.316 48.965 1.00 78.31 722 LYS A N 1
ATOM 5597 C CA . LYS A 1 722 ? -31.029 10.353 49.003 1.00 78.31 722 LYS A CA 1
ATOM 5598 C C . LYS A 1 722 ? -30.804 9.680 47.651 1.00 78.31 722 LYS A C 1
ATOM 5600 O O . LYS A 1 722 ? -31.662 8.902 47.226 1.00 78.31 722 LYS A O 1
ATOM 5605 N N . PRO A 1 723 ? -29.626 9.853 47.030 1.00 79.75 723 PRO A N 1
ATOM 5606 C CA . PRO A 1 723 ? -29.330 9.217 45.747 1.00 79.75 723 PRO A CA 1
ATOM 5607 C C . PRO A 1 723 ? -29.379 7.684 45.788 1.00 79.75 723 PRO A C 1
ATOM 5609 O O . PRO A 1 723 ? -29.797 7.060 44.813 1.00 79.75 723 PRO A O 1
ATOM 5612 N N . GLU A 1 724 ? -29.011 7.053 46.909 1.00 86.81 724 GLU A N 1
ATOM 5613 C CA . GLU A 1 724 ? -28.975 5.591 47.054 1.00 86.81 724 GLU A CA 1
ATOM 5614 C C . GLU A 1 724 ? -30.344 4.933 46.849 1.00 86.81 724 GLU A C 1
ATOM 5616 O O . GLU A 1 724 ? -30.417 3.796 46.388 1.00 86.81 724 GLU A O 1
ATOM 5621 N N . GLU A 1 725 ? -31.447 5.634 47.111 1.00 84.19 725 GLU A N 1
ATOM 5622 C CA . GLU A 1 725 ? -32.795 5.079 46.939 1.00 84.19 725 GLU A CA 1
ATOM 5623 C C . GLU A 1 725 ? -33.112 4.708 45.489 1.00 84.19 725 GLU A C 1
ATOM 5625 O O . GLU A 1 725 ? -33.921 3.809 45.238 1.00 84.19 725 GLU A O 1
ATOM 5630 N N . ARG A 1 726 ? -32.384 5.293 44.530 1.00 84.62 726 ARG A N 1
ATOM 5631 C CA . ARG A 1 726 ? -32.459 4.908 43.119 1.00 84.62 726 ARG A CA 1
ATOM 5632 C C . ARG A 1 726 ? -32.044 3.458 42.876 1.00 84.62 726 ARG A C 1
ATOM 5634 O O . ARG A 1 726 ? -32.571 2.818 41.966 1.00 84.62 726 ARG A O 1
ATOM 5641 N N . LEU A 1 727 ? -31.146 2.918 43.700 1.00 86.62 727 LEU A N 1
ATOM 5642 C CA . LEU A 1 727 ? -30.593 1.573 43.532 1.00 86.62 727 LEU A CA 1
ATOM 5643 C C . LEU A 1 727 ? -31.636 0.473 43.762 1.00 86.62 727 LEU A C 1
ATOM 5645 O O . LEU A 1 727 ? -31.504 -0.616 43.210 1.00 86.62 727 LEU A O 1
ATOM 5649 N N . ILE A 1 728 ? -32.728 0.761 44.479 1.00 87.06 728 ILE A N 1
ATOM 5650 C CA . ILE A 1 728 ? -33.849 -0.180 44.658 1.00 87.06 728 ILE A CA 1
ATOM 5651 C C . ILE A 1 728 ? -34.451 -0.571 43.297 1.00 87.06 728 ILE A C 1
ATOM 5653 O O . ILE A 1 728 ? -34.878 -1.707 43.090 1.00 87.06 728 ILE A O 1
ATOM 5657 N N . MET A 1 729 ? -34.437 0.348 42.330 1.00 87.56 729 MET A N 1
ATOM 5658 C CA . MET A 1 729 ? -35.002 0.129 40.997 1.00 87.56 729 MET A CA 1
ATOM 5659 C C . MET A 1 729 ? -34.137 -0.787 40.114 1.00 87.56 729 MET A C 1
ATOM 5661 O O . MET A 1 729 ? -34.598 -1.255 39.070 1.00 87.56 729 MET A O 1
ATOM 5665 N N . ILE A 1 730 ? -32.908 -1.104 40.537 1.00 88.44 730 ILE A N 1
ATOM 5666 C CA . ILE A 1 730 ? -32.017 -2.035 39.831 1.00 88.44 730 ILE A CA 1
ATOM 5667 C C . ILE A 1 730 ? -32.527 -3.477 39.928 1.00 88.44 730 ILE A C 1
ATOM 5669 O O . ILE A 1 730 ? -32.267 -4.258 39.022 1.00 88.44 730 ILE A O 1
ATOM 5673 N N . VAL A 1 731 ? -33.314 -3.834 40.951 1.00 88.19 731 VAL A N 1
ATOM 5674 C CA . VAL A 1 731 ? -33.765 -5.222 41.192 1.00 88.19 731 VAL A CA 1
ATOM 5675 C C . VAL A 1 731 ? -34.491 -5.834 39.991 1.00 88.19 731 VAL A C 1
ATOM 5677 O O . VAL A 1 731 ? -34.282 -6.998 39.673 1.00 88.19 731 VAL A O 1
ATOM 5680 N N . VAL A 1 732 ? -35.317 -5.065 39.278 1.00 86.44 732 VAL A N 1
ATOM 5681 C CA . VAL A 1 732 ? -35.993 -5.566 38.065 1.00 86.44 732 VAL A CA 1
ATOM 5682 C C . VAL A 1 732 ? -34.984 -5.796 36.934 1.00 86.44 732 VAL A C 1
ATOM 5684 O O . VAL A 1 732 ? -35.054 -6.785 36.204 1.00 86.44 732 VAL A O 1
ATOM 5687 N N . HIS A 1 733 ? -34.010 -4.898 36.821 1.00 87.25 733 HIS A N 1
ATOM 5688 C CA . HIS A 1 733 ? -33.009 -4.886 35.758 1.00 87.25 733 HIS A CA 1
ATOM 5689 C C . HIS A 1 733 ? -31.896 -5.911 35.975 1.00 87.25 733 HIS A C 1
ATOM 5691 O O . HIS A 1 733 ? -31.294 -6.379 35.011 1.00 87.25 733 HIS A O 1
ATOM 5697 N N . PHE A 1 734 ? -31.709 -6.338 37.225 1.00 88.94 734 PHE A N 1
ATOM 5698 C CA . PHE A 1 734 ? -30.911 -7.496 37.600 1.00 88.94 734 PHE A CA 1
ATOM 5699 C C . PHE A 1 734 ? -31.265 -8.720 36.751 1.00 88.94 734 PHE A C 1
ATOM 5701 O O . PHE A 1 734 ? -30.373 -9.402 36.247 1.00 88.94 734 PHE A O 1
ATOM 5708 N N . PHE A 1 735 ? -32.562 -8.959 36.534 1.00 92.06 735 PHE A N 1
ATOM 5709 C CA . PHE A 1 735 ? -33.044 -10.077 35.730 1.00 92.06 735 PHE A CA 1
ATOM 5710 C C . PHE A 1 735 ? -33.034 -9.772 34.236 1.00 92.06 735 PHE A C 1
ATOM 5712 O O . PHE A 1 735 ? -32.580 -10.601 33.457 1.00 92.06 735 PHE A O 1
ATOM 5719 N N . THR A 1 736 ? -33.509 -8.601 33.804 1.00 92.81 736 THR A N 1
ATOM 5720 C CA . THR A 1 736 ? -33.658 -8.335 32.363 1.00 92.81 736 THR A CA 1
ATOM 5721 C C . THR A 1 736 ? -32.314 -8.228 31.642 1.00 92.81 736 THR A C 1
ATOM 5723 O O . THR A 1 736 ? -32.154 -8.817 30.578 1.00 92.81 736 THR A O 1
ATOM 5726 N N . VAL A 1 737 ? -31.306 -7.572 32.225 1.00 92.50 737 VAL A N 1
ATOM 5727 C CA . VAL A 1 737 ? -29.983 -7.424 31.586 1.00 92.50 737 VAL A CA 1
ATOM 5728 C C . VAL A 1 737 ? -29.308 -8.780 31.363 1.00 92.50 737 VAL A C 1
ATOM 5730 O O . VAL A 1 737 ? -28.660 -9.000 30.344 1.00 92.50 737 VAL A O 1
ATOM 5733 N N . THR A 1 738 ? -29.463 -9.707 32.299 1.00 94.00 738 THR A N 1
ATOM 5734 C CA . THR A 1 738 ? -28.721 -10.976 32.322 1.00 94.00 738 THR A CA 1
ATOM 5735 C C . THR A 1 738 ? -29.478 -12.123 31.677 1.00 94.00 738 THR A C 1
ATOM 5737 O O . THR A 1 738 ? -28.886 -12.871 30.902 1.00 94.00 738 THR A O 1
ATOM 5740 N N . ALA A 1 739 ? -30.793 -12.220 31.897 1.00 95.19 739 ALA A N 1
ATOM 5741 C CA . ALA A 1 739 ? -31.632 -13.203 31.222 1.00 95.19 739 ALA A CA 1
ATOM 5742 C C . ALA A 1 739 ? -31.590 -13.014 29.701 1.00 95.19 739 ALA A C 1
ATOM 5744 O O . ALA A 1 739 ? -31.573 -14.000 28.972 1.00 95.19 739 ALA A O 1
ATOM 5745 N N . GLY A 1 740 ? -31.504 -11.766 29.218 1.00 95.81 740 GLY A N 1
ATOM 5746 C CA . GLY A 1 740 ? -31.337 -11.480 27.793 1.00 95.81 740 GLY A CA 1
ATOM 5747 C C . GLY A 1 740 ? -30.045 -12.055 27.203 1.00 95.81 740 GLY A C 1
ATOM 5748 O O . GLY A 1 740 ? -30.091 -12.670 26.140 1.00 95.81 740 GLY A O 1
ATOM 5749 N N . LEU A 1 741 ? -28.913 -11.926 27.910 1.00 95.62 741 LEU A N 1
ATOM 5750 C CA . LEU A 1 741 ? -27.617 -12.475 27.477 1.00 95.62 741 LEU A CA 1
ATOM 5751 C C . LEU A 1 741 ? -27.623 -14.001 27.452 1.00 95.62 741 LEU A C 1
ATOM 5753 O O . LEU A 1 741 ? -27.227 -14.602 26.456 1.00 95.62 741 LEU A O 1
ATOM 5757 N N . VAL A 1 742 ? -28.108 -14.627 28.527 1.00 96.62 742 VAL A N 1
ATOM 5758 C CA . VAL A 1 742 ? -28.199 -16.091 28.609 1.00 96.62 742 VAL A CA 1
ATOM 5759 C C . VAL A 1 742 ? -29.122 -16.622 27.515 1.00 96.62 742 VAL A C 1
ATOM 5761 O O . VAL A 1 742 ? -28.756 -17.555 26.807 1.00 96.62 742 VAL A O 1
ATOM 5764 N N . LEU A 1 743 ? -30.288 -15.998 27.321 1.00 96.62 743 LEU A N 1
ATOM 5765 C CA . LEU A 1 743 ? -31.230 -16.399 26.281 1.00 96.62 743 LEU A CA 1
ATOM 5766 C C . LEU A 1 743 ? -30.634 -16.246 24.880 1.00 96.62 743 LEU A C 1
ATOM 5768 O O . LEU A 1 743 ? -30.826 -17.127 24.048 1.00 96.62 743 LEU A O 1
ATOM 5772 N N . TYR A 1 744 ? -29.897 -15.160 24.626 1.00 96.00 744 TYR A N 1
ATOM 5773 C CA . TYR A 1 744 ? -29.184 -14.967 23.366 1.00 96.00 744 TYR A CA 1
ATOM 5774 C C . TYR A 1 744 ? -28.169 -16.091 23.128 1.00 96.00 744 TYR A C 1
ATOM 5776 O O . TYR A 1 744 ? -28.220 -16.747 22.090 1.00 96.00 744 TYR A O 1
ATOM 5784 N N . GLY A 1 745 ? -27.305 -16.368 24.112 1.00 94.75 745 GLY A N 1
ATOM 5785 C CA . GLY A 1 745 ? -26.294 -17.421 24.016 1.00 94.75 745 GLY A CA 1
ATOM 5786 C C . GLY A 1 745 ? -26.897 -18.803 23.778 1.00 94.75 745 GLY A C 1
ATOM 5787 O O . GLY A 1 745 ? -26.493 -19.484 22.841 1.00 94.75 745 GLY A O 1
ATOM 5788 N N . VAL A 1 746 ? -27.914 -19.183 24.559 1.00 95.75 746 VAL A N 1
ATOM 5789 C CA . VAL A 1 746 ? -28.650 -20.452 24.404 1.00 95.75 746 VAL A CA 1
ATOM 5790 C C . VAL A 1 746 ? -29.313 -20.549 23.035 1.00 95.75 746 VAL A C 1
ATOM 5792 O O . VAL A 1 746 ? -29.226 -21.587 22.386 1.00 95.75 746 VAL A O 1
ATOM 5795 N N . ALA A 1 747 ? -29.956 -19.482 22.565 1.00 94.81 747 ALA A N 1
ATOM 5796 C CA . ALA A 1 747 ? -30.673 -19.527 21.300 1.00 94.81 747 ALA A CA 1
ATOM 5797 C C . ALA A 1 747 ? -29.740 -19.664 20.089 1.00 94.81 747 ALA A C 1
ATOM 5799 O O . ALA A 1 747 ? -30.071 -20.391 19.154 1.00 94.81 747 ALA A O 1
ATOM 5800 N N . VAL A 1 748 ? -28.579 -19.004 20.114 1.00 92.69 748 VAL A N 1
ATOM 5801 C CA . VAL A 1 748 ? -27.574 -19.129 19.051 1.00 92.69 748 VAL A CA 1
ATOM 5802 C C . VAL A 1 748 ? -26.925 -20.515 19.061 1.00 92.69 748 VAL A C 1
ATOM 5804 O O . VAL A 1 748 ? -26.841 -21.142 18.009 1.00 92.69 748 VAL A O 1
ATOM 5807 N N . ASP A 1 749 ? -26.524 -21.016 20.231 1.00 91.50 749 ASP A N 1
ATOM 5808 C CA . ASP A 1 749 ? -25.815 -22.297 20.377 1.00 91.50 749 ASP A CA 1
ATOM 5809 C C . ASP A 1 749 ? -26.694 -23.500 19.996 1.00 91.50 749 ASP A C 1
ATOM 5811 O O . ASP A 1 749 ? -26.272 -24.385 19.255 1.00 91.50 749 ASP A O 1
ATOM 5815 N N . HIS A 1 750 ? -27.966 -23.482 20.412 1.00 90.81 750 HIS A N 1
ATOM 5816 C CA . HIS A 1 750 ? -28.959 -24.489 20.026 1.00 90.81 750 HIS A CA 1
ATOM 5817 C C . HIS A 1 750 ? -29.576 -24.257 18.642 1.00 90.81 750 HIS A C 1
ATOM 5819 O O . HIS A 1 750 ? -30.497 -24.986 18.271 1.00 90.81 750 HIS A O 1
ATOM 5825 N N . GLN A 1 751 ? -29.099 -23.264 17.882 1.00 89.12 751 GLN A N 1
ATOM 5826 C CA . GLN A 1 751 ? -29.558 -22.999 16.515 1.00 89.12 751 GLN A CA 1
ATOM 5827 C C . GLN A 1 751 ? -31.084 -22.813 16.414 1.00 89.12 751 GLN A C 1
ATOM 5829 O O . GLN A 1 751 ? -31.736 -23.296 15.485 1.00 89.12 751 GLN A O 1
ATOM 5834 N N . LEU A 1 752 ? -31.678 -22.134 17.400 1.00 92.81 752 LEU A N 1
ATOM 5835 C CA . LEU A 1 752 ? -33.112 -21.856 17.411 1.00 92.81 752 LEU A CA 1
ATOM 5836 C C . LEU A 1 752 ? -33.496 -20.905 16.261 1.00 92.81 752 LEU A C 1
ATOM 5838 O O . LEU A 1 752 ? -32.651 -20.168 15.755 1.00 92.81 752 LEU A O 1
ATOM 5842 N N . PRO A 1 753 ? -34.781 -20.849 15.856 1.00 92.06 753 PRO A N 1
ATOM 5843 C CA . PRO A 1 753 ? -35.234 -19.861 14.879 1.00 92.06 753 PRO A CA 1
ATOM 5844 C C . PRO A 1 753 ? -34.819 -18.447 15.294 1.00 92.06 753 PRO A C 1
ATOM 5846 O O . PRO A 1 753 ? -34.837 -18.138 16.483 1.00 92.06 753 PRO A O 1
ATOM 5849 N N . TRP A 1 754 ? -34.533 -17.573 14.324 1.00 91.06 754 TRP A N 1
ATOM 5850 C CA . TRP A 1 754 ? -33.989 -16.216 14.527 1.00 91.06 754 TRP A CA 1
ATOM 5851 C C . TRP A 1 754 ? -34.708 -15.366 15.589 1.00 91.06 754 TRP A C 1
ATOM 5853 O O . TRP A 1 754 ? -34.112 -14.470 16.186 1.00 91.06 754 TRP A O 1
ATOM 5863 N N . ILE A 1 755 ? -35.985 -15.660 15.847 1.00 94.12 755 ILE A N 1
ATOM 5864 C CA . ILE A 1 755 ? -36.808 -15.033 16.883 1.00 94.12 755 ILE A CA 1
ATOM 5865 C C . ILE A 1 755 ? -36.202 -15.248 18.280 1.00 94.12 755 ILE A C 1
ATOM 5867 O O . ILE A 1 755 ? -36.245 -14.337 19.102 1.00 94.12 755 ILE A O 1
ATOM 5871 N N . GLY A 1 756 ? -35.613 -16.416 18.546 1.00 93.75 756 GLY A N 1
ATOM 5872 C CA . GLY A 1 756 ? -34.946 -16.751 19.805 1.00 93.75 756 GLY A CA 1
ATOM 5873 C C . GLY A 1 756 ? -33.812 -15.781 20.153 1.00 93.75 756 GLY A C 1
ATOM 5874 O O . GLY A 1 756 ? -33.937 -15.050 21.143 1.00 93.75 756 GLY A O 1
ATOM 5875 N N . PRO A 1 757 ? -32.736 -15.701 19.343 1.00 94.75 757 PRO A N 1
ATOM 5876 C CA . PRO A 1 757 ? -31.658 -14.754 19.601 1.00 94.75 757 PRO A CA 1
ATOM 5877 C C . PRO A 1 757 ? -32.133 -13.297 19.489 1.00 94.75 757 PRO A C 1
ATOM 5879 O O . PRO A 1 757 ? -31.749 -12.470 20.314 1.00 94.75 757 PRO A O 1
ATOM 5882 N N . ALA A 1 758 ? -33.045 -12.963 18.568 1.00 94.94 758 ALA A N 1
ATOM 5883 C CA . ALA A 1 758 ? -33.618 -11.614 18.483 1.00 94.94 758 ALA A CA 1
ATOM 5884 C C . ALA A 1 758 ? -34.309 -11.172 19.787 1.00 94.94 758 ALA A C 1
ATOM 5886 O O . ALA A 1 758 ? -34.193 -10.015 20.204 1.00 94.94 758 ALA A O 1
ATOM 5887 N N . PHE A 1 759 ? -35.027 -12.085 20.445 1.00 96.38 759 PHE A N 1
ATOM 5888 C CA . PHE A 1 759 ? -35.722 -11.808 21.697 1.00 96.38 759 PHE A CA 1
ATOM 5889 C C . PHE A 1 759 ? -34.748 -11.651 22.871 1.00 96.38 759 PHE A C 1
ATOM 5891 O O . PHE A 1 759 ? -34.892 -10.707 23.650 1.00 96.38 759 PHE A O 1
ATOM 5898 N N . GLY A 1 760 ? -33.715 -12.499 22.954 1.00 96.19 760 GLY A N 1
ATOM 5899 C CA . GLY A 1 760 ? -32.631 -12.348 23.933 1.00 96.19 760 GLY A CA 1
ATOM 5900 C C . GLY A 1 760 ? -31.912 -11.005 23.798 1.00 96.19 760 GLY A C 1
ATOM 5901 O O . GLY A 1 760 ? -31.773 -10.271 24.780 1.00 96.19 760 GLY A O 1
ATOM 5902 N N . TYR A 1 761 ? -31.568 -10.626 22.562 1.00 95.44 761 TYR A N 1
ATOM 5903 C CA . TYR A 1 761 ? -30.912 -9.353 22.278 1.00 95.44 761 TYR A CA 1
ATOM 5904 C C . TYR A 1 761 ? -31.778 -8.166 22.720 1.00 95.44 761 TYR A C 1
ATOM 5906 O O . TYR A 1 761 ? -31.319 -7.286 23.445 1.00 95.44 761 TYR A O 1
ATOM 5914 N N . ARG A 1 762 ? -33.073 -8.190 22.382 1.00 96.44 762 ARG A N 1
ATOM 5915 C CA . ARG A 1 762 ? -34.037 -7.156 22.783 1.00 96.44 762 ARG A CA 1
ATOM 5916 C C . ARG A 1 762 ? -34.162 -7.016 24.302 1.00 96.44 762 ARG A C 1
ATOM 5918 O O . ARG A 1 762 ? -34.204 -5.892 24.799 1.00 96.44 762 ARG A O 1
ATOM 5925 N N . ILE A 1 763 ? -34.256 -8.130 25.034 1.00 96.75 763 ILE A N 1
ATOM 5926 C CA . ILE A 1 763 ? -34.394 -8.124 26.499 1.00 96.75 763 ILE A CA 1
ATOM 5927 C C . ILE A 1 763 ? -33.151 -7.521 27.159 1.00 96.75 763 ILE A C 1
ATOM 5929 O O . ILE A 1 763 ? -33.284 -6.669 28.042 1.00 96.75 763 ILE A O 1
ATOM 5933 N N . HIS A 1 764 ? -31.958 -7.916 26.702 1.00 95.75 764 HIS A N 1
ATOM 5934 C CA . HIS A 1 764 ? -30.709 -7.349 27.198 1.00 95.75 764 HIS A CA 1
ATOM 5935 C C . HIS A 1 764 ? -30.654 -5.838 26.939 1.00 95.75 764 HIS A C 1
ATOM 5937 O O . HIS A 1 764 ? -30.432 -5.070 27.874 1.00 95.75 764 HIS A O 1
ATOM 5943 N N . SER A 1 765 ? -30.945 -5.401 25.710 1.00 94.81 765 SER A N 1
ATOM 5944 C CA . SER A 1 765 ? -30.940 -3.983 25.335 1.00 94.81 765 SER A CA 1
ATOM 5945 C C . SER A 1 765 ? -31.956 -3.148 26.121 1.00 94.81 765 SER A C 1
ATOM 5947 O O . SER A 1 765 ? -31.648 -2.023 26.517 1.00 94.81 765 SER A O 1
ATOM 5949 N N . PHE A 1 766 ? -33.144 -3.698 26.404 1.00 94.75 766 PHE A N 1
ATOM 5950 C CA . PHE A 1 766 ? -34.133 -3.074 27.291 1.00 94.75 766 PHE A CA 1
ATOM 5951 C C . PHE A 1 766 ? -33.576 -2.883 28.702 1.00 94.75 766 PHE A C 1
ATOM 5953 O O . PHE A 1 766 ? -33.618 -1.778 29.241 1.00 94.75 766 PHE A O 1
ATOM 5960 N N . GLY A 1 767 ? -33.036 -3.953 29.293 1.00 93.19 767 GLY A N 1
ATOM 5961 C CA . GLY A 1 767 ? -32.474 -3.905 30.636 1.00 93.19 767 GLY A CA 1
ATOM 5962 C C . GLY A 1 767 ? -31.310 -2.923 30.735 1.00 93.19 767 GLY A C 1
ATOM 5963 O O . GLY A 1 767 ? -31.244 -2.136 31.677 1.00 93.19 767 GLY A O 1
ATOM 5964 N N . PHE A 1 768 ? -30.423 -2.945 29.739 1.00 92.56 768 PHE A N 1
ATOM 5965 C CA . PHE A 1 768 ? -29.250 -2.086 29.668 1.00 92.56 768 PHE A CA 1
ATOM 5966 C C . PHE A 1 768 ? -29.634 -0.607 29.587 1.00 92.56 768 PHE A C 1
ATOM 5968 O O . PHE A 1 768 ? -29.097 0.188 30.354 1.00 92.56 768 PHE A O 1
ATOM 5975 N N . ALA A 1 769 ? -30.589 -0.235 28.728 1.00 90.25 769 ALA A N 1
ATOM 5976 C CA . ALA A 1 769 ? -31.012 1.159 28.584 1.00 90.25 769 ALA A CA 1
ATOM 5977 C C . ALA A 1 769 ? -31.531 1.751 29.907 1.00 90.25 769 ALA A C 1
ATOM 5979 O O . ALA A 1 769 ? -31.201 2.885 30.255 1.00 90.25 769 ALA A O 1
ATOM 5980 N N . VAL A 1 770 ? -32.301 0.976 30.677 1.00 89.88 770 VAL A N 1
ATOM 5981 C CA . VAL A 1 770 ? -32.820 1.439 31.972 1.00 89.88 770 VAL A CA 1
ATOM 5982 C C . VAL A 1 770 ? -31.743 1.423 33.055 1.00 89.88 770 VAL A C 1
ATOM 5984 O O . VAL A 1 770 ? -31.646 2.375 33.830 1.00 89.88 770 VAL A O 1
ATOM 5987 N N . LEU A 1 771 ? -30.910 0.376 33.100 1.00 90.81 771 LEU A N 1
ATOM 5988 C CA . LEU A 1 771 ? -29.786 0.294 34.033 1.00 90.81 771 LEU A CA 1
ATOM 5989 C C . LEU A 1 771 ? -28.843 1.487 33.852 1.00 90.81 771 LEU A C 1
ATOM 5991 O O . LEU A 1 771 ? -28.508 2.134 34.841 1.00 90.81 771 LEU A O 1
ATOM 5995 N N . ALA A 1 772 ? -28.494 1.807 32.602 1.00 87.25 772 ALA A N 1
ATOM 5996 C CA . ALA A 1 772 ? -27.694 2.970 32.247 1.00 87.25 772 ALA A CA 1
ATOM 5997 C C . ALA A 1 772 ? -28.314 4.252 32.814 1.00 87.25 772 ALA A C 1
ATOM 5999 O O . ALA A 1 772 ? -27.633 4.993 33.513 1.00 87.25 772 ALA A O 1
ATOM 6000 N N . GLY A 1 773 ? -29.615 4.480 32.611 1.00 82.50 773 GLY A N 1
ATOM 6001 C CA . GLY A 1 773 ? -30.309 5.646 33.167 1.00 82.50 773 GLY A CA 1
ATOM 6002 C C . GLY A 1 773 ? -30.231 5.742 34.698 1.00 82.50 773 GLY A C 1
ATOM 6003 O O . GLY A 1 773 ? -29.995 6.828 35.236 1.00 82.50 773 GLY A O 1
ATOM 6004 N N . ILE A 1 774 ? -30.380 4.617 35.408 1.00 86.12 774 ILE A N 1
ATOM 6005 C CA . ILE A 1 774 ? -30.311 4.567 36.879 1.00 86.12 774 ILE A CA 1
ATOM 6006 C C . ILE A 1 774 ? -28.892 4.867 37.375 1.00 86.12 774 ILE A C 1
ATOM 6008 O O . ILE A 1 774 ? -28.725 5.748 38.220 1.00 86.12 774 ILE A O 1
ATOM 6012 N N . THR A 1 775 ? -27.873 4.168 36.862 1.00 87.75 775 THR A N 1
ATOM 6013 C CA . THR A 1 775 ? -26.477 4.339 37.305 1.00 87.75 775 THR A CA 1
ATOM 6014 C C . THR A 1 775 ? -25.943 5.722 36.957 1.00 87.75 775 THR A C 1
ATOM 6016 O O . THR A 1 775 ? -25.220 6.319 37.750 1.00 87.75 775 THR A O 1
ATOM 6019 N N . PHE A 1 776 ? -26.338 6.258 35.800 1.00 80.69 776 PHE A N 1
ATOM 6020 C CA . PHE A 1 776 ? -25.930 7.582 35.342 1.00 80.69 776 PHE A CA 1
ATOM 6021 C C . PHE A 1 776 ? -26.545 8.688 36.211 1.00 80.69 776 PHE A C 1
ATOM 6023 O O . PHE A 1 776 ? -25.821 9.559 36.688 1.00 80.69 776 PHE A O 1
ATOM 6030 N N . SER A 1 777 ? -27.849 8.606 36.507 1.00 78.94 777 SER A N 1
ATOM 6031 C CA . SER A 1 777 ? -28.513 9.559 37.413 1.00 78.94 777 SER A CA 1
ATOM 6032 C C . SER A 1 777 ? -27.960 9.470 38.838 1.00 78.94 777 SER A C 1
ATOM 6034 O O . SER A 1 777 ? -27.712 10.489 39.468 1.00 78.94 777 SER A O 1
ATOM 6036 N N . TYR A 1 778 ? -27.706 8.256 39.338 1.00 85.88 778 TYR A N 1
ATOM 6037 C CA . TYR A 1 778 ? -27.112 8.048 40.661 1.00 85.88 778 TYR A CA 1
ATOM 6038 C C . TYR A 1 778 ? -25.717 8.676 40.788 1.00 85.88 778 TYR A C 1
ATOM 6040 O O . TYR A 1 778 ? -25.412 9.302 41.806 1.00 85.88 778 TYR A O 1
ATOM 6048 N N . ALA A 1 779 ? -24.870 8.522 39.766 1.00 84.81 779 ALA A N 1
ATOM 6049 C CA . ALA A 1 779 ? -23.526 9.086 39.768 1.00 84.81 779 ALA A CA 1
ATOM 6050 C C . ALA A 1 779 ? -23.564 10.626 39.806 1.00 84.81 779 ALA A C 1
ATOM 6052 O O . ALA A 1 779 ? -22.852 11.229 40.609 1.00 84.81 779 ALA A O 1
ATOM 6053 N N . VAL A 1 780 ? -24.436 11.249 39.002 1.00 76.88 780 VAL A N 1
ATOM 6054 C CA . VAL A 1 780 ? -24.632 12.711 38.975 1.00 76.88 780 VAL A CA 1
ATOM 6055 C C . VAL A 1 780 ? -25.174 13.224 40.311 1.00 76.88 780 VAL A C 1
ATOM 6057 O O . VAL A 1 780 ? -24.583 14.129 40.897 1.00 76.88 780 VAL A O 1
ATOM 6060 N N . ASP A 1 781 ? -26.229 12.602 40.840 1.00 76.75 781 ASP A N 1
ATOM 6061 C CA . ASP A 1 781 ? -26.852 13.010 42.107 1.00 76.75 781 ASP A CA 1
ATOM 6062 C C . ASP A 1 781 ? -25.917 12.821 43.316 1.00 76.75 781 ASP A C 1
ATOM 6064 O O . ASP A 1 781 ? -26.071 13.474 44.350 1.00 76.75 781 ASP A O 1
ATOM 6068 N N . SER A 1 782 ? -24.919 11.938 43.206 1.00 81.06 782 SER A N 1
ATOM 6069 C CA . SER A 1 782 ? -23.914 11.747 44.255 1.00 81.06 782 SER A CA 1
ATOM 6070 C C . SER A 1 782 ? -22.957 12.940 44.385 1.00 81.06 782 SER A C 1
ATOM 6072 O O . SER A 1 782 ? -22.548 13.245 45.505 1.00 81.06 782 SER A O 1
ATOM 6074 N N . TYR A 1 783 ? -22.646 13.634 43.280 1.00 77.06 783 TYR A N 1
ATOM 6075 C CA . TYR A 1 783 ? -21.716 14.774 43.227 1.00 77.06 783 TYR A CA 1
ATOM 6076 C C . TYR A 1 783 ? -22.208 15.862 42.258 1.00 77.06 783 TYR A C 1
ATOM 6078 O O . TYR A 1 783 ? -21.603 16.108 41.214 1.00 77.06 783 TYR A O 1
ATOM 6086 N N . LEU A 1 784 ? -23.293 16.549 42.622 1.00 66.81 784 LEU A N 1
ATOM 6087 C CA . LEU A 1 784 ? -23.964 17.542 41.768 1.00 66.81 784 LEU A CA 1
ATOM 6088 C C . LEU A 1 784 ? -23.029 18.653 41.251 1.00 66.81 784 LEU A C 1
ATOM 6090 O O . LEU A 1 784 ? -23.070 18.999 40.069 1.00 66.81 784 LEU A O 1
ATOM 6094 N N . VAL A 1 785 ? -22.139 19.171 42.108 1.00 64.12 785 VAL A N 1
ATOM 6095 C CA . VAL A 1 785 ? -21.213 20.272 41.766 1.00 64.12 785 VAL A CA 1
ATOM 6096 C C . VAL A 1 785 ? -20.128 19.835 40.774 1.00 64.12 785 VAL A C 1
ATOM 6098 O O . VAL A 1 785 ? -19.712 20.623 39.930 1.00 64.12 785 VAL A O 1
ATOM 6101 N N . ARG A 1 786 ? -19.689 18.570 40.839 1.00 71.19 786 ARG A N 1
ATOM 6102 C CA . ARG A 1 786 ? -18.681 17.978 39.936 1.00 71.19 786 ARG A CA 1
ATOM 6103 C C . ARG A 1 786 ? -19.315 17.059 38.884 1.00 71.19 786 ARG A C 1
ATOM 6105 O O . ARG A 1 786 ? -18.639 16.189 38.336 1.00 71.19 786 ARG A O 1
ATOM 6112 N N . SER A 1 787 ? -20.602 17.249 38.586 1.00 68.31 787 SER A N 1
ATOM 6113 C CA . SER A 1 787 ? -21.385 16.385 37.692 1.00 68.31 787 SER A CA 1
ATOM 6114 C C . SER A 1 787 ? -20.732 16.198 36.320 1.00 68.31 787 SER A C 1
ATOM 6116 O O . SER A 1 787 ? -20.612 15.064 35.863 1.00 68.31 787 SER A O 1
ATOM 6118 N N . GLY A 1 788 ? -20.199 17.261 35.709 1.00 69.88 788 GLY A N 1
ATOM 6119 C CA . GLY A 1 788 ? -19.474 17.163 34.436 1.00 69.88 788 GLY A CA 1
ATOM 6120 C C . GLY A 1 788 ? -18.261 16.223 34.490 1.00 69.88 788 GLY A C 1
ATOM 6121 O O . GLY A 1 788 ? -18.071 15.394 33.602 1.00 69.88 788 GLY A O 1
ATOM 6122 N N . GLU A 1 789 ? -17.468 16.273 35.560 1.00 77.00 789 GLU A N 1
ATOM 6123 C CA . GLU A 1 789 ? -16.288 15.414 35.719 1.00 77.00 789 GLU A CA 1
ATOM 6124 C C . GLU A 1 789 ? -16.673 13.959 36.026 1.00 77.00 789 GLU A C 1
ATOM 6126 O O . GLU A 1 789 ? -16.042 13.034 35.508 1.00 77.00 789 GLU A O 1
ATOM 6131 N N . VAL A 1 790 ? -17.752 13.745 36.790 1.00 79.94 790 VAL A N 1
ATOM 6132 C CA . VAL A 1 790 ? -18.350 12.414 36.991 1.00 79.94 790 VAL A CA 1
ATOM 6133 C C . VAL A 1 790 ? -18.781 11.803 35.658 1.00 79.94 790 VAL A C 1
ATOM 6135 O O . VAL A 1 790 ? -18.541 10.623 35.408 1.00 79.94 790 VAL A O 1
ATOM 6138 N N . MET A 1 791 ? -19.398 12.592 34.778 1.00 77.19 791 MET A N 1
ATOM 6139 C CA . MET A 1 791 ? -19.874 12.124 33.473 1.00 77.19 791 MET A CA 1
ATOM 6140 C C . MET A 1 791 ? -18.725 11.743 32.542 1.00 77.19 791 MET A C 1
ATOM 6142 O O . MET A 1 791 ? -18.804 10.714 31.862 1.00 77.19 791 MET A O 1
ATOM 6146 N N . VAL A 1 792 ? -17.646 12.535 32.543 1.00 79.12 792 VAL A N 1
ATOM 6147 C CA . VAL A 1 792 ? -16.411 12.221 31.809 1.00 79.12 792 VAL A CA 1
ATOM 6148 C C . VAL A 1 792 ? -15.846 10.890 32.297 1.00 79.12 792 VAL A C 1
ATOM 6150 O O . VAL A 1 792 ? -15.565 10.002 31.489 1.00 79.12 792 VAL A O 1
ATOM 6153 N N . PHE A 1 793 ? -15.731 10.718 33.615 1.00 86.12 793 PHE A N 1
ATOM 6154 C CA . PHE A 1 793 ? -15.220 9.490 34.216 1.00 86.12 793 PHE A CA 1
ATOM 6155 C C . PHE A 1 793 ? -16.086 8.269 33.871 1.00 86.12 793 PHE A C 1
ATOM 6157 O O . PHE A 1 793 ? -15.567 7.232 33.450 1.00 86.12 793 PHE A O 1
ATOM 6164 N N . ASN A 1 794 ? -17.408 8.409 33.980 1.00 85.19 794 ASN A N 1
ATOM 6165 C CA . ASN A 1 794 ? -18.368 7.351 33.687 1.00 85.19 794 ASN A CA 1
ATOM 6166 C C . ASN A 1 794 ? -18.286 6.891 32.219 1.00 85.19 794 ASN A C 1
ATOM 6168 O O . ASN A 1 794 ? -18.162 5.701 31.923 1.00 85.19 794 ASN A O 1
ATOM 6172 N N . THR A 1 795 ? -18.275 7.846 31.285 1.00 80.12 795 THR A N 1
ATOM 6173 C CA . THR A 1 795 ? -18.197 7.571 29.840 1.00 80.12 795 THR A CA 1
ATOM 6174 C C . THR A 1 795 ? -16.846 6.964 29.454 1.00 80.12 795 THR A C 1
ATOM 6176 O O . THR A 1 795 ? -16.799 6.001 28.686 1.00 80.12 795 THR A O 1
ATOM 6179 N N . THR A 1 796 ? -15.753 7.459 30.043 1.00 83.00 796 THR A N 1
ATOM 6180 C CA . THR A 1 796 ? -14.395 6.925 29.837 1.00 83.00 796 THR A CA 1
ATOM 6181 C C . THR A 1 796 ? -14.290 5.481 30.324 1.00 83.00 796 THR A C 1
ATOM 6183 O O . THR A 1 796 ? -13.831 4.609 29.586 1.00 83.00 796 THR A O 1
ATOM 6186 N N . THR A 1 797 ? -14.785 5.202 31.533 1.00 87.06 797 THR A N 1
ATOM 6187 C CA . THR A 1 797 ? -14.801 3.851 32.116 1.00 87.06 797 THR A CA 1
ATOM 6188 C C . THR A 1 797 ? -15.605 2.889 31.244 1.00 87.06 797 THR A C 1
ATOM 6190 O O . THR A 1 797 ? -15.134 1.800 30.914 1.00 87.06 797 THR A O 1
ATOM 6193 N N . ARG A 1 798 ? -16.796 3.309 30.793 1.00 85.81 798 ARG A N 1
ATOM 6194 C CA . ARG A 1 798 ? -17.626 2.517 29.879 1.00 85.81 798 ARG A CA 1
ATOM 6195 C C . ARG A 1 798 ? -16.910 2.213 28.569 1.00 85.81 798 ARG A C 1
ATOM 6197 O O . ARG A 1 798 ? -16.960 1.076 28.109 1.00 85.81 798 ARG A O 1
ATOM 6204 N N . ALA A 1 799 ? -16.270 3.210 27.961 1.00 82.69 799 ALA A N 1
ATOM 6205 C CA . ALA A 1 799 ? -15.556 3.046 26.700 1.00 82.69 799 ALA A CA 1
ATOM 6206 C C . ALA A 1 799 ? -14.388 2.060 26.823 1.00 82.69 799 ALA A C 1
ATOM 6208 O O . ALA A 1 799 ? -14.247 1.193 25.963 1.00 82.69 799 ALA A O 1
ATOM 6209 N N . PHE A 1 800 ? -13.603 2.157 27.898 1.00 84.75 800 PHE A N 1
ATOM 6210 C CA . PHE A 1 800 ? -12.490 1.246 28.162 1.00 84.75 800 PHE A CA 1
ATOM 6211 C C . PHE A 1 800 ? -12.970 -0.201 28.335 1.00 84.75 800 PHE A C 1
ATOM 6213 O O . PHE A 1 800 ? -12.449 -1.116 27.702 1.00 84.75 800 PHE A O 1
ATOM 6220 N N . LEU A 1 801 ? -14.025 -0.406 29.130 1.00 88.88 801 LEU A N 1
ATOM 6221 C CA . LEU A 1 801 ? -14.608 -1.733 29.330 1.00 88.88 801 LEU A CA 1
ATOM 6222 C C . LEU A 1 801 ? -15.225 -2.287 28.040 1.00 88.88 801 LEU A C 1
ATOM 6224 O O . LEU A 1 801 ? -14.974 -3.437 27.692 1.00 88.88 801 LEU A O 1
ATOM 6228 N N . SER A 1 802 ? -15.976 -1.471 27.295 1.00 83.69 802 SER A N 1
ATOM 6229 C CA . SER A 1 802 ? -16.597 -1.888 26.028 1.00 83.69 802 SER A CA 1
ATOM 6230 C C . SER A 1 802 ? -15.551 -2.274 24.979 1.00 83.69 802 SER A C 1
ATOM 6232 O O . SER A 1 802 ? -15.753 -3.247 24.263 1.00 83.69 802 SER A O 1
ATOM 6234 N N . PHE A 1 803 ? -14.421 -1.558 24.920 1.00 81.94 803 PHE A N 1
ATOM 6235 C CA . PHE A 1 803 ? -13.272 -1.926 24.088 1.00 81.94 803 PHE A CA 1
ATOM 6236 C C . PHE A 1 803 ? -12.703 -3.293 24.486 1.00 81.94 803 PHE A C 1
ATOM 6238 O O . PHE A 1 803 ? -12.536 -4.159 23.630 1.00 81.94 803 PHE A O 1
ATOM 6245 N N . GLY A 1 804 ? -12.490 -3.520 25.787 1.00 81.56 804 GLY A N 1
ATOM 6246 C CA . GLY A 1 804 ? -12.059 -4.823 26.295 1.00 81.56 804 GLY A CA 1
ATOM 6247 C C . GLY A 1 804 ? -13.010 -5.949 25.879 1.00 81.56 804 GLY A C 1
ATOM 6248 O O . GLY A 1 804 ? -12.569 -6.974 25.371 1.00 81.56 804 GLY A O 1
ATOM 6249 N N . PHE A 1 805 ? -14.324 -5.751 26.008 1.00 85.75 805 PHE A N 1
ATOM 6250 C CA . PHE A 1 805 ? -15.310 -6.750 25.584 1.00 85.75 805 PHE A CA 1
ATOM 6251 C C . PHE A 1 805 ? -15.357 -6.954 24.068 1.00 85.75 805 PHE A C 1
ATOM 6253 O O . PHE A 1 805 ? -15.464 -8.102 23.636 1.00 85.75 805 PHE A O 1
ATOM 6260 N N . ALA A 1 806 ? -15.256 -5.892 23.267 1.00 81.12 806 ALA A N 1
ATOM 6261 C CA . ALA A 1 806 ? -15.227 -5.992 21.809 1.00 81.12 806 ALA A CA 1
ATOM 6262 C C . ALA A 1 806 ? -14.093 -6.908 21.322 1.00 81.12 806 ALA A C 1
ATOM 6264 O O . ALA A 1 806 ? -14.332 -7.737 20.451 1.00 81.12 806 ALA A O 1
ATOM 6265 N N . HIS A 1 807 ? -12.913 -6.813 21.942 1.00 77.75 807 HIS A N 1
ATOM 6266 C CA . HIS A 1 807 ? -11.744 -7.626 21.597 1.00 77.75 807 HIS A CA 1
ATOM 6267 C C . HIS A 1 807 ? -11.752 -9.031 22.212 1.00 77.75 807 HIS A C 1
ATOM 6269 O O . HIS A 1 807 ? -11.395 -10.020 21.573 1.00 77.75 807 HIS A O 1
ATOM 6275 N N . LEU A 1 808 ? -12.151 -9.153 23.480 1.00 81.50 808 LEU A N 1
ATOM 6276 C CA . LEU A 1 808 ? -12.061 -10.430 24.193 1.00 81.50 808 LEU A CA 1
ATOM 6277 C C . LEU A 1 808 ? -13.186 -11.397 23.807 1.00 81.50 808 LEU A C 1
ATOM 6279 O O . LEU A 1 808 ? -12.971 -12.609 23.776 1.00 81.50 808 LEU A O 1
ATOM 6283 N N . THR A 1 809 ? -14.388 -10.889 23.516 1.00 85.44 809 THR A N 1
ATOM 6284 C CA . THR A 1 809 ? -15.577 -11.743 23.350 1.00 85.44 809 THR A CA 1
ATOM 6285 C C . THR A 1 809 ? -15.509 -12.658 22.122 1.00 85.44 809 THR A C 1
ATOM 6287 O O . THR A 1 809 ? -15.780 -13.843 22.306 1.00 85.44 809 THR A O 1
ATOM 6290 N N . PRO A 1 810 ? -15.122 -12.208 20.909 1.00 83.12 810 PRO A N 1
ATOM 6291 C CA . PRO A 1 810 ? -15.074 -13.083 19.730 1.00 83.12 810 PRO A CA 1
ATOM 6292 C C . PRO A 1 810 ? -14.145 -14.290 19.919 1.00 83.12 810 PRO A C 1
ATOM 6294 O O . PRO A 1 810 ? -14.508 -15.431 19.618 1.00 83.12 810 PRO A O 1
ATOM 6297 N N . ASN A 1 811 ? -12.962 -14.046 20.493 1.00 79.56 811 ASN A N 1
ATOM 6298 C CA . ASN A 1 811 ? -11.972 -15.079 20.794 1.00 79.56 811 ASN A CA 1
ATOM 6299 C C . ASN A 1 811 ? -12.443 -16.019 21.905 1.00 79.56 811 ASN A C 1
ATOM 6301 O O . ASN A 1 811 ? -12.331 -17.237 21.771 1.00 79.56 811 ASN A O 1
ATOM 6305 N N . PHE A 1 812 ? -13.009 -15.471 22.983 1.00 84.94 812 PHE A N 1
ATOM 6306 C CA . PHE A 1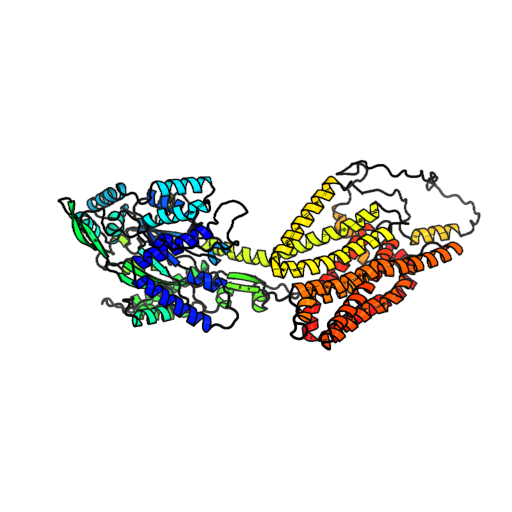 812 ? -13.558 -16.276 24.070 1.00 84.94 812 PHE A CA 1
ATOM 6307 C C . PHE A 1 812 ? -14.707 -17.165 23.581 1.00 84.94 812 PHE A C 1
ATOM 6309 O O . PHE A 1 812 ? -14.752 -18.352 23.895 1.00 84.94 812 PHE A O 1
ATOM 6316 N N . LEU A 1 813 ? -15.581 -16.627 22.728 1.00 86.94 813 LEU A N 1
ATOM 6317 C CA . LEU A 1 813 ? -16.688 -17.358 22.123 1.00 86.94 813 LEU A CA 1
ATOM 6318 C C . LEU A 1 813 ? -16.204 -18.552 21.291 1.00 86.94 813 LEU A C 1
ATOM 6320 O O . LEU A 1 813 ? -16.784 -19.628 21.400 1.00 86.94 813 LEU A O 1
ATOM 6324 N N . ASN A 1 814 ? -15.116 -18.403 20.528 1.00 84.00 814 ASN A N 1
ATOM 6325 C CA . ASN A 1 814 ? -14.515 -19.512 19.776 1.00 84.00 814 ASN A CA 1
ATOM 6326 C C . ASN A 1 814 ? -13.958 -20.628 20.675 1.00 84.00 814 ASN A C 1
ATOM 6328 O O . ASN A 1 814 ? -13.920 -21.782 20.256 1.00 84.00 814 ASN A O 1
ATOM 6332 N N . GLN A 1 815 ? -13.513 -20.304 21.893 1.00 84.19 815 GLN A N 1
ATOM 6333 C CA . GLN A 1 815 ? -12.929 -21.282 22.815 1.00 84.19 815 GLN A CA 1
ATOM 6334 C C . GLN A 1 815 ? -13.984 -22.062 23.604 1.00 84.19 815 GLN A C 1
ATOM 6336 O O . GLN A 1 815 ? -13.814 -23.261 23.818 1.00 84.19 815 GLN A O 1
ATOM 6341 N N . VAL A 1 816 ? -15.045 -21.391 24.068 1.00 88.44 816 VAL A N 1
ATOM 6342 C CA . VAL A 1 816 ? -16.009 -21.982 25.018 1.00 88.44 816 VAL A CA 1
ATOM 6343 C C . VAL A 1 816 ? -17.437 -22.128 24.483 1.00 88.44 816 VAL A C 1
ATOM 6345 O O . VAL A 1 816 ? -18.266 -22.748 25.146 1.00 88.44 816 VAL A O 1
ATOM 6348 N N . GLY A 1 817 ? -17.738 -21.581 23.303 1.00 89.12 817 GLY A N 1
ATOM 6349 C CA . GLY A 1 817 ? -19.084 -21.566 22.725 1.00 89.12 817 GLY A CA 1
ATOM 6350 C C . GLY A 1 817 ? -19.970 -20.426 23.244 1.00 89.12 817 GLY A C 1
ATOM 6351 O O . GLY A 1 817 ? -19.659 -19.750 24.231 1.00 89.12 817 GLY A O 1
ATOM 6352 N N . ALA A 1 818 ? -21.102 -20.196 22.571 1.00 91.50 818 ALA A N 1
ATOM 6353 C CA . ALA A 1 818 ? -21.945 -19.022 22.814 1.00 91.50 818 ALA A CA 1
ATOM 6354 C C . ALA A 1 818 ? -22.662 -19.080 24.174 1.00 91.50 818 ALA A C 1
ATOM 6356 O O . ALA A 1 818 ? -22.693 -18.079 24.895 1.00 91.50 818 ALA A O 1
ATOM 6357 N N . VAL A 1 819 ? -23.197 -20.243 24.570 1.00 94.12 819 VAL A N 1
ATOM 6358 C CA . VAL A 1 819 ? -23.874 -20.414 25.872 1.00 94.12 819 VAL A CA 1
ATOM 6359 C C . VAL A 1 819 ? -22.950 -20.046 27.021 1.00 94.12 819 VAL A C 1
ATOM 6361 O O . VAL A 1 819 ? -23.323 -19.239 27.876 1.00 94.12 819 VAL A O 1
ATOM 6364 N N . VAL A 1 820 ? -21.747 -20.624 27.045 1.00 94.38 820 VAL A N 1
ATOM 6365 C CA . VAL A 1 820 ? -20.796 -20.413 28.140 1.00 94.38 820 VAL A CA 1
ATOM 6366 C C . VAL A 1 820 ? -20.311 -18.968 28.136 1.00 94.38 820 VAL A C 1
ATOM 6368 O O . VAL A 1 820 ? -20.351 -18.323 29.183 1.00 94.38 820 VAL A O 1
ATOM 6371 N N . ALA A 1 821 ? -19.948 -18.423 26.970 1.00 93.81 821 ALA A N 1
ATOM 6372 C CA . ALA A 1 821 ? -19.453 -17.055 26.861 1.00 93.81 821 ALA A CA 1
ATOM 6373 C C . ALA A 1 821 ? -20.456 -16.021 27.406 1.00 93.81 821 ALA A C 1
ATOM 6375 O O . ALA A 1 821 ? -20.120 -15.223 28.287 1.00 93.81 821 ALA A O 1
ATOM 6376 N N . TYR A 1 822 ? -21.711 -16.067 26.949 1.00 95.50 822 TYR A N 1
ATOM 6377 C CA . TYR A 1 822 ? -22.727 -15.108 27.389 1.00 95.50 822 TYR A CA 1
ATOM 6378 C C . TYR A 1 822 ? -23.247 -15.381 28.808 1.00 95.50 822 TYR A C 1
ATOM 6380 O O . TYR A 1 822 ? -23.646 -14.439 29.495 1.00 95.50 822 TYR A O 1
ATOM 6388 N N . SER A 1 823 ? -23.187 -16.627 29.295 1.00 95.19 823 SER A N 1
ATOM 6389 C CA . SER A 1 823 ? -23.518 -16.946 30.694 1.00 95.19 823 SER A CA 1
ATOM 6390 C C . SER A 1 823 ? -22.465 -16.424 31.669 1.00 95.19 823 SER A C 1
ATOM 6392 O O . SER A 1 823 ? -22.818 -15.892 32.720 1.00 95.19 823 SER A O 1
ATOM 6394 N N . VAL A 1 824 ? -21.178 -16.511 31.316 1.00 95.00 824 VAL A N 1
ATOM 6395 C CA . VAL A 1 824 ? -20.091 -15.906 32.101 1.00 95.00 824 VAL A CA 1
ATOM 6396 C C . VAL A 1 824 ? -20.265 -14.389 32.156 1.00 95.00 824 VAL A C 1
ATOM 6398 O O . VAL A 1 824 ? -20.196 -13.802 33.235 1.00 95.00 824 VAL A O 1
ATOM 6401 N N . LEU A 1 825 ? -20.577 -13.752 31.025 1.00 93.62 825 LEU A N 1
ATOM 6402 C CA . LEU A 1 825 ? -20.827 -12.312 30.983 1.00 93.62 825 LEU A CA 1
ATOM 6403 C C . LEU A 1 825 ? -22.031 -11.900 31.845 1.00 93.62 825 LEU A C 1
ATOM 6405 O O . LEU A 1 825 ? -21.957 -10.930 32.602 1.00 93.62 825 LEU A O 1
ATOM 6409 N N . ALA A 1 826 ? -23.117 -12.674 31.790 1.00 95.44 826 ALA A N 1
ATOM 6410 C CA . ALA A 1 826 ? -24.273 -12.485 32.658 1.00 95.44 826 ALA A CA 1
ATOM 6411 C C . ALA A 1 826 ? -23.908 -12.632 34.147 1.00 95.44 826 ALA A C 1
ATOM 6413 O O . ALA A 1 826 ? -24.335 -11.813 34.960 1.00 95.44 826 ALA A O 1
ATOM 6414 N N . ALA A 1 827 ? -23.076 -13.614 34.508 1.00 95.44 827 ALA A N 1
ATOM 6415 C CA . ALA A 1 827 ? -22.622 -13.822 35.882 1.00 95.44 827 ALA A CA 1
ATOM 6416 C C . ALA A 1 827 ? -21.771 -12.652 36.408 1.00 95.44 827 ALA A C 1
ATOM 6418 O O . ALA A 1 827 ? -21.951 -12.234 37.554 1.00 95.44 827 ALA A O 1
ATOM 6419 N N . ILE A 1 828 ? -20.899 -12.074 35.572 1.00 94.88 828 ILE A N 1
ATOM 6420 C CA . ILE A 1 828 ? -20.114 -10.880 35.929 1.00 94.88 828 ILE A CA 1
ATOM 6421 C C . ILE A 1 828 ? -21.049 -9.698 36.211 1.00 94.88 828 ILE A C 1
ATOM 6423 O O . ILE A 1 828 ? -20.905 -9.028 37.236 1.00 94.88 828 ILE A O 1
ATOM 6427 N N . ILE A 1 829 ? -22.039 -9.463 35.341 1.00 94.19 829 ILE A N 1
ATOM 6428 C CA . ILE A 1 829 ? -23.025 -8.393 35.544 1.00 94.19 829 ILE A CA 1
ATOM 6429 C C . ILE A 1 829 ? -23.818 -8.635 36.832 1.00 94.19 829 ILE A C 1
ATOM 6431 O O . ILE A 1 829 ? -23.984 -7.712 37.623 1.00 94.19 829 ILE A O 1
ATOM 6435 N N . TRP A 1 830 ? -24.262 -9.866 37.099 1.00 93.12 830 TRP A N 1
ATOM 6436 C CA . TRP A 1 830 ? -24.922 -10.211 38.361 1.00 93.12 830 TRP A CA 1
ATOM 6437 C C . TRP A 1 830 ? -24.066 -9.915 39.581 1.00 93.12 830 TRP A C 1
ATOM 6439 O O . TRP A 1 830 ? -24.553 -9.271 40.510 1.00 93.12 830 TRP A O 1
ATOM 6449 N N . GLY A 1 831 ? -22.800 -10.333 39.571 1.00 93.19 831 GLY A N 1
ATOM 6450 C CA . GLY A 1 831 ? -21.866 -10.041 40.653 1.00 93.19 831 GLY A CA 1
ATOM 6451 C C . GLY A 1 831 ? -21.785 -8.541 40.926 1.00 93.19 831 GLY A C 1
ATOM 6452 O O . GLY A 1 831 ? -21.970 -8.111 42.062 1.00 93.19 831 GLY A O 1
ATOM 6453 N N . LEU A 1 832 ? -21.618 -7.734 39.875 1.00 93.06 832 LEU A N 1
ATOM 6454 C CA . LEU A 1 832 ? -21.572 -6.274 39.981 1.00 93.06 832 LEU A CA 1
ATOM 6455 C C . LEU A 1 832 ? -22.879 -5.674 40.500 1.00 93.06 832 LEU A C 1
ATOM 6457 O O . LEU A 1 832 ? -22.845 -4.794 41.355 1.00 93.06 832 LEU A O 1
ATOM 6461 N N . LEU A 1 833 ? -24.035 -6.143 40.036 1.00 92.81 833 LEU A N 1
ATOM 6462 C CA . LEU A 1 833 ? -25.318 -5.617 40.498 1.00 92.81 833 LEU A CA 1
ATOM 6463 C C . LEU A 1 833 ? -25.628 -6.016 41.949 1.00 92.81 833 LEU A C 1
ATOM 6465 O O . LEU A 1 833 ? -26.271 -5.241 42.651 1.00 92.81 833 LEU A O 1
ATOM 6469 N N . LEU A 1 834 ? -25.126 -7.151 42.449 1.00 93.06 834 LEU A N 1
ATOM 6470 C CA . LEU A 1 834 ? -25.226 -7.501 43.875 1.00 93.06 834 LEU A CA 1
ATOM 6471 C C . LEU A 1 834 ? -24.444 -6.528 44.769 1.00 93.06 834 LEU A C 1
ATOM 6473 O O . LEU A 1 834 ? -24.882 -6.242 45.885 1.00 93.06 834 LEU A O 1
ATOM 6477 N N . PHE A 1 835 ? -23.350 -5.940 44.268 1.00 91.38 835 PHE A N 1
ATOM 6478 C CA . PHE A 1 835 ? -22.646 -4.858 44.966 1.00 91.38 835 PHE A CA 1
ATOM 6479 C C . PHE A 1 835 ? -23.484 -3.572 45.109 1.00 91.38 835 PHE A C 1
ATOM 6481 O O . PHE A 1 835 ? -23.126 -2.715 45.917 1.00 91.38 835 PHE A O 1
ATOM 6488 N N . ALA A 1 836 ? -24.648 -3.453 44.456 1.00 89.62 836 ALA A N 1
ATOM 6489 C CA . ALA A 1 836 ? -25.592 -2.371 44.744 1.00 89.62 836 ALA A CA 1
ATOM 6490 C C . ALA A 1 836 ? -26.073 -2.389 46.206 1.00 89.62 836 ALA A C 1
ATOM 6492 O O . ALA A 1 836 ? -26.357 -1.335 46.763 1.00 89.62 836 ALA A O 1
ATOM 6493 N N . ILE A 1 837 ? -26.149 -3.563 46.849 1.00 90.62 837 ILE A N 1
ATOM 6494 C CA . ILE A 1 837 ? -26.614 -3.708 48.239 1.00 90.62 837 ILE A CA 1
ATOM 6495 C C . ILE A 1 837 ? -25.656 -3.025 49.233 1.00 90.62 837 ILE A C 1
ATOM 6497 O O . ILE A 1 837 ? -26.110 -2.173 50.000 1.00 90.62 837 ILE A O 1
ATOM 6501 N N . PRO A 1 838 ? -24.341 -3.331 49.257 1.00 90.75 838 PRO A N 1
ATOM 6502 C CA . PRO A 1 838 ? -23.416 -2.612 50.127 1.00 90.75 838 PRO A CA 1
ATOM 6503 C C . PRO A 1 838 ? -23.312 -1.128 49.762 1.00 90.75 838 PRO A C 1
ATOM 6505 O O . PRO A 1 838 ? -23.212 -0.309 50.673 1.00 90.75 838 PRO A O 1
ATOM 6508 N N . VAL A 1 839 ? -23.407 -0.756 48.479 1.00 89.94 839 VAL A N 1
ATOM 6509 C CA . VAL A 1 839 ? -23.451 0.658 48.060 1.00 89.94 839 VAL A CA 1
ATOM 6510 C C . VAL A 1 839 ? -24.702 1.358 48.602 1.00 89.94 839 VAL A C 1
ATOM 6512 O O . VAL A 1 839 ? -24.606 2.479 49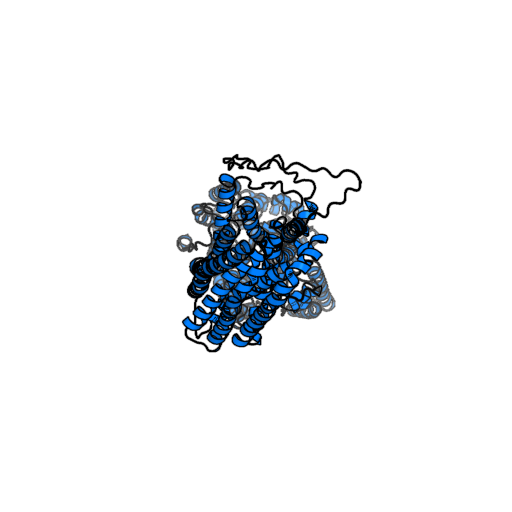.085 1.00 89.94 839 VAL A O 1
ATOM 6515 N N . PHE A 1 840 ? -25.854 0.691 48.623 1.00 89.88 840 PHE A N 1
ATOM 6516 C CA . PHE A 1 840 ? -27.087 1.219 49.204 1.00 89.88 840 PHE A CA 1
ATOM 6517 C C . PHE A 1 840 ? -26.974 1.441 50.722 1.00 89.88 840 PHE A C 1
ATOM 6519 O O . PHE A 1 840 ? -27.413 2.465 51.239 1.00 89.88 840 PHE A O 1
ATOM 6526 N N . LEU A 1 841 ? -26.364 0.498 51.448 1.00 89.38 841 LEU A N 1
ATOM 6527 C CA . LEU A 1 841 ? -26.259 0.554 52.912 1.00 89.38 841 LEU A CA 1
ATOM 6528 C C . LEU A 1 841 ? -25.141 1.486 53.408 1.00 89.38 841 LEU A C 1
ATOM 6530 O O . LEU A 1 841 ? -25.301 2.163 54.425 1.00 89.38 841 LEU A O 1
ATOM 6534 N N . LEU A 1 842 ? -23.992 1.493 52.725 1.00 88.75 842 LEU A N 1
ATOM 6535 C CA . LEU A 1 842 ? -22.785 2.228 53.125 1.00 88.75 842 LEU A CA 1
ATOM 6536 C C . LEU A 1 842 ? -22.575 3.523 52.331 1.00 88.75 842 LEU A C 1
ATOM 6538 O O . LEU A 1 842 ? -21.723 4.322 52.719 1.00 88.75 842 LEU A O 1
ATOM 6542 N N . GLY A 1 843 ? -23.349 3.749 51.267 1.00 84.94 843 GLY A N 1
ATOM 6543 C CA . GLY A 1 843 ? -23.230 4.879 50.340 1.00 84.94 843 GLY A CA 1
ATOM 6544 C C . GLY A 1 843 ? -23.058 6.233 51.022 1.00 84.94 843 GLY A C 1
ATOM 6545 O O . GLY A 1 843 ? -22.033 6.875 50.782 1.00 84.94 843 GLY A O 1
ATOM 6546 N N . PRO A 1 844 ? -23.937 6.628 51.966 1.00 83.25 844 PRO A N 1
ATOM 6547 C CA . PRO A 1 844 ? -23.816 7.919 52.640 1.00 83.25 844 PRO A CA 1
ATOM 6548 C C . PRO A 1 844 ? -22.464 8.095 53.347 1.00 83.25 844 PRO A C 1
ATOM 6550 O O . PRO A 1 844 ? -21.800 9.111 53.173 1.00 83.25 844 PRO A O 1
ATOM 6553 N N . LYS A 1 845 ? -21.993 7.061 54.060 1.00 83.88 845 LYS A N 1
ATOM 6554 C CA . LYS A 1 845 ? -20.699 7.091 54.763 1.00 83.88 845 LYS A CA 1
ATOM 6555 C C . LYS A 1 845 ? -19.514 7.140 53.797 1.00 83.88 845 LYS A C 1
ATOM 6557 O O . LYS A 1 845 ? -18.513 7.789 54.089 1.00 83.88 845 LYS A O 1
ATOM 6562 N N . LEU A 1 846 ? -19.607 6.429 52.672 1.00 84.75 846 LEU A N 1
ATOM 6563 C CA . LEU A 1 846 ? -18.552 6.382 51.659 1.00 84.75 846 LEU A CA 1
ATOM 6564 C C . LEU A 1 846 ? -18.410 7.719 50.931 1.00 84.75 846 LEU A C 1
ATOM 6566 O O . LEU A 1 846 ? -17.283 8.139 50.687 1.00 84.75 846 LEU A O 1
ATOM 6570 N N . ARG A 1 847 ? -19.515 8.406 50.629 1.00 83.12 847 ARG A N 1
ATOM 6571 C CA . ARG A 1 847 ? -19.483 9.753 50.039 1.00 83.12 847 ARG A CA 1
ATOM 6572 C C . ARG A 1 847 ? -18.901 10.775 51.007 1.00 83.12 847 ARG A C 1
ATOM 6574 O O . ARG A 1 847 ? -17.972 11.482 50.645 1.00 83.12 847 ARG A O 1
ATOM 6581 N N . ASP A 1 848 ? -19.343 10.767 52.265 1.00 78.94 848 ASP A N 1
ATOM 6582 C CA . ASP A 1 848 ? -18.807 11.673 53.291 1.00 78.94 848 ASP A CA 1
ATOM 6583 C C . ASP A 1 848 ? -17.284 11.527 53.466 1.00 78.94 848 ASP A C 1
ATOM 6585 O O . ASP A 1 848 ? -16.575 12.511 53.692 1.00 78.94 848 ASP A O 1
ATOM 6589 N N . LEU A 1 849 ? -16.764 10.298 53.355 1.00 81.00 849 LEU A N 1
ATOM 6590 C CA . LEU A 1 849 ? -15.328 10.022 53.405 1.00 81.00 849 LEU A CA 1
ATOM 6591 C C . LEU A 1 849 ? -14.598 10.552 52.163 1.00 81.00 849 LEU A C 1
ATOM 6593 O O . LEU A 1 849 ? -13.520 11.134 52.277 1.00 81.00 849 LEU A O 1
ATOM 6597 N N . THR A 1 850 ? -15.170 10.319 50.984 1.00 83.44 850 THR A N 1
ATOM 6598 C CA . THR A 1 850 ? -14.518 10.556 49.688 1.00 83.44 850 THR A CA 1
ATOM 6599 C C . THR A 1 850 ? -14.591 12.011 49.239 1.00 83.44 850 THR A C 1
ATOM 6601 O O . THR A 1 850 ? -13.658 12.456 48.581 1.00 83.44 850 THR A O 1
ATOM 6604 N N . ASN A 1 851 ? -15.571 12.785 49.720 1.00 71.38 851 ASN A N 1
ATOM 6605 C CA . ASN A 1 851 ? -15.688 14.242 49.528 1.00 71.38 851 ASN A CA 1
ATOM 6606 C C . ASN A 1 851 ? -14.457 15.053 49.961 1.00 71.38 851 ASN A C 1
ATOM 6608 O O . ASN A 1 851 ? -14.340 16.235 49.660 1.00 71.38 851 ASN A O 1
ATOM 6612 N N . ARG A 1 852 ? -13.564 14.466 50.765 1.00 68.00 852 ARG A N 1
ATOM 6613 C CA . ARG A 1 852 ? -12.318 15.123 51.191 1.00 68.00 852 ARG A CA 1
ATOM 6614 C C . ARG A 1 852 ? -11.180 14.958 50.185 1.00 68.00 852 ARG A C 1
ATOM 6616 O O . ARG A 1 852 ? -10.198 15.689 50.269 1.00 68.00 852 ARG A O 1
ATOM 6623 N N . TYR A 1 853 ? -11.283 13.964 49.308 1.00 67.50 853 TYR A N 1
ATOM 6624 C CA . TYR A 1 853 ? -10.242 13.541 48.364 1.00 67.50 853 TYR A CA 1
ATOM 6625 C C . TYR A 1 853 ? -10.620 13.830 46.910 1.00 67.50 853 TYR A C 1
ATOM 6627 O O . TYR A 1 853 ? -9.746 13.976 46.054 1.00 67.50 853 TYR A O 1
ATOM 6635 N N . VAL A 1 854 ? -11.924 13.879 46.659 1.00 63.06 854 VAL A N 1
ATOM 6636 C CA . VAL A 1 854 ? -12.601 14.200 45.410 1.00 63.06 854 VAL A CA 1
ATOM 6637 C C . VAL A 1 854 ? -13.408 15.447 45.722 1.00 63.06 854 VAL A C 1
ATOM 6639 O O . VAL A 1 854 ? -13.159 16.490 45.083 1.00 63.06 854 VAL A O 1
#

Mean predicted aligned error: 17.24 Å

Radius of gyration: 39.08 Å; Cα contacts (8 Å, |Δi|>4): 1199; chains: 1; bounding box: 89×64×133 Å

Sequence (854 aa):
MPAINTLSISAEPSLMYRGDDFASPVHVRTAFTLALSTVYRNEVPLYGDLVQIVHAVNTDVLSEQSDSVKDATLSQRLDLERHGAIRLGIPSELRAMARLFAILGLKAVGYYDLSVAGLPMHGTCFRPVDLESLKQNPFRVFTTLLRPQLIANAETRELAFKLLSRRHLFSGRLLDLINCAERQNWLLQMSEVEEFIFEAMKTFSGMPEASASEEEYRKLSREHPILADIASFKTAHINHLTPRTLNIGASHAKMRQQGLRVKDRIEGPPPRQCPILLRQTSFLALEEKIRFRDSNGDLIQGSHRARFGEIEERGAAVTTMGRKLYDELLNKATSTICKSSGASGTQRPEAMDEAMRAALKDFPDSWSELRKQGLIYCTYQCTGKECFDVAEILSLEDLVDQGYLKAEPITYEDFLPFSAAGIFASNLDQGQNQLLQANGRPDQQGFENALGTVMLEPEALYADIQPKSIIRCGLTEIIGGFASRASETFAPVIIGDIWYEDGLATALGFFTLCTLAGACLGQAALGYMTEDVGWRWAFWVTFIACSLNLFTMFVWLPETTFQRGLGVITTAGDLERSEKQRKEPISTNLGAANSSTCVQGSSPEPLTSMGPNLWFIRHPQVDYSANWPLCPVRPFSFVLAPTVLWASVAYGVAAGGLTSIGVCIPQLLGVPTYNYNSATQGLFSLCSFVGVVLGGTVGSKLVYIVNARIEKRRSEHGQSHKPEERLIMIVVHFFTVTAGLVLYGVAVDHQLPWIGPAFGYRIHSFGFAVLAGITFSYAVDSYLVRSGEVMVFNTTTRAFLSFGFAHLTPNFLNQVGAVVAYSVLAAIIWGLLLFAIPVFLLGPKLRDLTNRYV

Foldseek 3Di:
DVVLVPPPPPDDVVQDDDPDQWGDLLRLLLLLLVLLLVLVCVVFVVVVVLLVLQLVQQVVVVVPDPPPPPPVLQNQQQNQEKEFEWEAEFLVVLQLVQLLLVLSQWAWADKFFLLLLLAQKIWTKTFHQDPVSCSSHTYIYIYIYGNLVLQPDPVLSVLLVVLNVPADLADPVLVVQSVVCVVVVSIDRPVCSSVNSVRNVSQAHDDQEWQAAPVSLVSQVVSPLVSSVHRTHRHRHTLEMEREHQDVVSSVVVCVVVPWAWDPDKDDAADALQDAAKIKTKTFGDWGWHWHQYPVRDTDIDTRGTRMYMYMYWGFYWAPVLVVLLVVLLVQLVVVQVVVDPPDDDDDSVSSSVSSVVSCVVPDRDPLVCVVVRTGFWFKDAQPPDDDDPVDPDDPSNCVVVPRIDIDGDINSGDDNVVVSVNVSVSDDVPNRPPSSVPDDDDQVVSCVSNVHHHHYSNVSSVVNHVVNVCVRPPVVVVVVVVVLVVLLVLLVLLLLPDDPVCSLVSVLVSLLCVQLVVLLLLLVQLVCCVPPRNVVSVVVVVVVVVVVVVCCLVPPADRDDDPPDPPCFALLSVQVVVVVVPDPPDDDDDDDDDDDDPPDDDPDPPDPPPDDRPRPDDPPDDPPPCVVCVVVVLVLCVLQVLLVLLLLLLQLLLLLLLLCLLCLCVLCCPPLNVDGSNRSSVLSVLLSLLSNCQSPVVVVVLVVQQVVVVVVCVVVVHGDDLLVLLVSCVVLLCQLQVLLLQLQVCSQVSHPSVRNSNSSSSNSSSSSNSNSSSLSSQCNGGVPCNSSSSSNSSVSSVVSNVVSSRVNNVVCVVPNSNVSSNVSSVVSSVSSVVSVVCSVCVSVSSVVSVVSD

InterPro domains:
  IPR009770 2-oxoadipate dioxygenase/decarboxylase [PF07063] (32-427)
  IPR009770 2-oxoadipate dioxygenase/decarboxylase [SM01150] (29-428)
  IPR011701 Major facilitator superfamily [PF07690] (479-802)
  IPR036259 MFS transporter superfamily [G3DSA:1.20.1250.20] (473-839)
  IPR036259 MFS transporter superfamily [SSF103473] (478-846)
  IPR047869 2-oxoadipate dioxygenase/decarboxylase, bacterial-type [cd16348] (28-333)

Secondary structure (DSSP, 8-state):
-TTSTT------GGGBSTTSSEEPHHHHHHHHHHHHHHHHHHH-HHHHHHHHHHHHHHHHHHHHS-GGG--HHHHHHHHH-EEEEEEESSHHHHHHHHHHHHHTT-EEEEEEE-GGGT-SEEEEEEE--SHHHHHH---EEEEEEE-GGG-S-HHHHHHHHHHHTT---S-HHHHHHHHHHHHTTT-EEHHHHHHHHHHHHHHHS--SEEEEEHHHHHHHHHH-HHHHHHHS-SS---SEEEEB-S-HHHHHHHHHHTT-EE-SPPBSSPP-SS-BSEEEEEEEEEEEEEEEE-TTS-EEEEEEEEEEEEEEEE-BPBPHHHHHHHHHHHHHHHHHHHHHS-SS----HHHHHHHHHHHGGGS--SHHHHHHTT-B-EEEEE-S-----TTS---HHHHHHTTSEEEEEPB--S--HHHHHHHHHHTS-TTS-HHHHHH----HHHHHHHHTSPPBPHHHHHHHHHHHHHHHHHHHHHHHHHHHHHHHHHHHHHHHHH--HHHHHHHHHHHHHHHHHHHHHHHHHHHHHHHHT-TTHHHHHHHHHHHHHHHHHHHH-----------S--SHHHHHHHHHHHHS--------------------------------S--TT---SSSTTTTTTGGGGGGG-HHHHHHHHHHHHHHHHHHHHHHHHHHHHSSTTT---HHHHHHHTHHHHHHHHHIIIIIHHHHHHHHHHHHHHHHHTTPPP-GGGGGGGHHHHHHHHHHHHHHHHHHHHTT--THHHHHHHHHHHHHHHHHHHHHHHHHHHHSGGGHHHHHHHHHHHHHHHHHHHHHHHHHHHHHH-HHHHHHHHHHHHHHHHHTHHHHHHHHHHHHHHHTTT-

Nearest PDB structures (foldseek):
  2rjb-assembly2_B  TM=9.379E-01  e=8.326E-36  Shigella flexneri
  6w1g-assembly1_A  TM=9.326E-01  e=7.316E-36  Pseudomonas putida
  6w1h-assembly1_A  TM=9.073E-01  e=4.001E-36  Pseudomonas putida
  2rjb-assembly1_A  TM=9.212E-01  e=6.048E-35  Shigella flexneri
  2rjb-assembly4_D  TM=9.455E-01  e=8.514E-30  Shigella flexneri

Solvent-accessible surface area (backbone atoms only — not comparable to full-atom values): 46224 Å² total; per-residue (Å²): 126,82,76,67,84,70,68,79,74,79,83,61,86,89,56,64,49,79,99,47,73,37,42,31,32,64,56,52,32,49,55,42,53,55,53,50,50,52,54,48,30,74,76,36,58,58,54,51,54,48,53,52,48,31,51,53,50,36,51,54,58,58,68,73,50,68,86,89,71,77,48,68,61,56,57,57,23,49,80,65,29,34,36,38,32,37,54,37,67,50,46,71,55,45,30,53,48,51,51,54,35,37,35,38,48,27,43,54,33,41,81,38,62,25,18,75,50,33,36,56,33,35,32,32,34,32,24,51,83,52,70,69,49,38,53,66,56,50,51,32,36,41,42,33,40,50,39,68,88,64,48,84,54,63,70,55,40,52,49,40,50,57,41,51,74,74,50,66,51,66,51,72,66,43,52,50,50,44,56,51,16,56,77,53,77,34,36,44,45,53,85,48,46,64,57,49,46,59,46,52,47,60,22,39,42,83,68,60,54,44,73,32,35,54,66,56,36,52,55,29,36,71,76,36,56,68,54,23,65,44,34,25,43,56,39,42,34,62,55,30,66,26,48,52,25,85,49,54,69,62,40,52,53,53,39,50,74,73,66,48,56,57,55,93,63,69,44,61,66,66,94,59,88,51,48,51,43,45,31,37,41,44,27,66,51,44,75,41,71,29,29,22,29,50,98,89,66,51,80,41,86,47,77,45,79,60,40,41,38,41,42,34,23,69,16,26,27,56,28,76,62,28,45,50,53,50,54,52,32,52,50,53,21,53,53,52,50,62,69,71,52,60,100,75,90,72,86,58,71,66,60,54,56,50,36,38,46,62,36,49,67,81,48,76,60,42,72,66,56,27,49,76,70,49,26,40,41,43,39,47,44,71,61,78,55,79,84,78,72,83,88,56,93,71,50,77,64,51,36,35,77,71,48,38,30,45,75,42,69,36,69,34,88,78,80,57,68,66,50,61,27,43,57,59,40,72,74,45,81,83,87,72,40,72,70,40,41,77,72,49,70,84,58,63,69,62,48,28,63,36,46,72,50,83,65,39,58,59,66,59,53,54,62,52,50,29,59,53,28,50,48,64,69,56,54,59,62,56,54,54,52,57,59,65,54,57,64,68,48,49,58,60,38,52,46,59,49,74,39,55,81,95,48,30,63,60,55,52,37,51,50,51,36,51,55,57,37,47,55,24,52,49,44,28,54,44,13,45,41,36,68,78,74,31,64,72,49,55,57,53,54,50,47,53,54,50,53,51,48,52,52,49,42,72,75,70,53,58,65,56,87,65,87,76,89,72,76,94,64,67,30,47,63,46,53,49,50,52,51,54,63,70,68,53,80,85,77,89,72,94,74,93,78,83,90,76,86,80,75,77,80,70,74,81,70,81,77,67,81,74,71,92,73,78,42,70,84,62,61,94,87,63,80,70,77,86,52,60,89,51,57,83,55,55,29,62,43,42,71,72,28,65,66,46,38,48,33,20,49,48,42,7,52,45,50,13,53,58,36,34,51,62,66,34,42,66,73,68,38,46,37,85,90,65,55,43,52,54,41,55,50,10,54,54,36,46,35,34,28,55,13,24,51,47,7,44,46,58,44,40,51,52,51,49,54,53,51,52,52,53,51,50,56,34,52,77,68,76,49,75,84,63,52,52,68,58,58,65,66,44,64,67,33,60,49,34,35,26,52,9,34,34,41,23,14,45,19,58,65,70,64,48,64,70,66,44,29,41,48,11,42,14,36,18,30,20,18,37,38,32,49,39,48,49,34,52,48,36,43,32,51,55,29,59,80,52,27,56,38,49,49,45,35,33,53,50,45,21,51,56,41,24,51,51,27,48,65,47,39,60,60,46,27,74,76,61,35,42,40,52,43,29,38,52,52,26,50,52,49,48,57,50,58,58,50,48,54,58,39,49,75,43,34,71,63,52,48,67,60,28,64,79,79,93

pLDDT: mean 79.41, std 17.88, range [22.56, 97.94]

Organism: NCBI:txid47803